Protein AF-0000000085115868 (afdb_homodimer)

Radius of gyration: 31.42 Å; Cα contacts (8 Å, |Δi|>4): 1915; chains: 2; bounding box: 82×105×71 Å

InterPro domains:
  IPR002591 Type I phosphodiesterase/nucleotide pyrophosphatase/phosphate transferase [PF01663] (223-290)
  IPR006124 Metalloenzyme [PF01676] (328-465)
  IPR017850 Alkaline-phosphatase-like, core domain superfamily [G3DSA:3.40.720.10] (206-312)
  IPR017850 Alkaline-phosphatase-like, core domain superfamily [G3DSA:3.40.720.10] (317-496)
  IPR017850 Alkaline-phosphatase-like, core domain superfamily [SSF53649] (224-491)

Nearest PDB structures (foldseek):
  6wfj-assembly2_BcB  TM=7.347E-01  e=1.616E-11  Homo sapiens
  5egh-assembly1_A  TM=7.678E-01  e=1.560E-10  Mus musculus
  5i5d-assembly3_C  TM=6.957E-01  e=1.191E-10  Salmonella enterica subsp. enterica serovar Typhimurium str. LT2
  6vdf-assembly1_A  TM=6.783E-01  e=5.701E-10  Salmonella enterica subsp. enterica serovar Typhimurium
  6xlp-assembly1_A  TM=4.157E-01  e=8.452E-12  Escherichia coli

Structure (mmCIF, N/CA/C/O backbone):
data_AF-0000000085115868-model_v1
#
loop_
_entity.id
_entity.type
_entity.pdbx_description
1 polymer 'Metalloenzyme domain-containing protein'
#
loop_
_atom_site.group_PDB
_atom_site.id
_atom_site.type_symbol
_atom_site.label_atom_id
_atom_site.label_alt_id
_atom_site.label_comp_id
_atom_site.label_asym_id
_atom_site.label_entity_id
_atom_site.label_seq_id
_atom_site.pdbx_PDB_ins_code
_atom_site.Cartn_x
_atom_site.Cartn_y
_atom_site.Cartn_z
_atom_site.occupancy
_atom_site.B_iso_or_equiv
_atom_site.auth_seq_id
_atom_site.auth_comp_id
_atom_site.auth_asym_id
_atom_site.auth_atom_id
_atom_site.pdbx_PDB_model_num
ATOM 1 N N . MET A 1 1 ? 39.969 8.406 9.117 1 31.59 1 MET A N 1
ATOM 2 C CA . MET A 1 1 ? 39.062 7.387 8.609 1 31.59 1 MET A CA 1
ATOM 3 C C . MET A 1 1 ? 39.719 6.59 7.484 1 31.59 1 MET A C 1
ATOM 5 O O . MET A 1 1 ? 40.188 7.164 6.504 1 31.59 1 MET A O 1
ATOM 9 N N . LYS A 1 2 ? 40.375 5.492 7.859 1 41.47 2 LYS A N 1
ATOM 10 C CA . LYS A 1 2 ? 41.125 4.672 6.938 1 41.47 2 LYS A CA 1
ATOM 11 C C . LYS A 1 2 ? 40.406 4.492 5.609 1 41.47 2 LYS A C 1
ATOM 13 O O . LYS A 1 2 ? 39.188 4.281 5.59 1 41.47 2 LYS A O 1
ATOM 18 N N . GLU A 1 3 ? 40.875 5.008 4.555 1 49.84 3 GLU A N 1
ATOM 19 C CA . GLU A 1 3 ? 40.375 4.742 3.205 1 49.84 3 GLU A CA 1
ATOM 20 C C . GLU A 1 3 ? 39.969 3.275 3.037 1 49.84 3 GLU A C 1
ATOM 22 O O . GLU A 1 3 ? 40.594 2.393 3.652 1 49.84 3 GLU A O 1
ATOM 27 N N . ALA A 1 4 ? 38.844 3.02 2.566 1 53.28 4 ALA A N 1
ATOM 28 C CA . ALA A 1 4 ? 38.406 1.643 2.324 1 53.28 4 ALA A CA 1
ATOM 29 C C . ALA A 1 4 ? 39.469 0.864 1.565 1 53.28 4 ALA A C 1
ATOM 31 O O . ALA A 1 4 ? 40.062 1.37 0.6 1 53.28 4 ALA A O 1
ATOM 32 N N . SER A 1 5 ? 40 -0.32 2.049 1 62.72 5 SER A N 1
ATOM 33 C CA . SER A 1 5 ? 40.938 -1.204 1.405 1 62.72 5 SER A CA 1
ATOM 34 C C . SER A 1 5 ? 40.438 -1.698 0.057 1 62.72 5 SER A C 1
ATOM 36 O O . SER A 1 5 ? 39.25 -1.595 -0.233 1 62.72 5 SER A O 1
ATOM 38 N N . ARG A 1 6 ? 41.25 -2.016 -0.858 1 63.53 6 ARG A N 1
ATOM 39 C CA . ARG A 1 6 ? 40.906 -2.615 -2.139 1 63.53 6 ARG A CA 1
ATOM 40 C C . ARG A 1 6 ? 39.938 -3.779 -1.946 1 63.53 6 ARG A C 1
ATOM 42 O O . ARG A 1 6 ? 39 -3.945 -2.723 1 63.53 6 ARG A O 1
ATOM 49 N N . PHE A 1 7 ? 40.188 -4.551 -1.006 1 70.56 7 PHE A N 1
ATOM 50 C CA . PHE A 1 7 ? 39.312 -5.684 -0.691 1 70.56 7 PHE A CA 1
ATOM 51 C C . PHE A 1 7 ? 37.906 -5.215 -0.345 1 70.56 7 PHE A C 1
ATOM 53 O O . PHE A 1 7 ? 36.938 -5.793 -0.808 1 70.56 7 PHE A O 1
ATOM 60 N N . GLU A 1 8 ? 37.875 -4.25 0.375 1 64.81 8 GLU A N 1
ATOM 61 C CA . GLU A 1 8 ? 36.562 -3.715 0.766 1 64.81 8 GLU A CA 1
ATOM 62 C C . GLU A 1 8 ? 35.812 -3.199 -0.445 1 64.81 8 GLU A C 1
ATOM 64 O O . GLU A 1 8 ? 34.594 -3.377 -0.536 1 64.81 8 GLU A O 1
ATOM 69 N N . LYS A 1 9 ? 36.562 -2.656 -1.283 1 64.25 9 LYS A N 1
ATOM 70 C CA . LYS A 1 9 ? 35.906 -2.133 -2.49 1 64.25 9 LYS A CA 1
ATOM 71 C C . LYS A 1 9 ? 35.375 -3.262 -3.369 1 64.25 9 LYS A C 1
ATOM 73 O O . LYS A 1 9 ? 34.281 -3.178 -3.891 1 64.25 9 LYS A O 1
ATOM 78 N N . ILE A 1 10 ? 36.125 -4.254 -3.566 1 73.19 10 ILE A N 1
ATOM 79 C CA . ILE A 1 10 ? 35.75 -5.406 -4.367 1 73.19 10 ILE A CA 1
ATOM 80 C C . ILE A 1 10 ? 34.562 -6.113 -3.695 1 73.19 10 ILE A C 1
ATOM 82 O O . ILE A 1 10 ? 33.594 -6.484 -4.363 1 73.19 10 ILE A O 1
ATOM 86 N N . ALA A 1 11 ? 34.656 -6.297 -2.426 1 73.25 11 ALA A N 1
ATOM 87 C CA . ALA A 1 11 ? 33.594 -6.93 -1.669 1 73.25 11 ALA A CA 1
ATOM 88 C C . ALA A 1 11 ? 32.281 -6.148 -1.808 1 73.25 11 ALA A C 1
ATOM 90 O O . ALA A 1 11 ? 31.203 -6.738 -1.939 1 73.25 11 ALA A O 1
ATOM 91 N N . ALA A 1 12 ? 32.438 -4.93 -1.822 1 70.5 12 ALA A N 1
ATOM 92 C CA . ALA A 1 12 ? 31.25 -4.078 -1.969 1 70.5 12 ALA A CA 1
ATOM 93 C C . ALA A 1 12 ? 30.641 -4.227 -3.357 1 70.5 12 ALA A C 1
ATOM 95 O O . ALA A 1 12 ? 29.406 -4.262 -3.498 1 70.5 12 ALA A O 1
ATOM 96 N N . ARG A 1 13 ? 31.438 -4.344 -4.281 1 73.88 13 ARG A N 1
ATOM 97 C CA . ARG A 1 13 ? 30.953 -4.504 -5.648 1 73.88 13 ARG A CA 1
ATOM 98 C C . ARG A 1 13 ? 30.266 -5.855 -5.828 1 73.88 13 ARG A C 1
ATOM 100 O O . ARG A 1 13 ? 29.219 -5.945 -6.469 1 73.88 13 ARG A O 1
ATOM 107 N N . CYS A 1 14 ? 30.906 -6.836 -5.312 1 79.62 14 CYS A N 1
ATOM 108 C CA . CYS A 1 14 ? 30.328 -8.172 -5.363 1 79.62 14 CYS A CA 1
ATOM 109 C C . CYS A 1 14 ? 28.984 -8.203 -4.645 1 79.62 14 CYS A C 1
ATOM 111 O O . CYS A 1 14 ? 28.031 -8.812 -5.125 1 79.62 14 CYS A O 1
ATOM 113 N N . TRP A 1 15 ? 28.984 -7.496 -3.648 1 79.25 15 TRP A N 1
ATOM 114 C CA . TRP A 1 15 ? 27.734 -7.434 -2.893 1 79.25 15 TRP A CA 1
ATOM 115 C C . TRP A 1 15 ? 26.641 -6.746 -3.701 1 79.25 15 TRP A C 1
ATOM 117 O O . TRP A 1 15 ? 25.484 -7.156 -3.662 1 79.25 15 TRP A O 1
ATOM 127 N N . ASN A 1 16 ? 27.031 -5.805 -4.359 1 78 16 ASN A N 1
ATOM 128 C CA . ASN A 1 16 ? 26.062 -5.082 -5.18 1 78 16 ASN A CA 1
ATOM 129 C C . ASN A 1 16 ? 25.469 -5.98 -6.262 1 78 16 ASN A C 1
ATOM 131 O O . ASN A 1 16 ? 24.281 -5.887 -6.566 1 78 16 ASN A O 1
ATOM 135 N N . LEU A 1 17 ? 26.328 -6.809 -6.777 1 82.81 17 LEU A N 1
ATOM 136 C CA . LEU A 1 17 ? 25.844 -7.75 -7.789 1 82.81 17 LEU A CA 1
ATOM 137 C C . LEU A 1 17 ? 24.844 -8.734 -7.188 1 82.81 17 LEU A C 1
ATOM 139 O O . LEU A 1 17 ? 23.875 -9.117 -7.844 1 82.81 17 LEU A O 1
ATOM 143 N N . LEU A 1 18 ? 25.109 -9.062 -5.965 1 87.31 18 LEU A N 1
ATOM 144 C CA . LEU A 1 18 ? 24.266 -10.078 -5.324 1 87.31 18 LEU A CA 1
ATOM 145 C C . LEU A 1 18 ? 23.031 -9.445 -4.703 1 87.31 18 LEU A C 1
ATOM 147 O O . LEU A 1 18 ? 22.031 -10.133 -4.453 1 87.31 18 LEU A O 1
ATOM 151 N N . ASN A 1 19 ? 23.125 -8.188 -4.523 1 84.94 19 ASN A N 1
ATOM 152 C CA . ASN A 1 19 ? 22.016 -7.508 -3.877 1 84.94 19 ASN A CA 1
ATOM 153 C C . ASN A 1 19 ? 21 -6.996 -4.898 1 84.94 19 ASN A C 1
ATOM 155 O O . ASN A 1 19 ? 19.797 -7.012 -4.648 1 84.94 19 ASN A O 1
ATOM 159 N N . GLU A 1 20 ? 21.469 -6.633 -6.012 1 84.38 20 GLU A N 1
ATOM 160 C CA . GLU A 1 20 ? 20.594 -6.125 -7.059 1 84.38 20 GLU A CA 1
ATOM 161 C C . GLU A 1 20 ? 19.828 -7.258 -7.742 1 84.38 20 GLU A C 1
ATOM 163 O O . GLU A 1 20 ? 20.359 -8.359 -7.895 1 84.38 20 GLU A O 1
ATOM 168 N N . GLY A 1 21 ? 18.688 -7.02 -8.211 1 84.69 21 GLY A N 1
ATOM 169 C CA . GLY A 1 21 ? 17.812 -8.039 -8.773 1 84.69 21 GLY A CA 1
ATOM 170 C C . GLY A 1 21 ? 18.266 -8.516 -10.141 1 84.69 21 GLY A C 1
ATOM 171 O O . GLY A 1 21 ? 18.375 -9.719 -10.391 1 84.69 21 GLY A O 1
ATOM 172 N N . LYS A 1 22 ? 18.672 -7.637 -10.984 1 88.12 22 LYS A N 1
ATOM 173 C CA . LYS A 1 22 ? 18.953 -7.957 -12.375 1 88.12 22 LYS A CA 1
ATOM 174 C C . LYS A 1 22 ? 20.188 -8.844 -12.492 1 88.12 22 LYS A C 1
ATOM 176 O O . LYS A 1 22 ? 20.156 -9.891 -13.141 1 88.12 22 LYS A O 1
ATOM 181 N N . PRO A 1 23 ? 21.266 -8.484 -11.805 1 91.25 23 PRO A N 1
ATOM 182 C CA . PRO A 1 23 ? 22.422 -9.375 -11.906 1 91.25 23 PRO A CA 1
ATOM 183 C C . PRO A 1 23 ? 22.281 -10.625 -11.039 1 91.25 23 PRO A C 1
ATOM 185 O O . PRO A 1 23 ? 22.875 -11.664 -11.352 1 91.25 23 PRO A O 1
ATOM 188 N N . PHE A 1 24 ? 21.5 -10.586 -10.031 1 94.31 24 PHE A N 1
ATOM 189 C CA . PHE A 1 24 ? 21.375 -11.711 -9.109 1 94.31 24 PHE A CA 1
ATOM 190 C C . PHE A 1 24 ? 20.766 -12.922 -9.812 1 94.31 24 PHE A C 1
ATOM 192 O O . PHE A 1 24 ? 21.25 -14.047 -9.648 1 94.31 24 PHE A O 1
ATOM 199 N N . THR A 1 25 ? 19.719 -12.734 -10.594 1 96.88 25 THR A N 1
ATOM 200 C CA . THR A 1 25 ? 18.953 -13.836 -11.164 1 96.88 25 THR A CA 1
ATOM 201 C C . THR A 1 25 ? 19.844 -14.742 -12.008 1 96.88 25 THR A C 1
ATOM 203 O O . THR A 1 25 ? 19.938 -15.945 -11.75 1 96.88 25 THR A O 1
ATOM 206 N N . PRO A 1 26 ? 20.578 -14.18 -12.984 1 97.19 26 PRO A N 1
ATOM 207 C CA . PRO A 1 26 ? 21.438 -15.062 -13.773 1 97.19 26 PRO A CA 1
ATOM 208 C C . PRO A 1 26 ? 22.562 -15.672 -12.953 1 97.19 26 PRO A C 1
ATOM 210 O O . PRO A 1 26 ? 22.922 -16.828 -13.148 1 97.19 26 PRO A O 1
ATOM 213 N N . ILE A 1 27 ? 23.125 -14.922 -12.016 1 96.62 27 ILE A N 1
ATOM 214 C CA . ILE A 1 27 ? 24.219 -15.43 -11.195 1 96.62 27 ILE A CA 1
ATOM 215 C C . ILE A 1 27 ? 23.719 -16.594 -10.336 1 96.62 27 ILE A C 1
ATOM 217 O O . ILE A 1 27 ? 24.359 -17.641 -10.273 1 96.62 27 ILE A O 1
ATOM 221 N N . PHE A 1 28 ? 22.594 -16.406 -9.758 1 97.69 28 PHE A N 1
ATOM 222 C CA . PHE A 1 28 ? 22.031 -17.406 -8.859 1 97.69 28 PHE A CA 1
ATOM 223 C C . PHE A 1 28 ? 21.625 -18.656 -9.633 1 97.69 28 PHE A C 1
ATOM 225 O O . PHE A 1 28 ? 21.875 -19.781 -9.195 1 97.69 28 PHE A O 1
ATOM 232 N N . VAL A 1 29 ? 20.953 -18.484 -10.773 1 98.31 29 VAL A N 1
ATOM 233 C CA . VAL A 1 29 ? 20.453 -19.609 -11.57 1 98.31 29 VAL A CA 1
ATOM 234 C C . VAL A 1 29 ? 21.641 -20.406 -12.117 1 98.31 29 VAL A C 1
ATOM 236 O O . VAL A 1 29 ? 21.656 -21.641 -12.008 1 98.31 29 VAL A O 1
ATOM 239 N N . VAL A 1 30 ? 22.641 -19.75 -12.68 1 97.5 30 VAL A N 1
ATOM 240 C CA . VAL A 1 30 ? 23.812 -20.422 -13.227 1 97.5 30 VAL A CA 1
ATOM 241 C C . VAL A 1 30 ? 24.578 -21.125 -12.102 1 97.5 30 VAL A C 1
ATOM 243 O O . VAL A 1 30 ? 25.047 -22.266 -12.273 1 97.5 30 VAL A O 1
ATOM 246 N N . GLY A 1 31 ? 24.703 -20.406 -10.984 1 97.19 31 GLY A N 1
ATOM 247 C CA . GLY A 1 31 ? 25.344 -21.016 -9.828 1 97.19 31 GLY A CA 1
ATOM 248 C C . GLY A 1 31 ? 24.625 -22.266 -9.352 1 97.19 31 GLY A C 1
ATOM 249 O O . GLY A 1 31 ? 25.281 -23.281 -9.078 1 97.19 31 GLY A O 1
ATOM 250 N N . THR A 1 32 ? 23.328 -22.234 -9.281 1 98.06 32 THR A N 1
ATOM 251 C CA . THR A 1 32 ? 22.531 -23.375 -8.82 1 98.06 32 THR A CA 1
ATOM 252 C C . THR A 1 32 ? 22.656 -24.547 -9.789 1 98.06 32 THR A C 1
ATOM 254 O O . THR A 1 32 ? 22.859 -25.688 -9.359 1 98.06 32 THR A O 1
ATOM 257 N N . MET A 1 33 ? 22.578 -24.281 -11.078 1 97.19 33 MET A N 1
ATOM 258 C CA . MET A 1 33 ? 22.734 -25.328 -12.102 1 97.19 33 MET A CA 1
ATOM 259 C C . MET A 1 33 ? 24.109 -25.969 -12.039 1 97.19 33 MET A C 1
ATOM 261 O O . MET A 1 33 ? 24.25 -27.172 -12.195 1 97.19 33 MET A O 1
ATOM 265 N N . SER A 1 34 ? 25.109 -25.172 -11.781 1 96.19 34 SER A N 1
ATOM 266 C CA . SER A 1 34 ? 26.469 -25.656 -11.703 1 96.19 34 SER A CA 1
ATOM 267 C C . SER A 1 34 ? 26.672 -26.562 -10.492 1 96.19 34 SER A C 1
ATOM 269 O O . SER A 1 34 ? 27.344 -27.594 -10.586 1 96.19 34 SER A O 1
ATOM 271 N N . ILE A 1 35 ? 26.062 -26.172 -9.391 1 96.69 35 ILE A N 1
ATOM 272 C CA . ILE A 1 35 ? 26.141 -26.984 -8.18 1 96.69 35 ILE A CA 1
ATOM 273 C C . ILE A 1 35 ? 25.406 -28.297 -8.383 1 96.69 35 ILE A C 1
ATOM 275 O O . ILE A 1 35 ? 25.906 -29.359 -8.023 1 96.69 35 ILE A O 1
ATOM 279 N N . TYR A 1 36 ? 24.234 -28.203 -8.992 1 96.12 36 TYR A N 1
ATOM 280 C CA . TYR A 1 36 ? 23.375 -29.375 -9.18 1 96.12 36 TYR A CA 1
ATOM 281 C C . TYR A 1 36 ? 24.047 -30.391 -10.117 1 96.12 36 TYR A C 1
ATOM 283 O O . TYR A 1 36 ? 23.922 -31.594 -9.922 1 96.12 36 TYR A O 1
ATOM 291 N N . HIS A 1 37 ? 24.781 -29.969 -11.117 1 95.06 37 HIS A N 1
ATOM 292 C CA . HIS A 1 37 ? 25.422 -30.812 -12.109 1 95.06 37 HIS A CA 1
ATOM 293 C C . HIS A 1 37 ? 26.922 -30.875 -11.922 1 95.06 37 HIS A C 1
ATOM 295 O O . HIS A 1 37 ? 27.672 -31.062 -12.883 1 95.06 37 HIS A O 1
ATOM 301 N N . ALA A 1 38 ? 27.391 -30.609 -10.766 1 93.62 38 ALA A N 1
ATOM 302 C CA . ALA A 1 38 ? 28.812 -30.516 -10.477 1 93.62 38 ALA A CA 1
ATOM 303 C C . ALA A 1 38 ? 29.547 -31.781 -10.922 1 93.62 38 ALA A C 1
ATOM 305 O O . ALA A 1 38 ? 30.625 -31.703 -11.5 1 93.62 38 ALA A O 1
ATOM 306 N N . ALA A 1 39 ? 28.953 -32.938 -10.688 1 88.75 39 ALA A N 1
ATOM 307 C CA . ALA A 1 39 ? 29.562 -34.219 -11.055 1 88.75 39 ALA A CA 1
ATOM 308 C C . ALA A 1 39 ? 29.719 -34.344 -12.57 1 88.75 39 ALA A C 1
ATOM 310 O O . ALA A 1 39 ? 30.766 -34.75 -13.062 1 88.75 39 ALA A O 1
ATOM 311 N N . ASP A 1 40 ? 28.703 -33.969 -13.266 1 86.88 40 ASP A N 1
ATOM 312 C CA . ASP A 1 40 ? 28.734 -34.031 -14.719 1 86.88 40 ASP A CA 1
ATOM 313 C C . ASP A 1 40 ? 29.734 -33.031 -15.305 1 86.88 40 ASP A C 1
ATOM 315 O O . ASP A 1 40 ? 30.375 -33.312 -16.312 1 86.88 40 ASP A O 1
ATOM 319 N N . LEU A 1 41 ? 29.844 -31.875 -14.719 1 87.25 41 LEU A N 1
ATOM 320 C CA . LEU A 1 41 ? 30.734 -30.828 -15.203 1 87.25 41 LEU A CA 1
ATOM 321 C C . LEU A 1 41 ? 32.188 -31.203 -14.984 1 87.25 41 LEU A C 1
ATOM 323 O O . LEU A 1 41 ? 33.031 -30.922 -15.828 1 87.25 41 LEU A O 1
ATOM 327 N N . MET A 1 42 ? 32.406 -31.875 -13.953 1 86.88 42 MET A N 1
ATOM 328 C CA . MET A 1 42 ? 33.75 -32.312 -13.641 1 86.88 42 MET A CA 1
ATOM 329 C C . MET A 1 42 ? 34.156 -33.531 -14.477 1 86.88 42 MET A C 1
ATOM 331 O O . MET A 1 42 ? 35.312 -33.719 -14.797 1 86.88 42 MET A O 1
ATOM 335 N N . GLY A 1 43 ? 33.125 -34.312 -14.883 1 84.75 43 GLY A N 1
ATOM 336 C CA . GLY A 1 43 ? 33.375 -35.531 -15.625 1 84.75 43 GLY A CA 1
ATOM 337 C C . GLY A 1 43 ? 33.438 -35.344 -17.125 1 84.75 43 GLY A C 1
ATOM 338 O O . GLY A 1 43 ? 33.438 -36.281 -17.891 1 84.75 43 GLY A O 1
ATOM 339 N N . GLY A 1 44 ? 33.438 -34.156 -17.578 1 76 44 GLY A N 1
ATOM 340 C CA . GLY A 1 44 ? 33.625 -33.875 -18.984 1 76 44 GLY A CA 1
ATOM 341 C C . GLY A 1 44 ? 32.344 -33.906 -19.781 1 76 44 GLY A C 1
ATOM 342 O O . GLY A 1 44 ? 32.375 -33.906 -21.016 1 76 44 GLY A O 1
ATOM 343 N N . HIS A 1 45 ? 31.219 -34.062 -19.188 1 80.44 45 HIS A N 1
ATOM 344 C CA . HIS A 1 45 ? 29.938 -34.125 -19.891 1 80.44 45 HIS A CA 1
ATOM 345 C C . HIS A 1 45 ? 29.219 -32.781 -19.844 1 80.44 45 HIS A C 1
ATOM 347 O O . HIS A 1 45 ? 27.984 -32.75 -19.672 1 80.44 45 HIS A O 1
ATOM 353 N N . ALA A 1 46 ? 29.953 -31.781 -19.984 1 85.44 46 ALA A N 1
ATOM 354 C CA . ALA A 1 46 ? 29.438 -30.422 -19.828 1 85.44 46 ALA A CA 1
ATOM 355 C C . ALA A 1 46 ? 28.641 -29.984 -21.062 1 85.44 46 ALA A C 1
ATOM 357 O O . ALA A 1 46 ? 27.906 -29 -21.031 1 85.44 46 ALA A O 1
ATOM 358 N N . TRP A 1 47 ? 28.703 -30.781 -22.047 1 85.62 47 TRP A N 1
ATOM 359 C CA . TRP A 1 47 ? 28.156 -30.359 -23.344 1 85.62 47 TRP A CA 1
ATOM 360 C C . TRP A 1 47 ? 26.641 -30.188 -23.25 1 85.62 47 TRP A C 1
ATOM 362 O O . TRP A 1 47 ? 26.094 -29.188 -23.734 1 85.62 47 TRP A O 1
ATOM 372 N N . THR A 1 48 ? 25.922 -31.109 -22.688 1 86.88 48 THR A N 1
ATOM 373 C CA . THR A 1 48 ? 24.469 -31.031 -22.578 1 86.88 48 THR A CA 1
ATOM 374 C C . THR A 1 48 ? 24.062 -29.859 -21.703 1 86.88 48 THR A C 1
ATOM 376 O O . THR A 1 48 ? 23.047 -29.203 -21.969 1 86.88 48 THR A O 1
ATOM 379 N N . TRP A 1 49 ? 24.875 -29.656 -20.75 1 89.56 49 TRP A N 1
ATOM 380 C CA . TRP A 1 49 ? 24.656 -28.531 -19.844 1 89.56 49 TRP A CA 1
ATOM 381 C C . TRP A 1 49 ? 24.75 -27.203 -20.609 1 89.56 49 TRP A C 1
ATOM 383 O O . TRP A 1 49 ? 23.906 -26.328 -20.438 1 89.56 49 TRP A O 1
ATOM 393 N N . LEU A 1 50 ? 25.703 -27.047 -21.5 1 89.94 50 LEU A N 1
ATOM 394 C CA . LEU A 1 50 ? 25.953 -25.828 -22.266 1 89.94 50 LEU A CA 1
ATOM 395 C C . LEU A 1 50 ? 24.875 -25.641 -23.328 1 89.94 50 LEU A C 1
ATOM 397 O O . LEU A 1 50 ? 24.453 -24.516 -23.594 1 89.94 50 LEU A O 1
ATOM 401 N N . ILE A 1 51 ? 24.469 -26.734 -23.938 1 90.12 51 ILE A N 1
ATOM 402 C CA . ILE A 1 51 ? 23.438 -26.625 -24.953 1 90.12 51 ILE A CA 1
ATOM 403 C C . ILE A 1 51 ? 22.109 -26.266 -24.297 1 90.12 51 ILE A C 1
ATOM 405 O O . ILE A 1 51 ? 21.312 -25.484 -24.859 1 90.12 51 ILE A O 1
ATOM 409 N N . GLY A 1 52 ? 21.844 -26.812 -23.125 1 93.5 52 GLY A N 1
ATOM 410 C CA . GLY A 1 52 ? 20.656 -26.406 -22.375 1 93.5 52 GLY A CA 1
ATOM 411 C C . GLY A 1 52 ? 20.625 -24.922 -22.078 1 93.5 52 GLY A C 1
ATOM 412 O O . GLY A 1 52 ? 19.547 -24.297 -22.109 1 93.5 52 GLY A O 1
ATOM 413 N N . LEU A 1 53 ? 21.812 -24.375 -21.859 1 94.56 53 LEU A N 1
ATOM 414 C CA . LEU A 1 53 ? 21.922 -22.938 -21.609 1 94.56 53 LEU A CA 1
ATOM 415 C C . LEU A 1 53 ? 21.453 -22.141 -22.812 1 94.56 53 LEU A C 1
ATOM 417 O O . LEU A 1 53 ? 20.812 -21.094 -22.656 1 94.56 53 LEU A O 1
ATOM 421 N N . THR A 1 54 ? 21.75 -22.609 -23.984 1 94.06 54 THR A N 1
ATOM 422 C CA . THR A 1 54 ? 21.344 -21.922 -25.203 1 94.06 54 THR A CA 1
ATOM 423 C C . THR A 1 54 ? 19.828 -21.922 -25.328 1 94.06 54 THR A C 1
ATOM 425 O O . THR A 1 54 ? 19.234 -20.922 -25.781 1 94.06 54 THR A O 1
ATOM 428 N N . ALA A 1 55 ? 19.203 -22.984 -24.906 1 96.19 55 ALA A N 1
ATOM 429 C CA . ALA A 1 55 ? 17.75 -23.109 -25 1 96.19 55 ALA A CA 1
ATOM 430 C C . ALA A 1 55 ? 17.047 -22.141 -24.047 1 96.19 55 ALA A C 1
ATOM 432 O O . ALA A 1 55 ? 15.969 -21.641 -24.344 1 96.19 55 ALA A O 1
ATOM 433 N N . VAL A 1 56 ? 17.672 -21.844 -22.938 1 98.06 56 VAL A N 1
ATOM 434 C CA . VAL A 1 56 ? 17 -21.047 -21.922 1 98.06 56 VAL A CA 1
ATOM 435 C C . VAL A 1 56 ? 17.453 -19.594 -22.031 1 98.06 56 VAL A C 1
ATOM 437 O O . VAL A 1 56 ? 16.812 -18.688 -21.469 1 98.06 56 VAL A O 1
ATOM 440 N N . LEU A 1 57 ? 18.391 -19.219 -22.828 1 97.88 57 LEU A N 1
ATOM 441 C CA . LEU A 1 57 ? 19.047 -17.922 -22.906 1 97.88 57 LEU A CA 1
ATOM 442 C C . LEU A 1 57 ? 18.031 -16.812 -23.172 1 97.88 57 LEU A C 1
ATOM 444 O O . LEU A 1 57 ? 18.078 -15.75 -22.547 1 97.88 57 LEU A O 1
ATOM 448 N N . PRO A 1 58 ? 17.047 -17.047 -24.125 1 98.31 58 PRO A N 1
ATOM 449 C CA . PRO A 1 58 ? 16.078 -15.977 -24.359 1 98.31 58 PRO A CA 1
ATOM 450 C C . PRO A 1 58 ? 15.281 -15.617 -23.109 1 98.31 58 PRO A C 1
ATOM 452 O O . PRO A 1 58 ? 14.945 -14.453 -22.906 1 98.31 58 PRO A O 1
ATOM 455 N N . LEU A 1 59 ? 15.016 -16.594 -22.281 1 98.44 59 LEU A N 1
ATOM 456 C CA . LEU A 1 59 ? 14.289 -16.328 -21.031 1 98.44 59 LEU A CA 1
ATOM 457 C C . LEU A 1 59 ? 15.148 -15.523 -20.062 1 98.44 59 LEU A C 1
ATOM 459 O O . LEU A 1 59 ? 14.641 -14.664 -19.344 1 98.44 59 LEU A O 1
ATOM 463 N N . PHE A 1 60 ? 16.469 -15.836 -20.031 1 98.44 60 PHE A N 1
ATOM 464 C CA . PHE A 1 60 ? 17.391 -15.023 -19.25 1 98.44 60 PHE A CA 1
ATOM 465 C C . PHE A 1 60 ? 17.344 -13.562 -19.688 1 98.44 60 PHE A C 1
ATOM 467 O O . PHE A 1 60 ? 17.344 -12.664 -18.844 1 98.44 60 PHE A O 1
ATOM 474 N N . VAL A 1 61 ? 17.281 -13.383 -20.953 1 98.12 61 VAL A N 1
ATOM 475 C CA . VAL A 1 61 ? 17.266 -12.031 -21.5 1 98.12 61 VAL A CA 1
ATOM 476 C C . VAL A 1 61 ? 15.984 -11.32 -21.094 1 98.12 61 VAL A C 1
ATOM 478 O O . VAL A 1 61 ? 16.016 -10.156 -20.688 1 98.12 61 VAL A O 1
ATOM 481 N N . VAL A 1 62 ? 14.859 -12.008 -21.188 1 98.19 62 VAL A N 1
ATOM 482 C CA . VAL A 1 62 ? 13.578 -11.422 -20.797 1 98.19 62 VAL A CA 1
ATOM 483 C C . VAL A 1 62 ? 13.625 -10.961 -19.344 1 98.19 62 VAL A C 1
ATOM 485 O O . VAL A 1 62 ? 13.258 -9.82 -19.031 1 98.19 62 VAL A O 1
ATOM 488 N N . TYR A 1 63 ? 14.148 -11.836 -18.469 1 97.5 63 TYR A N 1
ATOM 489 C CA . TYR A 1 63 ? 14.125 -11.555 -17.031 1 97.5 63 TYR A CA 1
ATOM 490 C C . TYR A 1 63 ? 15.242 -10.594 -16.641 1 97.5 63 TYR A C 1
ATOM 492 O O . TYR A 1 63 ? 15.273 -10.094 -15.523 1 97.5 63 TYR A O 1
ATOM 500 N N . TYR A 1 64 ? 16.188 -10.352 -17.578 1 95.62 64 TYR A N 1
ATOM 501 C CA . TYR A 1 64 ? 17.188 -9.312 -17.359 1 95.62 64 TYR A CA 1
ATOM 502 C C . TYR A 1 64 ? 16.656 -7.945 -17.766 1 95.62 64 TYR A C 1
ATOM 504 O O . TYR A 1 64 ? 16.969 -6.938 -17.125 1 95.62 64 TYR A O 1
ATOM 512 N N . VAL A 1 65 ? 15.82 -7.914 -18.75 1 94.94 65 VAL A N 1
ATOM 513 C CA . VAL A 1 65 ? 15.289 -6.668 -19.281 1 94.94 65 VAL A CA 1
ATOM 514 C C . VAL A 1 65 ? 14.164 -6.156 -18.391 1 94.94 65 VAL A C 1
ATOM 516 O O . VAL A 1 65 ? 14.055 -4.953 -18.141 1 94.94 65 VAL A O 1
ATOM 519 N N . TYR A 1 66 ? 13.336 -7.082 -17.891 1 94.5 66 TYR A N 1
ATOM 520 C CA . TYR A 1 66 ? 12.164 -6.672 -17.125 1 94.5 66 TYR A CA 1
ATOM 521 C C . TYR A 1 66 ? 12.344 -6.988 -15.648 1 94.5 66 TYR A C 1
ATOM 523 O O . TYR A 1 66 ? 12.555 -8.148 -15.281 1 94.5 66 TYR A O 1
ATOM 531 N N . ASP A 1 67 ? 12.25 -5.926 -14.82 1 91.56 67 ASP A N 1
ATOM 532 C CA . ASP A 1 67 ? 11.961 -6.125 -13.406 1 91.56 67 ASP A CA 1
ATOM 533 C C . ASP A 1 67 ? 10.461 -6.215 -13.156 1 91.56 67 ASP A C 1
ATOM 535 O O . ASP A 1 67 ? 9.656 -5.836 -14.016 1 91.56 67 ASP A O 1
ATOM 539 N N . TYR A 1 68 ? 10.109 -6.797 -12.062 1 94.75 68 TYR A N 1
ATOM 540 C CA . TYR A 1 68 ? 8.695 -6.91 -11.719 1 94.75 68 TYR A CA 1
ATOM 541 C C . TYR A 1 68 ? 8.422 -6.359 -10.328 1 94.75 68 TYR A C 1
ATOM 543 O O . TYR A 1 68 ? 8.039 -7.105 -9.422 1 94.75 68 TYR A O 1
ATOM 551 N N . PRO A 1 69 ? 8.562 -5.043 -10.125 1 91 69 PRO A N 1
ATOM 552 C CA . PRO A 1 69 ? 8.375 -4.438 -8.805 1 91 69 PRO A CA 1
ATOM 553 C C . PRO A 1 69 ? 6.914 -4.402 -8.367 1 91 69 PRO A C 1
ATOM 555 O O . PRO A 1 69 ? 6.02 -4.621 -9.188 1 91 69 PRO A O 1
ATOM 558 N N . LEU A 1 70 ? 6.719 -4.152 -7.09 1 90.75 70 LEU A N 1
ATOM 559 C CA . LEU A 1 70 ? 5.398 -3.922 -6.512 1 90.75 70 LEU A CA 1
ATOM 560 C C . LEU A 1 70 ? 4.465 -5.09 -6.805 1 90.75 70 LEU A C 1
ATOM 562 O O . LEU A 1 70 ? 4.789 -6.242 -6.504 1 90.75 70 LEU A O 1
ATOM 566 N N . PHE A 1 71 ? 3.311 -4.844 -7.355 1 89.88 71 PHE A N 1
ATOM 567 C CA . PHE A 1 71 ? 2.334 -5.922 -7.484 1 89.88 71 PHE A CA 1
ATOM 568 C C . PHE A 1 71 ? 2.584 -6.727 -8.758 1 89.88 71 PHE A C 1
ATOM 570 O O . PHE A 1 71 ? 2.027 -7.812 -8.922 1 89.88 71 PHE A O 1
ATOM 577 N N . LEU A 1 72 ? 3.457 -6.324 -9.648 1 94.06 72 LEU A N 1
ATOM 578 C CA . LEU A 1 72 ? 3.723 -7.047 -10.883 1 94.06 72 LEU A CA 1
ATOM 579 C C . LEU A 1 72 ? 4.301 -8.43 -10.594 1 94.06 72 LEU A C 1
ATOM 581 O O . LEU A 1 72 ? 4.086 -9.367 -11.359 1 94.06 72 LEU A O 1
ATOM 585 N N . ARG A 1 73 ? 5.008 -8.562 -9.5 1 94.19 73 ARG A N 1
ATOM 586 C CA . ARG A 1 73 ? 5.641 -9.82 -9.125 1 94.19 73 ARG A CA 1
ATOM 587 C C . ARG A 1 73 ? 4.598 -10.906 -8.891 1 94.19 73 ARG A C 1
ATOM 589 O O . ARG A 1 73 ? 4.898 -12.102 -8.992 1 94.19 73 ARG A O 1
ATOM 596 N N . ASN A 1 74 ? 3.396 -10.461 -8.617 1 92.44 74 ASN A N 1
ATOM 597 C CA . ASN A 1 74 ? 2.318 -11.398 -8.328 1 92.44 74 ASN A CA 1
ATOM 598 C C . ASN A 1 74 ? 1.962 -12.242 -9.547 1 92.44 74 ASN A C 1
ATOM 600 O O . ASN A 1 74 ? 1.294 -13.273 -9.414 1 92.44 74 ASN A O 1
ATOM 604 N N . TYR A 1 75 ? 2.402 -11.922 -10.695 1 95.81 75 TYR A N 1
ATOM 605 C CA . TYR A 1 75 ? 1.997 -12.578 -11.93 1 95.81 75 TYR A CA 1
ATOM 606 C C . TYR A 1 75 ? 3.098 -13.508 -12.438 1 95.81 75 TYR A C 1
ATOM 608 O O . TYR A 1 75 ? 2.92 -14.195 -13.445 1 95.81 75 TYR A O 1
ATOM 616 N N . LEU A 1 76 ? 4.164 -13.617 -11.68 1 97.25 76 LEU A N 1
ATOM 617 C CA . LEU A 1 76 ? 5.367 -14.273 -12.18 1 97.25 76 LEU A CA 1
ATOM 618 C C . LEU A 1 76 ? 5.223 -15.789 -12.102 1 97.25 76 LEU A C 1
ATOM 620 O O . LEU A 1 76 ? 5.992 -16.531 -12.727 1 97.25 76 LEU A O 1
ATOM 624 N N . TRP A 1 77 ? 4.238 -16.297 -11.383 1 97.88 77 TRP A N 1
ATOM 625 C CA . TRP A 1 77 ? 4.023 -17.734 -11.32 1 97.88 77 TRP A CA 1
ATOM 626 C C . TRP A 1 77 ? 3.324 -18.25 -12.57 1 97.88 77 TRP A C 1
ATOM 628 O O . TRP A 1 77 ? 3.396 -19.438 -12.898 1 97.88 77 TRP A O 1
ATOM 638 N N . ILE A 1 78 ? 2.656 -17.391 -13.328 1 97.62 78 ILE A N 1
ATOM 639 C CA . ILE A 1 78 ? 1.817 -17.766 -14.453 1 97.62 78 ILE A CA 1
ATOM 640 C C . ILE A 1 78 ? 2.678 -18.422 -15.539 1 97.62 78 ILE A C 1
ATOM 642 O O . ILE A 1 78 ? 2.373 -19.516 -16.016 1 97.62 78 ILE A O 1
ATOM 646 N N . PRO A 1 79 ? 3.82 -17.844 -15.938 1 98.5 79 PRO A N 1
ATOM 647 C CA . PRO A 1 79 ? 4.648 -18.516 -16.938 1 98.5 79 PRO A CA 1
ATOM 648 C C . PRO A 1 79 ? 5.141 -19.891 -16.484 1 98.5 79 PRO A C 1
ATOM 650 O O . PRO A 1 79 ? 5.242 -20.812 -17.281 1 98.5 79 PRO A O 1
ATOM 653 N N . TYR A 1 80 ? 5.496 -20.016 -15.211 1 98.62 80 TYR A N 1
ATOM 654 C CA . TYR A 1 80 ? 5.961 -21.312 -14.727 1 98.62 80 TYR A CA 1
ATOM 655 C C . TYR A 1 80 ? 4.84 -22.344 -14.758 1 98.62 80 TYR A C 1
ATOM 657 O O . TYR A 1 80 ? 5.059 -23.5 -15.133 1 98.62 80 TYR A O 1
ATOM 665 N N . VAL A 1 81 ? 3.633 -21.922 -14.391 1 98.38 81 VAL A N 1
ATOM 666 C CA . VAL A 1 81 ? 2.461 -22.797 -14.438 1 98.38 81 VAL A CA 1
ATOM 667 C C . VAL A 1 81 ? 2.211 -23.25 -15.875 1 98.38 81 VAL A C 1
ATOM 669 O O . VAL A 1 81 ? 1.957 -24.422 -16.125 1 98.38 81 VAL A O 1
ATOM 672 N N . VAL A 1 82 ? 2.291 -22.344 -16.812 1 98.31 82 VAL A N 1
ATOM 673 C CA . VAL A 1 82 ? 2.107 -22.672 -18.219 1 98.31 82 VAL A CA 1
ATOM 674 C C . VAL A 1 82 ? 3.152 -23.688 -18.656 1 98.31 82 VAL A C 1
ATOM 676 O O . VAL A 1 82 ? 2.832 -24.672 -19.344 1 98.31 82 VAL A O 1
ATOM 679 N N . PHE A 1 83 ? 4.406 -23.5 -18.234 1 98.62 83 PHE A N 1
ATOM 680 C CA . PHE A 1 83 ? 5.469 -24.453 -18.547 1 98.62 83 PHE A CA 1
ATOM 681 C C . PHE A 1 83 ? 5.145 -25.844 -18 1 98.62 83 PHE A C 1
ATOM 683 O O . PHE A 1 83 ? 5.281 -26.844 -18.703 1 98.62 83 PHE A O 1
ATOM 690 N N . LEU A 1 84 ? 4.711 -25.891 -16.734 1 98.44 84 LEU A N 1
ATOM 691 C CA . LEU A 1 84 ? 4.395 -27.172 -16.094 1 98.44 84 LEU A CA 1
ATOM 692 C C . LEU A 1 84 ? 3.252 -27.875 -16.812 1 98.44 84 LEU A C 1
ATOM 694 O O . LEU A 1 84 ? 3.24 -29.109 -16.922 1 98.44 84 LEU A O 1
ATOM 698 N N . ILE A 1 85 ? 2.332 -27.078 -17.344 1 97.75 85 ILE A N 1
ATOM 699 C CA . ILE A 1 85 ? 1.168 -27.656 -18 1 97.75 85 ILE A CA 1
ATOM 700 C C . ILE A 1 85 ? 1.566 -28.172 -19.391 1 97.75 85 ILE A C 1
ATOM 702 O O . ILE A 1 85 ? 1.203 -29.281 -19.766 1 97.75 85 ILE A O 1
ATOM 706 N N . VAL A 1 86 ? 2.35 -27.438 -20.125 1 97.25 86 VAL A N 1
ATOM 707 C CA . VAL A 1 86 ? 2.654 -27.734 -21.531 1 97.25 86 VAL A CA 1
ATOM 708 C C . VAL A 1 86 ? 3.664 -28.875 -21.609 1 97.25 86 VAL A C 1
ATOM 710 O O . VAL A 1 86 ? 3.516 -29.781 -22.422 1 97.25 86 VAL A O 1
ATOM 713 N N . TRP A 1 87 ? 4.727 -28.859 -20.766 1 97 87 TRP A N 1
ATOM 714 C CA . TRP A 1 87 ? 5.812 -29.828 -20.906 1 97 87 TRP A CA 1
ATOM 715 C C . TRP A 1 87 ? 5.73 -30.906 -19.828 1 97 87 TRP A C 1
ATOM 717 O O . TRP A 1 87 ? 6.453 -31.906 -19.891 1 97 87 TRP A O 1
ATOM 727 N N . SER A 1 88 ? 4.875 -30.734 -18.812 1 96.25 88 SER A N 1
ATOM 728 C CA . SER A 1 88 ? 4.691 -31.703 -17.75 1 96.25 88 SER A CA 1
ATOM 729 C C . SER A 1 88 ? 6.031 -32.188 -17.188 1 96.25 88 SER A C 1
ATOM 731 O O . SER A 1 88 ? 6.27 -33.375 -17.047 1 96.25 88 SER A O 1
ATOM 733 N N . PHE A 1 89 ? 6.922 -31.234 -16.969 1 96.88 89 PHE A N 1
ATOM 734 C CA . PHE A 1 89 ? 8.258 -31.547 -16.469 1 96.88 89 PHE A CA 1
ATOM 735 C C . PHE A 1 89 ? 8.602 -30.703 -15.258 1 96.88 89 PHE A C 1
ATOM 737 O O . PHE A 1 89 ? 8.352 -29.484 -15.242 1 96.88 89 PHE A O 1
ATOM 744 N N . ALA A 1 90 ? 9.102 -31.344 -14.273 1 96.62 90 ALA A N 1
ATOM 745 C CA . ALA A 1 90 ? 9.68 -30.672 -13.117 1 96.62 90 ALA A CA 1
ATOM 746 C C . ALA A 1 90 ? 10.734 -31.531 -12.438 1 96.62 90 ALA A C 1
ATOM 748 O O . ALA A 1 90 ? 10.57 -32.75 -12.328 1 96.62 90 ALA A O 1
ATOM 749 N N . ASP A 1 91 ? 11.867 -30.984 -12.164 1 97.62 91 ASP A N 1
ATOM 750 C CA . ASP A 1 91 ? 12.883 -31.625 -11.336 1 97.62 91 ASP A CA 1
ATOM 751 C C . ASP A 1 91 ? 12.797 -31.125 -9.891 1 97.62 91 ASP A C 1
ATOM 753 O O . ASP A 1 91 ? 13.422 -30.125 -9.539 1 97.62 91 ASP A O 1
ATOM 757 N N . ALA A 1 92 ? 12.102 -31.906 -9.055 1 97.38 92 ALA A N 1
ATOM 758 C CA . ALA A 1 92 ? 11.797 -31.484 -7.691 1 97.38 92 ALA A CA 1
ATOM 759 C C . ALA A 1 92 ? 13.07 -31.297 -6.875 1 97.38 92 ALA A C 1
ATOM 761 O O . ALA A 1 92 ? 13.148 -30.391 -6.043 1 97.38 92 ALA A O 1
ATOM 762 N N . SER A 1 93 ? 14.055 -32.156 -7.086 1 98.06 93 SER A N 1
ATOM 763 C CA . SER A 1 93 ? 15.305 -32.031 -6.352 1 98.06 93 SER A CA 1
ATOM 764 C C . SER A 1 93 ? 16.031 -30.734 -6.672 1 98.06 93 SER A C 1
ATOM 766 O O . SER A 1 93 ? 16.578 -30.078 -5.777 1 98.06 93 SER A O 1
ATOM 768 N N . LEU A 1 94 ? 16.031 -30.391 -7.941 1 98.31 94 LEU A N 1
ATOM 769 C CA . LEU A 1 94 ? 16.672 -29.141 -8.383 1 98.31 94 LEU A CA 1
ATOM 770 C C . LEU A 1 94 ? 15.953 -27.938 -7.797 1 98.31 94 LEU A C 1
ATOM 772 O O . LEU A 1 94 ? 16.594 -27 -7.324 1 98.31 94 LEU A O 1
ATOM 776 N N . LEU A 1 95 ? 14.641 -27.938 -7.801 1 98.5 95 LEU A N 1
ATOM 777 C CA . LEU A 1 95 ? 13.852 -26.828 -7.293 1 98.5 95 LEU A CA 1
ATOM 778 C C . LEU A 1 95 ? 14.008 -26.688 -5.785 1 98.5 95 LEU A C 1
ATOM 780 O O . LEU A 1 95 ? 14.055 -25.578 -5.258 1 98.5 95 LEU A O 1
ATOM 784 N N . LEU A 1 96 ? 14.07 -27.828 -5.094 1 98.12 96 LEU A N 1
ATOM 785 C CA . LEU A 1 96 ? 14.273 -27.812 -3.65 1 98.12 96 LEU A CA 1
ATOM 786 C C . LEU A 1 96 ? 15.656 -27.266 -3.303 1 98.12 96 LEU A C 1
ATOM 788 O O . LEU A 1 96 ? 15.812 -26.516 -2.334 1 98.12 96 LEU A O 1
ATOM 792 N N . LEU A 1 97 ? 16.656 -27.656 -4.105 1 98.5 97 LEU A N 1
ATOM 793 C CA . LEU A 1 97 ? 17.984 -27.109 -3.912 1 98.5 97 LEU A CA 1
ATOM 794 C C . LEU A 1 97 ? 18 -25.609 -4.105 1 98.5 97 LEU A C 1
ATOM 796 O O . LEU A 1 97 ? 18.562 -24.875 -3.295 1 98.5 97 LEU A O 1
ATOM 800 N N . ALA A 1 98 ? 17.375 -25.203 -5.18 1 98.56 98 ALA A N 1
ATOM 801 C CA . ALA A 1 98 ? 17.328 -23.766 -5.484 1 98.56 98 ALA A CA 1
ATOM 802 C C . ALA A 1 98 ? 16.656 -22.984 -4.355 1 98.56 98 ALA A C 1
ATOM 804 O O . ALA A 1 98 ? 17.156 -21.938 -3.938 1 98.56 98 ALA A O 1
ATOM 805 N N . SER A 1 99 ? 15.516 -23.484 -3.855 1 98.19 99 SER A N 1
ATOM 806 C CA . SER A 1 99 ? 14.797 -22.828 -2.773 1 98.19 99 SER A CA 1
ATOM 807 C C . SER A 1 99 ? 15.633 -22.766 -1.502 1 98.19 99 SER A C 1
ATOM 809 O O . SER A 1 99 ? 15.688 -21.734 -0.829 1 98.19 99 SER A O 1
ATOM 811 N N . GLY A 1 100 ? 16.266 -23.859 -1.2 1 98.38 100 GLY A N 1
ATOM 812 C CA . GLY A 1 100 ? 17.125 -23.906 -0.028 1 98.38 100 GLY A CA 1
ATOM 813 C C . GLY A 1 100 ? 18.297 -22.938 -0.101 1 98.38 100 GLY A C 1
ATOM 814 O O . GLY A 1 100 ? 18.578 -22.234 0.866 1 98.38 100 GLY A O 1
ATOM 815 N N . LEU A 1 101 ? 18.938 -22.922 -1.282 1 98.31 101 LEU A N 1
ATOM 816 C CA . LEU A 1 101 ? 20.062 -22.016 -1.481 1 98.31 101 LEU A CA 1
ATOM 817 C C . LEU A 1 101 ? 19.625 -20.562 -1.389 1 98.31 101 LEU A C 1
ATOM 819 O O . LEU A 1 101 ? 20.328 -19.719 -0.823 1 98.31 101 LEU A O 1
ATOM 823 N N . TYR A 1 102 ? 18.484 -20.281 -1.921 1 98.12 102 TYR A N 1
ATOM 824 C CA . TYR A 1 102 ? 17.984 -18.922 -1.914 1 98.12 102 TYR A CA 1
ATOM 825 C C . TYR A 1 102 ? 17.734 -18.438 -0.49 1 98.12 102 TYR A C 1
ATOM 827 O O . TYR A 1 102 ? 18.188 -17.344 -0.111 1 98.12 102 TYR A O 1
ATOM 835 N N . PHE A 1 103 ? 17.047 -19.234 0.307 1 98 103 PHE A N 1
ATOM 836 C CA . PHE A 1 103 ? 16.688 -18.797 1.656 1 98 103 PHE A CA 1
ATOM 837 C C . PHE A 1 103 ? 17.922 -18.844 2.566 1 98 103 PHE A C 1
ATOM 839 O O . PHE A 1 103 ? 18.031 -18.016 3.484 1 98 103 PHE A O 1
ATOM 846 N N . PHE A 1 104 ? 18.797 -19.781 2.285 1 97.62 104 PHE A N 1
ATOM 847 C CA . PHE A 1 104 ? 20.062 -19.75 3.025 1 97.62 104 PHE A CA 1
ATOM 848 C C . PHE A 1 104 ? 20.812 -18.438 2.771 1 97.62 104 PHE A C 1
ATOM 850 O O . PHE A 1 104 ? 21.266 -17.797 3.711 1 97.62 104 PHE A O 1
ATOM 857 N N . PHE A 1 105 ? 20.906 -18.062 1.557 1 95.88 105 PHE A N 1
ATOM 858 C CA . PHE A 1 105 ? 21.625 -16.859 1.181 1 95.88 105 PHE A CA 1
ATOM 859 C C . PHE A 1 105 ? 20.938 -15.617 1.749 1 95.88 105 PHE A C 1
ATOM 861 O O . PHE A 1 105 ? 21.594 -14.766 2.365 1 95.88 105 PHE A O 1
ATOM 868 N N . THR A 1 106 ? 19.656 -15.469 1.558 1 96.38 106 THR A N 1
ATOM 869 C CA . THR A 1 106 ? 18.953 -14.227 1.884 1 96.38 106 THR A CA 1
ATOM 870 C C . THR A 1 106 ? 18.719 -14.117 3.389 1 96.38 106 THR A C 1
ATOM 872 O O . THR A 1 106 ? 19.016 -13.078 3.988 1 96.38 106 THR A O 1
ATOM 875 N N . VAL A 1 107 ? 18.281 -15.211 4.043 1 97.25 107 VAL A N 1
ATOM 876 C CA . VAL A 1 107 ? 17.859 -15.125 5.434 1 97.25 107 VAL A CA 1
ATOM 877 C C . VAL A 1 107 ? 19.062 -15.289 6.355 1 97.25 107 VAL A C 1
ATOM 879 O O . VAL A 1 107 ? 19.25 -14.5 7.285 1 97.25 107 VAL A O 1
ATOM 882 N N . PHE A 1 108 ? 19.953 -16.203 6.055 1 96.81 108 PHE A N 1
ATOM 883 C CA . PHE A 1 108 ? 21.016 -16.531 6.992 1 96.81 108 PHE A CA 1
ATOM 884 C C . PHE A 1 108 ? 22.297 -15.773 6.633 1 96.81 108 PHE A C 1
ATOM 886 O O . PHE A 1 108 ? 22.891 -15.125 7.488 1 96.81 108 PHE A O 1
ATOM 893 N N . PHE A 1 109 ? 22.656 -15.844 5.395 1 94.75 109 PHE A N 1
ATOM 894 C CA . PHE A 1 109 ? 23.891 -15.188 5.012 1 94.75 109 PHE A CA 1
ATOM 895 C C . PHE A 1 109 ? 23.734 -13.672 5.012 1 94.75 109 PHE A C 1
ATOM 897 O O . PHE A 1 109 ? 24.453 -12.961 5.711 1 94.75 109 PHE A O 1
ATOM 904 N N . TRP A 1 110 ? 22.828 -13.172 4.262 1 93.75 110 TRP A N 1
ATOM 905 C CA . TRP A 1 110 ? 22.609 -11.742 4.125 1 93.75 110 TRP A CA 1
ATOM 906 C C . TRP A 1 110 ? 21.891 -11.172 5.348 1 93.75 110 TRP A C 1
ATOM 908 O O . TRP A 1 110 ? 22.422 -10.305 6.039 1 93.75 110 TRP A O 1
ATOM 918 N N . GLY A 1 111 ? 20.797 -11.758 5.727 1 94.62 111 GLY A N 1
ATOM 919 C CA . GLY A 1 111 ? 19.906 -11.211 6.75 1 94.62 111 GLY A CA 1
ATOM 920 C C . GLY A 1 111 ? 20.484 -11.344 8.156 1 94.62 111 GLY A C 1
ATOM 921 O O . GLY A 1 111 ? 20.078 -10.617 9.062 1 94.62 111 GLY A O 1
ATOM 922 N N . THR A 1 112 ? 21.422 -12.219 8.312 1 95.62 112 THR A N 1
ATOM 923 C CA . THR A 1 112 ? 21.906 -12.461 9.664 1 95.62 112 THR A CA 1
ATOM 924 C C . THR A 1 112 ? 23.422 -12.227 9.75 1 95.62 112 THR A C 1
ATOM 926 O O . THR A 1 112 ? 23.875 -11.273 10.383 1 95.62 112 THR A O 1
ATOM 929 N N . LEU A 1 113 ? 24.188 -12.992 8.992 1 94.5 113 LEU A N 1
ATOM 930 C CA . LEU A 1 113 ? 25.641 -12.891 9.078 1 94.5 113 LEU A CA 1
ATOM 931 C C . LEU A 1 113 ? 26.125 -11.523 8.594 1 94.5 113 LEU A C 1
ATOM 933 O O . LEU A 1 113 ? 26.828 -10.828 9.312 1 94.5 113 LEU A O 1
ATOM 937 N N . TYR A 1 114 ? 25.719 -11.172 7.453 1 91.31 114 TYR A N 1
ATOM 938 C CA . TYR A 1 114 ? 26.172 -9.922 6.855 1 91.31 114 TYR A CA 1
ATOM 939 C C . TYR A 1 114 ? 25.766 -8.727 7.715 1 91.31 114 TYR A C 1
ATOM 941 O O . TYR A 1 114 ? 26.609 -7.871 8.023 1 91.31 114 TYR A O 1
ATOM 949 N N . TYR A 1 115 ? 24.547 -8.617 8.109 1 92.31 115 TYR A N 1
ATOM 950 C CA . TYR A 1 115 ? 24.094 -7.465 8.875 1 92.31 115 TYR A CA 1
ATOM 951 C C . TYR A 1 115 ? 24.703 -7.449 10.266 1 92.31 115 TYR A C 1
ATOM 953 O O . TYR A 1 115 ? 24.969 -6.383 10.828 1 92.31 115 TYR A O 1
ATOM 961 N N . HIS A 1 116 ? 24.953 -8.609 10.789 1 93.44 116 HIS A N 1
ATOM 962 C CA . HIS A 1 116 ? 25.641 -8.656 12.078 1 93.44 116 HIS A CA 1
ATOM 963 C C . HIS A 1 116 ? 27.047 -8.094 11.977 1 93.44 116 HIS A C 1
ATOM 965 O O . HIS A 1 116 ? 27.469 -7.293 12.812 1 93.44 116 HIS A O 1
ATOM 971 N N . LEU A 1 117 ? 27.719 -8.469 10.93 1 89.06 117 LEU A N 1
ATOM 972 C CA . LEU A 1 117 ? 29.094 -8.031 10.742 1 89.06 117 LEU A CA 1
ATOM 973 C C . LEU A 1 117 ? 29.156 -6.57 10.32 1 89.06 117 LEU A C 1
ATOM 975 O O . LEU A 1 117 ? 30.062 -5.836 10.711 1 89.06 117 LEU A O 1
ATOM 979 N N . ARG A 1 118 ? 28.172 -6.176 9.602 1 86.25 118 ARG A N 1
ATOM 980 C CA . ARG A 1 118 ? 28.219 -4.844 9.008 1 86.25 118 ARG A CA 1
ATOM 981 C C . ARG A 1 118 ? 27.75 -3.787 10 1 86.25 118 ARG A C 1
ATOM 983 O O . ARG A 1 118 ? 28.344 -2.719 10.117 1 86.25 118 ARG A O 1
ATOM 990 N N . ILE A 1 119 ? 26.641 -4.125 10.711 1 89.81 119 ILE A N 1
ATOM 991 C CA . ILE A 1 119 ? 26.062 -3.031 11.484 1 89.81 119 ILE A CA 1
ATOM 992 C C . ILE A 1 119 ? 25.734 -3.516 12.891 1 89.81 119 ILE A C 1
ATOM 994 O O . ILE A 1 119 ? 25.078 -2.805 13.664 1 89.81 119 ILE A O 1
ATOM 998 N N . GLY A 1 120 ? 26 -4.762 13.242 1 89.88 120 GLY A N 1
ATOM 999 C CA . GLY A 1 120 ? 25.906 -5.23 14.617 1 89.88 120 GLY A CA 1
ATOM 1000 C C . GLY A 1 120 ? 24.516 -5.75 14.977 1 89.88 120 GLY A C 1
ATOM 1001 O O . GLY A 1 120 ? 24.109 -5.699 16.141 1 89.88 120 GLY A O 1
ATOM 1002 N N . THR A 1 121 ? 23.734 -6.281 14.039 1 92.06 121 THR A N 1
ATOM 1003 C CA . THR A 1 121 ? 22.438 -6.875 14.336 1 92.06 121 THR A CA 1
ATOM 1004 C C . THR A 1 121 ? 22.594 -8.156 15.148 1 92.06 121 THR A C 1
ATOM 1006 O O . THR A 1 121 ? 23.703 -8.695 15.25 1 92.06 121 THR A O 1
ATOM 1009 N N . SER A 1 122 ? 21.562 -8.57 15.75 1 93.12 122 SER A N 1
ATOM 1010 C CA . SER A 1 122 ? 21.562 -9.797 16.547 1 93.12 122 SER A CA 1
ATOM 1011 C C . SER A 1 122 ? 21.797 -11.023 15.68 1 93.12 122 SER A C 1
ATOM 1013 O O . SER A 1 122 ? 21.422 -11.031 14.5 1 93.12 122 SER A O 1
ATOM 1015 N N . TRP A 1 123 ? 22.344 -12.102 16.266 1 95.38 123 TRP A N 1
ATOM 1016 C CA . TRP A 1 123 ? 22.516 -13.383 15.602 1 95.38 123 TRP A CA 1
ATOM 1017 C C . TRP A 1 123 ? 21.172 -14.07 15.383 1 95.38 123 TRP A C 1
ATOM 1019 O O . TRP A 1 123 ? 21.078 -15.039 14.625 1 95.38 123 TRP A O 1
ATOM 1029 N N . TRP A 1 124 ? 20.141 -13.562 16 1 95.94 124 TRP A N 1
ATOM 1030 C CA . TRP A 1 124 ? 18.812 -14.141 15.883 1 95.94 124 TRP A CA 1
ATOM 1031 C C . TRP A 1 124 ? 17.969 -13.375 14.875 1 95.94 124 TRP A C 1
ATOM 1033 O O . TRP A 1 124 ? 16.75 -13.57 14.789 1 95.94 124 TRP A O 1
ATOM 1043 N N . ASN A 1 125 ? 18.625 -12.586 14.102 1 96.19 125 ASN A N 1
ATOM 1044 C CA . ASN A 1 125 ? 17.891 -11.742 13.156 1 96.19 125 ASN A CA 1
ATOM 1045 C C . ASN A 1 125 ? 17.094 -12.57 12.164 1 96.19 125 ASN A C 1
ATOM 1047 O O . ASN A 1 125 ? 16.078 -12.117 11.641 1 96.19 125 ASN A O 1
ATOM 1051 N N . PHE A 1 126 ? 17.469 -13.867 11.922 1 96.75 126 PHE A N 1
ATOM 1052 C CA . PHE A 1 126 ? 16.797 -14.727 10.953 1 96.75 126 PHE A CA 1
ATOM 1053 C C . PHE A 1 126 ? 15.375 -15.023 11.391 1 96.75 126 PHE A C 1
ATOM 1055 O O . PHE A 1 126 ? 14.516 -15.32 10.562 1 96.75 126 PHE A O 1
ATOM 1062 N N . THR A 1 127 ? 15.07 -14.867 12.703 1 95.88 127 THR A N 1
ATOM 1063 C CA . THR A 1 127 ? 13.742 -15.172 13.234 1 95.88 127 THR A CA 1
ATOM 1064 C C . THR A 1 127 ? 12.719 -14.156 12.75 1 95.88 127 THR A C 1
ATOM 1066 O O . THR A 1 127 ? 11.508 -14.391 12.828 1 95.88 127 THR A O 1
ATOM 1069 N N . ARG A 1 128 ? 13.18 -13.062 12.305 1 94.56 128 ARG A N 1
ATOM 1070 C CA . ARG A 1 128 ? 12.297 -12.023 11.773 1 94.56 128 ARG A CA 1
ATOM 1071 C C . ARG A 1 128 ? 12.555 -11.789 10.289 1 94.56 128 ARG A C 1
ATOM 1073 O O . ARG A 1 128 ? 11.625 -11.562 9.516 1 94.56 128 ARG A O 1
ATOM 1080 N N . PHE A 1 129 ? 13.789 -11.914 9.891 1 96.81 129 PHE A N 1
ATOM 1081 C CA . PHE A 1 129 ? 14.219 -11.484 8.562 1 96.81 129 PHE A CA 1
ATOM 1082 C C . PHE A 1 129 ? 13.531 -12.312 7.48 1 96.81 129 PHE A C 1
ATOM 1084 O O . PHE A 1 129 ? 13.258 -11.805 6.387 1 96.81 129 PHE A O 1
ATOM 1091 N N . TRP A 1 130 ? 13.219 -13.57 7.75 1 96.81 130 TRP A N 1
ATOM 1092 C CA . TRP A 1 130 ? 12.555 -14.398 6.75 1 96.81 130 TRP A CA 1
ATOM 1093 C C . TRP A 1 130 ? 11.203 -13.812 6.371 1 96.81 130 TRP A C 1
ATOM 1095 O O . TRP A 1 130 ? 10.797 -13.867 5.207 1 96.81 130 TRP A O 1
ATOM 1105 N N . LYS A 1 131 ? 10.492 -13.18 7.312 1 95.12 131 LYS A N 1
ATOM 1106 C CA . LYS A 1 131 ? 9.211 -12.539 7.027 1 95.12 131 LYS A CA 1
ATOM 1107 C C . LYS A 1 131 ? 9.391 -11.328 6.117 1 95.12 131 LYS A C 1
ATOM 1109 O O . LYS A 1 131 ? 8.57 -11.078 5.234 1 95.12 131 LYS A O 1
ATOM 1114 N N . LEU A 1 132 ? 10.453 -10.617 6.348 1 95.56 132 LEU A N 1
ATOM 1115 C CA . LEU A 1 132 ? 10.734 -9.43 5.551 1 95.56 132 LEU A CA 1
ATOM 1116 C C . LEU A 1 132 ? 11.023 -9.797 4.102 1 95.56 132 LEU A C 1
ATOM 1118 O O . LEU A 1 132 ? 10.586 -9.109 3.18 1 95.56 132 LEU A O 1
ATOM 1122 N N . VAL A 1 133 ? 11.75 -10.922 3.941 1 96.25 133 VAL A N 1
ATOM 1123 C CA . VAL A 1 133 ? 12.094 -11.414 2.611 1 96.25 133 VAL A CA 1
ATOM 1124 C C . VAL A 1 133 ? 10.82 -11.789 1.856 1 96.25 133 VAL A C 1
ATOM 1126 O O . VAL A 1 133 ? 10.695 -11.523 0.659 1 96.25 133 VAL A O 1
ATOM 1129 N N . LEU A 1 134 ? 9.867 -12.305 2.543 1 94.94 134 LEU A N 1
ATOM 1130 C CA . LEU A 1 134 ? 8.625 -12.773 1.935 1 94.94 134 LEU A CA 1
ATOM 1131 C C . LEU A 1 134 ? 7.711 -11.602 1.603 1 94.94 134 LEU A C 1
ATOM 1133 O O . LEU A 1 134 ? 6.855 -11.703 0.722 1 94.94 134 LEU A O 1
ATOM 1137 N N . LYS A 1 135 ? 7.938 -10.453 2.227 1 92.38 135 LYS A N 1
ATOM 1138 C CA . LYS A 1 135 ? 7.051 -9.297 2.066 1 92.38 135 LYS A CA 1
ATOM 1139 C C . LYS A 1 135 ? 7.68 -8.242 1.162 1 92.38 135 LYS A C 1
ATOM 1141 O O . LYS A 1 135 ? 7.016 -7.289 0.755 1 92.38 135 LYS A O 1
ATOM 1146 N N . ASN A 1 136 ? 8.891 -8.383 0.789 1 93.38 136 ASN A N 1
ATOM 1147 C CA . ASN A 1 136 ? 9.625 -7.336 0.079 1 93.38 136 ASN A CA 1
ATOM 1148 C C . ASN A 1 136 ? 9.016 -7.062 -1.295 1 93.38 136 ASN A C 1
ATOM 1150 O O . ASN A 1 136 ? 8.625 -7.992 -2 1 93.38 136 ASN A O 1
ATOM 1154 N N . SER A 1 137 ? 8.984 -5.797 -1.681 1 90.88 137 SER A N 1
ATOM 1155 C CA . SER A 1 137 ? 8.305 -5.438 -2.922 1 90.88 137 SER A CA 1
ATOM 1156 C C . SER A 1 137 ? 9.289 -4.867 -3.941 1 90.88 137 SER A C 1
ATOM 1158 O O . SER A 1 137 ? 8.945 -4.703 -5.113 1 90.88 137 SER A O 1
ATOM 1160 N N . ASP A 1 138 ? 10.484 -4.57 -3.57 1 92.38 138 ASP A N 1
ATOM 1161 C CA . ASP A 1 138 ? 11.477 -4.039 -4.504 1 92.38 138 ASP A CA 1
ATOM 1162 C C . ASP A 1 138 ? 12.172 -5.164 -5.266 1 92.38 138 ASP A C 1
ATOM 1164 O O . ASP A 1 138 ? 12.383 -6.254 -4.727 1 92.38 138 ASP A O 1
ATOM 1168 N N . SER A 1 139 ? 12.57 -4.824 -6.496 1 91.5 139 SER A N 1
ATOM 1169 C CA . SER A 1 139 ? 13.188 -5.84 -7.348 1 91.5 139 SER A CA 1
ATOM 1170 C C . SER A 1 139 ? 14.641 -6.082 -6.953 1 91.5 139 SER A C 1
ATOM 1172 O O . SER A 1 139 ? 15.562 -5.719 -7.691 1 91.5 139 SER A O 1
ATOM 1174 N N . THR A 1 140 ? 14.938 -6.641 -5.844 1 91.75 140 THR A N 1
ATOM 1175 C CA . THR A 1 140 ? 16.25 -7.027 -5.352 1 91.75 140 THR A CA 1
ATOM 1176 C C . THR A 1 140 ? 16.328 -8.531 -5.141 1 91.75 140 THR A C 1
ATOM 1178 O O . THR A 1 140 ? 15.352 -9.25 -5.352 1 91.75 140 THR A O 1
ATOM 1181 N N . SER A 1 141 ? 17.516 -8.969 -4.766 1 94.19 141 SER A N 1
ATOM 1182 C CA . SER A 1 141 ? 17.703 -10.391 -4.484 1 94.19 141 SER A CA 1
ATOM 1183 C C . SER A 1 141 ? 16.859 -10.828 -3.289 1 94.19 141 SER A C 1
ATOM 1185 O O . SER A 1 141 ? 16.547 -12.016 -3.145 1 94.19 141 SER A O 1
ATOM 1187 N N . GLY A 1 142 ? 16.453 -9.867 -2.488 1 94.5 142 GLY A N 1
ATOM 1188 C CA . GLY A 1 142 ? 15.711 -10.195 -1.285 1 94.5 142 GLY A CA 1
ATOM 1189 C C . GLY A 1 142 ? 14.219 -10.312 -1.523 1 94.5 142 GLY A C 1
ATOM 1190 O O . GLY A 1 142 ? 13.445 -10.523 -0.583 1 94.5 142 GLY A O 1
ATOM 1191 N N . ASN A 1 143 ? 13.758 -10.148 -2.688 1 95.38 143 ASN A N 1
ATOM 1192 C CA . ASN A 1 143 ? 12.352 -10.305 -3.035 1 95.38 143 ASN A CA 1
ATOM 1193 C C . ASN A 1 143 ? 12.031 -11.727 -3.465 1 95.38 143 ASN A C 1
ATOM 1195 O O . ASN A 1 143 ? 12.047 -12.047 -4.656 1 95.38 143 ASN A O 1
ATOM 1199 N N . ALA A 1 144 ? 11.625 -12.531 -2.496 1 96.5 144 ALA A N 1
ATOM 1200 C CA . ALA A 1 144 ? 11.352 -13.945 -2.75 1 96.5 144 ALA A CA 1
ATOM 1201 C C . ALA A 1 144 ? 10.242 -14.109 -3.785 1 96.5 144 ALA A C 1
ATOM 1203 O O . ALA A 1 144 ? 10.273 -15.047 -4.59 1 96.5 144 ALA A O 1
ATOM 1204 N N . GLN A 1 145 ? 9.281 -13.219 -3.812 1 95.69 145 GLN A N 1
ATOM 1205 C CA . GLN A 1 145 ? 8.125 -13.328 -4.695 1 95.69 145 GLN A CA 1
ATOM 1206 C C . GLN A 1 145 ? 8.516 -13.039 -6.145 1 95.69 145 GLN A C 1
ATOM 1208 O O . GLN A 1 145 ? 7.781 -13.391 -7.07 1 95.69 145 GLN A O 1
ATOM 1213 N N . GLU A 1 146 ? 9.57 -12.383 -6.34 1 96.5 146 GLU A N 1
ATOM 1214 C CA . GLU A 1 146 ? 10.055 -12.156 -7.699 1 96.5 146 GLU A CA 1
ATOM 1215 C C . GLU A 1 146 ? 11.102 -13.195 -8.094 1 96.5 146 GLU A C 1
ATOM 1217 O O . GLU A 1 146 ? 11.016 -13.789 -9.172 1 96.5 146 GLU A O 1
ATOM 1222 N N . GLN A 1 147 ? 12.016 -13.523 -7.227 1 97.38 147 GLN A N 1
ATOM 1223 C CA . GLN A 1 147 ? 13.18 -14.32 -7.586 1 97.38 147 GLN A CA 1
ATOM 1224 C C . GLN A 1 147 ? 12.82 -15.797 -7.715 1 97.38 147 GLN A C 1
ATOM 1226 O O . GLN A 1 147 ? 13.305 -16.484 -8.617 1 97.38 147 GLN A O 1
ATOM 1231 N N . LEU A 1 148 ? 11.992 -16.312 -6.875 1 97.62 148 LEU A N 1
ATOM 1232 C CA . LEU A 1 148 ? 11.734 -17.75 -6.859 1 97.62 148 LEU A CA 1
ATOM 1233 C C . LEU A 1 148 ? 11 -18.188 -8.125 1 97.62 148 LEU A C 1
ATOM 1235 O O . LEU A 1 148 ? 11.422 -19.125 -8.797 1 97.62 148 LEU A O 1
ATOM 1239 N N . PRO A 1 149 ? 9.891 -17.5 -8.508 1 97.75 149 PRO A N 1
ATOM 1240 C CA . PRO A 1 149 ? 9.25 -17.938 -9.75 1 97.75 149 PRO A CA 1
ATOM 1241 C C . PRO A 1 149 ? 10.148 -17.781 -10.969 1 97.75 149 PRO A C 1
ATOM 1243 O O . PRO A 1 149 ? 10.125 -18.609 -11.875 1 97.75 149 PRO A O 1
ATOM 1246 N N . LYS A 1 150 ? 10.961 -16.734 -11.031 1 98.06 150 LYS A N 1
ATOM 1247 C CA . LYS A 1 150 ? 11.914 -16.578 -12.125 1 98.06 150 LYS A CA 1
ATOM 1248 C C . LYS A 1 150 ? 12.898 -17.734 -12.172 1 98.06 150 LYS A C 1
ATOM 1250 O O . LYS A 1 150 ? 13.109 -18.344 -13.227 1 98.06 150 LYS A O 1
ATOM 1255 N N . CYS A 1 151 ? 13.453 -18.047 -11.023 1 98.12 151 CYS A N 1
ATOM 1256 C CA . CYS A 1 151 ? 14.469 -19.078 -10.914 1 98.12 151 CYS A CA 1
ATOM 1257 C C . CYS A 1 151 ? 13.883 -20.453 -11.25 1 98.12 151 CYS A C 1
ATOM 1259 O O . CYS A 1 151 ? 14.523 -21.25 -11.938 1 98.12 151 CYS A O 1
ATOM 1261 N N . PHE A 1 152 ? 12.68 -20.703 -10.75 1 98.69 152 PHE A N 1
ATOM 1262 C CA . PHE A 1 152 ? 12.039 -21.984 -11.008 1 98.69 152 PHE A CA 1
ATOM 1263 C C . PHE A 1 152 ? 11.828 -22.203 -12.5 1 98.69 152 PHE A C 1
ATOM 1265 O O . PHE A 1 152 ? 12.102 -23.281 -13.023 1 98.69 152 PHE A O 1
ATOM 1272 N N . LEU A 1 153 ? 11.367 -21.156 -13.172 1 98.75 153 LEU A N 1
ATOM 1273 C CA . LEU A 1 153 ? 11.125 -21.281 -14.609 1 98.75 153 LEU A CA 1
ATOM 1274 C C . LEU A 1 153 ? 12.438 -21.469 -15.367 1 98.75 153 LEU A C 1
ATOM 1276 O O . LEU A 1 153 ? 12.547 -22.375 -16.203 1 98.75 153 LEU A O 1
ATOM 1280 N N . LEU A 1 154 ? 13.438 -20.688 -15.086 1 98.81 154 LEU A N 1
ATOM 1281 C CA . LEU A 1 154 ? 14.727 -20.734 -15.773 1 98.81 154 LEU A CA 1
ATOM 1282 C C . LEU A 1 154 ? 15.383 -22.094 -15.57 1 98.81 154 LEU A C 1
ATOM 1284 O O . LEU A 1 154 ? 15.844 -22.719 -16.531 1 98.81 154 LEU A O 1
ATOM 1288 N N . LEU A 1 155 ? 15.406 -22.562 -14.328 1 98.75 155 LEU A N 1
ATOM 1289 C CA . LEU A 1 155 ? 16.031 -23.844 -14.008 1 98.75 155 LEU A CA 1
ATOM 1290 C C . LEU A 1 155 ? 15.289 -24.984 -14.68 1 98.75 155 LEU A C 1
ATOM 1292 O O . LEU A 1 155 ? 15.914 -25.906 -15.203 1 98.75 155 LEU A O 1
ATOM 1296 N N . SER A 1 156 ? 13.969 -24.922 -14.664 1 98.75 156 SER A N 1
ATOM 1297 C CA . SER A 1 156 ? 13.156 -26 -15.227 1 98.75 156 SER A CA 1
ATOM 1298 C C . SER A 1 156 ? 13.328 -26.078 -16.734 1 98.75 156 SER A C 1
ATOM 1300 O O . SER A 1 156 ? 13.461 -27.172 -17.281 1 98.75 156 SER A O 1
ATOM 1302 N N . VAL A 1 157 ? 13.281 -24.938 -17.422 1 98.62 157 VAL A N 1
ATOM 1303 C CA . VAL A 1 157 ? 13.461 -24.922 -18.875 1 98.62 157 VAL A CA 1
ATOM 1304 C C . VAL A 1 157 ? 14.859 -25.422 -19.219 1 98.62 157 VAL A C 1
ATOM 1306 O O . VAL A 1 157 ? 15.023 -26.234 -20.141 1 98.62 157 VAL A O 1
ATOM 1309 N N . TRP A 1 158 ? 15.875 -24.953 -18.453 1 98.31 158 TRP A N 1
ATOM 1310 C CA . TRP A 1 158 ? 17.266 -25.375 -18.672 1 98.31 158 TRP A CA 1
ATOM 1311 C C . TRP A 1 158 ? 17.406 -26.875 -18.469 1 98.31 158 TRP A C 1
ATOM 1313 O O . TRP A 1 158 ? 17.969 -27.562 -19.328 1 98.31 158 TRP A O 1
ATOM 1323 N N . GLU A 1 159 ? 16.938 -27.375 -17.391 1 97.69 159 GLU A N 1
ATOM 1324 C CA . GLU A 1 159 ? 17.047 -28.797 -17.062 1 97.69 159 GLU A CA 1
ATOM 1325 C C . GLU A 1 159 ? 16.281 -29.656 -18.062 1 97.69 159 GLU A C 1
ATOM 1327 O O . GLU A 1 159 ? 16.766 -30.719 -18.484 1 97.69 159 GLU A O 1
ATOM 1332 N N . TYR A 1 160 ? 15.062 -29.219 -18.438 1 98 160 TYR A N 1
ATOM 1333 C CA . TYR A 1 160 ? 14.273 -29.938 -19.422 1 98 160 TYR A CA 1
ATOM 1334 C C . TYR A 1 160 ? 15.031 -30.062 -20.734 1 98 160 TYR A C 1
ATOM 1336 O O . TYR A 1 160 ? 15.133 -31.156 -21.297 1 98 160 TYR A O 1
ATOM 1344 N N . ALA A 1 161 ? 15.57 -28.953 -21.219 1 97.38 161 ALA A N 1
ATOM 1345 C CA . ALA A 1 161 ? 16.312 -28.953 -22.484 1 97.38 161 ALA A CA 1
ATOM 1346 C C . ALA A 1 161 ? 17.516 -29.891 -22.406 1 97.38 161 ALA A C 1
ATOM 1348 O O . ALA A 1 161 ? 17.766 -30.656 -23.344 1 97.38 161 ALA A O 1
ATOM 1349 N N . SER A 1 162 ? 18.266 -29.812 -21.312 1 95 162 SER A N 1
ATOM 1350 C CA . SER A 1 162 ? 19.453 -30.656 -21.141 1 95 162 SER A CA 1
ATOM 1351 C C . SER A 1 162 ? 19.094 -32.125 -21.172 1 95 162 SER A C 1
ATOM 1353 O O . SER A 1 162 ? 19.781 -32.938 -21.812 1 95 162 SER A O 1
ATOM 1355 N N . GLN A 1 163 ? 18.031 -32.5 -20.516 1 94.5 163 GLN A N 1
ATOM 1356 C CA . GLN A 1 163 ? 17.609 -33.875 -20.469 1 94.5 163 GLN A CA 1
ATOM 1357 C C . GLN A 1 163 ? 17.125 -34.375 -21.828 1 94.5 163 GLN A C 1
ATOM 1359 O O . GLN A 1 163 ? 17.406 -35.5 -22.219 1 94.5 163 GLN A O 1
ATOM 1364 N N . GLN A 1 164 ? 16.391 -33.531 -22.531 1 95.88 164 GLN A N 1
ATOM 1365 C CA . GLN A 1 164 ? 15.891 -33.906 -23.844 1 95.88 164 GLN A CA 1
ATOM 1366 C C . GLN A 1 164 ? 17.047 -34.125 -24.828 1 95.88 164 GLN A C 1
ATOM 1368 O O . GLN A 1 164 ? 17 -35.062 -25.625 1 95.88 164 GLN A O 1
ATOM 1373 N N . ILE A 1 165 ? 17.984 -33.312 -24.719 1 92.31 165 ILE A N 1
ATOM 1374 C CA . ILE A 1 165 ? 19.156 -33.406 -25.609 1 92.31 165 ILE A CA 1
ATOM 1375 C C . ILE A 1 165 ? 19.922 -34.688 -25.266 1 92.31 165 ILE A C 1
ATOM 1377 O O . ILE A 1 165 ? 20.375 -35.406 -26.172 1 92.31 165 ILE A O 1
ATOM 1381 N N . ASP A 1 166 ? 20.109 -34.969 -24.031 1 90.69 166 ASP A N 1
ATOM 1382 C CA . ASP A 1 166 ? 20.766 -36.188 -23.578 1 90.69 166 ASP A CA 1
ATOM 1383 C C . ASP A 1 166 ? 20.031 -37.406 -24.078 1 90.69 166 ASP A C 1
ATOM 1385 O O . ASP A 1 166 ? 20.641 -38.469 -24.312 1 90.69 166 ASP A O 1
ATOM 1389 N N . GLN A 1 167 ? 18.719 -37.281 -24.25 1 93.38 167 GLN A N 1
ATOM 1390 C CA . GLN A 1 167 ? 17.891 -38.406 -24.688 1 93.38 167 GLN A CA 1
ATOM 1391 C C . GLN A 1 167 ? 17.797 -38.469 -26.203 1 93.38 167 GLN A C 1
ATOM 1393 O O . GLN A 1 167 ? 17.078 -39.281 -26.75 1 93.38 167 GLN A O 1
ATOM 1398 N N . GLY A 1 168 ? 18.469 -37.5 -26.906 1 92.38 168 GLY A N 1
ATOM 1399 C CA . GLY A 1 168 ? 18.594 -37.594 -28.359 1 92.38 168 GLY A CA 1
ATOM 1400 C C . GLY A 1 168 ? 17.625 -36.719 -29.109 1 92.38 168 GLY A C 1
ATOM 1401 O O . GLY A 1 168 ? 17.438 -36.875 -30.312 1 92.38 168 GLY A O 1
ATOM 1402 N N . ALA A 1 169 ? 17 -35.781 -28.391 1 93.44 169 ALA A N 1
ATOM 1403 C CA . ALA A 1 169 ? 16.078 -34.875 -29.062 1 93.44 169 ALA A CA 1
ATOM 1404 C C . ALA A 1 169 ? 16.812 -33.969 -30.062 1 93.44 169 ALA A C 1
ATOM 1406 O O . ALA A 1 169 ? 17.953 -33.594 -29.828 1 93.44 169 ALA A O 1
ATOM 1407 N N . ALA A 1 170 ? 16.172 -33.688 -31.203 1 94.5 170 ALA A N 1
ATOM 1408 C CA . ALA A 1 170 ? 16.734 -32.75 -32.188 1 94.5 170 ALA A CA 1
ATOM 1409 C C . ALA A 1 170 ? 16.797 -31.328 -31.609 1 94.5 170 ALA A C 1
ATOM 1411 O O . ALA A 1 170 ? 15.836 -30.859 -31.016 1 94.5 170 ALA A O 1
ATOM 1412 N N . LEU A 1 171 ? 17.875 -30.719 -31.828 1 93.06 171 LEU A N 1
ATOM 1413 C CA . LEU A 1 171 ? 18.172 -29.422 -31.219 1 93.06 171 LEU A CA 1
ATOM 1414 C C . LEU A 1 171 ? 17.234 -28.344 -31.766 1 93.06 171 LEU A C 1
ATOM 1416 O O . LEU A 1 171 ? 16.656 -27.578 -31 1 93.06 171 LEU A O 1
ATOM 1420 N N . ALA A 1 172 ? 17.047 -28.281 -33.062 1 94.44 172 ALA A N 1
ATOM 1421 C CA . ALA A 1 172 ? 16.359 -27.172 -33.719 1 94.44 172 ALA A CA 1
ATOM 1422 C C . ALA A 1 172 ? 14.891 -27.125 -33.281 1 94.44 172 ALA A C 1
ATOM 1424 O O . ALA A 1 172 ? 14.398 -26.078 -32.844 1 94.44 172 ALA A O 1
ATOM 1425 N N . PRO A 1 173 ? 14.164 -28.234 -33.312 1 95.81 173 PRO A N 1
ATOM 1426 C CA . PRO A 1 173 ? 12.766 -28.188 -32.844 1 95.81 173 PRO A CA 1
ATOM 1427 C C . PRO A 1 173 ? 12.633 -27.922 -31.359 1 95.81 173 PRO A C 1
ATOM 1429 O O . PRO A 1 173 ? 11.695 -27.25 -30.922 1 95.81 173 PRO A O 1
ATOM 1432 N N . LEU A 1 174 ? 13.516 -28.484 -30.609 1 95.75 174 LEU A N 1
ATOM 1433 C CA . LEU A 1 174 ? 13.477 -28.281 -29.172 1 95.75 174 LEU A CA 1
ATOM 1434 C C . LEU A 1 174 ? 13.672 -26.812 -28.828 1 95.75 174 LEU A C 1
ATOM 1436 O O . LEU A 1 174 ? 12.859 -26.219 -28.109 1 95.75 174 LEU A O 1
ATOM 1440 N N . CYS A 1 175 ? 14.719 -26.203 -29.328 1 95.94 175 CYS A N 1
ATOM 1441 C CA . CYS A 1 175 ? 15 -24.781 -29.062 1 95.94 175 CYS A CA 1
ATOM 1442 C C . CYS A 1 175 ? 13.906 -23.906 -29.656 1 95.94 175 CYS A C 1
ATOM 1444 O O . CYS A 1 175 ? 13.531 -22.891 -29.047 1 95.94 175 CYS A O 1
ATOM 1446 N N . GLY A 1 176 ? 13.43 -24.297 -30.844 1 97.12 176 GLY A N 1
ATOM 1447 C CA . GLY A 1 176 ? 12.352 -23.531 -31.453 1 97.12 176 GLY A CA 1
ATOM 1448 C C . GLY A 1 176 ? 11.125 -23.422 -30.562 1 97.12 176 GLY A C 1
ATOM 1449 O O . GLY A 1 176 ? 10.562 -22.344 -30.422 1 97.12 176 GLY A O 1
ATOM 1450 N N . ALA A 1 177 ? 10.672 -24.5 -29.969 1 97.81 177 ALA A N 1
ATOM 1451 C CA . ALA A 1 177 ? 9.5 -24.531 -29.094 1 97.81 177 ALA A CA 1
ATOM 1452 C C . ALA A 1 177 ? 9.75 -23.703 -27.828 1 97.81 177 ALA A C 1
ATOM 1454 O O . ALA A 1 177 ? 8.875 -22.953 -27.406 1 97.81 177 ALA A O 1
ATOM 1455 N N . LEU A 1 178 ? 10.93 -23.844 -27.281 1 98.19 178 LEU A N 1
ATOM 1456 C CA . LEU A 1 178 ? 11.258 -23.156 -26.031 1 98.19 178 LEU A CA 1
ATOM 1457 C C . LEU A 1 178 ? 11.438 -21.656 -26.281 1 98.19 178 LEU A C 1
ATOM 1459 O O . LEU A 1 178 ? 11.094 -20.844 -25.422 1 98.19 178 LEU A O 1
ATOM 1463 N N . TRP A 1 179 ? 11.969 -21.312 -27.438 1 98.5 179 TRP A N 1
ATOM 1464 C CA . TRP A 1 179 ? 12.141 -19.891 -27.766 1 98.5 179 TRP A CA 1
ATOM 1465 C C . TRP A 1 179 ? 10.797 -19.234 -28.062 1 98.5 179 TRP A C 1
ATOM 1467 O O . TRP A 1 179 ? 10.594 -18.062 -27.781 1 98.5 179 TRP A O 1
ATOM 1477 N N . LEU A 1 180 ? 9.875 -20.016 -28.672 1 98.56 180 LEU A N 1
ATOM 1478 C CA . LEU A 1 180 ? 8.516 -19.516 -28.844 1 98.56 180 LEU A CA 1
ATOM 1479 C C . LEU A 1 180 ? 7.863 -19.266 -27.484 1 98.56 180 LEU A C 1
ATOM 1481 O O . LEU A 1 180 ? 7.152 -18.266 -27.312 1 98.56 180 LEU A O 1
ATOM 1485 N N . PHE A 1 181 ? 8.094 -20.172 -26.594 1 98.5 181 PHE A N 1
ATOM 1486 C CA . PHE A 1 181 ? 7.609 -20 -25.234 1 98.5 181 PHE A CA 1
ATOM 1487 C C . PHE A 1 181 ? 8.203 -18.734 -24.609 1 98.5 181 PHE A C 1
ATOM 1489 O O . PHE A 1 181 ? 7.488 -17.953 -23.984 1 98.5 181 PHE A O 1
ATOM 1496 N N . ALA A 1 182 ? 9.508 -18.531 -24.781 1 98.69 182 ALA A N 1
ATOM 1497 C CA . ALA A 1 182 ? 10.18 -17.344 -24.25 1 98.69 182 ALA A CA 1
ATOM 1498 C C . ALA A 1 182 ? 9.586 -16.078 -24.859 1 98.69 182 ALA A C 1
ATOM 1500 O O . ALA A 1 182 ? 9.461 -15.062 -24.188 1 98.69 182 ALA A O 1
ATOM 1501 N N . ALA A 1 183 ? 9.258 -16.125 -26.141 1 98.69 183 ALA A N 1
ATOM 1502 C CA . ALA A 1 183 ? 8.602 -15 -26.797 1 98.69 183 ALA A CA 1
ATOM 1503 C C . ALA A 1 183 ? 7.246 -14.695 -26.172 1 98.69 183 ALA A C 1
ATOM 1505 O O . ALA A 1 183 ? 6.852 -13.539 -26.047 1 98.69 183 ALA A O 1
ATOM 1506 N N . GLY A 1 184 ? 6.555 -15.781 -25.828 1 98.69 184 GLY A N 1
ATOM 1507 C CA . GLY A 1 184 ? 5.301 -15.609 -25.109 1 98.69 184 GLY A CA 1
ATOM 1508 C C . GLY A 1 184 ? 5.473 -14.938 -23.75 1 98.69 184 GLY A C 1
ATOM 1509 O O . GLY A 1 184 ? 4.688 -14.07 -23.391 1 98.69 184 GLY A O 1
ATOM 1510 N N . VAL A 1 185 ? 6.496 -15.32 -23.031 1 98.69 185 VAL A N 1
ATOM 1511 C CA . VAL A 1 185 ? 6.789 -14.727 -21.734 1 98.69 185 VAL A CA 1
ATOM 1512 C C . VAL A 1 185 ? 7.172 -13.258 -21.906 1 98.69 185 VAL A C 1
ATOM 1514 O O . VAL A 1 185 ? 6.793 -12.414 -21.094 1 98.69 185 VAL A O 1
ATOM 1517 N N . TRP A 1 186 ? 7.941 -12.984 -22.969 1 98.69 186 TRP A N 1
ATOM 1518 C CA . TRP A 1 186 ? 8.297 -11.602 -23.281 1 98.69 186 TRP A CA 1
ATOM 1519 C C . TRP A 1 186 ? 7.043 -10.773 -23.547 1 98.69 186 TRP A C 1
ATOM 1521 O O . TRP A 1 186 ? 6.91 -9.656 -23.031 1 98.69 186 TRP A O 1
ATOM 1531 N N . LEU A 1 187 ? 6.141 -11.266 -24.359 1 98.62 187 LEU A N 1
ATOM 1532 C CA . LEU A 1 187 ? 4.898 -10.562 -24.672 1 98.62 187 LEU A CA 1
ATOM 1533 C C . LEU A 1 187 ? 4.074 -10.328 -23.406 1 98.62 187 LEU A C 1
ATOM 1535 O O . LEU A 1 187 ? 3.525 -9.242 -23.219 1 98.62 187 LEU A O 1
ATOM 1539 N N . PHE A 1 188 ? 3.986 -11.383 -22.672 1 97.88 188 PHE A N 1
ATOM 1540 C CA . PHE A 1 188 ? 3.287 -11.297 -21.391 1 97.88 188 PHE A CA 1
ATOM 1541 C C . PHE A 1 188 ? 3.871 -10.195 -20.531 1 97.88 188 PHE A C 1
ATOM 1543 O O . PHE A 1 188 ? 3.133 -9.367 -19.984 1 97.88 188 PHE A O 1
ATOM 1550 N N . SER A 1 189 ? 5.191 -10.109 -20.375 1 98 189 SER A N 1
ATOM 1551 C CA . SER A 1 189 ? 5.895 -9.102 -19.594 1 98 189 SER A CA 1
ATOM 1552 C C . SER A 1 189 ? 5.672 -7.707 -20.156 1 98 189 SER A C 1
ATOM 1554 O O . SER A 1 189 ? 5.461 -6.754 -19.406 1 98 189 SER A O 1
ATOM 1556 N N . TRP A 1 190 ? 5.703 -7.613 -21.438 1 97.44 190 TRP A N 1
ATOM 1557 C CA . TRP A 1 190 ? 5.469 -6.332 -22.094 1 97.44 190 TRP A CA 1
ATOM 1558 C C . TRP A 1 190 ? 4.066 -5.812 -21.797 1 97.44 190 TRP A C 1
ATOM 1560 O O . TRP A 1 190 ? 3.887 -4.633 -21.484 1 97.44 190 TRP A O 1
ATOM 1570 N N . ILE A 1 191 ? 3.082 -6.66 -21.844 1 96.19 191 ILE A N 1
ATOM 1571 C CA . ILE A 1 191 ? 1.694 -6.289 -21.578 1 96.19 191 ILE A CA 1
ATOM 1572 C C . ILE A 1 191 ? 1.54 -5.84 -20.125 1 96.19 191 ILE A C 1
ATOM 1574 O O . ILE A 1 191 ? 0.899 -4.82 -19.859 1 96.19 191 ILE A O 1
ATOM 1578 N N . LEU A 1 192 ? 2.125 -6.613 -19.234 1 95.75 192 LEU A N 1
ATOM 1579 C CA . LEU A 1 192 ? 2.055 -6.285 -17.812 1 95.75 192 LEU A CA 1
ATOM 1580 C C . LEU A 1 192 ? 2.627 -4.898 -17.547 1 95.75 192 LEU A C 1
ATOM 1582 O O . LEU A 1 192 ? 1.986 -4.074 -16.891 1 95.75 192 LEU A O 1
ATOM 1586 N N . HIS A 1 193 ? 3.803 -4.625 -18.062 1 95.25 193 HIS A N 1
ATOM 1587 C CA . HIS A 1 193 ? 4.484 -3.363 -17.797 1 95.25 193 HIS A CA 1
ATOM 1588 C C . HIS A 1 193 ? 3.793 -2.201 -18.5 1 95.25 193 HIS A C 1
ATOM 1590 O O . HIS A 1 193 ? 3.688 -1.106 -17.938 1 95.25 193 HIS A O 1
ATOM 1596 N N . ARG A 1 194 ? 3.312 -2.439 -19.641 1 93.75 194 ARG A N 1
ATOM 1597 C CA . ARG A 1 194 ? 2.66 -1.389 -20.406 1 93.75 194 ARG A CA 1
ATOM 1598 C C . ARG A 1 194 ? 1.331 -0.987 -19.781 1 93.75 194 ARG A C 1
ATOM 1600 O O . ARG A 1 194 ? 0.962 0.189 -19.797 1 93.75 194 ARG A O 1
ATOM 1607 N N . ASN A 1 195 ? 0.664 -1.952 -19.172 1 92.44 195 ASN A N 1
ATOM 1608 C CA . ASN A 1 195 ? -0.715 -1.678 -18.781 1 92.44 195 ASN A CA 1
ATOM 1609 C C . ASN A 1 195 ? -0.853 -1.562 -17.266 1 92.44 195 ASN A C 1
ATOM 1611 O O . ASN A 1 195 ? -1.8 -0.948 -16.781 1 92.44 195 ASN A O 1
ATOM 1615 N N . LEU A 1 196 ? 0.023 -2.15 -16.531 1 90.62 196 LEU A N 1
ATOM 1616 C CA . LEU A 1 196 ? -0.204 -2.221 -15.094 1 90.62 196 LEU A CA 1
ATOM 1617 C C . LEU A 1 196 ? 0.873 -1.452 -14.336 1 90.62 196 LEU A C 1
ATOM 1619 O O . LEU A 1 196 ? 0.723 -1.179 -13.141 1 90.62 196 LEU A O 1
ATOM 1623 N N . PHE A 1 197 ? 1.948 -1.149 -14.898 1 85.69 197 PHE A N 1
ATOM 1624 C CA . PHE A 1 197 ? 2.979 -0.332 -14.273 1 85.69 197 PHE A CA 1
ATOM 1625 C C . PHE A 1 197 ? 2.863 1.121 -14.719 1 85.69 197 PHE A C 1
ATOM 1627 O O . PHE A 1 197 ? 3.705 1.613 -15.469 1 85.69 197 PHE A O 1
ATOM 1634 N N . ASP A 1 198 ? 1.896 1.82 -14.211 1 76.25 198 ASP A N 1
ATOM 1635 C CA . ASP A 1 198 ? 1.587 3.125 -14.789 1 76.25 198 ASP A CA 1
ATOM 1636 C C . ASP A 1 198 ? 1.687 4.227 -13.734 1 76.25 198 ASP A C 1
ATOM 1638 O O . ASP A 1 198 ? 1.094 5.297 -13.891 1 76.25 198 ASP A O 1
ATOM 1642 N N . TRP A 1 199 ? 2.494 3.805 -12.688 1 77 199 TRP A N 1
ATOM 1643 C CA . TRP A 1 199 ? 2.562 4.859 -11.68 1 77 199 TRP A CA 1
ATOM 1644 C C . TRP A 1 199 ? 3.971 5.434 -11.586 1 77 199 TRP A C 1
ATOM 1646 O O . TRP A 1 199 ? 4.957 4.699 -11.672 1 77 199 TRP A O 1
ATOM 1656 N N . GLN A 1 200 ? 4.262 6.641 -11.828 1 81.56 200 GLN A N 1
ATOM 1657 C CA . GLN A 1 200 ? 5.488 7.383 -11.555 1 81.56 200 GLN A CA 1
ATOM 1658 C C . GLN A 1 200 ? 5.184 8.828 -11.188 1 81.56 200 GLN A C 1
ATOM 1660 O O . GLN A 1 200 ? 4.137 9.367 -11.562 1 81.56 200 GLN A O 1
ATOM 1665 N N . PRO A 1 201 ? 6.082 9.359 -10.297 1 87.94 201 PRO A N 1
ATOM 1666 C CA . PRO A 1 201 ? 5.879 10.781 -10.031 1 87.94 201 PRO A CA 1
ATOM 1667 C C . PRO A 1 201 ? 5.883 11.625 -11.305 1 87.94 201 PRO A C 1
ATOM 1669 O O . PRO A 1 201 ? 6.652 11.352 -12.227 1 87.94 201 PRO A O 1
ATOM 1672 N N . GLU A 1 202 ? 5.031 12.633 -11.328 1 87.88 202 GLU A N 1
ATOM 1673 C CA . GLU A 1 202 ? 4.996 13.547 -12.469 1 87.88 202 GLU A CA 1
ATOM 1674 C C . GLU A 1 202 ? 6.234 14.445 -12.492 1 87.88 202 GLU A C 1
ATOM 1676 O O . GLU A 1 202 ? 6.691 14.906 -11.445 1 87.88 202 GLU A O 1
ATOM 1681 N N . ILE A 1 203 ? 6.734 14.539 -13.617 1 93.94 203 ILE A N 1
ATOM 1682 C CA . ILE A 1 203 ? 7.906 15.391 -13.805 1 93.94 203 ILE A CA 1
ATOM 1683 C C . ILE A 1 203 ? 7.465 16.828 -14.055 1 93.94 203 ILE A C 1
ATOM 1685 O O . ILE A 1 203 ? 6.531 17.078 -14.82 1 93.94 203 ILE A O 1
ATOM 1689 N N . ILE A 1 204 ? 8.125 17.719 -13.359 1 96.44 204 ILE A N 1
ATOM 1690 C CA . ILE A 1 204 ? 7.887 19.141 -13.625 1 96.44 204 ILE A CA 1
ATOM 1691 C C . ILE A 1 204 ? 8.539 19.531 -14.945 1 96.44 204 ILE A C 1
ATOM 1693 O O . ILE A 1 204 ? 9.758 19.453 -15.094 1 96.44 204 ILE A O 1
ATOM 1697 N N . PRO A 1 205 ? 7.742 19.938 -15.922 1 95.19 205 PRO A N 1
ATOM 1698 C CA . PRO A 1 205 ? 8.266 20.109 -17.281 1 95.19 205 PRO A CA 1
ATOM 1699 C C . PRO A 1 205 ? 9.094 21.391 -17.422 1 95.19 205 PRO A C 1
ATOM 1701 O O . PRO A 1 205 ? 9.945 21.484 -18.328 1 95.19 205 PRO A O 1
ATOM 1704 N N . THR A 1 206 ? 8.883 22.391 -16.578 1 96.56 206 THR A N 1
ATOM 1705 C CA . THR A 1 206 ? 9.555 23.672 -16.719 1 96.56 206 THR A CA 1
ATOM 1706 C C . THR A 1 206 ? 10.734 23.781 -15.75 1 96.56 206 THR A C 1
ATOM 1708 O O . THR A 1 206 ? 10.773 23.078 -14.734 1 96.56 206 THR A O 1
ATOM 1711 N N . TYR A 1 207 ? 11.648 24.547 -16.109 1 97.38 207 TYR A N 1
ATOM 1712 C CA . TYR A 1 207 ? 12.703 24.891 -15.172 1 97.38 207 TYR A CA 1
ATOM 1713 C C . TYR A 1 207 ? 12.188 25.859 -14.109 1 97.38 207 TYR A C 1
ATOM 1715 O O . TYR A 1 207 ? 11.109 26.438 -14.258 1 97.38 207 TYR A O 1
ATOM 1723 N N . THR A 1 208 ? 12.93 25.953 -13.016 1 97.5 208 THR A N 1
ATOM 1724 C CA . THR A 1 208 ? 12.547 26.812 -11.898 1 97.5 208 THR A CA 1
ATOM 1725 C C . THR A 1 208 ? 12.383 28.266 -12.352 1 97.5 208 THR A C 1
ATOM 1727 O O . THR A 1 208 ? 13.328 28.859 -12.867 1 97.5 208 THR A O 1
ATOM 1730 N N . ASN A 1 209 ? 11.148 28.828 -12.203 1 95.75 209 ASN A N 1
ATOM 1731 C CA . ASN A 1 209 ? 10.914 30.203 -12.664 1 95.75 209 ASN A CA 1
ATOM 1732 C C . ASN A 1 209 ? 9.805 30.875 -11.859 1 95.75 209 ASN A C 1
ATOM 1734 O O . ASN A 1 209 ? 9.289 31.922 -12.258 1 95.75 209 ASN A O 1
ATOM 1738 N N . ASN A 1 210 ? 9.391 30.266 -10.75 1 95.25 210 ASN A N 1
ATOM 1739 C CA . ASN A 1 210 ? 8.242 30.812 -10.031 1 95.25 210 ASN A CA 1
ATOM 1740 C C . ASN A 1 210 ? 8.594 32.094 -9.312 1 95.25 210 ASN A C 1
ATOM 1742 O O . ASN A 1 210 ? 7.711 32.906 -9.031 1 95.25 210 ASN A O 1
ATOM 1746 N N . VAL A 1 211 ? 9.852 32.281 -8.945 1 95.12 211 VAL A N 1
ATOM 1747 C CA . VAL A 1 211 ? 10.352 33.531 -8.367 1 95.12 211 VAL A CA 1
ATOM 1748 C C . VAL A 1 211 ? 11.734 33.844 -8.93 1 95.12 211 VAL A C 1
ATOM 1750 O O . VAL A 1 211 ? 12.531 32.938 -9.18 1 95.12 211 VAL A O 1
ATOM 1753 N N . PRO A 1 212 ? 11.961 35.125 -9.156 1 92.31 212 PRO A N 1
ATOM 1754 C CA . PRO A 1 212 ? 13.312 35.469 -9.609 1 92.31 212 PRO A CA 1
ATOM 1755 C C . PRO A 1 212 ? 14.383 35.156 -8.562 1 92.31 212 PRO A C 1
ATOM 1757 O O . PRO A 1 212 ? 14.094 35.156 -7.359 1 92.31 212 PRO A O 1
ATOM 1760 N N . SER A 1 213 ? 15.555 34.812 -9.062 1 86 213 SER A N 1
ATOM 1761 C CA . SER A 1 213 ? 16.656 34.594 -8.125 1 86 213 SER A CA 1
ATOM 1762 C C . SER A 1 213 ? 16.922 35.875 -7.312 1 86 213 SER A C 1
ATOM 1764 O O . SER A 1 213 ? 16.969 36.969 -7.863 1 86 213 SER A O 1
ATOM 1766 N N . PRO A 1 214 ? 17 35.656 -6.016 1 80.25 214 PRO A N 1
ATOM 1767 C CA . PRO A 1 214 ? 17.203 36.844 -5.203 1 80.25 214 PRO A CA 1
ATOM 1768 C C . PRO A 1 214 ? 18.594 37.438 -5.371 1 80.25 214 PRO A C 1
ATOM 1770 O O . PRO A 1 214 ? 19.562 36.719 -5.637 1 80.25 214 PRO A O 1
ATOM 1773 N N . THR A 1 215 ? 18.656 38.75 -5.32 1 78.44 215 THR A N 1
ATOM 1774 C CA . THR A 1 215 ? 19.938 39.438 -5.402 1 78.44 215 THR A CA 1
ATOM 1775 C C . THR A 1 215 ? 20.641 39.469 -4.047 1 78.44 215 THR A C 1
ATOM 1777 O O . THR A 1 215 ? 21.859 39.562 -3.975 1 78.44 215 THR A O 1
ATOM 1780 N N . ALA A 1 216 ? 19.859 39.344 -2.961 1 89.25 216 ALA A N 1
ATOM 1781 C CA . ALA A 1 216 ? 20.422 39.312 -1.613 1 89.25 216 ALA A CA 1
ATOM 1782 C C . ALA A 1 216 ? 19.969 38.062 -0.874 1 89.25 216 ALA A C 1
ATOM 1784 O O . ALA A 1 216 ? 18.844 37.594 -1.045 1 89.25 216 ALA A O 1
ATOM 1785 N N . PRO A 1 217 ? 20.891 37.531 -0.066 1 94.44 217 PRO A N 1
ATOM 1786 C CA . PRO A 1 217 ? 20.531 36.312 0.675 1 94.44 217 PRO A CA 1
ATOM 1787 C C . PRO A 1 217 ? 19.453 36.562 1.727 1 94.44 217 PRO A C 1
ATOM 1789 O O . PRO A 1 217 ? 19.453 37.625 2.381 1 94.44 217 PRO A O 1
ATOM 1792 N N . VAL A 1 218 ? 18.547 35.688 1.81 1 93.69 218 VAL A N 1
ATOM 1793 C CA . VAL A 1 218 ? 17.5 35.719 2.826 1 93.69 218 VAL A CA 1
ATOM 1794 C C . VAL A 1 218 ? 18.047 35.156 4.141 1 93.69 218 VAL A C 1
ATOM 1796 O O . VAL A 1 218 ? 17.656 35.625 5.219 1 93.69 218 VAL A O 1
ATOM 1799 N N . SER A 1 219 ? 18.969 34.188 4.027 1 96.56 219 SER A N 1
ATOM 1800 C CA . SER A 1 219 ? 19.703 33.594 5.133 1 96.56 219 SER A CA 1
ATOM 1801 C C . SER A 1 219 ? 21.203 33.594 4.887 1 96.56 219 SER A C 1
ATOM 1803 O O . SER A 1 219 ? 21.641 33.656 3.74 1 96.56 219 SER A O 1
ATOM 1805 N N . ASP A 1 220 ? 21.953 33.594 5.992 1 96.81 220 ASP A N 1
ATOM 1806 C CA . ASP A 1 220 ? 23.406 33.531 5.863 1 96.81 220 ASP A CA 1
ATOM 1807 C C . ASP A 1 220 ? 23.891 32.094 5.762 1 96.81 220 ASP A C 1
ATOM 1809 O O . ASP A 1 220 ? 24.891 31.812 5.094 1 96.81 220 ASP A O 1
ATOM 1813 N N . LYS A 1 221 ? 23.172 31.219 6.484 1 98.25 221 LYS A N 1
ATOM 1814 C CA . LYS A 1 221 ? 23.516 29.797 6.504 1 98.25 221 LYS A CA 1
ATOM 1815 C C . LYS A 1 221 ? 22.266 28.938 6.32 1 98.25 221 LYS A C 1
ATOM 1817 O O . LYS A 1 221 ? 21.172 29.328 6.711 1 98.25 221 LYS A O 1
ATOM 1822 N N . VAL A 1 222 ? 22.453 27.844 5.672 1 98.75 222 VAL A N 1
ATOM 1823 C CA . VAL A 1 222 ? 21.422 26.828 5.566 1 98.75 222 VAL A CA 1
ATOM 1824 C C . VAL A 1 222 ? 21.953 25.484 6.039 1 98.75 222 VAL A C 1
ATOM 1826 O O . VAL A 1 222 ? 23.031 25.062 5.613 1 98.75 222 VAL A O 1
ATOM 1829 N N . TYR A 1 223 ? 21.328 24.891 6.969 1 98.88 223 TYR A N 1
ATOM 1830 C CA . TYR A 1 223 ? 21.609 23.531 7.426 1 98.88 223 TYR A CA 1
ATOM 1831 C C . TYR A 1 223 ? 20.516 22.578 7.004 1 98.88 223 TYR A C 1
ATOM 1833 O O . TYR A 1 223 ? 19.344 22.766 7.355 1 98.88 223 TYR A O 1
ATOM 1841 N N . VAL A 1 224 ? 20.844 21.609 6.211 1 98.88 224 VAL A N 1
ATOM 1842 C CA . VAL A 1 224 ? 19.891 20.578 5.797 1 98.88 224 VAL A CA 1
ATOM 1843 C C . VAL A 1 224 ? 20.203 19.266 6.512 1 98.88 224 VAL A C 1
ATOM 1845 O O . VAL A 1 224 ? 21.312 18.734 6.387 1 98.88 224 VAL A O 1
ATOM 1848 N N . ILE A 1 225 ? 19.297 18.812 7.258 1 98.88 225 ILE A N 1
ATOM 1849 C CA . ILE A 1 225 ? 19.438 17.516 7.922 1 98.88 225 ILE A CA 1
ATOM 1850 C C . ILE A 1 225 ? 18.516 16.484 7.273 1 98.88 225 ILE A C 1
ATOM 1852 O O . ILE A 1 225 ? 17.281 16.625 7.34 1 98.88 225 ILE A O 1
ATOM 1856 N N . VAL A 1 226 ? 19.078 15.508 6.676 1 98.81 226 VAL A N 1
ATOM 1857 C CA . VAL A 1 226 ? 18.328 14.453 5.992 1 98.81 226 VAL A CA 1
ATOM 1858 C C . VAL A 1 226 ? 18.359 13.18 6.828 1 98.81 226 VAL A C 1
ATOM 1860 O O . VAL A 1 226 ? 19.406 12.555 6.984 1 98.81 226 VAL A O 1
ATOM 1863 N N . ILE A 1 227 ? 17.266 12.852 7.375 1 98.62 227 ILE A N 1
ATOM 1864 C CA . ILE A 1 227 ? 17.141 11.547 8.023 1 98.62 227 ILE A CA 1
ATOM 1865 C C . ILE A 1 227 ? 16.797 10.484 6.984 1 98.62 227 ILE A C 1
ATOM 1867 O O . ILE A 1 227 ? 15.633 10.32 6.617 1 98.62 227 ILE A O 1
ATOM 1871 N N . ASP A 1 228 ? 17.766 9.758 6.613 1 97.81 228 ASP A N 1
ATOM 1872 C CA . ASP A 1 228 ? 17.688 8.805 5.512 1 97.81 228 ASP A CA 1
ATOM 1873 C C . ASP A 1 228 ? 16.641 7.73 5.785 1 97.81 228 ASP A C 1
ATOM 1875 O O . ASP A 1 228 ? 16.703 7.039 6.805 1 97.81 228 ASP A O 1
ATOM 1879 N N . GLY A 1 229 ? 15.68 7.645 4.867 1 97.94 229 GLY A N 1
ATOM 1880 C CA . GLY A 1 229 ? 14.719 6.555 4.918 1 97.94 229 GLY A CA 1
ATOM 1881 C C . GLY A 1 229 ? 13.641 6.758 5.961 1 97.94 229 GLY A C 1
ATOM 1882 O O . GLY A 1 229 ? 12.938 5.812 6.332 1 97.94 229 GLY A O 1
ATOM 1883 N N . MET A 1 230 ? 13.445 7.926 6.504 1 98.12 230 MET A N 1
ATOM 1884 C CA . MET A 1 230 ? 12.453 8.156 7.543 1 98.12 230 MET A CA 1
ATOM 1885 C C . MET A 1 230 ? 11.039 8.164 6.961 1 98.12 230 MET A C 1
ATOM 1887 O O . MET A 1 230 ? 10.648 9.109 6.281 1 98.12 230 MET A O 1
ATOM 1891 N N . ARG A 1 231 ? 10.352 7.137 7.301 1 96.69 231 ARG A N 1
ATOM 1892 C CA . ARG A 1 231 ? 8.961 7.023 6.879 1 96.69 231 ARG A CA 1
ATOM 1893 C C . ARG A 1 231 ? 8.086 8.055 7.586 1 96.69 231 ARG A C 1
ATOM 1895 O O . ARG A 1 231 ? 8.203 8.25 8.797 1 96.69 231 ARG A O 1
ATOM 1902 N N . LYS A 1 232 ? 7.223 8.641 6.855 1 94.38 232 LYS A N 1
ATOM 1903 C CA . LYS A 1 232 ? 6.383 9.711 7.383 1 94.38 232 LYS A CA 1
ATOM 1904 C C . LYS A 1 232 ? 5.441 9.188 8.461 1 94.38 232 LYS A C 1
ATOM 1906 O O . LYS A 1 232 ? 5.281 9.82 9.508 1 94.38 232 LYS A O 1
ATOM 1911 N N . ASP A 1 233 ? 4.738 8.055 8.234 1 89.38 233 ASP A N 1
ATOM 1912 C CA . ASP A 1 233 ? 3.783 7.531 9.203 1 89.38 233 ASP A CA 1
ATOM 1913 C C . ASP A 1 233 ? 4.496 7.066 10.477 1 89.38 233 ASP A C 1
ATOM 1915 O O . ASP A 1 233 ? 3.938 7.148 11.57 1 89.38 233 ASP A O 1
ATOM 1919 N N . ARG A 1 234 ? 5.703 6.598 10.359 1 94.06 234 ARG A N 1
ATOM 1920 C CA . ARG A 1 234 ? 6.465 6.18 11.539 1 94.06 234 ARG A CA 1
ATOM 1921 C C . ARG A 1 234 ? 6.953 7.391 12.328 1 94.06 234 ARG A C 1
ATOM 1923 O O . ARG A 1 234 ? 7.012 7.348 13.555 1 94.06 234 ARG A O 1
ATOM 1930 N N . PHE A 1 235 ? 7.277 8.469 11.609 1 95.81 235 PHE A N 1
ATOM 1931 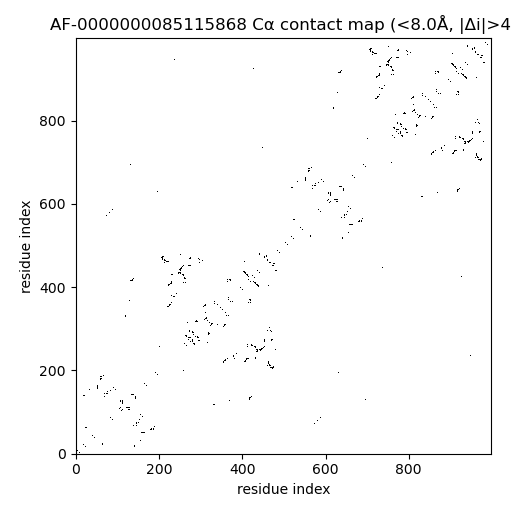C CA . PHE A 1 235 ? 7.605 9.727 12.273 1 95.81 235 PHE A CA 1
ATOM 1932 C C . PHE A 1 235 ? 6.434 10.219 13.117 1 95.81 235 PHE A C 1
ATOM 1934 O O . PHE A 1 235 ? 6.617 10.625 14.266 1 95.81 235 PHE A O 1
ATOM 1941 N N . GLU A 1 236 ? 5.289 10.078 12.562 1 89.75 236 GLU A N 1
ATOM 1942 C CA . GLU A 1 236 ? 4.102 10.516 13.289 1 89.75 236 GLU A CA 1
ATOM 1943 C C . GLU A 1 236 ? 3.873 9.672 14.539 1 89.75 236 GLU A C 1
ATOM 1945 O O . GLU A 1 236 ? 3.42 10.188 15.562 1 89.75 236 GLU A O 1
ATOM 1950 N N . ALA A 1 237 ? 4.246 8.461 14.445 1 87.38 237 ALA A N 1
ATOM 1951 C CA . ALA A 1 237 ? 3.996 7.531 15.547 1 87.38 237 ALA A CA 1
ATOM 1952 C C . ALA A 1 237 ? 5.09 7.633 16.609 1 87.38 237 ALA A C 1
ATOM 1954 O O . ALA A 1 237 ? 4.938 7.105 17.703 1 87.38 237 ALA A O 1
ATOM 1955 N N . THR A 1 238 ? 6.141 8.289 16.281 1 94.38 238 THR A N 1
ATOM 1956 C CA . THR A 1 238 ? 7.316 8.336 17.156 1 94.38 238 THR A CA 1
ATOM 1957 C C . THR A 1 238 ? 7.223 9.5 18.125 1 94.38 238 THR A C 1
ATOM 1959 O O . THR A 1 238 ? 6.625 10.531 17.812 1 94.38 238 THR A O 1
ATOM 1962 N N . ASN A 1 239 ? 7.809 9.289 19.297 1 93.94 239 ASN A N 1
ATOM 1963 C CA . ASN A 1 239 ? 8.031 10.406 20.203 1 93.94 239 ASN A CA 1
ATOM 1964 C C . ASN A 1 239 ? 9.281 11.195 19.828 1 93.94 239 ASN A C 1
ATOM 1966 O O . ASN A 1 239 ? 10.367 10.938 20.359 1 93.94 239 ASN A O 1
ATOM 1970 N N . ALA A 1 240 ? 9.07 12.141 18.984 1 96.94 240 ALA A N 1
ATOM 1971 C CA . ALA A 1 240 ? 10.133 13.023 18.516 1 96.94 240 ALA A CA 1
ATOM 1972 C C . ALA A 1 240 ? 9.82 14.484 18.844 1 96.94 240 ALA A C 1
ATOM 1974 O O . ALA A 1 240 ? 9.562 15.281 17.938 1 96.94 240 ALA A O 1
ATOM 1975 N N . PRO A 1 241 ? 9.93 14.906 20.125 1 96.44 241 PRO A N 1
ATOM 1976 C CA . PRO A 1 241 ? 9.438 16.219 20.547 1 96.44 241 PRO A CA 1
ATOM 1977 C C . PRO A 1 241 ? 10.18 17.375 19.891 1 96.44 241 PRO A C 1
ATOM 1979 O O . PRO A 1 241 ? 9.586 18.422 19.609 1 96.44 241 PRO A O 1
ATOM 1982 N N . PHE A 1 242 ? 11.508 17.281 19.766 1 98.06 242 PHE A N 1
ATOM 1983 C CA . PHE A 1 242 ? 12.266 18.391 19.188 1 98.06 242 PHE A CA 1
ATOM 1984 C C . PHE A 1 242 ? 11.883 18.625 17.734 1 98.06 242 PHE A C 1
ATOM 1986 O O . PHE A 1 242 ? 11.57 19.75 17.344 1 98.06 242 PHE A O 1
ATOM 1993 N N . LEU A 1 243 ? 11.883 17.5 16.891 1 98.19 243 LEU A N 1
ATOM 1994 C CA . LEU A 1 243 ? 11.531 17.609 15.477 1 98.19 243 LEU A CA 1
ATOM 1995 C C . LEU A 1 243 ? 10.102 18.094 15.312 1 98.19 243 LEU A C 1
ATOM 1997 O O . LEU A 1 243 ? 9.812 18.906 14.422 1 98.19 243 LEU A O 1
ATOM 2001 N N . LYS A 1 244 ? 9.242 17.609 16.078 1 94.75 244 LYS A N 1
ATOM 2002 C CA . LYS A 1 244 ? 7.84 18 15.977 1 94.75 244 LYS A CA 1
ATOM 2003 C 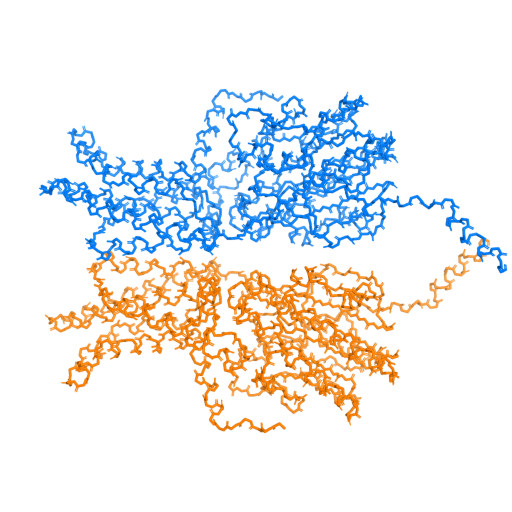C . LYS A 1 244 ? 7.648 19.453 16.406 1 94.75 244 LYS A C 1
ATOM 2005 O O . LYS A 1 244 ? 6.793 20.156 15.852 1 94.75 244 LYS A O 1
ATOM 2010 N N . ARG A 1 245 ? 8.414 19.938 17.344 1 95.5 245 ARG A N 1
ATOM 2011 C CA . ARG A 1 245 ? 8.398 21.344 17.703 1 95.5 245 ARG A CA 1
ATOM 2012 C C . ARG A 1 245 ? 8.906 22.219 16.547 1 95.5 245 ARG A C 1
ATOM 2014 O O . ARG A 1 245 ? 8.312 23.25 16.25 1 95.5 245 ARG A O 1
ATOM 2021 N N . LEU A 1 246 ? 10.055 21.766 15.953 1 96.75 246 LEU A N 1
ATOM 2022 C CA . LEU A 1 246 ? 10.57 22.5 14.797 1 96.75 246 LEU A CA 1
ATOM 2023 C C . LEU A 1 246 ? 9.516 22.609 13.703 1 96.75 246 LEU A C 1
ATOM 2025 O O . LEU A 1 246 ? 9.344 23.672 13.109 1 96.75 246 LEU A O 1
ATOM 2029 N N . ARG A 1 247 ? 8.867 21.484 13.445 1 95.88 247 ARG A N 1
ATOM 2030 C CA . ARG A 1 247 ? 7.816 21.453 12.438 1 95.88 247 ARG A CA 1
ATOM 2031 C C . ARG A 1 247 ? 6.68 22.406 12.789 1 95.88 247 ARG A C 1
ATOM 2033 O O . ARG A 1 247 ? 6.215 23.172 11.938 1 95.88 247 ARG A O 1
ATOM 2040 N N . ALA A 1 248 ? 6.254 22.391 14.023 1 91.19 248 ALA A N 1
ATOM 2041 C CA . ALA A 1 248 ? 5.125 23.188 14.492 1 91.19 248 ALA A CA 1
ATOM 2042 C C . ALA A 1 248 ? 5.461 24.688 14.461 1 91.19 248 ALA A C 1
ATOM 2044 O O . ALA A 1 248 ? 4.582 25.516 14.234 1 91.19 248 ALA A O 1
ATOM 2045 N N . GLN A 1 249 ? 6.723 25 14.672 1 94.44 249 GLN A N 1
ATOM 2046 C CA . GLN A 1 249 ? 7.152 26.391 14.766 1 94.44 249 GLN A CA 1
ATOM 2047 C C . GLN A 1 249 ? 7.738 26.875 13.438 1 94.44 249 GLN A C 1
ATOM 2049 O O . GLN A 1 249 ? 8.273 27.969 13.352 1 94.44 249 GLN A O 1
ATOM 2054 N N . GLY A 1 250 ? 7.719 26.016 12.43 1 97.06 250 GLY A N 1
ATOM 2055 C CA . GLY A 1 250 ? 8.172 26.359 11.094 1 97.06 250 GLY A CA 1
ATOM 2056 C C . GLY A 1 250 ? 7.105 26.172 10.031 1 97.06 250 GLY A C 1
ATOM 2057 O O . GLY A 1 250 ? 5.922 26.406 10.289 1 97.06 250 GLY A O 1
ATOM 2058 N N . THR A 1 251 ? 7.559 25.922 8.805 1 97.81 251 THR A N 1
ATOM 2059 C CA . THR A 1 251 ? 6.652 25.625 7.707 1 97.81 251 THR A CA 1
ATOM 2060 C C . THR A 1 251 ? 6.805 24.172 7.27 1 97.81 251 THR A C 1
ATOM 2062 O O . THR A 1 251 ? 7.895 23.734 6.898 1 97.81 251 THR A O 1
ATOM 2065 N N . GLU A 1 252 ? 5.703 23.469 7.379 1 96.81 252 GLU A N 1
ATOM 2066 C CA . GLU A 1 252 ? 5.695 22.078 6.961 1 96.81 252 GLU A CA 1
ATOM 2067 C C . GLU A 1 252 ? 5.137 21.922 5.547 1 96.81 252 GLU A C 1
ATOM 2069 O O . GLU A 1 252 ? 4.098 22.5 5.219 1 96.81 252 GLU A O 1
ATOM 2074 N N . PHE A 1 253 ? 5.832 21.234 4.738 1 97.12 253 PHE A N 1
ATOM 2075 C CA . PHE A 1 253 ? 5.285 20.75 3.479 1 97.12 253 PHE A CA 1
ATOM 2076 C C . PHE A 1 253 ? 4.801 19.312 3.617 1 97.12 253 PHE A C 1
ATOM 2078 O O . PHE A 1 253 ? 5.598 18.375 3.543 1 97.12 253 PHE A O 1
ATOM 2085 N N . ALA A 1 254 ? 3.49 19.156 3.689 1 91.44 254 ALA A N 1
ATOM 2086 C CA . ALA A 1 254 ? 2.863 17.922 4.141 1 91.44 254 ALA A CA 1
ATOM 2087 C C . ALA A 1 254 ? 2.852 16.875 3.031 1 91.44 254 ALA A C 1
ATOM 2089 O O . ALA A 1 254 ? 2.701 15.68 3.295 1 91.44 254 ALA A O 1
ATOM 2090 N N . GLN A 1 255 ? 2.957 17.234 1.795 1 92.06 255 GLN A N 1
ATOM 2091 C CA . GLN A 1 255 ? 2.961 16.312 0.663 1 92.06 255 GLN A CA 1
ATOM 2092 C C . GLN A 1 255 ? 4.191 16.531 -0.215 1 92.06 255 GLN A C 1
ATOM 2094 O O . GLN A 1 255 ? 4.066 16.781 -1.412 1 92.06 255 GLN A O 1
ATOM 2099 N N . MET A 1 256 ? 5.316 16.297 0.388 1 97.06 256 MET A N 1
ATOM 2100 C CA . MET A 1 256 ? 6.574 16.344 -0.353 1 97.06 256 MET A CA 1
ATOM 2101 C C . MET A 1 256 ? 6.887 15 -0.994 1 97.06 256 MET A C 1
ATOM 2103 O O . MET A 1 256 ? 7.094 14.008 -0.293 1 97.06 256 MET A O 1
ATOM 2107 N N . GLU A 1 257 ? 6.914 14.977 -2.273 1 96.31 257 GLU A N 1
ATOM 2108 C CA . GLU A 1 257 ? 7.09 13.734 -3.014 1 96.31 257 GLU A CA 1
ATOM 2109 C C . GLU A 1 257 ? 8.555 13.508 -3.373 1 96.31 257 GLU A C 1
ATOM 2111 O O . GLU A 1 257 ? 9.258 14.445 -3.764 1 96.31 257 GLU A O 1
ATOM 2116 N N . THR A 1 258 ? 9.062 12.359 -3.16 1 97 258 THR A N 1
ATOM 2117 C CA . THR A 1 258 ? 10.406 12 -3.578 1 97 258 THR A CA 1
ATOM 2118 C C . THR A 1 258 ? 10.477 11.797 -5.09 1 97 258 THR A C 1
ATOM 2120 O O . THR A 1 258 ? 9.609 12.281 -5.82 1 97 258 THR A O 1
ATOM 2123 N N . VAL A 1 259 ? 11.609 11.195 -5.594 1 96.06 259 VAL A N 1
ATOM 2124 C CA . VAL A 1 259 ? 11.82 11.023 -7.027 1 96.06 259 VAL A CA 1
ATOM 2125 C C . VAL A 1 259 ? 11.844 9.531 -7.367 1 96.06 259 VAL A C 1
ATOM 2127 O O . VAL A 1 259 ? 11.844 8.688 -6.469 1 96.06 259 VAL A O 1
ATOM 2130 N N . TYR A 1 260 ? 11.836 9.234 -8.672 1 93.5 260 TYR A N 1
ATOM 2131 C CA . TYR A 1 260 ? 11.867 7.855 -9.141 1 93.5 260 TYR A CA 1
ATOM 2132 C C . TYR A 1 260 ? 13.062 7.617 -10.062 1 93.5 260 TYR A C 1
ATOM 2134 O O . TYR A 1 260 ? 13.289 8.383 -11 1 93.5 260 TYR A O 1
ATOM 2142 N N . PRO A 1 261 ? 13.773 6.516 -9.805 1 92.12 261 PRO A N 1
ATOM 2143 C CA . PRO A 1 261 ? 13.703 5.625 -8.648 1 92.12 261 PRO A CA 1
ATOM 2144 C C . PRO A 1 261 ? 14.234 6.273 -7.371 1 92.12 261 PRO A C 1
ATOM 2146 O O . PRO A 1 261 ? 15.148 7.102 -7.426 1 92.12 261 PRO A O 1
ATOM 2149 N N . ALA A 1 262 ? 13.664 5.871 -6.25 1 93.44 262 ALA A N 1
ATOM 2150 C CA . ALA A 1 262 ? 13.992 6.523 -4.988 1 93.44 262 ALA A CA 1
ATOM 2151 C C . ALA A 1 262 ? 15.172 5.832 -4.309 1 93.44 262 ALA A C 1
ATOM 2153 O O . ALA A 1 262 ? 15.055 5.359 -3.176 1 93.44 262 ALA A O 1
ATOM 2154 N N . ARG A 1 263 ? 16.266 5.867 -4.91 1 92 263 ARG A N 1
ATOM 2155 C CA . ARG A 1 263 ? 17.531 5.422 -4.324 1 92 263 ARG A CA 1
ATOM 2156 C C . ARG A 1 263 ? 18.266 6.582 -3.674 1 92 263 ARG A C 1
ATOM 2158 O O . ARG A 1 263 ? 18.188 7.719 -4.145 1 92 263 ARG A O 1
ATOM 2165 N N . THR A 1 264 ? 18.969 6.266 -2.676 1 92.56 264 THR A N 1
ATOM 2166 C CA . THR A 1 264 ? 19.578 7.316 -1.875 1 92.56 264 THR A CA 1
ATOM 2167 C C . THR A 1 264 ? 20.406 8.25 -2.756 1 92.56 264 THR A C 1
ATOM 2169 O O . THR A 1 264 ? 20.203 9.469 -2.732 1 92.56 264 THR A O 1
ATOM 2172 N N . VAL A 1 265 ? 21.281 7.707 -3.559 1 91.81 265 VAL A N 1
ATOM 2173 C CA . VAL A 1 265 ? 22.156 8.523 -4.387 1 91.81 265 VAL A CA 1
ATOM 2174 C C . VAL A 1 265 ? 21.328 9.312 -5.398 1 91.81 265 VAL A C 1
ATOM 2176 O O . VAL A 1 265 ? 21.609 10.484 -5.668 1 91.81 265 VAL A O 1
ATOM 2179 N N . VAL A 1 266 ? 20.312 8.727 -5.914 1 94.12 266 VAL A N 1
ATOM 2180 C CA . VAL A 1 266 ? 19.438 9.375 -6.879 1 94.12 266 VAL A CA 1
ATOM 2181 C C . VAL A 1 266 ? 18.672 10.516 -6.199 1 94.12 266 VAL A C 1
ATOM 2183 O O . VAL A 1 266 ? 18.594 11.625 -6.742 1 94.12 266 VAL A O 1
ATOM 2186 N N . CYS A 1 267 ? 18.141 10.227 -5.055 1 96.62 267 CYS A N 1
ATOM 2187 C CA . CYS A 1 267 ? 17.375 11.227 -4.328 1 96.62 267 CYS A CA 1
ATOM 2188 C C . CYS A 1 267 ? 18.234 12.43 -3.961 1 96.62 267 CYS A C 1
ATOM 2190 O O . CYS A 1 267 ? 17.844 13.578 -4.184 1 96.62 267 CYS A O 1
ATOM 2192 N N . PHE A 1 268 ? 19.406 12.18 -3.434 1 97.19 268 PHE A N 1
ATOM 2193 C CA . PHE A 1 268 ? 20.297 13.266 -3.051 1 97.19 268 PHE A CA 1
ATOM 2194 C C . PHE A 1 268 ? 20.703 14.086 -4.273 1 97.19 268 PHE A C 1
ATOM 2196 O O . PHE A 1 268 ? 20.797 15.312 -4.207 1 97.19 268 PHE A O 1
ATOM 2203 N N . THR A 1 269 ? 20.984 13.367 -5.336 1 97 269 THR A N 1
ATOM 2204 C CA . THR A 1 269 ? 21.359 14.078 -6.551 1 97 269 THR A CA 1
ATOM 2205 C C . THR A 1 269 ? 20.234 14.977 -7.027 1 97 269 THR A C 1
ATOM 2207 O O . THR A 1 269 ? 20.469 16.125 -7.418 1 97 269 THR A O 1
ATOM 2210 N N . SER A 1 270 ? 19.062 14.453 -7 1 98 270 SER A N 1
ATOM 2211 C CA . SER A 1 270 ? 17.906 15.242 -7.402 1 98 270 SER A CA 1
ATOM 2212 C C . SER A 1 270 ? 17.672 16.406 -6.445 1 98 270 SER A C 1
ATOM 2214 O O . SER A 1 270 ? 17.359 17.516 -6.879 1 98 270 SER A O 1
ATOM 2216 N N . MET A 1 271 ? 17.812 16.156 -5.191 1 98.56 271 MET A N 1
ATOM 2217 C CA . MET A 1 271 ? 17.625 17.188 -4.164 1 98.56 271 MET A CA 1
ATOM 2218 C C . MET A 1 271 ? 18.609 18.328 -4.344 1 98.56 271 MET A C 1
ATOM 2220 O O . MET A 1 271 ? 18.266 19.484 -4.109 1 98.56 271 MET A O 1
ATOM 2224 N N . LEU A 1 272 ? 19.828 18 -4.801 1 98.56 272 LEU A N 1
ATOM 2225 C CA . LEU A 1 272 ? 20.891 19 -4.762 1 98.56 272 LEU A CA 1
ATOM 2226 C C . LEU A 1 272 ? 21.203 19.516 -6.16 1 98.56 272 LEU A C 1
ATOM 2228 O O . LEU A 1 272 ? 22.047 20.406 -6.324 1 98.56 272 LEU A O 1
ATOM 2232 N N . THR A 1 273 ? 20.547 18.969 -7.141 1 98 273 THR A N 1
ATOM 2233 C CA . THR A 1 273 ? 20.578 19.562 -8.477 1 98 273 THR A CA 1
ATOM 2234 C C . THR A 1 273 ? 19.25 20.281 -8.781 1 98 273 THR A C 1
ATOM 2236 O O . THR A 1 273 ? 19.203 21.156 -9.656 1 98 273 THR A O 1
ATOM 2239 N N . GLY A 1 274 ? 18.203 19.797 -8.148 1 98.56 274 GLY A N 1
ATOM 2240 C CA . GLY A 1 274 ? 16.891 20.375 -8.359 1 98.56 274 GLY A CA 1
ATOM 2241 C C . GLY A 1 274 ? 16.172 19.797 -9.578 1 98.56 274 GLY A C 1
ATOM 2242 O O . GLY A 1 274 ? 15.258 20.422 -10.109 1 98.56 274 GLY A O 1
ATOM 2243 N N . THR A 1 275 ? 16.672 18.734 -10.062 1 98.06 275 THR A N 1
ATOM 2244 C CA . THR A 1 275 ? 16.062 18.156 -11.25 1 98.06 275 THR A CA 1
ATOM 2245 C C . THR A 1 275 ? 15.977 16.641 -11.133 1 98.06 275 THR A C 1
ATOM 2247 O O . THR A 1 275 ? 16.141 16.078 -10.039 1 98.06 275 THR A O 1
ATOM 2250 N N . TYR A 1 276 ? 15.625 15.953 -12.234 1 96.81 276 TYR A N 1
ATOM 2251 C CA . TYR A 1 276 ? 15.273 14.539 -12.211 1 96.81 276 TYR A CA 1
ATOM 2252 C C . TYR A 1 276 ? 16.375 13.688 -12.82 1 96.81 276 TYR A C 1
ATOM 2254 O O . TYR A 1 276 ? 17.266 14.211 -13.492 1 96.81 276 TYR A O 1
ATOM 2262 N N . PRO A 1 277 ? 16.312 12.398 -12.609 1 93.44 277 PRO A N 1
ATOM 2263 C CA . PRO A 1 277 ? 17.375 11.5 -13.047 1 93.44 277 PRO A CA 1
ATOM 2264 C C . PRO A 1 277 ? 17.625 11.57 -14.555 1 93.44 277 PRO A C 1
ATOM 2266 O O . PRO A 1 277 ? 18.766 11.422 -15.008 1 93.44 277 PRO A O 1
ATOM 2269 N N . PHE A 1 278 ? 16.609 11.805 -15.312 1 92 278 PHE A N 1
ATOM 2270 C CA . PHE A 1 278 ? 16.812 11.852 -16.766 1 92 278 PHE A CA 1
ATOM 2271 C C . PHE A 1 278 ? 17.719 13.016 -17.141 1 92 278 PHE A C 1
ATOM 2273 O O . PHE A 1 278 ? 18.375 12.969 -18.188 1 92 278 PHE A O 1
ATOM 2280 N N . GLU A 1 279 ? 17.797 13.961 -16.297 1 94.25 279 GLU A N 1
ATOM 2281 C CA . GLU A 1 279 ? 18.578 15.164 -16.594 1 94.25 279 GLU A CA 1
ATOM 2282 C C . GLU A 1 279 ? 19.953 15.109 -15.93 1 94.25 279 GLU A C 1
ATOM 2284 O O . GLU A 1 279 ? 20.953 15.43 -16.562 1 94.25 279 GLU A O 1
ATOM 2289 N N . HIS A 1 280 ? 19.969 14.695 -14.648 1 94.12 280 HIS A N 1
ATOM 2290 C CA . HIS A 1 280 ? 21.25 14.734 -13.953 1 94.12 280 HIS A CA 1
ATOM 2291 C C . HIS A 1 280 ? 22.047 13.453 -14.188 1 94.12 280 HIS A C 1
ATOM 2293 O O . HIS A 1 280 ? 23.25 13.398 -13.898 1 94.12 280 HIS A O 1
ATOM 2299 N N . GLY A 1 281 ? 21.359 12.383 -14.586 1 91.25 281 GLY A N 1
ATOM 2300 C CA . GLY A 1 281 ? 22.078 11.242 -15.125 1 91.25 281 GLY A CA 1
ATOM 2301 C C . GLY A 1 281 ? 22.297 10.141 -14.102 1 91.25 281 GLY A C 1
ATOM 2302 O O . GLY A 1 281 ? 22.766 9.055 -14.445 1 91.25 281 GLY A O 1
ATOM 2303 N N . ILE A 1 282 ? 22.062 10.336 -12.859 1 88.12 282 ILE A N 1
ATOM 2304 C CA . ILE A 1 282 ? 22.234 9.328 -11.82 1 88.12 282 ILE A CA 1
ATOM 2305 C C . ILE A 1 282 ? 20.938 8.531 -11.664 1 88.12 282 ILE A C 1
ATOM 2307 O O . ILE A 1 282 ? 19.938 9.047 -11.172 1 88.12 282 ILE A O 1
ATOM 2311 N N . ARG A 1 283 ? 20.891 7.273 -12.016 1 80.12 283 ARG A N 1
ATOM 2312 C CA . ARG A 1 283 ? 19.656 6.5 -12.047 1 80.12 283 ARG A CA 1
ATOM 2313 C C . ARG A 1 283 ? 19.734 5.305 -11.109 1 80.12 283 ARG A C 1
ATOM 2315 O O . ARG A 1 283 ? 18.75 4.57 -10.945 1 80.12 283 ARG A O 1
ATOM 2322 N N . SER A 1 284 ? 20.844 5.062 -10.602 1 74.62 284 SER A N 1
ATOM 2323 C CA . SER A 1 284 ? 21.031 3.951 -9.672 1 74.62 284 SER A CA 1
ATOM 2324 C C . SER A 1 284 ? 22.172 4.23 -8.695 1 74.62 284 SER A C 1
ATOM 2326 O O . SER A 1 284 ? 22.828 5.266 -8.789 1 74.62 284 SER A O 1
ATOM 2328 N N . ASN A 1 285 ? 22.281 3.336 -7.781 1 65.25 285 ASN A N 1
ATOM 2329 C CA . ASN A 1 285 ? 23.391 3.461 -6.836 1 65.25 285 ASN A CA 1
ATOM 2330 C C . ASN A 1 285 ? 24.719 3.039 -7.465 1 65.25 285 ASN A C 1
ATOM 2332 O O . ASN A 1 285 ? 25.781 3.352 -6.938 1 65.25 285 ASN A O 1
ATOM 2336 N N . MET A 1 286 ? 24.562 2.389 -8.547 1 60.22 286 MET A N 1
ATOM 2337 C CA . MET A 1 286 ? 25.75 2.02 -9.305 1 60.22 286 MET A CA 1
ATOM 2338 C C . MET A 1 286 ? 26.016 3.021 -10.422 1 60.22 286 MET A C 1
ATOM 2340 O O . MET A 1 286 ? 25.172 3.211 -11.305 1 60.22 286 MET A O 1
ATOM 2344 N N . VAL A 1 287 ? 27.125 3.859 -10.234 1 60.03 287 VAL A N 1
ATOM 2345 C CA . VAL A 1 287 ? 27.391 4.902 -11.211 1 60.03 287 VAL A CA 1
ATOM 2346 C C . VAL A 1 287 ? 28.672 4.574 -11.977 1 60.03 287 VAL A C 1
ATOM 2348 O O . VAL A 1 287 ? 29.703 4.238 -11.367 1 60.03 287 VAL A O 1
ATOM 2351 N N . TRP A 1 288 ? 28.484 4.484 -13.258 1 58.91 288 TRP A N 1
ATOM 2352 C CA . TRP A 1 288 ? 29.656 4.223 -14.102 1 58.91 288 TRP A CA 1
ATOM 2353 C C . TRP A 1 288 ? 30.375 5.52 -14.453 1 58.91 288 TRP A C 1
ATOM 2355 O O . TRP A 1 288 ? 31.594 5.531 -14.641 1 58.91 288 TRP A O 1
ATOM 2365 N N . LYS A 1 289 ? 29.609 6.559 -14.562 1 62.69 289 LYS A N 1
ATOM 2366 C CA . LYS A 1 289 ? 30.203 7.871 -14.797 1 62.69 289 LYS A CA 1
ATOM 2367 C C . LYS A 1 289 ? 30 8.789 -13.602 1 62.69 289 LYS A C 1
ATOM 2369 O O . LYS A 1 289 ? 28.859 9.055 -13.195 1 62.69 289 LYS A O 1
ATOM 2374 N N . LEU A 1 290 ? 31.109 9.242 -13.172 1 71.62 290 LEU A N 1
ATOM 2375 C CA . LEU A 1 290 ? 31.109 10.016 -11.93 1 71.62 290 LEU A CA 1
ATOM 2376 C C . LEU A 1 290 ? 30.609 11.43 -12.18 1 71.62 290 LEU A C 1
ATOM 2378 O O . LEU A 1 290 ? 30.797 11.984 -13.266 1 71.62 290 LEU A O 1
ATOM 2382 N N . GLY A 1 291 ? 29.828 11.891 -11.25 1 82.88 291 GLY A N 1
ATOM 2383 C CA . GLY A 1 291 ? 29.406 13.281 -11.242 1 82.88 291 GLY A CA 1
ATOM 2384 C C . GLY A 1 291 ? 28.031 13.477 -11.859 1 82.88 291 GLY A C 1
ATOM 2385 O O . GLY A 1 291 ? 27.703 12.844 -12.859 1 82.88 291 GLY A O 1
ATOM 2386 N N . ALA A 1 292 ? 27.344 14.352 -11.305 1 87.06 292 ALA A N 1
ATOM 2387 C CA . ALA A 1 292 ? 26.062 14.75 -11.914 1 87.06 292 ALA A CA 1
ATOM 2388 C C . ALA A 1 292 ? 26.297 15.484 -13.227 1 87.06 292 ALA A C 1
ATOM 2390 O O . ALA A 1 292 ? 27.266 16.25 -13.359 1 87.06 292 ALA A O 1
ATOM 2391 N N . LYS A 1 293 ? 25.469 15.336 -14.234 1 91.38 293 LYS A N 1
ATOM 2392 C CA . LYS A 1 293 ? 25.641 15.883 -15.578 1 91.38 293 LYS A CA 1
ATOM 2393 C C . LYS A 1 293 ? 25.25 17.359 -15.625 1 91.38 293 LYS A C 1
ATOM 2395 O O . LYS A 1 293 ? 25.484 18.047 -16.625 1 91.38 293 LYS A O 1
ATOM 2400 N N . VAL A 1 294 ? 24.656 17.797 -14.539 1 95.44 294 VAL A N 1
ATOM 2401 C CA . VAL A 1 294 ? 24.172 19.172 -14.492 1 95.44 294 VAL A CA 1
ATOM 2402 C C . VAL A 1 294 ? 24.719 19.875 -13.25 1 95.44 294 VAL A C 1
ATOM 2404 O O . VAL A 1 294 ? 25.344 19.234 -12.391 1 95.44 294 VAL A O 1
ATOM 2407 N N . GLU A 1 295 ? 24.531 21.172 -13.188 1 96.38 295 GLU A N 1
ATOM 2408 C CA . GLU A 1 295 ? 25.016 21.953 -12.062 1 96.38 295 GLU A CA 1
ATOM 2409 C C . GLU A 1 295 ? 24.312 21.547 -10.766 1 96.38 295 GLU A C 1
ATOM 2411 O O . GLU A 1 295 ? 23.109 21.312 -10.75 1 96.38 295 GLU A O 1
ATOM 2416 N N . THR A 1 296 ? 25.141 21.453 -9.727 1 97.69 296 THR A N 1
ATOM 2417 C CA . THR A 1 296 ? 24.609 21.203 -8.383 1 97.69 296 THR A CA 1
ATOM 2418 C C . THR A 1 296 ? 24.484 22.516 -7.617 1 97.69 296 THR A C 1
ATOM 2420 O O . THR A 1 296 ? 24.922 23.562 -8.078 1 97.69 296 THR A O 1
ATOM 2423 N N . ILE A 1 297 ? 23.844 22.406 -6.504 1 98.31 297 ILE A N 1
ATOM 2424 C CA . ILE A 1 297 ? 23.719 23.562 -5.637 1 98.31 297 ILE A CA 1
ATOM 2425 C C . ILE A 1 297 ? 25.094 24.047 -5.211 1 98.31 297 ILE A C 1
ATOM 2427 O O . ILE A 1 297 ? 25.312 25.25 -5.02 1 98.31 297 ILE A O 1
ATOM 2431 N N . PHE A 1 298 ? 26.078 23.156 -5.137 1 98 298 PHE A N 1
ATOM 2432 C CA . PHE A 1 298 ? 27.438 23.531 -4.77 1 98 298 PHE A CA 1
ATOM 2433 C C . PHE A 1 298 ? 28.078 24.391 -5.855 1 98 298 PHE A C 1
ATOM 2435 O O . PHE A 1 298 ? 28.766 25.359 -5.559 1 98 298 PHE A O 1
ATOM 2442 N N . ASP A 1 299 ? 27.828 24 -7.062 1 97.38 299 ASP A N 1
ATOM 2443 C CA . ASP A 1 299 ? 28.297 24.812 -8.18 1 97.38 299 ASP A CA 1
ATOM 2444 C C . ASP A 1 299 ? 27.703 26.219 -8.148 1 97.38 299 ASP A C 1
ATOM 2446 O O . ASP A 1 299 ? 28.406 27.203 -8.352 1 97.38 299 ASP A O 1
ATOM 2450 N N . SER A 1 300 ? 26.469 26.266 -7.934 1 96.69 300 SER A N 1
ATOM 2451 C CA . SER A 1 300 ? 25.75 27.547 -7.875 1 96.69 300 SER A CA 1
ATOM 2452 C C . SER A 1 300 ? 26.312 28.438 -6.77 1 96.69 300 SER A C 1
ATOM 2454 O O . SER A 1 300 ? 26.469 29.641 -6.965 1 96.69 300 SER A O 1
ATOM 2456 N N . LEU A 1 301 ? 26.516 27.875 -5.609 1 97.31 301 LEU A N 1
ATOM 2457 C CA . LEU A 1 301 ? 27.031 28.625 -4.469 1 97.31 301 LEU A CA 1
ATOM 2458 C C . LEU A 1 301 ? 28.422 29.188 -4.77 1 97.31 301 LEU A C 1
ATOM 2460 O O . LEU A 1 301 ? 28.734 30.328 -4.395 1 97.31 301 LEU A O 1
ATOM 2464 N N . ARG A 1 302 ? 29.219 28.438 -5.477 1 97.31 302 ARG A N 1
ATOM 2465 C CA . ARG A 1 302 ? 30.578 28.875 -5.809 1 97.31 302 ARG A CA 1
ATOM 2466 C C . ARG A 1 302 ? 30.547 30.125 -6.688 1 97.31 302 ARG A C 1
ATOM 2468 O O . ARG A 1 302 ? 31.438 30.969 -6.605 1 97.31 302 ARG A O 1
ATOM 2475 N N . LYS A 1 303 ? 29.516 30.297 -7.441 1 96.12 303 LYS A N 1
ATOM 2476 C CA . LYS A 1 303 ? 29.391 31.453 -8.336 1 96.12 303 LYS A CA 1
ATOM 2477 C C . LYS A 1 303 ? 29.266 32.75 -7.551 1 96.12 303 LYS A C 1
ATOM 2479 O O . LYS A 1 303 ? 29.547 33.844 -8.086 1 96.12 303 LYS A O 1
ATOM 2484 N N . VAL A 1 304 ? 28.875 32.688 -6.355 1 96.19 304 VAL A N 1
ATOM 2485 C CA . VAL A 1 304 ? 28.703 33.906 -5.57 1 96.19 304 VAL A CA 1
ATOM 2486 C C . VAL A 1 304 ? 29.641 33.875 -4.367 1 96.19 304 VAL A C 1
ATOM 2488 O O . VAL A 1 304 ? 29.391 34.531 -3.365 1 96.19 304 VAL A O 1
ATOM 2491 N N . GLY A 1 305 ? 30.625 33 -4.387 1 96.44 305 GLY A N 1
ATOM 2492 C CA . GLY A 1 305 ? 31.672 33 -3.381 1 96.44 305 GLY A CA 1
ATOM 2493 C C . GLY A 1 305 ? 31.266 32.281 -2.1 1 96.44 305 GLY A C 1
ATOM 2494 O O . GLY A 1 305 ? 31.844 32.531 -1.042 1 96.44 305 GLY A O 1
ATOM 2495 N N . LYS A 1 306 ? 30.281 31.438 -2.135 1 97.12 306 LYS A N 1
ATOM 2496 C CA . LYS A 1 306 ? 29.812 30.703 -0.969 1 97.12 306 LYS A CA 1
ATOM 2497 C C . LYS A 1 306 ? 30.25 29.234 -1.048 1 97.12 306 LYS A C 1
ATOM 2499 O O . LYS A 1 306 ? 30.594 28.734 -2.125 1 97.12 306 LYS A O 1
ATOM 2504 N N . THR A 1 307 ? 30.25 28.625 0.101 1 97.44 307 THR A N 1
ATOM 2505 C CA . THR A 1 307 ? 30.719 27.234 0.168 1 97.44 307 THR A CA 1
ATOM 2506 C C . THR A 1 307 ? 29.641 26.328 0.723 1 97.44 307 THR A C 1
ATOM 2508 O O . THR A 1 307 ? 28.812 26.75 1.533 1 97.44 307 THR A O 1
ATOM 2511 N N . GLY A 1 308 ? 29.625 25.094 0.181 1 97.94 308 GLY A N 1
ATOM 2512 C CA . GLY A 1 308 ? 28.734 24.062 0.666 1 97.94 308 GLY A CA 1
ATOM 2513 C C . GLY A 1 308 ? 29.422 22.719 0.878 1 97.94 308 GLY A C 1
ATOM 2514 O O . GLY A 1 308 ? 30.438 22.438 0.227 1 97.94 308 GLY A O 1
ATOM 2515 N N . ARG A 1 309 ? 28.938 21.969 1.838 1 97.88 309 ARG A N 1
ATOM 2516 C CA . ARG A 1 309 ? 29.453 20.625 2.119 1 97.88 309 ARG A CA 1
ATOM 2517 C C . ARG A 1 309 ? 28.297 19.641 2.316 1 97.88 309 ARG A C 1
ATOM 2519 O O . ARG A 1 309 ? 27.25 20.016 2.842 1 97.88 309 ARG A O 1
ATOM 2526 N N . LEU A 1 310 ? 28.547 18.438 1.863 1 98.12 310 LEU A N 1
ATOM 2527 C CA . LEU A 1 310 ? 27.641 17.312 2.092 1 98.12 310 LEU A CA 1
ATOM 2528 C C . LEU A 1 310 ? 28.328 16.234 2.922 1 98.12 310 LEU A C 1
ATOM 2530 O O . LEU A 1 310 ? 29.344 15.688 2.514 1 98.12 310 LEU A O 1
ATOM 2534 N N . LEU A 1 311 ? 27.844 16.047 4.094 1 97.25 311 LEU A N 1
ATOM 2535 C CA . LEU A 1 311 ? 28.297 14.938 4.934 1 97.25 311 LEU A CA 1
ATOM 2536 C C . LEU A 1 311 ? 27.375 13.727 4.793 1 97.25 311 LEU A C 1
ATOM 2538 O O . LEU A 1 311 ? 26.234 13.766 5.234 1 97.25 311 LEU A O 1
ATOM 2542 N N . GLY A 1 312 ? 27.844 12.703 4.172 1 93.69 312 GLY A N 1
ATOM 2543 C CA . GLY A 1 312 ? 27 11.547 3.918 1 93.69 312 GLY A CA 1
ATOM 2544 C C . GLY A 1 312 ? 27.797 10.32 3.494 1 93.69 312 GLY A C 1
ATOM 2545 O O . GLY A 1 312 ? 29.016 10.289 3.625 1 93.69 312 GLY A O 1
ATOM 2546 N N . ILE A 1 313 ? 27.156 9.312 3.043 1 87.5 313 ILE A N 1
ATOM 2547 C CA . ILE A 1 313 ? 27.766 8.031 2.715 1 87.5 313 ILE A CA 1
ATOM 2548 C C . ILE A 1 313 ? 28.672 8.18 1.501 1 87.5 313 ILE A C 1
ATOM 2550 O O . ILE A 1 313 ? 28.5 9.102 0.695 1 87.5 313 ILE A O 1
ATOM 2554 N N . ALA A 1 314 ? 29.484 7.254 1.319 1 80.62 314 ALA A N 1
ATOM 2555 C CA . ALA A 1 314 ? 30.547 7.312 0.319 1 80.62 314 ALA A CA 1
ATOM 2556 C C . ALA A 1 314 ? 29.984 7.305 -1.094 1 80.62 314 ALA A C 1
ATOM 2558 O O . ALA A 1 314 ? 30.531 7.934 -2 1 80.62 314 ALA A O 1
ATOM 2559 N N . HIS A 1 315 ? 28.875 6.734 -1.289 1 82.81 315 HIS A N 1
ATOM 2560 C CA . HIS A 1 315 ? 28.281 6.609 -2.617 1 82.81 315 HIS A CA 1
ATOM 2561 C C . HIS A 1 315 ? 27.875 7.973 -3.17 1 82.81 315 HIS A C 1
ATOM 2563 O O . HIS A 1 315 ? 27.734 8.141 -4.383 1 82.81 315 HIS A O 1
ATOM 2569 N N . LEU A 1 316 ? 27.781 8.883 -2.307 1 88.31 316 LEU A N 1
ATOM 2570 C CA . LEU A 1 316 ? 27.359 10.211 -2.744 1 88.31 316 LEU A CA 1
ATOM 2571 C C . LEU A 1 316 ? 28.516 10.938 -3.445 1 88.31 316 LEU A C 1
ATOM 2573 O O . LEU A 1 316 ? 28.281 11.922 -4.148 1 88.31 316 LEU A O 1
ATOM 2577 N N . VAL A 1 317 ? 29.719 10.469 -3.23 1 84.44 317 VAL A N 1
ATOM 2578 C CA . VAL A 1 317 ? 30.875 11.031 -3.904 1 84.44 317 VAL A CA 1
ATOM 2579 C C . VAL A 1 317 ? 30.734 10.867 -5.414 1 84.44 317 VAL A C 1
ATOM 2581 O O . VAL A 1 317 ? 31.203 11.711 -6.184 1 84.44 317 VAL A O 1
ATOM 2584 N N . ASP A 1 318 ? 30.016 9.828 -5.777 1 84.38 318 ASP A N 1
ATOM 2585 C CA . ASP A 1 318 ? 29.797 9.555 -7.195 1 84.38 318 ASP A CA 1
ATOM 2586 C C . ASP A 1 318 ? 29.062 10.711 -7.871 1 84.38 318 ASP A C 1
ATOM 2588 O O . ASP A 1 318 ? 29.281 10.984 -9.055 1 84.38 318 ASP A O 1
ATOM 2592 N N . SER A 1 319 ? 28.297 11.367 -7.156 1 88.38 319 SER A N 1
ATOM 2593 C CA . SER A 1 319 ? 27.484 12.445 -7.715 1 88.38 319 SER A CA 1
ATOM 2594 C C . SER A 1 319 ? 28.125 13.805 -7.477 1 88.38 319 SER A C 1
ATOM 2596 O O . SER A 1 319 ? 28.016 14.711 -8.312 1 88.38 319 SER A O 1
ATOM 2598 N N . PHE A 1 320 ? 28.797 13.977 -6.289 1 91.94 320 PHE A N 1
ATOM 2599 C CA . PHE A 1 320 ? 29.109 15.328 -5.844 1 91.94 320 PHE A CA 1
ATOM 2600 C C . PHE A 1 320 ? 30.609 15.516 -5.656 1 91.94 320 PHE A C 1
ATOM 2602 O O . PHE A 1 320 ? 31.062 16.609 -5.328 1 91.94 320 PHE A O 1
ATOM 2609 N N . GLY A 1 321 ? 31.359 14.508 -5.82 1 89.19 321 GLY A N 1
ATOM 2610 C CA . GLY A 1 321 ? 32.812 14.578 -5.824 1 89.19 321 GLY A CA 1
ATOM 2611 C C . GLY A 1 321 ? 33.375 15.141 -4.535 1 89.19 321 GLY A C 1
ATOM 2612 O O . GLY A 1 321 ? 33.062 14.672 -3.445 1 89.19 321 GLY A O 1
ATOM 2613 N N . ASP A 1 322 ? 34.156 16.203 -4.672 1 89.44 322 ASP A N 1
ATOM 2614 C CA . ASP A 1 322 ? 34.938 16.766 -3.572 1 89.44 322 ASP A CA 1
ATOM 2615 C C . ASP A 1 322 ? 34.062 17.516 -2.588 1 89.44 322 ASP A C 1
ATOM 2617 O O . ASP A 1 322 ? 34.5 17.922 -1.512 1 89.44 322 ASP A O 1
ATOM 2621 N N . ASP A 1 323 ? 32.844 17.688 -2.916 1 92.75 323 ASP A N 1
ATOM 2622 C CA . ASP A 1 323 ? 31.938 18.406 -2.041 1 92.75 323 ASP A CA 1
ATOM 2623 C C . ASP A 1 323 ? 31.422 17.516 -0.923 1 92.75 323 ASP A C 1
ATOM 2625 O O . ASP A 1 323 ? 30.75 17.984 0.005 1 92.75 323 ASP A O 1
ATOM 2629 N N . VAL A 1 324 ? 31.797 16.219 -0.961 1 91.19 324 VAL A N 1
ATOM 2630 C CA . VAL A 1 324 ? 31.266 15.25 -0.013 1 91.19 324 VAL A CA 1
ATOM 2631 C C . VAL A 1 324 ? 32.312 14.953 1.058 1 91.19 324 VAL A C 1
ATOM 2633 O O . VAL A 1 324 ? 33.5 14.719 0.742 1 91.19 324 VAL A O 1
ATOM 2636 N N . GLU A 1 325 ? 31.906 15.07 2.258 1 90.75 325 GLU A N 1
ATOM 2637 C CA . GLU A 1 325 ? 32.594 14.438 3.379 1 90.75 325 GLU A CA 1
ATOM 2638 C C . GLU A 1 325 ? 32.031 13.055 3.674 1 90.75 325 GLU A C 1
ATOM 2640 O O . GLU A 1 325 ? 30.875 12.938 4.074 1 90.75 325 GLU A O 1
ATOM 2645 N N . THR A 1 326 ? 32.812 12.094 3.576 1 87.62 326 THR A N 1
ATOM 2646 C CA . THR A 1 326 ? 32.281 10.734 3.568 1 87.62 326 THR A CA 1
ATOM 2647 C C . THR A 1 326 ? 32.219 10.172 4.984 1 87.62 326 THR A C 1
ATOM 2649 O O . THR A 1 326 ? 33.062 10.477 5.82 1 87.62 326 THR A O 1
ATOM 2652 N N . VAL A 1 327 ? 31.203 9.43 5.145 1 83.31 327 VAL A N 1
ATOM 2653 C CA . VAL A 1 327 ? 31.047 8.602 6.332 1 83.31 327 VAL A CA 1
ATOM 2654 C C . VAL A 1 327 ? 30.938 7.133 5.922 1 83.31 327 VAL A C 1
ATOM 2656 O O . VAL A 1 327 ? 30.359 6.812 4.883 1 83.31 327 VAL A O 1
ATOM 2659 N N . THR A 1 328 ? 31.609 6.293 6.742 1 74.75 328 THR A N 1
ATOM 2660 C CA . THR A 1 328 ? 31.484 4.871 6.457 1 74.75 328 THR A CA 1
ATOM 2661 C C . THR A 1 328 ? 30.125 4.348 6.902 1 74.75 328 THR A C 1
ATOM 2663 O O . THR A 1 328 ? 29.594 4.762 7.938 1 74.75 328 THR A O 1
ATOM 2666 N N . ALA A 1 329 ? 29.625 3.496 6.062 1 70 329 ALA A N 1
ATOM 2667 C CA . ALA A 1 329 ? 28.359 2.854 6.406 1 70 329 ALA A CA 1
ATOM 2668 C C . ALA A 1 329 ? 28.594 1.553 7.168 1 70 329 ALA A C 1
ATOM 2670 O O . ALA A 1 329 ? 27.641 0.893 7.586 1 70 329 ALA A O 1
ATOM 2671 N N . VAL A 1 330 ? 29.828 1.238 7.344 1 72.38 330 VAL A N 1
ATOM 2672 C CA . VAL A 1 330 ? 30.172 0.015 8.062 1 72.38 330 VAL A CA 1
ATOM 2673 C C . VAL A 1 330 ? 30.578 0.354 9.484 1 72.38 330 VAL A C 1
ATOM 2675 O O . VAL A 1 330 ? 31.766 0.592 9.758 1 72.38 330 VAL A O 1
ATOM 2678 N N . MET A 1 331 ? 29.688 0.417 10.336 1 78.44 331 MET A N 1
ATOM 2679 C CA . MET A 1 331 ? 29.859 0.667 11.766 1 78.44 331 MET A CA 1
ATOM 2680 C C . MET A 1 331 ? 28.609 0.261 12.547 1 78.44 331 MET A C 1
ATOM 2682 O O . MET A 1 331 ? 27.531 0.118 11.961 1 78.44 331 MET A O 1
ATOM 2686 N N . PRO A 1 332 ? 28.859 0.014 13.82 1 81.69 332 PRO A N 1
ATOM 2687 C CA . PRO A 1 332 ? 27.656 -0.288 14.594 1 81.69 332 PRO A CA 1
ATOM 2688 C C . PRO A 1 332 ? 26.578 0.779 14.445 1 81.69 332 PRO A C 1
ATOM 2690 O O . PRO A 1 332 ? 26.844 1.966 14.648 1 81.69 332 PRO A O 1
ATOM 2693 N N . ASN A 1 333 ? 25.406 0.349 14.031 1 83.44 333 ASN A N 1
ATOM 2694 C CA . ASN A 1 333 ? 24.312 1.237 13.664 1 83.44 333 ASN A CA 1
ATOM 2695 C C . ASN A 1 333 ? 23.922 2.148 14.828 1 83.44 333 ASN A C 1
ATOM 2697 O O . ASN A 1 333 ? 23.469 3.275 14.609 1 83.44 333 ASN A O 1
ATOM 2701 N N . ASP A 1 334 ? 24.188 1.725 16.016 1 85 334 ASP A N 1
ATOM 2702 C CA . ASP A 1 334 ? 23.812 2.49 17.203 1 85 334 ASP A CA 1
ATOM 2703 C C . ASP A 1 334 ? 24.734 3.693 17.391 1 85 334 ASP A C 1
ATOM 2705 O O . ASP A 1 334 ? 24.422 4.617 18.141 1 85 334 ASP A O 1
ATOM 2709 N N . LEU A 1 335 ? 25.844 3.688 16.656 1 89.44 335 LEU A N 1
ATOM 2710 C CA . LEU A 1 335 ? 26.828 4.754 16.828 1 89.44 335 LEU A CA 1
ATOM 2711 C C . LEU A 1 335 ? 26.906 5.621 15.57 1 89.44 335 LEU A C 1
ATOM 2713 O O . LEU A 1 335 ? 27.484 6.707 15.602 1 89.44 335 LEU A O 1
ATOM 2717 N N . ALA A 1 336 ? 26.312 5.156 14.547 1 91.19 336 ALA A N 1
ATOM 2718 C CA . ALA A 1 336 ? 26.516 5.777 13.242 1 91.19 336 ALA A CA 1
ATOM 2719 C C . ALA A 1 336 ? 26.094 7.246 13.273 1 91.19 336 ALA A C 1
ATOM 2721 O O . ALA A 1 336 ? 26.906 8.133 12.961 1 91.19 336 ALA A O 1
ATOM 2722 N N . ASP A 1 337 ? 24.875 7.539 13.711 1 95.69 337 ASP A N 1
ATOM 2723 C CA . ASP A 1 337 ? 24.359 8.906 13.664 1 95.69 337 ASP A CA 1
ATOM 2724 C C . ASP A 1 337 ? 25.062 9.797 14.68 1 95.69 337 ASP A C 1
ATOM 2726 O O . ASP A 1 337 ? 25.266 10.992 14.43 1 95.69 337 ASP A O 1
ATOM 2730 N N . ARG A 1 338 ? 25.531 9.242 15.805 1 95.75 338 ARG A N 1
ATOM 2731 C CA . ARG A 1 338 ? 26.328 10 16.766 1 95.75 338 ARG A CA 1
ATOM 2732 C C . ARG A 1 338 ? 27.641 10.469 16.141 1 95.75 338 ARG A C 1
ATOM 2734 O O . ARG A 1 338 ? 28 11.641 16.266 1 95.75 338 ARG A O 1
ATOM 2741 N N . TYR A 1 339 ? 28.266 9.586 15.469 1 94.81 339 TYR A N 1
ATOM 2742 C CA . TYR A 1 339 ? 29.531 9.922 14.812 1 94.81 339 TYR A CA 1
ATOM 2743 C C . TYR A 1 339 ? 29.328 10.961 13.727 1 94.81 339 TYR A C 1
ATOM 2745 O O . TYR A 1 339 ? 30.156 11.859 13.539 1 94.81 339 TYR A O 1
ATOM 2753 N N . ILE A 1 340 ? 28.234 10.859 13.047 1 96.12 340 ILE A N 1
ATOM 2754 C CA . ILE A 1 340 ? 27.938 11.789 11.969 1 96.12 340 ILE A CA 1
ATOM 2755 C C . ILE A 1 340 ? 27.719 13.188 12.539 1 96.12 340 ILE A C 1
ATOM 2757 O O . ILE A 1 340 ? 28.234 14.172 12.023 1 96.12 340 ILE A O 1
ATOM 2761 N N . ILE A 1 341 ? 26.984 13.258 13.633 1 97.56 341 ILE A N 1
ATOM 2762 C CA . ILE A 1 341 ? 26.703 14.547 14.258 1 97.56 341 ILE A CA 1
ATOM 2763 C C . ILE A 1 341 ? 27.984 15.172 14.781 1 97.56 341 ILE A C 1
ATOM 2765 O O . ILE A 1 341 ? 28.219 16.375 14.625 1 97.56 341 ILE A O 1
ATOM 2769 N N . GLU A 1 342 ? 28.859 14.383 15.344 1 96.81 342 GLU A N 1
ATOM 2770 C CA . GLU A 1 342 ? 30.141 14.891 15.812 1 96.81 342 GLU A CA 1
ATOM 2771 C C . GLU A 1 342 ? 30.984 15.414 14.656 1 96.81 342 GLU A C 1
ATOM 2773 O O . GLU A 1 342 ? 31.641 16.453 14.773 1 96.81 342 GLU A O 1
ATOM 2778 N N . ARG A 1 343 ? 30.938 14.664 13.594 1 96.31 343 ARG A N 1
ATOM 2779 C CA . ARG A 1 343 ? 31.672 15.109 12.414 1 96.31 343 ARG A CA 1
ATOM 2780 C C . ARG A 1 343 ? 31.078 16.391 11.852 1 96.31 343 ARG A C 1
ATOM 2782 O O . ARG A 1 343 ? 31.797 17.266 11.352 1 96.31 343 ARG A O 1
ATOM 2789 N N . ALA A 1 344 ? 29.797 16.5 11.859 1 97.94 344 ALA A N 1
ATOM 2790 C CA . ALA A 1 344 ? 29.125 17.719 11.398 1 97.94 344 ALA A CA 1
ATOM 2791 C C . ALA A 1 344 ? 29.578 18.922 12.203 1 97.94 344 ALA A C 1
ATOM 2793 O O . ALA A 1 344 ? 29.844 19.984 11.641 1 97.94 344 ALA A O 1
ATOM 2794 N N . LYS A 1 345 ? 29.641 18.781 13.508 1 98.12 345 LYS A N 1
ATOM 2795 C CA . LYS A 1 345 ? 30.125 19.859 14.375 1 98.12 345 LYS A CA 1
ATOM 2796 C C . LYS A 1 345 ? 31.531 20.297 13.984 1 98.12 345 LYS A C 1
ATOM 2798 O O . LYS A 1 345 ? 31.812 21.484 13.891 1 98.12 345 LYS A O 1
ATOM 2803 N N . ARG A 1 346 ? 32.344 19.344 13.68 1 97.5 346 ARG A N 1
ATOM 2804 C CA . ARG A 1 346 ? 33.719 19.641 13.297 1 97.5 346 ARG A CA 1
ATOM 2805 C C . ARG A 1 346 ? 33.781 20.391 11.969 1 97.5 346 ARG A C 1
ATOM 2807 O O . ARG A 1 346 ? 34.594 21.297 11.797 1 97.5 346 ARG A O 1
ATOM 2814 N N . ILE A 1 347 ? 32.938 19.969 11.102 1 97.62 347 ILE A N 1
ATOM 2815 C CA . ILE A 1 347 ? 32.906 20.641 9.805 1 97.62 347 ILE A CA 1
ATOM 2816 C C . ILE A 1 347 ? 32.531 22.109 9.992 1 97.62 347 ILE A C 1
ATOM 2818 O O . ILE A 1 347 ? 33.125 23 9.375 1 97.62 347 ILE A O 1
ATOM 2822 N N . VAL A 1 348 ? 31.531 22.344 10.805 1 97.81 348 VAL A N 1
ATOM 2823 C CA . VAL A 1 348 ? 31.094 23.703 11.062 1 97.81 348 VAL A CA 1
ATOM 2824 C C . VAL A 1 348 ? 32.25 24.516 11.672 1 97.81 348 VAL A C 1
ATOM 2826 O O . VAL A 1 348 ? 32.469 25.656 11.273 1 97.81 348 VAL A O 1
ATOM 2829 N N . GLU A 1 349 ? 32.969 23.922 12.555 1 96.75 349 GLU A N 1
ATOM 2830 C CA . GLU A 1 349 ? 34.062 24.609 13.25 1 96.75 349 GLU A CA 1
ATOM 2831 C C . GLU A 1 349 ? 35.219 24.875 12.305 1 96.75 349 GLU A C 1
ATOM 2833 O O . GLU A 1 349 ? 35.812 25.953 12.336 1 96.75 349 GLU A O 1
ATOM 2838 N N . GLU A 1 350 ? 35.469 23.938 11.469 1 97 350 GLU A N 1
ATOM 2839 C CA . GLU A 1 350 ? 36.719 23.984 10.68 1 97 350 GLU A CA 1
ATOM 2840 C C . GLU A 1 350 ? 36.5 24.734 9.359 1 97 350 GLU A C 1
ATOM 2842 O O . GLU A 1 350 ? 37.375 25.438 8.883 1 97 350 GLU A O 1
ATOM 2847 N N . GLN A 1 351 ? 35.281 24.578 8.852 1 96.69 351 GLN A N 1
ATOM 2848 C CA . GLN A 1 351 ? 35.094 25.016 7.469 1 96.69 351 GLN A CA 1
ATOM 2849 C C . GLN A 1 351 ? 34.094 26.156 7.375 1 96.69 351 GLN A C 1
ATOM 2851 O O . GLN A 1 351 ? 34.031 26.859 6.363 1 96.69 351 GLN A O 1
ATOM 2856 N N . HIS A 1 352 ? 33.281 26.328 8.289 1 96.5 352 HIS A N 1
ATOM 2857 C CA . HIS A 1 352 ? 32.25 27.375 8.336 1 96.5 352 HIS A CA 1
ATOM 2858 C C . HIS A 1 352 ? 31.484 27.453 7.027 1 96.5 352 HIS A C 1
ATOM 2860 O O . HIS A 1 352 ? 31.375 28.531 6.438 1 96.5 352 HIS A O 1
ATOM 2866 N N . PRO A 1 353 ? 30.969 26.375 6.629 1 98.12 353 PRO A N 1
ATOM 2867 C CA . PRO A 1 353 ? 30.25 26.406 5.348 1 98.12 353 PRO A CA 1
ATOM 2868 C C . PRO A 1 353 ? 28.969 27.234 5.391 1 98.12 353 PRO A C 1
ATOM 2870 O O . PRO A 1 353 ? 28.359 27.375 6.453 1 98.12 353 PRO A O 1
ATOM 2873 N N . ASP A 1 354 ? 28.578 27.844 4.219 1 98.44 354 ASP A N 1
ATOM 2874 C CA . ASP A 1 354 ? 27.297 28.531 4.086 1 98.44 354 ASP A CA 1
ATOM 2875 C C . ASP A 1 354 ? 26.141 27.547 4 1 98.44 354 ASP A C 1
ATOM 2877 O O . ASP A 1 354 ? 25.016 27.859 4.398 1 98.44 354 ASP A O 1
ATOM 2881 N N . LEU A 1 355 ? 26.438 26.359 3.426 1 98.81 355 LEU A N 1
ATOM 2882 C CA . LEU A 1 355 ? 25.5 25.25 3.334 1 98.81 355 LEU A CA 1
ATOM 2883 C C . LEU A 1 355 ? 26.125 23.969 3.879 1 98.81 355 LEU A C 1
ATOM 2885 O O . LEU A 1 355 ? 27.219 23.578 3.467 1 98.81 355 LEU A O 1
ATOM 2889 N N . LEU A 1 356 ? 25.484 23.359 4.816 1 98.81 356 LEU A N 1
ATOM 2890 C CA . LEU A 1 356 ? 25.859 22.031 5.289 1 98.81 356 LEU A CA 1
ATOM 2891 C C . LEU A 1 356 ? 24.688 21.062 5.211 1 98.81 356 LEU A C 1
ATOM 2893 O O . LEU A 1 356 ? 23.641 21.297 5.82 1 98.81 356 LEU A O 1
ATOM 2897 N N . VAL A 1 357 ? 24.844 20.062 4.379 1 98.81 357 VAL A N 1
ATOM 2898 C CA . VAL A 1 357 ? 23.875 18.969 4.289 1 98.81 357 VAL A CA 1
ATOM 2899 C C . VAL A 1 357 ? 24.391 17.766 5.055 1 98.81 357 VAL A C 1
ATOM 2901 O O . VAL A 1 357 ? 25.5 17.281 4.809 1 98.81 357 VAL A O 1
ATOM 2904 N N . VAL A 1 358 ? 23.609 17.281 5.992 1 98.56 358 VAL A N 1
ATOM 2905 C CA . VAL A 1 358 ? 24.016 16.172 6.836 1 98.56 358 VAL A CA 1
ATOM 2906 C C . VAL A 1 358 ? 23.062 14.992 6.629 1 98.56 358 VAL A C 1
ATOM 2908 O O . VAL A 1 358 ? 21.844 15.141 6.789 1 98.56 358 VAL A O 1
ATOM 2911 N N . GLN A 1 359 ? 23.594 13.852 6.316 1 97.94 359 GLN A N 1
ATOM 2912 C CA . GLN A 1 359 ? 22.812 12.633 6.164 1 97.94 359 GLN A CA 1
ATOM 2913 C C . GLN A 1 359 ? 22.922 11.742 7.398 1 97.94 359 GLN A C 1
ATOM 2915 O O . GLN A 1 359 ? 24.016 11.25 7.711 1 97.94 359 GLN A O 1
ATOM 2920 N N . LEU A 1 360 ? 21.891 11.547 8.078 1 97.94 360 LEU A N 1
ATOM 2921 C CA . LEU A 1 360 ? 21.828 10.523 9.117 1 97.94 360 LEU A CA 1
ATOM 2922 C C . LEU A 1 360 ? 21.375 9.188 8.539 1 97.94 360 LEU A C 1
ATOM 2924 O O . LEU A 1 360 ? 20.375 9.117 7.82 1 97.94 360 LEU A O 1
ATOM 2928 N N . ILE A 1 361 ? 22.031 8.078 8.891 1 96.19 361 ILE A N 1
ATOM 2929 C CA . ILE A 1 361 ? 21.891 6.887 8.07 1 96.19 361 ILE A CA 1
ATOM 2930 C C . ILE A 1 361 ? 21.297 5.754 8.898 1 96.19 361 ILE A C 1
ATOM 2932 O O . ILE A 1 361 ? 20.875 4.73 8.352 1 96.19 361 ILE A O 1
ATOM 2936 N N . ALA A 1 362 ? 21.172 5.867 10.172 1 96.75 362 ALA A N 1
ATOM 2937 C CA . ALA A 1 362 ? 20.859 4.742 11.047 1 96.75 362 ALA A CA 1
ATOM 2938 C C . ALA A 1 362 ? 19.422 4.25 10.812 1 96.75 362 ALA A C 1
ATOM 2940 O O . ALA A 1 362 ? 19.156 3.051 10.875 1 96.75 362 ALA A O 1
ATOM 2941 N N . THR A 1 363 ? 18.516 5.18 10.578 1 97.56 363 THR A N 1
ATOM 2942 C CA . THR A 1 363 ? 17.109 4.828 10.367 1 97.56 363 THR A CA 1
ATOM 2943 C C . THR A 1 363 ? 16.953 3.939 9.141 1 97.56 363 THR A C 1
ATOM 2945 O O . THR A 1 363 ? 16.312 2.885 9.203 1 97.56 363 THR A O 1
ATOM 2948 N N . ASP A 1 364 ? 17.562 4.32 8.086 1 96.38 364 ASP A N 1
ATOM 2949 C CA . ASP A 1 364 ? 17.5 3.561 6.84 1 96.38 364 ASP A CA 1
ATOM 2950 C C . ASP A 1 364 ? 18.094 2.164 7.016 1 96.38 364 ASP A C 1
ATOM 2952 O O . ASP A 1 364 ? 17.5 1.174 6.578 1 96.38 364 ASP A O 1
ATOM 2956 N N . GLN A 1 365 ? 19.219 2.143 7.629 1 94.88 365 GLN A N 1
ATOM 2957 C CA . GLN A 1 365 ? 19.891 0.866 7.84 1 94.88 365 GLN A CA 1
ATOM 2958 C C . GLN A 1 365 ? 19.031 -0.079 8.672 1 94.88 365 GLN A C 1
ATOM 2960 O O . GLN A 1 365 ? 18.984 -1.281 8.406 1 94.88 365 GLN A O 1
ATOM 2965 N N . THR A 1 366 ? 18.422 0.448 9.672 1 96.38 366 THR A N 1
ATOM 2966 C CA . THR A 1 366 ? 17.547 -0.361 10.508 1 96.38 366 THR A CA 1
ATOM 2967 C C . THR A 1 366 ? 16.344 -0.862 9.711 1 96.38 366 THR A C 1
ATOM 2969 O O . THR A 1 366 ? 15.938 -2.016 9.852 1 96.38 366 THR A O 1
ATOM 2972 N N . GLY A 1 367 ? 15.781 -0.008 8.906 1 96.5 367 GLY A N 1
ATOM 2973 C CA . GLY A 1 367 ? 14.695 -0.443 8.047 1 96.5 367 GLY A CA 1
ATOM 2974 C C . GLY A 1 367 ? 15.07 -1.605 7.145 1 96.5 367 GLY A C 1
ATOM 2975 O O . GLY A 1 367 ? 14.281 -2.531 6.953 1 96.5 367 GLY A O 1
ATOM 2976 N N . HIS A 1 368 ? 16.266 -1.629 6.68 1 94.94 368 HIS A N 1
ATOM 2977 C CA . HIS A 1 368 ? 16.734 -2.672 5.781 1 94.94 368 HIS A CA 1
ATOM 2978 C C . HIS A 1 368 ? 17.016 -3.969 6.535 1 94.94 368 HIS A C 1
ATOM 2980 O O . HIS A 1 368 ? 16.859 -5.059 5.984 1 94.94 368 HIS A O 1
ATOM 2986 N N . SER A 1 369 ? 17.438 -3.852 7.762 1 95.38 369 SER A N 1
ATOM 2987 C CA . SER A 1 369 ? 17.953 -5.023 8.469 1 95.38 369 SER A CA 1
ATOM 2988 C C . SER A 1 369 ? 16.891 -5.613 9.398 1 95.38 369 SER A C 1
ATOM 2990 O O . SER A 1 369 ? 16.891 -6.816 9.656 1 95.38 369 SER A O 1
ATOM 2992 N N . ARG A 1 370 ? 16 -4.707 9.883 1 95.44 370 ARG A N 1
ATOM 2993 C CA . ARG A 1 370 ? 15.078 -5.16 10.914 1 95.44 370 ARG A CA 1
ATOM 2994 C C . ARG A 1 370 ? 13.633 -4.879 10.508 1 95.44 370 ARG A C 1
ATOM 2996 O O . ARG A 1 370 ? 12.703 -5.418 11.109 1 95.44 370 ARG A O 1
ATOM 3003 N N . GLY A 1 371 ? 13.43 -4.125 9.523 1 95.12 371 GLY A N 1
ATOM 3004 C CA . GLY A 1 371 ? 12.086 -3.781 9.109 1 95.12 371 GLY A CA 1
ATOM 3005 C C . GLY A 1 371 ? 11.609 -2.445 9.656 1 95.12 371 GLY A C 1
ATOM 3006 O O . GLY A 1 371 ? 12.117 -1.973 10.672 1 95.12 371 GLY A O 1
ATOM 3007 N N . VAL A 1 372 ? 10.602 -1.873 9.031 1 96.38 372 VAL A N 1
ATOM 3008 C CA . VAL A 1 372 ? 10.203 -0.499 9.32 1 96.38 372 VAL A CA 1
ATOM 3009 C C . VAL A 1 372 ? 9.039 -0.496 10.312 1 96.38 372 VAL A C 1
ATOM 3011 O O . VAL A 1 372 ? 8.711 0.544 10.891 1 96.38 372 VAL A O 1
ATOM 3014 N N . LEU A 1 373 ? 8.375 -1.627 10.523 1 91.38 373 LEU A N 1
ATOM 3015 C CA . LEU A 1 373 ? 7.164 -1.663 11.328 1 91.38 373 LEU A CA 1
ATOM 3016 C C . LEU A 1 373 ? 7.461 -2.193 12.727 1 91.38 373 LEU A C 1
ATOM 3018 O O . LEU A 1 373 ? 6.547 -2.596 13.453 1 91.38 373 LEU A O 1
ATOM 3022 N N . TYR A 1 374 ? 8.758 -2.213 13.133 1 91.75 374 TYR A N 1
ATOM 3023 C CA . TYR A 1 374 ? 9.148 -2.736 14.438 1 91.75 374 TYR A CA 1
ATOM 3024 C C . TYR A 1 374 ? 9.742 -1.635 15.312 1 91.75 374 TYR A C 1
ATOM 3026 O O . TYR A 1 374 ? 10.023 -0.536 14.828 1 91.75 374 TYR A O 1
ATOM 3034 N N . ASP A 1 375 ? 9.969 -1.944 16.5 1 93.69 375 ASP A N 1
ATOM 3035 C CA . ASP A 1 375 ? 10.312 -0.949 17.516 1 93.69 375 ASP A CA 1
ATOM 3036 C C . ASP A 1 375 ? 11.688 -0.344 17.25 1 93.69 375 ASP A C 1
ATOM 3038 O O . ASP A 1 375 ? 11.922 0.831 17.547 1 93.69 375 ASP A O 1
ATOM 3042 N N . GLU A 1 376 ? 12.508 -1.101 16.703 1 95.44 376 GLU A N 1
ATOM 3043 C CA . GLU A 1 376 ? 13.859 -0.605 16.484 1 95.44 376 GLU A CA 1
ATOM 3044 C C . GLU A 1 376 ? 13.859 0.586 15.523 1 95.44 376 GLU A C 1
ATOM 3046 O O . GLU A 1 376 ? 14.664 1.511 15.68 1 95.44 376 GLU A O 1
ATOM 3051 N N . TYR A 1 377 ? 13 0.529 14.586 1 96.62 377 TYR A N 1
ATOM 3052 C CA . TYR A 1 377 ? 12.883 1.621 13.625 1 96.62 377 TYR A CA 1
ATOM 3053 C C . TYR A 1 377 ? 12.414 2.902 14.305 1 96.62 377 TYR A C 1
ATOM 3055 O O . TYR A 1 377 ? 12.984 3.975 14.078 1 96.62 377 TYR A O 1
ATOM 3063 N N . ILE A 1 378 ? 11.484 2.83 15.148 1 96.88 378 ILE A N 1
ATOM 3064 C CA . ILE A 1 378 ? 10.969 3.951 15.93 1 96.88 378 ILE A CA 1
ATOM 3065 C C . ILE A 1 378 ? 12.07 4.496 16.844 1 96.88 378 ILE A C 1
ATOM 3067 O O . ILE A 1 378 ? 12.258 5.711 16.938 1 96.88 378 ILE A O 1
ATOM 3071 N N . GLU A 1 379 ? 12.742 3.615 17.453 1 97.06 379 GLU A N 1
ATOM 3072 C CA . GLU A 1 379 ? 13.836 3.99 18.344 1 97.06 379 GLU A CA 1
ATOM 3073 C C . GLU A 1 379 ? 14.898 4.797 17.609 1 97.06 379 GLU A C 1
ATOM 3075 O O . GLU A 1 379 ? 15.461 5.746 18.156 1 97.06 379 GLU A O 1
ATOM 3080 N N . LYS A 1 380 ? 15.133 4.418 16.391 1 97.56 380 LYS A N 1
ATOM 3081 C CA . LYS A 1 380 ? 16.156 5.129 15.625 1 97.56 380 LYS A CA 1
ATOM 3082 C C . LYS A 1 380 ? 15.68 6.539 15.266 1 97.56 380 LYS A C 1
ATOM 3084 O O . LYS A 1 380 ? 16.484 7.469 15.203 1 97.56 380 LYS A O 1
ATOM 3089 N N . ILE A 1 381 ? 14.438 6.703 15 1 98.31 381 ILE A N 1
ATOM 3090 C CA . ILE A 1 381 ? 13.914 8.039 14.742 1 98.31 381 ILE A CA 1
ATOM 3091 C C . ILE A 1 381 ? 14 8.875 16.016 1 98.31 381 ILE A C 1
ATOM 3093 O O . ILE A 1 381 ? 14.344 10.062 15.961 1 98.31 381 ILE A O 1
ATOM 3097 N N . GLU A 1 382 ? 13.711 8.266 17.141 1 98.31 382 GLU A N 1
ATOM 3098 C CA . GLU A 1 382 ? 13.836 8.953 18.422 1 98.31 382 GLU A CA 1
ATOM 3099 C C . GLU A 1 382 ? 15.273 9.375 18.703 1 98.31 382 GLU A C 1
ATOM 3101 O O . GLU A 1 382 ? 15.523 10.484 19.172 1 98.31 382 GLU A O 1
ATOM 3106 N N . GLU A 1 383 ? 16.172 8.492 18.391 1 98.12 383 GLU A N 1
ATOM 3107 C CA . GLU A 1 383 ? 17.594 8.812 18.562 1 98.12 383 GLU A CA 1
ATOM 3108 C C . GLU A 1 383 ? 18 9.961 17.641 1 98.12 383 GLU A C 1
ATOM 3110 O O . GLU A 1 383 ? 18.75 10.859 18.062 1 98.12 383 GLU A O 1
ATOM 3115 N N . ALA A 1 384 ? 17.547 9.914 16.422 1 98.56 384 ALA A N 1
ATOM 3116 C CA . ALA A 1 384 ? 17.828 11.016 15.508 1 98.56 384 ALA A CA 1
ATOM 3117 C C . ALA A 1 384 ? 17.281 12.336 16.047 1 98.56 384 ALA A C 1
ATOM 3119 O O . ALA A 1 384 ? 17.953 13.367 15.961 1 98.56 384 ALA A O 1
ATOM 3120 N N . ASP A 1 385 ? 16.078 12.297 16.578 1 98.69 385 ASP A N 1
ATOM 3121 C CA . ASP A 1 385 ? 15.477 13.477 17.188 1 98.69 385 ASP A CA 1
ATOM 3122 C C . ASP A 1 385 ? 16.391 14.07 18.25 1 98.69 385 ASP A C 1
ATOM 3124 O O . ASP A 1 385 ? 16.641 15.273 18.266 1 98.69 385 ASP A O 1
ATOM 3128 N N . ALA A 1 386 ? 16.891 13.234 19.156 1 98.44 386 ALA A N 1
ATOM 3129 C CA . ALA A 1 386 ? 17.75 13.672 20.266 1 98.44 386 ALA A CA 1
ATOM 3130 C C . ALA A 1 386 ? 19.078 14.227 19.75 1 98.44 386 ALA A C 1
ATOM 3132 O O . ALA A 1 386 ? 19.562 15.242 20.234 1 98.44 386 ALA A O 1
ATOM 3133 N N . LEU A 1 387 ? 19.609 13.547 18.781 1 98.56 387 LEU A N 1
ATOM 3134 C CA . LEU A 1 387 ? 20.906 13.953 18.234 1 98.56 387 LEU A CA 1
ATOM 3135 C C . LEU A 1 387 ? 20.797 15.281 17.5 1 98.56 387 LEU A C 1
ATOM 3137 O O . LEU A 1 387 ? 21.688 16.125 17.594 1 98.56 387 LEU A O 1
ATOM 3141 N N . ILE A 1 388 ? 19.719 15.453 16.75 1 98.75 388 ILE A N 1
ATOM 3142 C CA . ILE A 1 388 ? 19.5 16.703 16.031 1 98.75 388 ILE A CA 1
ATOM 3143 C C . ILE A 1 388 ? 19.281 17.844 17.031 1 98.75 388 ILE A C 1
ATOM 3145 O O . ILE A 1 388 ? 19.781 18.953 16.828 1 98.75 388 ILE A O 1
ATOM 3149 N N . ALA A 1 389 ? 18.531 17.547 18.078 1 98.69 389 ALA A N 1
ATOM 3150 C CA . ALA A 1 389 ? 18.344 18.547 19.141 1 98.69 389 ALA A CA 1
ATOM 3151 C C . ALA A 1 389 ? 19.672 19 19.703 1 98.69 389 ALA A C 1
ATOM 3153 O O . ALA A 1 389 ? 19.891 20.203 19.906 1 98.69 389 ALA A O 1
ATOM 3154 N N . GLU A 1 390 ? 20.547 18.094 19.938 1 98.25 390 GLU A N 1
ATOM 3155 C CA . GLU A 1 390 ? 21.875 18.391 20.453 1 98.25 390 GLU A CA 1
ATOM 3156 C C . GLU A 1 390 ? 22.656 19.25 19.469 1 98.25 390 GLU A C 1
ATOM 3158 O O . GLU A 1 390 ? 23.266 20.25 19.859 1 98.25 390 GLU A O 1
ATOM 3163 N N . PHE A 1 391 ? 22.656 18.875 18.281 1 98.56 391 PHE A N 1
ATOM 3164 C CA . PHE A 1 391 ? 23.391 19.594 17.234 1 98.56 391 PHE A CA 1
ATOM 3165 C C . PHE A 1 391 ? 22.875 21.016 17.078 1 98.56 391 PHE A C 1
ATOM 3167 O O . PHE A 1 391 ? 23.656 21.969 17.031 1 98.56 391 PHE A O 1
ATOM 3174 N N . VAL A 1 392 ? 21.562 21.156 16.984 1 98.38 392 VAL A N 1
ATOM 3175 C CA . VAL A 1 392 ? 20.922 22.453 16.797 1 98.38 392 VAL A CA 1
ATOM 3176 C C . VAL A 1 392 ? 21.188 23.328 18.031 1 98.38 392 VAL A C 1
ATOM 3178 O O . VAL A 1 392 ? 21.453 24.531 17.891 1 98.38 392 VAL A O 1
ATOM 3181 N N . GLY A 1 393 ? 21.062 22.719 19.234 1 98 393 GLY A N 1
ATOM 3182 C CA . GLY A 1 393 ? 21.438 23.438 20.438 1 98 393 GLY A CA 1
ATOM 3183 C C . GLY A 1 393 ? 22.875 23.938 20.422 1 98 393 GLY A C 1
ATOM 3184 O O . GLY A 1 393 ? 23.141 25.062 20.828 1 98 393 GLY A O 1
ATOM 3185 N N . TRP A 1 394 ? 23.734 23.078 19.984 1 98.31 394 TRP A N 1
ATOM 3186 C CA . TRP A 1 394 ? 25.141 23.422 19.859 1 98.31 394 TRP A CA 1
ATOM 3187 C C . TRP A 1 394 ? 25.344 24.578 18.891 1 98.31 394 TRP A C 1
ATOM 3189 O O . TRP A 1 394 ? 26.125 25.484 19.141 1 98.31 394 TRP A O 1
ATOM 3199 N N . LEU A 1 395 ? 24.703 24.609 17.781 1 98.25 395 LEU A N 1
ATOM 3200 C CA . LEU A 1 395 ? 24.734 25.703 16.797 1 98.25 395 LEU A CA 1
ATOM 3201 C C . LEU A 1 395 ? 24.219 27 17.406 1 98.25 395 LEU A C 1
ATOM 3203 O O . LEU A 1 395 ? 24.781 28.062 17.172 1 98.25 395 LEU A O 1
ATOM 3207 N N . GLU A 1 396 ? 23.125 26.828 18.094 1 96.94 396 GLU A N 1
ATOM 3208 C CA . GLU A 1 396 ? 22.5 27.984 18.719 1 96.94 396 GLU A CA 1
ATOM 3209 C C . GLU A 1 396 ? 23.453 28.672 19.703 1 96.94 396 GLU A C 1
ATOM 3211 O O . GLU A 1 396 ? 23.578 29.891 19.688 1 96.94 396 GLU A O 1
ATOM 3216 N N . GLU A 1 397 ? 24.094 27.922 20.469 1 97.06 397 GLU A N 1
ATOM 3217 C CA . GLU A 1 397 ? 25.031 28.438 21.469 1 97.06 397 GLU A CA 1
ATOM 3218 C C . GLU A 1 397 ? 26.172 29.188 20.812 1 97.06 397 GLU A C 1
ATOM 3220 O O . GLU A 1 397 ? 26.734 30.125 21.391 1 97.06 397 GLU A O 1
ATOM 3225 N N . ARG A 1 398 ? 26.391 28.922 19.672 1 96.06 398 ARG A N 1
ATOM 3226 C CA . ARG A 1 398 ? 27.516 29.516 18.953 1 96.06 398 ARG A CA 1
ATOM 3227 C C . ARG A 1 398 ? 27.078 30.656 18.047 1 96.06 398 ARG A C 1
ATOM 3229 O O . ARG A 1 398 ? 27.891 31.25 17.344 1 96.06 398 ARG A O 1
ATOM 3236 N N . GLY A 1 399 ? 25.781 30.906 17.984 1 95.62 399 GLY A N 1
ATOM 3237 C CA . GLY A 1 399 ? 25.25 31.984 17.188 1 95.62 399 GLY A CA 1
ATOM 3238 C C . GLY A 1 399 ? 25.125 31.641 15.711 1 95.62 399 GLY A C 1
ATOM 3239 O O . GLY A 1 399 ? 24.906 32.5 14.875 1 95.62 399 GLY A O 1
ATOM 3240 N N . GLU A 1 400 ? 25.25 30.375 15.398 1 96.25 400 GLU A N 1
ATOM 3241 C CA . GLU A 1 400 ? 25.281 29.906 14.016 1 96.25 400 GLU A CA 1
ATOM 3242 C C . GLU A 1 400 ? 23.859 29.859 13.438 1 96.25 400 GLU A C 1
ATOM 3244 O O . GLU A 1 400 ? 23.688 29.703 12.227 1 96.25 400 GLU A O 1
ATOM 3249 N N . LEU A 1 401 ? 22.812 30.109 14.281 1 96.69 401 LEU A N 1
ATOM 3250 C CA . LEU A 1 401 ? 21.438 29.969 13.82 1 96.69 401 LEU A CA 1
ATOM 3251 C C . LEU A 1 401 ? 20.766 31.344 13.703 1 96.69 401 LEU A C 1
ATOM 3253 O O . LEU A 1 401 ? 19.609 31.422 13.273 1 96.69 401 LEU A O 1
ATOM 3257 N N . GLU A 1 402 ? 21.375 32.469 14.023 1 95.38 402 GLU A N 1
ATOM 3258 C CA . GLU A 1 402 ? 20.781 33.781 14.07 1 95.38 402 GLU A CA 1
ATOM 3259 C C . GLU A 1 402 ? 20.172 34.156 12.727 1 95.38 402 GLU A C 1
ATOM 3261 O O . GLU A 1 402 ? 19.078 34.75 12.672 1 95.38 402 GLU A O 1
ATOM 3266 N N . ARG A 1 403 ? 20.844 33.938 11.68 1 96.5 403 ARG A N 1
ATOM 3267 C CA . ARG A 1 403 ? 20.344 34.156 10.32 1 96.5 403 ARG A CA 1
ATOM 3268 C C . ARG A 1 403 ? 20.484 32.906 9.477 1 96.5 403 ARG A C 1
ATOM 3270 O O . ARG A 1 403 ? 20.984 32.938 8.344 1 96.5 403 ARG A O 1
ATOM 3277 N N . ALA A 1 404 ? 20.094 31.781 10.086 1 98.25 404 ALA A N 1
ATOM 3278 C CA . ALA A 1 404 ? 20.188 30.5 9.398 1 98.25 404 ALA A CA 1
ATOM 3279 C C . ALA A 1 404 ? 18.812 29.891 9.188 1 98.25 404 ALA A C 1
ATOM 3281 O O . ALA A 1 404 ? 17.875 30.172 9.938 1 98.25 404 ALA A O 1
ATOM 3282 N N . THR A 1 405 ? 18.672 29.156 8.156 1 98.56 405 THR A N 1
ATOM 3283 C CA . THR A 1 405 ? 17.484 28.328 7.922 1 98.56 405 THR A CA 1
ATOM 3284 C C . THR A 1 405 ? 17.828 26.844 8.07 1 98.56 405 THR A C 1
ATOM 3286 O O . THR A 1 405 ? 18.844 26.375 7.547 1 98.56 405 THR A O 1
ATOM 3289 N N . LEU A 1 406 ? 17.062 26.188 8.891 1 98.69 406 LEU A N 1
ATOM 3290 C CA . LEU A 1 406 ? 17.141 24.734 9.055 1 98.69 406 LEU A CA 1
ATOM 3291 C C . LEU A 1 406 ? 16.109 24.031 8.188 1 98.69 406 LEU A C 1
ATOM 3293 O O . LEU A 1 406 ? 14.938 24.422 8.172 1 98.69 406 LEU A O 1
ATOM 3297 N N . ILE A 1 407 ? 16.531 23.109 7.422 1 98.88 407 ILE A N 1
ATOM 3298 C CA . ILE A 1 407 ? 15.633 22.25 6.66 1 98.88 407 ILE A CA 1
ATOM 3299 C C . ILE A 1 407 ? 15.789 20.797 7.121 1 98.88 407 ILE A C 1
ATOM 3301 O O . ILE A 1 407 ? 16.906 20.266 7.145 1 98.88 407 ILE A O 1
ATOM 3305 N N . VAL A 1 408 ? 14.719 20.172 7.559 1 98.81 408 VAL A N 1
ATOM 3306 C CA . VAL A 1 408 ? 14.727 18.781 7.965 1 98.81 408 VAL A CA 1
ATOM 3307 C C . VAL A 1 408 ? 13.828 17.969 7.035 1 98.81 408 VAL A C 1
ATOM 3309 O O . VAL A 1 408 ? 12.672 18.328 6.793 1 98.81 408 VAL A O 1
ATOM 3312 N N . CYS A 1 409 ? 14.336 16.891 6.508 1 98.69 409 CYS A N 1
ATOM 3313 C CA . CYS A 1 409 ? 13.555 16.094 5.57 1 98.69 409 CYS A CA 1
ATOM 3314 C C . CYS A 1 409 ? 14.078 14.656 5.504 1 98.69 409 CYS A C 1
ATOM 3316 O O . CYS A 1 409 ? 15.023 14.305 6.207 1 98.69 409 CYS A O 1
ATOM 3318 N N . ALA A 1 410 ? 13.422 13.82 4.816 1 98.62 410 ALA A N 1
ATOM 3319 C CA . ALA A 1 410 ? 13.906 12.523 4.355 1 98.62 410 ALA A CA 1
ATOM 3320 C C . ALA A 1 410 ? 14.07 12.508 2.836 1 98.62 410 ALA A C 1
ATOM 3322 O O . ALA A 1 410 ? 13.469 13.32 2.135 1 98.62 410 ALA A O 1
ATOM 3323 N N . ASP A 1 411 ? 14.938 11.695 2.375 1 98.06 411 ASP A N 1
ATOM 3324 C CA . ASP A 1 411 ? 15.125 11.539 0.935 1 98.06 411 ASP A CA 1
ATOM 3325 C C . ASP A 1 411 ? 14.07 10.609 0.337 1 98.06 411 ASP A C 1
ATOM 3327 O O . ASP A 1 411 ? 13.594 10.836 -0.778 1 98.06 411 ASP A O 1
ATOM 3331 N N . HIS A 1 412 ? 13.797 9.648 0.96 1 97.12 412 HIS A N 1
ATOM 3332 C CA . HIS A 1 412 ? 12.727 8.688 0.686 1 97.12 412 HIS A CA 1
ATOM 3333 C C . HIS A 1 412 ? 12.219 8.047 1.972 1 97.12 412 HIS A C 1
ATOM 3335 O O . HIS A 1 412 ? 12.836 8.203 3.031 1 97.12 412 HIS A O 1
ATOM 3341 N N . GLY A 1 413 ? 11.055 7.445 1.865 1 97.06 413 GLY A N 1
ATOM 3342 C CA . GLY A 1 413 ? 10.656 6.516 2.91 1 97.06 413 GLY A CA 1
ATOM 3343 C C . GLY A 1 413 ? 11.156 5.105 2.678 1 97.06 413 GLY A C 1
ATOM 3344 O O . GLY A 1 413 ? 12.234 4.914 2.1 1 97.06 413 GLY A O 1
ATOM 3345 N N . GLN A 1 414 ? 10.438 4.156 3.312 1 96.56 414 GLN A N 1
ATOM 3346 C CA . GLN A 1 414 ? 10.789 2.75 3.148 1 96.56 414 GLN A CA 1
ATOM 3347 C C . GLN A 1 414 ? 9.547 1.866 3.121 1 96.56 414 GLN A C 1
ATOM 3349 O O . GLN A 1 414 ? 8.531 2.203 3.727 1 96.56 414 GLN A O 1
ATOM 3354 N N . ALA A 1 415 ? 9.648 0.887 2.344 1 94.88 415 ALA A N 1
ATOM 3355 C CA . ALA A 1 415 ? 8.547 -0.069 2.232 1 94.88 415 ALA A CA 1
ATOM 3356 C C . ALA A 1 415 ? 8.609 -1.106 3.35 1 94.88 415 ALA A C 1
ATOM 3358 O O . ALA A 1 415 ? 9.602 -1.181 4.082 1 94.88 415 ALA A O 1
ATOM 3359 N N . ASP A 1 416 ? 7.473 -1.894 3.164 1 89.31 416 ASP A N 1
ATOM 3360 C CA . ASP A 1 416 ? 7.434 -3.012 4.102 1 89.31 416 ASP A CA 1
ATOM 3361 C C . ASP A 1 416 ? 8.391 -4.121 3.672 1 89.31 416 ASP A C 1
ATOM 3363 O O . ASP A 1 416 ? 8.898 -4.113 2.547 1 89.31 416 ASP A O 1
ATOM 3367 N N . GLY A 1 417 ? 8.859 -4.898 4.445 1 93.44 417 GLY A N 1
ATOM 3368 C CA . GLY A 1 417 ? 9.836 -5.941 4.18 1 93.44 417 GLY A CA 1
ATOM 3369 C C . GLY A 1 417 ? 11.234 -5.574 4.629 1 93.44 417 GLY A C 1
ATOM 3370 O O . GLY A 1 417 ? 11.445 -5.207 5.785 1 93.44 417 GLY A O 1
ATOM 3371 N N . ILE A 1 418 ? 12.102 -5.543 3.523 1 94.12 418 ILE A N 1
ATOM 3372 C CA . ILE A 1 418 ? 13.492 -5.285 3.887 1 94.12 418 ILE A CA 1
ATOM 3373 C C . ILE A 1 418 ? 13.797 -3.795 3.73 1 94.12 418 ILE A C 1
ATOM 3375 O O . ILE A 1 418 ? 14.93 -3.416 3.43 1 94.12 418 ILE A O 1
ATOM 3379 N N . GLY A 1 419 ? 12.727 -2.973 3.711 1 92.25 419 GLY A N 1
ATOM 3380 C CA . GLY A 1 419 ? 12.914 -1.529 3.699 1 92.25 419 GLY A CA 1
ATOM 3381 C C . GLY A 1 419 ? 13.234 -0.979 2.322 1 92.25 419 GLY A C 1
ATOM 3382 O O . GLY A 1 419 ? 14.047 -0.062 2.188 1 92.25 419 GLY A O 1
ATOM 3383 N N . GLY A 1 420 ? 12.75 -1.588 1.313 1 90.31 420 GLY A N 1
ATOM 3384 C CA . GLY A 1 420 ? 12.984 -1.092 -0.033 1 90.31 420 GLY A CA 1
ATOM 3385 C C . GLY A 1 420 ? 12.383 0.281 -0.276 1 90.31 420 GLY A C 1
ATOM 3386 O O . GLY A 1 420 ? 11.469 0.702 0.438 1 90.31 420 GLY A O 1
ATOM 3387 N N . HIS A 1 421 ? 12.805 1.021 -1.29 1 88.38 421 HIS A N 1
ATOM 3388 C CA . HIS A 1 421 ? 12.32 2.369 -1.568 1 88.38 421 HIS A CA 1
ATOM 3389 C C . HIS A 1 421 ? 12.414 2.691 -3.057 1 88.38 421 HIS A C 1
ATOM 3391 O O . HIS A 1 421 ? 11.891 3.715 -3.508 1 88.38 421 HIS A O 1
ATOM 3397 N N . GLY A 1 422 ? 12.914 1.858 -3.824 1 88.81 422 GLY A N 1
ATOM 3398 C CA . GLY A 1 422 ? 13.227 2.15 -5.215 1 88.81 422 GLY A CA 1
ATOM 3399 C C . GLY A 1 422 ? 11.992 2.393 -6.066 1 88.81 422 GLY A C 1
ATOM 3400 O O . GLY A 1 422 ? 11.93 3.375 -6.809 1 88.81 422 GLY A O 1
ATOM 3401 N N . HIS A 1 423 ? 10.969 1.653 -5.824 1 89.38 423 HIS A N 1
ATOM 3402 C CA . HIS A 1 423 ? 9.844 1.665 -6.75 1 89.38 423 HIS A CA 1
ATOM 3403 C C . HIS A 1 423 ? 8.609 2.281 -6.102 1 89.38 423 HIS A C 1
ATOM 3405 O O . HIS A 1 423 ? 7.504 2.184 -6.645 1 89.38 423 HIS A O 1
ATOM 3411 N N . LEU A 1 424 ? 8.75 2.885 -4.926 1 89.75 424 LEU A N 1
ATOM 3412 C CA . LEU A 1 424 ? 7.77 3.764 -4.293 1 89.75 424 LEU A CA 1
ATOM 3413 C C . LEU A 1 424 ? 6.516 2.99 -3.906 1 89.75 424 LEU A C 1
ATOM 3415 O O . LEU A 1 424 ? 5.402 3.396 -4.246 1 89.75 424 LEU A O 1
ATOM 3419 N N . ASP A 1 425 ? 6.723 1.871 -3.191 1 89.44 425 ASP A N 1
ATOM 3420 C CA . ASP A 1 425 ? 5.633 1.188 -2.496 1 89.44 425 ASP A CA 1
ATOM 3421 C C . ASP A 1 425 ? 5.117 2.025 -1.329 1 89.44 425 ASP A C 1
ATOM 3423 O O . ASP A 1 425 ? 5.582 3.143 -1.104 1 89.44 425 ASP A O 1
ATOM 3427 N N . GLU A 1 426 ? 4.156 1.51 -0.656 1 84.94 426 GLU A N 1
ATOM 3428 C CA . GLU A 1 426 ? 3.531 2.225 0.452 1 84.94 426 GLU A CA 1
ATOM 3429 C C . GLU A 1 426 ? 4.574 2.717 1.452 1 84.94 426 GLU A C 1
ATOM 3431 O O . GLU A 1 426 ? 5.453 1.955 1.865 1 84.94 426 GLU A O 1
ATOM 3436 N N . GLY A 1 427 ? 4.496 3.92 1.777 1 91 427 GLY A N 1
ATOM 3437 C CA . GLY A 1 427 ? 5.344 4.504 2.805 1 91 427 GLY A CA 1
ATOM 3438 C C . GLY A 1 427 ? 6.633 5.086 2.254 1 91 427 GLY A C 1
ATOM 3439 O O . GLY A 1 427 ? 7.41 5.691 2.99 1 91 427 GLY A O 1
ATOM 3440 N N . GLU A 1 428 ? 6.855 4.996 0.93 1 93.94 428 GLU A N 1
ATOM 3441 C CA . GLU A 1 428 ? 8.133 5.398 0.346 1 93.94 428 GLU A CA 1
ATOM 3442 C C . GLU A 1 428 ? 8.039 6.781 -0.29 1 93.94 428 GLU A C 1
ATOM 3444 O O . GLU A 1 428 ? 9.039 7.496 -0.383 1 93.94 428 GLU A O 1
ATOM 3449 N N . ARG A 1 429 ? 6.863 7.172 -0.683 1 92.5 429 ARG A N 1
ATOM 3450 C CA . ARG A 1 429 ? 6.684 8.188 -1.711 1 92.5 429 ARG A CA 1
ATOM 3451 C C . ARG A 1 429 ? 6.703 9.586 -1.104 1 92.5 429 ARG A C 1
ATOM 3453 O O . ARG A 1 429 ? 7.414 10.469 -1.588 1 92.5 429 ARG A O 1
ATOM 3460 N N . TYR A 1 430 ? 5.91 9.828 -0.085 1 94.06 430 TYR A N 1
ATOM 3461 C CA . TYR A 1 430 ? 5.828 11.133 0.557 1 94.06 430 TYR A CA 1
ATOM 3462 C C . TYR A 1 430 ? 6.625 11.148 1.856 1 94.06 430 TYR A C 1
ATOM 3464 O O . TYR A 1 430 ? 6.52 10.227 2.67 1 94.06 430 TYR A O 1
ATOM 3472 N N . VAL A 1 431 ? 7.406 12.188 1.983 1 97.44 431 VAL A N 1
ATOM 3473 C CA . VAL A 1 431 ? 8.367 12.172 3.082 1 97.44 431 VAL A CA 1
ATOM 3474 C C . VAL A 1 431 ? 8.18 13.422 3.949 1 97.44 431 VAL A C 1
ATOM 3476 O O . VAL A 1 431 ? 7.582 14.406 3.51 1 97.44 431 VAL A O 1
ATOM 3479 N N . PRO A 1 432 ? 8.648 13.375 5.215 1 97.62 432 PRO A N 1
ATOM 3480 C CA . PRO A 1 432 ? 8.688 14.586 6.031 1 97.62 432 PRO A CA 1
ATOM 3481 C C . PRO A 1 432 ? 9.586 15.672 5.445 1 97.62 432 PRO A C 1
ATOM 3483 O O . PRO A 1 432 ? 10.656 15.359 4.902 1 97.62 432 PRO A O 1
ATOM 3486 N N . PHE A 1 433 ? 9.094 16.891 5.496 1 98.69 433 PHE A N 1
ATOM 3487 C CA . PHE A 1 433 ? 9.844 18.031 4.973 1 98.69 433 PHE A CA 1
ATOM 3488 C C . PHE A 1 433 ? 9.367 19.328 5.621 1 98.69 433 PHE A C 1
ATOM 3490 O O . PHE A 1 433 ? 8.219 19.734 5.445 1 98.69 433 PHE A O 1
ATOM 3497 N N . PHE A 1 434 ? 10.211 19.953 6.375 1 98.31 434 PHE A N 1
ATOM 3498 C CA . PHE A 1 434 ? 9.82 21.234 6.977 1 98.31 434 PHE A CA 1
ATOM 3499 C C . PHE A 1 434 ? 11.023 22.141 7.164 1 98.31 434 PHE A C 1
ATOM 3501 O O . PHE A 1 434 ? 12.164 21.672 7.184 1 98.31 434 PHE A O 1
ATOM 3508 N N . LEU A 1 435 ? 10.836 23.422 7.156 1 98.69 435 LEU A N 1
ATOM 3509 C CA . LEU A 1 435 ? 11.828 24.484 7.332 1 98.69 435 LEU A CA 1
ATOM 3510 C C . LEU A 1 435 ? 11.602 25.219 8.648 1 98.69 435 LEU A C 1
ATOM 3512 O O . LEU A 1 435 ? 10.469 25.328 9.117 1 98.69 435 LEU A O 1
ATOM 3516 N N . TYR A 1 436 ? 12.68 25.656 9.188 1 98.12 436 TYR A N 1
ATOM 3517 C CA . TYR A 1 436 ? 12.656 26.438 10.43 1 98.12 436 TYR A CA 1
ATOM 3518 C C . TYR A 1 436 ? 13.758 27.484 10.438 1 98.12 436 TYR A C 1
ATOM 3520 O O . TYR A 1 436 ? 14.859 27.25 9.953 1 98.12 436 TYR A O 1
ATOM 3528 N N . GLY A 1 437 ? 13.461 28.625 11.031 1 97.62 437 GLY A N 1
ATOM 3529 C CA . GLY A 1 437 ? 14.422 29.703 11.148 1 97.62 437 GLY A CA 1
ATOM 3530 C C . GLY A 1 437 ? 13.781 31.078 11.172 1 97.62 437 GLY A C 1
ATOM 3531 O O . GLY A 1 437 ? 12.562 31.203 10.992 1 97.62 437 GLY A O 1
ATOM 3532 N N . PRO A 1 438 ? 14.547 32.094 11.297 1 95.88 438 PRO A N 1
ATOM 3533 C CA . PRO A 1 438 ? 14.023 33.438 11.422 1 95.88 438 PRO A CA 1
ATOM 3534 C C . PRO A 1 438 ? 13.344 33.938 10.141 1 95.88 438 PRO A C 1
ATOM 3536 O O . PRO A 1 438 ? 12.43 34.75 10.203 1 95.88 438 PRO A O 1
ATOM 3539 N N . ALA A 1 439 ? 13.734 33.438 9.039 1 95.94 439 ALA A N 1
ATOM 3540 C CA . ALA A 1 439 ? 13.203 33.875 7.754 1 95.94 439 ALA A CA 1
ATOM 3541 C C . ALA A 1 439 ? 11.992 33.062 7.34 1 95.94 439 ALA A C 1
ATOM 3543 O O . ALA A 1 439 ? 11.375 33.344 6.309 1 95.94 439 ALA A O 1
ATOM 3544 N N . ILE A 1 440 ? 11.617 32.062 8.141 1 97.62 440 ILE A N 1
ATOM 3545 C CA . ILE A 1 440 ? 10.586 31.109 7.777 1 97.62 440 ILE A CA 1
ATOM 3546 C C . ILE A 1 440 ? 9.297 31.422 8.531 1 97.62 440 ILE A C 1
ATOM 3548 O O . ILE A 1 440 ? 9.328 31.734 9.719 1 97.62 440 ILE A O 1
ATOM 3552 N N . GLU A 1 441 ? 8.195 31.406 7.789 1 96.12 441 GLU A N 1
ATOM 3553 C CA . GLU A 1 441 ? 6.891 31.594 8.414 1 96.12 441 GLU A CA 1
ATOM 3554 C C . GLU A 1 441 ? 6.617 30.5 9.453 1 96.12 441 GLU A C 1
ATOM 3556 O O . GLU A 1 441 ? 6.781 29.312 9.172 1 96.12 441 GLU A O 1
ATOM 3561 N N . ALA A 1 442 ? 6.195 30.922 10.648 1 93.06 442 ALA A N 1
ATOM 3562 C CA . ALA A 1 442 ? 5.977 29.969 11.734 1 93.06 442 ALA A CA 1
ATOM 3563 C C . ALA A 1 442 ? 4.547 29.438 11.719 1 93.06 442 ALA A C 1
ATOM 3565 O O . ALA A 1 442 ? 3.605 30.172 11.422 1 93.06 442 ALA A O 1
ATOM 3566 N N . GLY A 1 443 ? 4.457 28.141 12.055 1 90.69 443 GLY A N 1
ATOM 3567 C CA . GLY A 1 443 ? 3.146 27.547 12.258 1 90.69 443 GLY A CA 1
ATOM 3568 C C . GLY A 1 443 ? 2.375 27.328 10.969 1 90.69 443 GLY A C 1
ATOM 3569 O O . GLY A 1 443 ? 1.143 27.344 10.969 1 90.69 443 GLY A O 1
ATOM 3570 N N . LYS A 1 444 ? 3.086 27.25 9.867 1 92 444 LYS A N 1
ATOM 3571 C CA . LYS A 1 444 ? 2.418 27.125 8.57 1 92 444 LYS A CA 1
ATOM 3572 C C . LYS A 1 444 ? 2.5 25.688 8.047 1 92 444 LYS A C 1
ATOM 3574 O O . LYS A 1 444 ? 3.523 25.031 8.211 1 92 444 LYS A O 1
ATOM 3579 N N . ARG A 1 445 ? 1.44 25.25 7.492 1 90.69 445 ARG A N 1
ATOM 3580 C CA . ARG A 1 445 ? 1.386 23.953 6.836 1 90.69 445 ARG A CA 1
ATOM 3581 C C . ARG A 1 445 ? 0.907 24.078 5.395 1 90.69 445 ARG A C 1
ATOM 3583 O O . ARG A 1 445 ? -0.122 24.703 5.129 1 90.69 445 ARG A O 1
ATOM 3590 N N . VAL A 1 446 ? 1.691 23.578 4.508 1 92 446 VAL A N 1
ATOM 3591 C CA . VAL A 1 446 ? 1.369 23.578 3.084 1 92 446 VAL A CA 1
ATOM 3592 C C . VAL A 1 446 ? 0.945 22.188 2.643 1 92 446 VAL A C 1
ATOM 3594 O O . VAL A 1 446 ? 1.741 21.25 2.688 1 92 446 VAL A O 1
ATOM 3597 N N . ASP A 1 447 ? -0.245 22 2.117 1 85.56 447 ASP A N 1
ATOM 3598 C CA . ASP A 1 447 ? -0.791 20.688 1.769 1 85.56 447 ASP A CA 1
ATOM 3599 C C . ASP A 1 447 ? -0.652 20.422 0.272 1 85.56 447 ASP A C 1
ATOM 3601 O O . ASP A 1 447 ? -0.824 19.281 -0.176 1 85.56 447 ASP A O 1
ATOM 3605 N N . GLU A 1 448 ? -0.317 21.453 -0.449 1 88 448 GLU A N 1
ATOM 3606 C CA . GLU A 1 448 ? -0.094 21.266 -1.879 1 88 448 GLU A CA 1
ATOM 3607 C C . GLU A 1 448 ? 1.09 20.344 -2.135 1 88 448 GLU A C 1
ATOM 3609 O O . GLU A 1 448 ? 2.109 20.422 -1.448 1 88 448 GLU A O 1
ATOM 3614 N N . LYS A 1 449 ? 0.95 19.531 -3.16 1 91.69 449 LYS A N 1
ATOM 3615 C CA . LYS A 1 449 ? 2.014 18.594 -3.516 1 91.69 449 LYS A CA 1
ATOM 3616 C C . LYS A 1 449 ? 3.252 19.328 -4.012 1 91.69 449 LYS A C 1
ATOM 3618 O O . LYS A 1 449 ? 3.146 20.266 -4.812 1 91.69 449 LYS A O 1
ATOM 3623 N N . LYS A 1 450 ? 4.336 19.047 -3.453 1 96.62 450 LYS A N 1
ATOM 3624 C CA . LYS A 1 450 ? 5.648 19.516 -3.898 1 96.62 450 LYS A CA 1
ATOM 3625 C C . LYS A 1 450 ? 6.594 18.344 -4.145 1 96.62 450 LYS A C 1
ATOM 3627 O O . LYS A 1 450 ? 6.223 17.172 -3.938 1 96.62 450 LYS A O 1
ATOM 3632 N N . SER A 1 451 ? 7.727 18.625 -4.707 1 97.88 451 SER A N 1
ATOM 3633 C CA . SER A 1 451 ? 8.727 17.594 -5.004 1 97.88 451 SER A CA 1
ATOM 3634 C C . SER A 1 451 ? 10.062 17.922 -4.344 1 97.88 451 SER A C 1
ATOM 3636 O O . SER A 1 451 ? 10.406 19.094 -4.164 1 97.88 451 SER A O 1
ATOM 3638 N N . LEU A 1 452 ? 10.766 16.906 -4.07 1 98.25 452 LEU A N 1
ATOM 3639 C CA . LEU A 1 452 ? 12.078 17.047 -3.459 1 98.25 452 LEU A CA 1
ATOM 3640 C C . LEU A 1 452 ? 13.008 17.875 -4.348 1 98.25 452 LEU A C 1
ATOM 3642 O O . LEU A 1 452 ? 14.016 18.406 -3.879 1 98.25 452 LEU A O 1
ATOM 3646 N N . VAL A 1 453 ? 12.664 17.969 -5.59 1 98.62 453 VAL A N 1
ATOM 3647 C CA . VAL A 1 453 ? 13.531 18.703 -6.508 1 98.62 453 VAL A CA 1
ATOM 3648 C C . VAL A 1 453 ? 13.461 20.188 -6.207 1 98.62 453 VAL A C 1
ATOM 3650 O O . VAL A 1 453 ? 14.25 20.969 -6.738 1 98.62 453 VAL A O 1
ATOM 3653 N N . SER A 1 454 ? 12.602 20.578 -5.316 1 98.75 454 SER A N 1
ATOM 3654 C CA . SER A 1 454 ? 12.484 21.984 -4.926 1 98.75 454 SER A CA 1
ATOM 3655 C C . SER A 1 454 ? 13.562 22.359 -3.922 1 98.75 454 SER A C 1
ATOM 3657 O O . SER A 1 454 ? 13.742 23.547 -3.613 1 98.75 454 SER A O 1
ATOM 3659 N N . LEU A 1 455 ? 14.305 21.406 -3.438 1 98.88 455 LEU A N 1
ATOM 3660 C CA . LEU A 1 455 ? 15.258 21.703 -2.373 1 98.88 455 LEU A CA 1
ATOM 3661 C C . LEU A 1 455 ? 16.391 22.594 -2.879 1 98.88 455 LEU A C 1
ATOM 3663 O O . LEU A 1 455 ? 16.641 23.656 -2.301 1 98.88 455 LEU A O 1
ATOM 3667 N N . ALA A 1 456 ? 16.984 22.266 -3.959 1 98.69 456 ALA A N 1
ATOM 3668 C CA . ALA A 1 456 ? 18.156 23 -4.457 1 98.69 456 ALA A CA 1
ATOM 3669 C C . ALA A 1 456 ? 17.797 24.438 -4.793 1 98.69 456 ALA A C 1
ATOM 3671 O O . ALA A 1 456 ? 18.469 25.375 -4.336 1 98.69 456 ALA A O 1
ATOM 3672 N N . PRO A 1 457 ? 16.75 24.656 -5.586 1 98.5 457 PRO A N 1
ATOM 3673 C CA . PRO A 1 457 ? 16.422 26.047 -5.879 1 98.5 457 PRO A CA 1
ATOM 3674 C C . PRO A 1 457 ? 16 26.828 -4.637 1 98.5 457 PRO A C 1
ATOM 3676 O O . PRO A 1 457 ? 16.234 28.047 -4.555 1 98.5 457 PRO A O 1
ATOM 3679 N N . THR A 1 458 ? 15.414 26.188 -3.689 1 98.69 458 THR A N 1
ATOM 3680 C CA . THR A 1 458 ? 15.047 26.859 -2.445 1 98.69 458 THR A CA 1
ATOM 3681 C C . THR A 1 458 ? 16.297 27.266 -1.666 1 98.69 458 THR A C 1
ATOM 3683 O O . THR A 1 458 ? 16.359 28.359 -1.126 1 98.69 458 THR A O 1
ATOM 3686 N N . ILE A 1 459 ? 17.281 26.375 -1.604 1 98.62 459 ILE A N 1
ATOM 3687 C CA . ILE A 1 459 ? 18.547 26.688 -0.955 1 98.62 459 ILE A CA 1
ATOM 3688 C C . ILE A 1 459 ? 19.219 27.859 -1.665 1 98.62 459 ILE A C 1
ATOM 3690 O O . ILE A 1 459 ? 19.703 28.781 -1.017 1 98.62 459 ILE A O 1
ATOM 3694 N N . ALA A 1 460 ? 19.234 27.828 -2.977 1 98.12 460 ALA A N 1
ATOM 3695 C CA . ALA A 1 460 ? 19.812 28.922 -3.758 1 98.12 460 ALA A CA 1
ATOM 3696 C C . ALA A 1 460 ? 19.125 30.25 -3.432 1 98.12 460 ALA A C 1
ATOM 3698 O O . ALA A 1 460 ? 19.797 31.266 -3.219 1 98.12 460 ALA A O 1
ATOM 3699 N N . TYR A 1 461 ? 17.875 30.188 -3.385 1 97.94 461 TYR A N 1
ATOM 3700 C CA . TYR A 1 461 ? 17.094 31.391 -3.057 1 97.94 461 TYR A CA 1
ATOM 3701 C C . TYR A 1 461 ? 17.469 31.922 -1.679 1 97.94 461 TYR A C 1
ATOM 3703 O O . TYR A 1 461 ? 17.703 33.125 -1.51 1 97.94 461 TYR A O 1
ATOM 3711 N N . LEU A 1 462 ? 17.531 31.078 -0.738 1 97.88 462 LEU A N 1
ATOM 3712 C CA . LEU A 1 462 ? 17.828 31.453 0.64 1 97.88 462 LEU A CA 1
ATOM 3713 C C . LEU A 1 462 ? 19.219 32.062 0.749 1 97.88 462 LEU A C 1
ATOM 3715 O O . LEU A 1 462 ? 19.422 33 1.518 1 97.88 462 LEU A O 1
ATOM 3719 N N . LEU A 1 463 ? 20.141 31.562 -0.037 1 97.75 463 LEU A N 1
ATOM 3720 C CA . LEU A 1 463 ? 21.531 31.969 0.125 1 97.75 463 LEU A CA 1
ATOM 3721 C C . LEU A 1 463 ? 21.922 33.031 -0.909 1 97.75 463 LEU A C 1
ATOM 3723 O O . LEU A 1 463 ? 23.094 33.438 -0.975 1 97.75 463 LEU A O 1
ATOM 3727 N N . GLY A 1 464 ? 20.984 33.406 -1.737 1 96.69 464 GLY A N 1
ATOM 3728 C CA . GLY A 1 464 ? 21.234 34.438 -2.705 1 96.69 464 GLY A CA 1
ATOM 3729 C C . GLY A 1 464 ? 22.125 34 -3.852 1 96.69 464 GLY A C 1
ATOM 3730 O O . GLY A 1 464 ? 23 34.75 -4.293 1 96.69 464 GLY A O 1
ATOM 3731 N N . ALA A 1 465 ? 22.031 32.844 -4.266 1 96.94 465 ALA A N 1
ATOM 3732 C CA . ALA A 1 465 ? 22.781 32.281 -5.391 1 96.94 465 ALA A CA 1
ATOM 3733 C C . ALA A 1 465 ? 21.875 32.031 -6.594 1 96.94 465 ALA A C 1
ATOM 3735 O O . ALA A 1 465 ? 20.656 31.969 -6.449 1 96.94 465 ALA A O 1
ATOM 3736 N N . PRO A 1 466 ? 22.422 32 -7.797 1 96.81 466 PRO A N 1
ATOM 3737 C CA . PRO A 1 466 ? 21.609 31.594 -8.945 1 96.81 466 PRO A CA 1
ATOM 3738 C C . PRO A 1 466 ? 21.078 30.172 -8.82 1 96.81 466 PRO A C 1
ATOM 3740 O O . PRO A 1 466 ? 21.719 29.328 -8.172 1 96.81 466 PRO A O 1
ATOM 3743 N N . TYR A 1 467 ? 19.953 29.906 -9.406 1 97.81 467 TYR A N 1
ATOM 3744 C CA . TYR A 1 467 ? 19.453 28.531 -9.422 1 97.81 467 TYR A CA 1
ATOM 3745 C C . TYR A 1 467 ? 20.375 27.625 -10.219 1 97.81 467 TYR A C 1
ATOM 3747 O O . TYR A 1 467 ? 20.953 28.031 -11.227 1 97.81 467 TYR A O 1
ATOM 3755 N N . PRO A 1 468 ? 20.531 26.359 -9.797 1 97.38 468 PRO A N 1
ATOM 3756 C CA . PRO A 1 468 ? 21.266 25.438 -10.656 1 97.38 468 PRO A CA 1
ATOM 3757 C C . PRO A 1 468 ? 20.719 25.391 -12.078 1 97.38 468 PRO A C 1
ATOM 3759 O O . PRO A 1 468 ? 19.5 25.469 -12.273 1 97.38 468 PRO A O 1
ATOM 3762 N N . SER A 1 469 ? 21.469 25.234 -13.047 1 95.81 469 SER A N 1
ATOM 3763 C CA . SER A 1 469 ? 21.203 25.453 -14.461 1 95.81 469 SER A CA 1
ATOM 3764 C C . SER A 1 469 ? 19.984 24.672 -14.93 1 95.81 469 SER A C 1
ATOM 3766 O O . SER A 1 469 ? 19.266 25.109 -15.828 1 95.81 469 SER A O 1
ATOM 3768 N N . HIS A 1 470 ? 19.719 23.516 -14.312 1 97.38 470 HIS A N 1
ATOM 3769 C CA . HIS A 1 470 ? 18.641 22.641 -14.789 1 97.38 470 HIS A CA 1
ATOM 3770 C C . HIS A 1 470 ? 17.625 22.359 -13.688 1 97.38 470 HIS A C 1
ATOM 3772 O O . HIS A 1 470 ? 16.953 21.328 -13.719 1 97.38 470 HIS A O 1
ATOM 3778 N N . SER A 1 471 ? 17.641 23.188 -12.695 1 97.75 471 SER A N 1
ATOM 3779 C CA . SER A 1 471 ? 16.672 23 -11.633 1 97.75 471 SER A CA 1
ATOM 3780 C C . SER A 1 471 ? 15.242 23.156 -12.164 1 97.75 471 SER A C 1
ATOM 3782 O O . SER A 1 471 ? 14.969 24.031 -12.984 1 97.75 471 SER A O 1
ATOM 3784 N N . ARG A 1 472 ? 14.375 22.297 -11.719 1 98.12 472 ARG A N 1
ATOM 3785 C CA . ARG A 1 472 ? 12.992 22.297 -12.188 1 98.12 472 ARG A CA 1
ATOM 3786 C C . ARG A 1 472 ? 12.023 22.547 -11.039 1 98.12 472 ARG A C 1
ATOM 3788 O O . ARG A 1 472 ? 10.93 23.078 -11.25 1 98.12 472 ARG A O 1
ATOM 3795 N N . GLY A 1 473 ? 12.328 22.188 -9.812 1 98.06 473 GLY A N 1
ATOM 3796 C CA . GLY A 1 473 ? 11.445 22.375 -8.672 1 98.06 473 GLY A CA 1
ATOM 3797 C C . GLY A 1 473 ? 11.18 23.844 -8.359 1 98.06 473 GLY A C 1
ATOM 3798 O O . GLY A 1 473 ? 12.094 24.672 -8.398 1 98.06 473 GLY A O 1
ATOM 3799 N N . PRO A 1 474 ? 9.969 24.203 -8.125 1 98 474 PRO A N 1
ATOM 3800 C CA . PRO A 1 474 ? 9.711 25.578 -7.684 1 98 474 PRO A CA 1
ATOM 3801 C C . PRO A 1 474 ? 10.328 25.891 -6.32 1 98 474 PRO A C 1
ATOM 3803 O O . PRO A 1 474 ? 10.398 25.016 -5.461 1 98 474 PRO A O 1
ATOM 3806 N N . VAL A 1 475 ? 10.734 27.156 -6.215 1 98.38 475 VAL A N 1
ATOM 3807 C CA . VAL A 1 475 ? 11.156 27.625 -4.898 1 98.38 475 VAL A CA 1
ATOM 3808 C C . VAL A 1 475 ? 9.992 27.531 -3.918 1 98.38 475 VAL A C 1
ATOM 3810 O O . VAL A 1 475 ? 8.859 27.891 -4.258 1 98.38 475 VAL A O 1
ATOM 3813 N N . LEU A 1 476 ? 10.242 27.016 -2.73 1 98.25 476 LEU A N 1
ATOM 3814 C CA . LEU A 1 476 ? 9.219 26.906 -1.702 1 98.25 476 LEU A CA 1
ATOM 3815 C C . LEU A 1 476 ? 8.961 28.266 -1.053 1 98.25 476 LEU A C 1
ATOM 3817 O O . LEU A 1 476 ? 9.164 28.422 0.151 1 98.25 476 LEU A O 1
ATOM 3821 N N . ILE A 1 477 ? 8.406 29.141 -1.792 1 96.94 477 ILE A N 1
ATOM 3822 C CA . ILE A 1 477 ? 8.266 30.531 -1.426 1 96.94 477 ILE A CA 1
ATOM 3823 C C . ILE A 1 477 ? 7.195 30.688 -0.35 1 96.94 477 ILE A C 1
ATOM 3825 O O . ILE A 1 477 ? 7.188 31.672 0.399 1 96.94 477 ILE A O 1
ATOM 3829 N N . GLU A 1 478 ? 6.262 29.672 -0.258 1 95.56 478 GLU A N 1
ATOM 3830 C CA . GLU A 1 478 ? 5.211 29.688 0.753 1 95.56 478 GLU A CA 1
ATOM 3831 C C . GLU A 1 478 ? 5.797 29.703 2.162 1 95.56 478 GLU A C 1
ATOM 3833 O O . GLU A 1 478 ? 5.145 30.156 3.104 1 95.56 478 GLU A O 1
ATOM 3838 N N . ALA A 1 479 ? 7.023 29.203 2.271 1 97.25 479 ALA A N 1
ATOM 3839 C CA . ALA A 1 479 ? 7.648 29.094 3.588 1 97.25 479 ALA A CA 1
ATOM 3840 C C . ALA A 1 479 ? 8.297 30.406 4 1 97.25 479 ALA A C 1
ATOM 3842 O O . ALA A 1 479 ? 8.617 30.609 5.176 1 97.25 479 ALA A O 1
ATOM 3843 N N . MET A 1 480 ? 8.539 31.375 3.119 1 95.5 480 MET A N 1
ATOM 3844 C CA . MET A 1 480 ? 9.273 32.594 3.404 1 95.5 480 MET A CA 1
ATOM 3845 C C . MET A 1 480 ? 8.383 33.625 4.086 1 95.5 480 MET A C 1
ATOM 3847 O O . MET A 1 480 ? 7.23 33.812 3.689 1 95.5 480 MET A O 1
ATOM 3851 N N . ARG A 1 481 ? 8.875 34.156 5.078 1 90.44 481 ARG A N 1
ATOM 3852 C CA . ARG A 1 481 ? 8.156 35.219 5.77 1 90.44 481 ARG A CA 1
ATOM 3853 C C . ARG A 1 481 ? 7.949 36.438 4.859 1 90.44 481 ARG A C 1
ATOM 3855 O O . ARG A 1 481 ? 8.867 36.844 4.141 1 90.44 481 ARG A O 1
ATOM 3862 N N . LYS A 1 482 ? 6.672 36.844 4.719 1 74 482 LYS A N 1
ATOM 3863 C CA . LYS A 1 482 ? 6.352 38 3.902 1 74 482 LYS A CA 1
ATOM 3864 C C . LYS A 1 482 ? 6.809 39.281 4.582 1 74 482 LYS A C 1
ATOM 3866 O O . LYS A 1 482 ? 6.715 39.406 5.805 1 74 482 LYS A O 1
ATOM 3871 N N . GLU A 1 483 ? 7.875 39.906 4.195 1 59.31 483 GLU A N 1
ATOM 3872 C CA . GLU A 1 483 ? 8.188 41.219 4.738 1 59.31 483 GLU A CA 1
ATOM 3873 C C . GLU A 1 483 ? 6.938 42.094 4.824 1 59.31 483 GLU A C 1
ATOM 3875 O O . GLU A 1 483 ? 6.109 42.094 3.912 1 59.31 483 GLU A O 1
ATOM 3880 N N . GLU A 1 484 ? 6.324 42.188 5.938 1 46.66 484 GLU A N 1
ATOM 3881 C CA . GLU A 1 484 ? 5.336 43.25 6.066 1 46.66 484 GLU A CA 1
ATOM 3882 C C . GLU A 1 484 ? 5.684 44.438 5.18 1 46.66 484 GLU A C 1
ATOM 3884 O O . GLU A 1 484 ? 6.793 44.969 5.258 1 46.66 484 GLU A O 1
ATOM 3889 N N . SER A 1 485 ? 5.438 44.438 3.984 1 42.78 485 SER A N 1
ATOM 3890 C CA . SER A 1 485 ? 5.594 45.719 3.316 1 42.78 485 SER A CA 1
ATOM 3891 C C . SER A 1 485 ? 5.316 46.875 4.273 1 42.78 485 SER A C 1
ATOM 3893 O O . SER A 1 485 ? 4.414 46.812 5.109 1 42.78 485 SER A O 1
ATOM 3895 N N . ASP A 1 486 ? 6.227 47.719 4.535 1 40.69 486 ASP A N 1
ATOM 3896 C CA . ASP A 1 486 ? 5.965 49.031 5.18 1 40.69 486 ASP A CA 1
ATOM 3897 C C . ASP A 1 486 ? 4.59 49.562 4.793 1 40.69 486 ASP A C 1
ATOM 3899 O O . ASP A 1 486 ? 4.031 50.406 5.496 1 40.69 486 ASP A O 1
ATOM 3903 N N . GLU A 1 487 ? 4.133 49.281 3.627 1 41.88 487 GLU A N 1
ATOM 3904 C CA . GLU A 1 487 ? 2.896 49.906 3.168 1 41.88 487 GLU A CA 1
ATOM 3905 C C . GLU A 1 487 ? 1.681 49.281 3.854 1 41.88 487 GLU A C 1
ATOM 3907 O O . GLU A 1 487 ? 0.726 50 4.188 1 41.88 487 GLU A O 1
ATOM 3912 N N . GLU A 1 488 ? 1.636 47.969 4.039 1 43.31 488 GLU A N 1
ATOM 3913 C CA . GLU A 1 488 ? 0.443 47.438 4.68 1 43.31 488 GLU A CA 1
ATOM 3914 C C . GLU A 1 488 ? 0.513 47.594 6.199 1 43.31 488 GLU A C 1
ATOM 3916 O O . GLU A 1 488 ? -0.519 47.656 6.871 1 43.31 488 GLU A O 1
ATOM 3921 N N . ALA A 1 489 ? 1.647 47.562 6.887 1 43.97 489 ALA A N 1
ATOM 3922 C CA . ALA A 1 489 ? 1.793 48.125 8.219 1 43.97 489 ALA A CA 1
ATOM 3923 C C . ALA A 1 489 ? 1.451 49.625 8.203 1 43.97 489 ALA A C 1
ATOM 3925 O O . ALA A 1 489 ? 0.896 50.156 9.172 1 43.97 489 ALA A O 1
ATOM 3926 N N . ALA A 1 490 ? 1.713 50.312 7.16 1 46.19 490 ALA A N 1
ATOM 3927 C CA . ALA A 1 490 ? 1.257 51.656 6.949 1 46.19 490 ALA A CA 1
ATOM 3928 C C . ALA A 1 490 ? -0.248 51.719 6.699 1 46.19 490 ALA A C 1
ATOM 3930 O O . ALA A 1 490 ? -0.927 52.656 7.129 1 46.19 490 ALA A O 1
ATOM 3931 N N . ARG A 1 491 ? -0.764 50.781 6.082 1 43.75 491 ARG A N 1
ATOM 3932 C CA . ARG A 1 491 ? -2.203 50.75 5.844 1 43.75 491 ARG A CA 1
ATOM 3933 C C . ARG A 1 491 ? -2.959 50.344 7.109 1 43.75 491 ARG A C 1
ATOM 3935 O O . ARG A 1 491 ? -4.039 50.875 7.383 1 43.75 491 ARG A O 1
ATOM 3942 N N . HIS A 1 492 ? -2.436 49.438 7.852 1 43.53 492 HIS A N 1
ATOM 3943 C CA . HIS A 1 492 ? -3.062 49.156 9.133 1 43.53 492 HIS A CA 1
ATOM 3944 C C . HIS A 1 492 ? -2.814 50.281 10.141 1 43.53 492 HIS A C 1
ATOM 3946 O O . HIS A 1 492 ? -3.623 50.5 11.039 1 43.53 492 HIS A O 1
ATOM 3952 N N . ARG A 1 493 ? -1.642 50.969 10.125 1 41.91 493 ARG A N 1
ATOM 3953 C CA . ARG A 1 493 ? -1.449 52.188 10.898 1 41.91 493 ARG A CA 1
ATOM 3954 C C . ARG A 1 493 ? -2.332 53.312 10.359 1 41.91 493 ARG A C 1
ATOM 3956 O O . ARG A 1 493 ? -2.803 54.156 11.133 1 41.91 493 ARG A O 1
ATOM 3963 N N . LEU A 1 494 ? -2.396 53.438 9.102 1 41.56 494 LEU A N 1
ATOM 3964 C CA . LEU A 1 494 ? -3.275 54.5 8.562 1 41.56 494 LEU A CA 1
ATOM 3965 C C . LEU A 1 494 ? -4.734 54.188 8.891 1 41.56 494 LEU A C 1
ATOM 3967 O O . LEU A 1 494 ? -5.523 55.094 9.141 1 41.56 494 LEU A O 1
ATOM 3971 N N . PHE A 1 495 ? -5.156 52.906 8.828 1 42.31 495 PHE A N 1
ATOM 3972 C CA . PHE A 1 495 ? -6.547 52.656 9.18 1 42.31 495 PHE A CA 1
ATOM 3973 C C . PHE A 1 495 ? -6.742 52.719 10.688 1 42.31 495 PHE A C 1
ATOM 3975 O O . PHE A 1 495 ? -7.867 52.844 11.172 1 42.31 495 PHE A O 1
ATOM 3982 N N . ALA A 1 496 ? -5.734 52.531 11.531 1 44.84 496 ALA A N 1
ATOM 3983 C CA . ALA A 1 496 ? -5.867 52.812 12.961 1 44.84 496 ALA A CA 1
ATOM 3984 C C . ALA A 1 496 ? -5.867 54.312 13.242 1 44.84 496 ALA A C 1
ATOM 3986 O O . ALA A 1 496 ? -6.375 54.75 14.273 1 44.84 496 ALA A O 1
ATOM 3987 N N . GLY A 1 497 ? -5.152 54.969 12.375 1 37.03 497 GLY A N 1
ATOM 3988 C CA . GLY A 1 497 ? -5.258 56.406 12.602 1 37.03 497 GLY A CA 1
ATOM 3989 C C . GLY A 1 497 ? -6.617 56.969 12.242 1 37.03 497 GLY A C 1
ATOM 3990 O O . GLY A 1 497 ? -6.91 58.125 12.523 1 37.03 497 GLY A O 1
ATOM 3991 N N . ALA A 1 498 ? -7.32 56.469 11.273 1 43.12 498 ALA A N 1
ATOM 3992 C CA . ALA A 1 498 ? -8.586 57.094 10.93 1 43.12 498 ALA A CA 1
ATOM 3993 C C . ALA A 1 498 ? -9.672 56.75 11.938 1 43.12 498 ALA A C 1
ATOM 3995 O O . ALA A 1 498 ? -10.805 57.219 11.852 1 43.12 498 ALA A O 1
ATOM 3996 N N . GLN A 1 499 ? -9.422 55.812 12.992 1 28.45 499 GLN A N 1
ATOM 3997 C CA . GLN A 1 499 ? -10.383 55.969 14.078 1 28.45 499 GLN A CA 1
ATOM 3998 C C . GLN A 1 499 ? -9.82 56.844 15.195 1 28.45 499 GLN A C 1
ATOM 4000 O O . GLN A 1 499 ? -8.633 56.75 15.523 1 28.45 499 GLN A O 1
ATOM 4005 N N . MET B 1 1 ? -40.938 6.402 -2.02 1 31.41 1 MET B N 1
ATOM 4006 C CA . MET B 1 1 ? -39.844 5.512 -2.439 1 31.41 1 MET B CA 1
ATOM 4007 C C . MET B 1 1 ? -40.312 4.055 -2.375 1 31.41 1 MET B C 1
ATOM 4009 O O . MET B 1 1 ? -40.781 3.59 -1.336 1 31.41 1 MET B O 1
ATOM 4013 N N . LYS B 1 2 ? -40.781 3.572 -3.508 1 40.53 2 LYS B N 1
ATOM 4014 C CA . LYS B 1 2 ? -41.344 2.23 -3.602 1 40.53 2 LYS B CA 1
ATOM 4015 C C . LYS B 1 2 ? -40.5 1.215 -2.854 1 40.53 2 LYS B C 1
ATOM 4017 O O . LYS B 1 2 ? -39.281 1.264 -2.92 1 40.53 2 LYS B O 1
ATOM 4022 N N . GLU B 1 3 ? -40.969 0.636 -1.821 1 48.91 3 GLU B N 1
ATOM 4023 C CA . GLU B 1 3 ? -40.344 -0.492 -1.148 1 48.91 3 GLU B CA 1
ATOM 4024 C C . GLU B 1 3 ? -39.719 -1.455 -2.154 1 48.91 3 GLU B C 1
ATOM 4026 O O . GLU B 1 3 ? -40.219 -1.622 -3.264 1 48.91 3 GLU B O 1
ATOM 4031 N N . ALA B 1 4 ? -38.531 -1.819 -1.972 1 52 4 ALA B N 1
ATOM 4032 C CA . ALA B 1 4 ? -37.906 -2.783 -2.865 1 52 4 ALA B CA 1
ATOM 4033 C C . ALA B 1 4 ? -38.781 -4.008 -3.072 1 52 4 ALA B C 1
ATOM 4035 O O . ALA B 1 4 ? -39.344 -4.551 -2.115 1 52 4 ALA B O 1
ATOM 4036 N N . SER B 1 5 ? -39.125 -4.43 -4.344 1 62.97 5 SER B N 1
ATOM 4037 C CA . SER B 1 5 ? -39.875 -5.617 -4.691 1 62.97 5 SER B CA 1
ATOM 4038 C C . SER B 1 5 ? -39.219 -6.887 -4.188 1 62.97 5 SER B C 1
ATOM 4040 O O . SER B 1 5 ? -38.031 -6.867 -3.83 1 62.97 5 SER B O 1
ATOM 4042 N N . ARG B 1 6 ? -39.875 -7.914 -3.92 1 63.81 6 ARG B N 1
ATOM 4043 C CA . ARG B 1 6 ? -39.344 -9.219 -3.551 1 63.81 6 ARG B CA 1
ATOM 4044 C C . ARG B 1 6 ? -38.25 -9.648 -4.508 1 63.81 6 ARG B C 1
ATOM 4046 O O . ARG B 1 6 ? -37.219 -10.211 -4.082 1 63.81 6 ARG B O 1
ATOM 4053 N N . PHE B 1 7 ? -38.438 -9.438 -5.711 1 71.31 7 PHE B N 1
ATOM 4054 C CA . PHE B 1 7 ? -37.469 -9.766 -6.727 1 71.31 7 PHE B CA 1
ATOM 4055 C C . PHE B 1 7 ? -36.156 -8.992 -6.488 1 71.31 7 PHE B C 1
ATOM 4057 O O . PHE B 1 7 ? -35.062 -9.562 -6.574 1 71.31 7 PHE B O 1
ATOM 4064 N N . GLU B 1 8 ? -36.312 -7.832 -6.207 1 65.12 8 GLU B N 1
ATOM 4065 C CA . GLU B 1 8 ? -35.125 -7.004 -5.953 1 65.12 8 GLU B CA 1
ATOM 4066 C C . GLU B 1 8 ? -34.344 -7.504 -4.734 1 65.12 8 GLU B C 1
ATOM 4068 O O . GLU B 1 8 ? -33.125 -7.504 -4.73 1 65.12 8 GLU B O 1
ATOM 4073 N N . LYS B 1 9 ? -35.094 -7.926 -3.824 1 64.38 9 LYS B N 1
ATOM 4074 C CA . LYS B 1 9 ? -34.469 -8.438 -2.613 1 64.38 9 LYS B CA 1
ATOM 4075 C C . LYS B 1 9 ? -33.719 -9.734 -2.896 1 64.38 9 LYS B C 1
ATOM 4077 O O . LYS B 1 9 ? -32.594 -9.922 -2.428 1 64.38 9 LYS B O 1
ATOM 4082 N N . ILE B 1 10 ? -34.281 -10.609 -3.588 1 73.5 10 ILE B N 1
ATOM 4083 C CA . ILE B 1 10 ? -33.688 -11.883 -3.947 1 73.5 10 ILE B CA 1
ATOM 4084 C C . ILE B 1 10 ? -32.469 -11.625 -4.832 1 73.5 10 ILE B C 1
ATOM 4086 O O . ILE B 1 10 ? -31.406 -12.227 -4.633 1 73.5 10 ILE B O 1
ATOM 4090 N N . ALA B 1 11 ? -32.625 -10.773 -5.785 1 73.38 11 ALA B N 1
ATOM 4091 C CA . ALA B 1 11 ? -31.516 -10.43 -6.68 1 73.38 11 ALA B CA 1
ATOM 4092 C C . ALA B 1 11 ? -30.344 -9.859 -5.898 1 73.38 11 ALA B C 1
ATOM 4094 O O . ALA B 1 11 ? -29.188 -10.164 -6.195 1 73.38 11 ALA B O 1
ATOM 4095 N N . ALA B 1 12 ? -30.656 -9.141 -4.953 1 70.75 12 ALA B N 1
ATOM 4096 C CA . ALA B 1 12 ? -29.609 -8.547 -4.121 1 70.75 12 ALA B CA 1
ATOM 4097 C C . ALA B 1 12 ? -28.875 -9.617 -3.314 1 70.75 12 ALA B C 1
ATOM 4099 O O . ALA B 1 12 ? -27.656 -9.562 -3.164 1 70.75 12 ALA B O 1
ATOM 4100 N N . ARG B 1 13 ? -29.609 -10.531 -2.885 1 74.25 13 ARG B N 1
ATOM 4101 C CA . ARG B 1 13 ? -29 -11.609 -2.109 1 74.25 13 ARG B CA 1
ATOM 4102 C C . ARG B 1 13 ? -28.125 -12.484 -2.988 1 74.25 13 ARG B C 1
ATOM 4104 O O . ARG B 1 13 ? -27.031 -12.883 -2.582 1 74.25 13 ARG B O 1
ATOM 4111 N N . CYS B 1 14 ? -28.641 -12.789 -4.113 1 79.75 14 CYS B N 1
ATOM 4112 C CA . CYS B 1 14 ? -27.859 -13.57 -5.066 1 79.75 14 CYS B CA 1
ATOM 4113 C C . CYS B 1 14 ? -26.578 -12.836 -5.449 1 79.75 14 CYS B C 1
ATOM 4115 O O . CYS B 1 14 ? -25.516 -13.445 -5.547 1 79.75 14 CYS B O 1
ATOM 4117 N N . TRP B 1 15 ? -26.75 -11.641 -5.543 1 79.19 15 TRP B N 1
ATOM 4118 C CA . TRP B 1 15 ? -25.578 -10.828 -5.883 1 79.19 15 TRP B CA 1
ATOM 4119 C C . TRP B 1 15 ? -24.547 -10.867 -4.762 1 79.19 15 TRP B C 1
ATOM 4121 O O . TRP B 1 15 ? -23.344 -10.93 -5.023 1 79.19 15 TRP B O 1
ATOM 4131 N N . ASN B 1 16 ? -25.031 -10.852 -3.652 1 78.25 16 ASN B N 1
ATOM 4132 C CA . ASN B 1 16 ? -24.125 -10.891 -2.508 1 78.25 16 ASN B CA 1
ATOM 4133 C C . ASN B 1 16 ? -23.328 -12.195 -2.469 1 78.25 16 ASN B C 1
ATOM 4135 O O . ASN B 1 16 ? -22.156 -12.188 -2.129 1 78.25 16 ASN B O 1
ATOM 4139 N N . LEU B 1 17 ? -24.016 -13.227 -2.836 1 83.06 17 LEU B N 1
ATOM 4140 C CA . LEU B 1 17 ? -23.344 -14.516 -2.883 1 83.06 17 LEU B CA 1
ATOM 4141 C C . LEU B 1 17 ? -22.25 -14.523 -3.957 1 83.06 17 LEU B C 1
ATOM 4143 O O . LEU B 1 17 ? -21.188 -15.117 -3.768 1 83.06 17 LEU B O 1
ATOM 4147 N N . LEU B 1 18 ? -22.547 -13.836 -5.012 1 87.56 18 LEU B N 1
ATOM 4148 C CA . LEU B 1 18 ? -21.625 -13.852 -6.141 1 87.56 18 LEU B CA 1
ATOM 4149 C C . LEU B 1 18 ? -20.531 -12.805 -5.957 1 87.56 18 LEU B C 1
ATOM 4151 O O . LEU B 1 18 ? -19.469 -12.891 -6.578 1 87.56 18 LEU B O 1
ATOM 4155 N N . ASN B 1 19 ? -20.812 -11.898 -5.102 1 85.12 19 ASN B N 1
ATOM 4156 C CA . ASN B 1 19 ? -19.859 -10.82 -4.91 1 85.12 19 ASN B CA 1
ATOM 4157 C C . ASN B 1 19 ? -18.859 -11.141 -3.803 1 85.12 19 ASN B C 1
ATOM 4159 O O . ASN B 1 19 ? -17.688 -10.781 -3.893 1 85.12 19 ASN B O 1
ATOM 4163 N N . GLU B 1 20 ? -19.312 -11.844 -2.85 1 84.69 20 GLU B N 1
ATOM 4164 C CA . GLU B 1 20 ? -18.438 -12.203 -1.729 1 84.69 20 GLU B CA 1
ATOM 4165 C C . GLU B 1 20 ? -17.469 -13.32 -2.113 1 84.69 20 GLU B C 1
ATOM 4167 O O . GLU B 1 20 ? -17.812 -14.211 -2.895 1 84.69 20 GLU B O 1
ATOM 4172 N N . GLY B 1 21 ? -16.344 -13.359 -1.552 1 84.88 21 GLY B N 1
ATOM 4173 C CA . GLY B 1 21 ? -15.289 -14.297 -1.916 1 84.88 21 GLY B CA 1
ATOM 4174 C C . GLY B 1 21 ? -15.57 -15.711 -1.452 1 84.88 21 GLY B C 1
ATOM 4175 O O . GLY B 1 21 ? -15.477 -16.656 -2.236 1 84.88 21 GLY B O 1
ATOM 4176 N N . LYS B 1 22 ? -16.031 -15.883 -0.264 1 88.19 22 LYS B N 1
ATOM 4177 C CA . LYS B 1 22 ? -16.172 -17.203 0.346 1 88.19 22 LYS B CA 1
ATOM 4178 C C . LYS B 1 22 ? -17.25 -18.016 -0.35 1 88.19 22 LYS B C 1
ATOM 4180 O O . LYS B 1 22 ? -17.016 -19.156 -0.747 1 88.19 22 LYS B O 1
ATOM 4185 N N . PRO B 1 23 ? -18.406 -17.406 -0.583 1 91.38 23 PRO B N 1
ATOM 4186 C CA . PRO B 1 23 ? -19.422 -18.203 -1.285 1 91.38 23 PRO B CA 1
ATOM 4187 C C . PRO B 1 23 ? -19.156 -18.297 -2.789 1 91.38 23 PRO B C 1
ATOM 4189 O O . PRO B 1 23 ? -19.562 -19.266 -3.436 1 91.38 23 PRO B O 1
ATOM 4192 N N . PHE B 1 24 ? -18.469 -17.375 -3.354 1 94.31 24 PHE B N 1
ATOM 4193 C CA . PHE B 1 24 ? -18.25 -17.344 -4.793 1 94.31 24 PHE B CA 1
ATOM 4194 C C . PHE B 1 24 ? -17.422 -18.531 -5.242 1 94.31 24 PHE B C 1
ATOM 4196 O O . PHE B 1 24 ? -17.75 -19.188 -6.242 1 94.31 24 PHE B O 1
ATOM 4203 N N . THR B 1 25 ? -16.359 -18.875 -4.52 1 96.94 25 THR B N 1
ATOM 4204 C CA . THR B 1 25 ? -15.398 -19.875 -4.961 1 96.94 25 THR B CA 1
ATOM 4205 C C . THR B 1 25 ? -16.094 -21.219 -5.184 1 96.94 25 THR B C 1
ATOM 4207 O O . THR B 1 25 ? -16.016 -21.781 -6.277 1 96.94 25 THR B O 1
ATOM 4210 N N . PRO B 1 26 ? -16.812 -21.734 -4.184 1 97.19 26 PRO B N 1
ATOM 4211 C CA . PRO B 1 26 ? -17.484 -23.016 -4.422 1 97.19 26 PRO B CA 1
ATOM 4212 C C . PRO B 1 26 ? -18.578 -22.922 -5.488 1 97.19 26 PRO B C 1
ATOM 4214 O O . PRO B 1 26 ? -18.734 -23.859 -6.285 1 97.19 26 PRO B O 1
ATOM 4217 N N . ILE B 1 27 ? -19.312 -21.828 -5.543 1 96.69 27 ILE B N 1
ATOM 4218 C CA . ILE B 1 27 ? -20.375 -21.672 -6.535 1 96.69 27 ILE B CA 1
ATOM 4219 C C . ILE B 1 27 ? -19.766 -21.656 -7.938 1 96.69 27 ILE B C 1
ATOM 4221 O O . ILE B 1 27 ? -20.25 -22.359 -8.836 1 96.69 27 ILE B O 1
ATOM 4225 N N . PHE B 1 28 ? -18.719 -20.922 -8.086 1 97.69 28 PHE B N 1
ATOM 4226 C CA . PHE B 1 28 ? -18.078 -20.781 -9.383 1 97.69 28 PHE B CA 1
ATOM 4227 C C . PHE B 1 28 ? -17.438 -22.094 -9.828 1 97.69 28 PHE B C 1
ATOM 4229 O O . PHE B 1 28 ? -17.562 -22.484 -10.984 1 97.69 28 PHE B O 1
ATOM 4236 N N . VAL B 1 29 ? -16.719 -22.766 -8.93 1 98.38 29 VAL B N 1
ATOM 4237 C CA . VAL B 1 29 ? -16.016 -24 -9.25 1 98.38 29 VAL B CA 1
ATOM 4238 C C . VAL B 1 29 ? -17.016 -25.094 -9.602 1 98.38 29 VAL B C 1
ATOM 4240 O O . VAL B 1 29 ? -16.859 -25.781 -10.617 1 98.38 29 VAL B O 1
ATOM 4243 N N . VAL B 1 30 ? -18.078 -25.266 -8.82 1 97.5 30 VAL B N 1
ATOM 4244 C CA . VAL B 1 30 ? -19.109 -26.266 -9.07 1 97.5 30 VAL B CA 1
ATOM 4245 C C . VAL B 1 30 ? -19.828 -25.953 -10.375 1 97.5 30 VAL B C 1
ATOM 4247 O O . VAL B 1 30 ? -20.109 -26.844 -11.172 1 97.5 30 VAL B O 1
ATOM 4250 N N . GLY B 1 31 ? -20.125 -24.656 -10.539 1 97.12 31 GLY B N 1
ATOM 4251 C CA . GLY B 1 31 ? -20.75 -24.25 -11.789 1 97.12 31 GLY B CA 1
ATOM 4252 C C . GLY B 1 31 ? -19.906 -24.547 -13.008 1 97.12 31 GLY B C 1
ATOM 4253 O O . GLY B 1 31 ? -20.406 -25.062 -14.008 1 97.12 31 GLY B O 1
ATOM 4254 N N . THR B 1 32 ? -18.609 -24.281 -12.938 1 98.06 32 THR B N 1
ATOM 4255 C CA . THR B 1 32 ? -17.688 -24.516 -14.039 1 98.06 32 THR B CA 1
ATOM 4256 C C . THR B 1 32 ? -17.578 -26 -14.344 1 98.06 32 THR B C 1
ATOM 4258 O O . THR B 1 32 ? -17.641 -26.406 -15.508 1 98.06 32 THR B O 1
ATOM 4261 N N . MET B 1 33 ? -17.453 -26.828 -13.328 1 97.19 33 MET B N 1
ATOM 4262 C CA . MET B 1 33 ? -17.375 -28.281 -13.484 1 97.19 33 MET B CA 1
ATOM 4263 C C . MET B 1 33 ? -18.656 -28.828 -14.117 1 97.19 33 MET B C 1
ATOM 4265 O O . MET B 1 33 ? -18.594 -29.734 -14.961 1 97.19 33 MET B O 1
ATOM 4269 N N . SER B 1 34 ? -19.766 -28.281 -13.734 1 96.25 34 SER B N 1
ATOM 4270 C CA . SER B 1 34 ? -21.047 -28.734 -14.266 1 96.25 34 SER B CA 1
ATOM 4271 C C . SER B 1 34 ? -21.188 -28.391 -15.742 1 96.25 34 SER B C 1
ATOM 4273 O O . SER B 1 34 ? -21.688 -29.203 -16.531 1 96.25 34 SER B O 1
ATOM 4275 N N . ILE B 1 35 ? -20.719 -27.203 -16.094 1 96.69 35 ILE B N 1
ATOM 4276 C CA . ILE B 1 35 ? -20.766 -26.781 -17.484 1 96.69 35 ILE B CA 1
ATOM 4277 C C . ILE B 1 35 ? -19.828 -27.656 -18.312 1 96.69 35 ILE B C 1
ATOM 4279 O O . ILE B 1 35 ? -20.188 -28.109 -19.406 1 96.69 35 ILE B O 1
ATOM 4283 N N . TYR B 1 36 ? -18.641 -27.891 -17.781 1 96.12 36 TYR B N 1
ATOM 4284 C CA . TYR B 1 36 ? -17.609 -28.641 -18.5 1 96.12 36 TYR B CA 1
ATOM 4285 C C . TYR B 1 36 ? -18.047 -30.078 -18.734 1 96.12 36 TYR B C 1
ATOM 4287 O O . TYR B 1 36 ? -17.766 -30.672 -19.781 1 96.12 36 TYR B O 1
ATOM 4295 N N . HIS B 1 37 ? -18.781 -30.688 -17.828 1 95.06 37 HIS B N 1
ATOM 4296 C CA . HIS B 1 37 ? -19.219 -32.094 -17.906 1 95.06 37 HIS B CA 1
ATOM 4297 C C . HIS B 1 37 ? -20.719 -32.188 -18.188 1 95.06 37 HIS B C 1
ATOM 4299 O O . HIS B 1 37 ? -21.359 -33.156 -17.766 1 95.06 37 HIS B O 1
ATOM 4305 N N . ALA B 1 38 ? -21.281 -31.188 -18.75 1 93.62 38 ALA B N 1
ATOM 4306 C CA . ALA B 1 38 ? -22.734 -31.125 -18.969 1 93.62 38 ALA B CA 1
ATOM 4307 C C . ALA B 1 38 ? -23.234 -32.344 -19.703 1 93.62 38 ALA B C 1
ATOM 4309 O O . ALA B 1 38 ? -24.281 -32.906 -19.344 1 93.62 38 ALA B O 1
ATOM 4310 N N . ALA B 1 39 ? -22.484 -32.812 -20.703 1 88.75 39 ALA B N 1
ATOM 4311 C CA . ALA B 1 39 ? -22.891 -33.969 -21.484 1 88.75 39 ALA B CA 1
ATOM 4312 C C . ALA B 1 39 ? -22.922 -35.219 -20.641 1 88.75 39 ALA B C 1
ATOM 4314 O O . ALA B 1 39 ? -23.844 -36.031 -20.734 1 88.75 39 ALA B O 1
ATOM 4315 N N . ASP B 1 40 ? -21.922 -35.406 -19.844 1 86.69 40 ASP B N 1
ATOM 4316 C CA . ASP B 1 40 ? -21.844 -36.562 -18.969 1 86.69 40 ASP B CA 1
ATOM 4317 C C . ASP B 1 40 ? -22.938 -36.562 -17.906 1 86.69 40 ASP B C 1
ATOM 4319 O O . ASP B 1 40 ? -23.469 -37.594 -17.547 1 86.69 40 ASP B O 1
ATOM 4323 N N . LEU B 1 41 ? -23.25 -35.406 -17.391 1 87.31 41 LEU B N 1
ATOM 4324 C CA . LEU B 1 41 ? -24.25 -35.25 -16.344 1 87.31 41 LEU B CA 1
ATOM 4325 C C . LEU B 1 41 ? -25.641 -35.531 -16.875 1 87.31 41 LEU B C 1
ATOM 4327 O O . LEU B 1 41 ? -26.469 -36.125 -16.188 1 87.31 41 LEU B O 1
ATOM 4331 N N . MET B 1 42 ? -25.828 -35.156 -18.062 1 87 42 MET B N 1
ATOM 4332 C CA . MET B 1 42 ? -27.125 -35.375 -18.688 1 87 42 MET B CA 1
ATOM 4333 C C . MET B 1 42 ? -27.266 -36.844 -19.125 1 87 42 MET B C 1
ATOM 4335 O O . MET B 1 42 ? -28.375 -37.375 -19.172 1 87 42 MET B O 1
ATOM 4339 N N . GLY B 1 43 ? -26.125 -37.5 -19.375 1 84.81 43 GLY B N 1
ATOM 4340 C CA . GLY B 1 43 ? -26.125 -38.844 -19.875 1 84.81 43 GLY B CA 1
ATOM 4341 C C . GLY B 1 43 ? -26.109 -39.906 -18.766 1 84.81 43 GLY B C 1
ATOM 4342 O O . GLY B 1 43 ? -25.922 -41.094 -19.031 1 84.81 43 GLY B O 1
ATOM 4343 N N . GLY B 1 44 ? -26.266 -39.5 -17.594 1 76 44 GLY B N 1
ATOM 4344 C CA . GLY B 1 44 ? -26.406 -40.438 -16.484 1 76 44 GLY B CA 1
ATOM 4345 C C . GLY B 1 44 ? -25.078 -40.906 -15.922 1 76 44 GLY B C 1
ATOM 4346 O O . GLY B 1 44 ? -25.031 -41.844 -15.125 1 76 44 GLY B O 1
ATOM 4347 N N . HIS B 1 45 ? -23.984 -40.375 -16.328 1 80.31 45 HIS B N 1
ATOM 4348 C CA . HIS B 1 45 ? -22.656 -40.781 -15.844 1 80.31 45 HIS B CA 1
ATOM 4349 C C . HIS B 1 45 ? -22.156 -39.812 -14.789 1 80.31 45 HIS B C 1
ATOM 4351 O O . HIS B 1 45 ? -20.969 -39.469 -14.773 1 80.31 45 HIS B O 1
ATOM 4357 N N . ALA B 1 46 ? -23.016 -39.406 -13.953 1 85.5 46 ALA B N 1
ATOM 4358 C CA . ALA B 1 46 ? -22.719 -38.375 -12.961 1 85.5 46 ALA B CA 1
ATOM 4359 C C . ALA B 1 46 ? -21.906 -38.969 -11.797 1 85.5 46 ALA B C 1
ATOM 4361 O O . ALA B 1 46 ? -21.328 -38.219 -11.008 1 85.5 46 ALA B O 1
ATOM 4362 N N . TRP B 1 47 ? -21.781 -40.219 -11.797 1 85.69 47 TRP B N 1
ATOM 4363 C CA . TRP B 1 47 ? -21.219 -40.875 -10.625 1 85.69 47 TRP B CA 1
ATOM 4364 C C . TRP B 1 47 ? -19.75 -40.469 -10.445 1 85.69 47 TRP B C 1
ATOM 4366 O O . TRP B 1 47 ? -19.328 -40.125 -9.336 1 85.69 47 TRP B O 1
ATOM 4376 N N . THR B 1 48 ? -18.953 -40.5 -11.469 1 86.88 48 THR B N 1
ATOM 4377 C CA . THR B 1 48 ? -17.531 -40.156 -11.375 1 86.88 48 THR B CA 1
ATOM 4378 C C . THR B 1 48 ? -17.359 -38.688 -10.992 1 86.88 48 THR B C 1
ATOM 4380 O O . THR B 1 48 ? -16.438 -38.344 -10.258 1 86.88 48 THR B O 1
ATOM 4383 N N . TRP B 1 49 ? -18.281 -37.938 -11.492 1 89.56 49 TRP B N 1
ATOM 4384 C CA . TRP B 1 49 ? -18.297 -36.531 -11.172 1 89.56 49 TRP B CA 1
ATOM 4385 C C . TRP B 1 49 ? -18.531 -36.312 -9.68 1 89.56 49 TRP B C 1
ATOM 4387 O O . TRP B 1 49 ? -17.828 -35.5 -9.047 1 89.56 49 TRP B O 1
ATOM 4397 N N . LEU B 1 50 ? -19.422 -37.031 -9.055 1 89.94 50 LEU B N 1
ATOM 4398 C CA . LEU B 1 50 ? -19.781 -36.938 -7.648 1 89.94 50 LEU B CA 1
ATOM 4399 C C . LEU B 1 50 ? -18.672 -37.469 -6.754 1 89.94 50 LEU B C 1
ATOM 4401 O O . LEU B 1 50 ? -18.406 -36.906 -5.688 1 89.94 50 LEU B O 1
ATOM 4405 N N . ILE B 1 51 ? -18.062 -38.531 -7.191 1 90.12 51 ILE B N 1
ATOM 4406 C CA . ILE B 1 51 ? -16.984 -39.094 -6.395 1 90.12 51 ILE B CA 1
ATOM 4407 C C . ILE B 1 51 ? -15.773 -38.156 -6.434 1 90.12 51 ILE B C 1
ATOM 4409 O O . ILE B 1 51 ? -15.078 -38 -5.43 1 90.12 51 ILE B O 1
ATOM 4413 N N . GLY B 1 52 ? -15.516 -37.562 -7.59 1 93.38 52 GLY B N 1
ATOM 4414 C CA . GLY B 1 52 ? -14.469 -36.562 -7.676 1 93.38 52 GLY B CA 1
ATOM 4415 C C . GLY B 1 52 ? -14.672 -35.406 -6.715 1 93.38 52 GLY B C 1
ATOM 4416 O O . GLY B 1 52 ? -13.711 -34.906 -6.141 1 93.38 52 GLY B O 1
ATOM 4417 N N . LEU B 1 53 ? -15.938 -35.062 -6.516 1 94.62 53 LEU B N 1
ATOM 4418 C CA . LEU B 1 53 ? -16.281 -34 -5.578 1 94.62 53 LEU B CA 1
ATOM 4419 C C . LEU B 1 53 ? -15.852 -34.375 -4.16 1 94.62 53 LEU B C 1
ATOM 4421 O O . LEU B 1 53 ? -15.391 -33.531 -3.406 1 94.62 53 LEU B O 1
ATOM 4425 N N . THR B 1 54 ? -16 -35.625 -3.807 1 94.12 54 THR B N 1
ATOM 4426 C CA . THR B 1 54 ? -15.609 -36.062 -2.477 1 94.12 54 THR B CA 1
ATOM 4427 C C . THR B 1 54 ? -14.102 -35.938 -2.281 1 94.12 54 THR B C 1
ATOM 4429 O O . THR B 1 54 ? -13.641 -35.594 -1.196 1 94.12 54 THR B O 1
ATOM 4432 N N . ALA B 1 55 ? -13.367 -36.188 -3.332 1 96.25 55 ALA B N 1
ATOM 4433 C CA . ALA B 1 55 ? -11.906 -36.125 -3.27 1 96.25 55 ALA B CA 1
ATOM 4434 C C . ALA B 1 55 ? -11.422 -34.688 -3.07 1 96.25 55 ALA B C 1
ATOM 4436 O O . ALA B 1 55 ? -10.406 -34.469 -2.408 1 96.25 55 ALA B O 1
ATOM 4437 N N . VAL B 1 56 ? -12.156 -33.75 -3.588 1 98.06 56 VAL B N 1
ATOM 4438 C CA . VAL B 1 56 ? -11.68 -32.344 -3.562 1 98.06 56 VAL B CA 1
ATOM 4439 C C . VAL B 1 56 ? -12.336 -31.609 -2.4 1 98.06 56 VAL B C 1
ATOM 4441 O O . VAL B 1 56 ? -11.867 -30.531 -2.008 1 98.06 56 VAL B O 1
ATOM 4444 N N . LEU B 1 57 ? -13.266 -32.125 -1.677 1 97.88 57 LEU B N 1
ATOM 4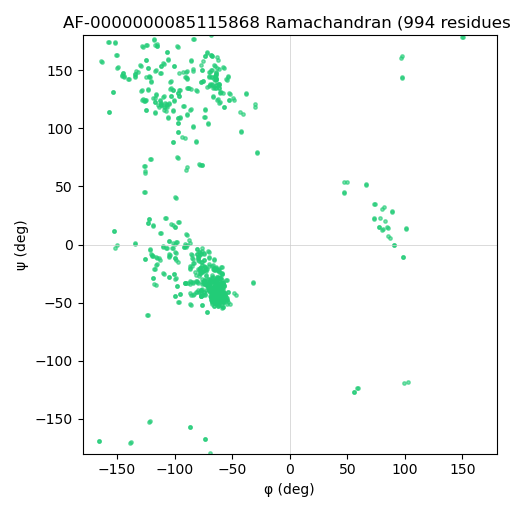445 C CA . LEU B 1 57 ? -14.102 -31.469 -0.672 1 97.88 57 LEU B CA 1
ATOM 4446 C C . LEU B 1 57 ? -13.242 -30.859 0.429 1 97.88 57 LEU B C 1
ATOM 4448 O O . LEU B 1 57 ? -13.484 -29.719 0.847 1 97.88 57 LEU B O 1
ATOM 4452 N N . PRO B 1 58 ? -12.172 -31.594 0.915 1 98.31 58 PRO B N 1
ATOM 4453 C CA . PRO B 1 58 ? -11.352 -30.969 1.956 1 98.31 58 PRO B CA 1
ATOM 4454 C C . PRO B 1 58 ? -10.711 -29.672 1.495 1 98.31 58 PRO B C 1
ATOM 4456 O O . PRO B 1 58 ? -10.555 -28.734 2.289 1 98.31 58 PRO B O 1
ATOM 4459 N N . LEU B 1 59 ? -10.359 -29.594 0.233 1 98.44 59 LEU B N 1
ATOM 4460 C CA . LEU B 1 59 ? -9.766 -28.375 -0.293 1 98.44 59 LEU B CA 1
ATOM 4461 C C . LEU B 1 59 ? -10.797 -27.25 -0.345 1 98.44 59 LEU B C 1
ATOM 4463 O O . LEU B 1 59 ? -10.469 -26.094 -0.115 1 98.44 59 LEU B O 1
ATOM 4467 N N . PHE B 1 60 ? -12.055 -27.609 -0.702 1 98.5 60 PHE B N 1
ATOM 4468 C CA . PHE B 1 60 ? -13.141 -26.625 -0.639 1 98.5 60 PHE B CA 1
ATOM 4469 C C . PHE B 1 60 ? -13.273 -26.047 0.767 1 98.5 60 PHE B C 1
ATOM 4471 O O . PHE B 1 60 ? -13.461 -24.844 0.935 1 98.5 60 PHE B O 1
ATOM 4478 N N . VAL B 1 61 ? -13.156 -26.922 1.708 1 98.12 61 VAL B N 1
ATOM 4479 C CA . VAL B 1 61 ? -13.305 -26.5 3.1 1 98.12 61 VAL B CA 1
ATOM 4480 C C . VAL B 1 61 ? -12.164 -25.562 3.48 1 98.12 61 VAL B C 1
ATOM 4482 O O . VAL B 1 61 ? -12.391 -24.516 4.113 1 98.12 61 VAL B O 1
ATOM 4485 N N . VAL B 1 62 ? -10.945 -25.891 3.084 1 98.19 62 VAL B N 1
ATOM 4486 C CA . VAL B 1 62 ? -9.789 -25.047 3.385 1 98.19 62 VAL B CA 1
ATOM 4487 C C . VAL B 1 62 ? -10.008 -23.641 2.814 1 98.19 62 VAL B C 1
ATOM 4489 O O . VAL B 1 62 ? -9.836 -22.641 3.518 1 98.19 62 VAL B O 1
ATOM 4492 N N . TYR B 1 63 ? -10.461 -23.578 1.544 1 97.5 63 TYR B N 1
ATOM 4493 C CA . TYR B 1 63 ? -10.578 -22.297 0.852 1 97.5 63 TYR B CA 1
ATOM 4494 C C . TYR B 1 63 ? -11.844 -21.562 1.27 1 97.5 63 TYR B C 1
ATOM 4496 O O . TYR B 1 63 ? -12.023 -20.391 0.947 1 97.5 63 TYR B O 1
ATOM 4504 N N . TYR B 1 64 ? -12.742 -22.281 1.984 1 95.56 64 TYR B N 1
ATOM 4505 C CA . TYR B 1 64 ? -13.898 -21.609 2.574 1 95.56 64 TYR B CA 1
ATOM 4506 C C . TYR B 1 64 ? -13.547 -20.984 3.924 1 95.56 64 TYR B C 1
ATOM 4508 O O . TYR B 1 64 ? -14.047 -19.922 4.277 1 95.56 64 TYR B O 1
ATOM 4516 N N . VAL B 1 65 ? -12.672 -21.609 4.625 1 94.88 65 VAL B N 1
ATOM 4517 C CA . VAL B 1 65 ? -12.281 -21.188 5.965 1 94.88 65 VAL B CA 1
ATOM 4518 C C . VAL B 1 65 ? -11.312 -20.016 5.871 1 94.88 65 VAL B C 1
ATOM 4520 O O . VAL B 1 65 ? -11.398 -19.062 6.648 1 94.88 65 VAL B O 1
ATOM 4523 N N . TYR B 1 66 ? -10.391 -20.078 4.914 1 94.31 66 TYR B N 1
ATOM 4524 C CA . TYR B 1 66 ? -9.344 -19.062 4.824 1 94.31 66 TYR B CA 1
ATOM 4525 C C . TYR B 1 66 ? -9.578 -18.141 3.629 1 94.31 66 TYR B C 1
ATOM 4527 O O . TYR B 1 66 ? -9.641 -18.609 2.486 1 94.31 66 TYR B O 1
ATOM 4535 N N . ASP B 1 67 ? -9.711 -16.844 3.934 1 91.56 67 ASP B N 1
ATOM 4536 C CA . ASP B 1 67 ? -9.492 -15.828 2.902 1 91.56 67 ASP B CA 1
ATOM 4537 C C . ASP B 1 67 ? -8.016 -15.469 2.787 1 91.56 67 ASP B C 1
ATOM 4539 O O . ASP B 1 67 ? -7.23 -15.75 3.691 1 91.56 67 ASP B O 1
ATOM 4543 N N . TYR B 1 68 ? -7.66 -14.953 1.665 1 94.75 68 TYR B N 1
ATOM 4544 C CA . TYR B 1 68 ? -6.273 -14.547 1.465 1 94.75 68 TYR B CA 1
ATOM 4545 C C . TYR B 1 68 ? -6.184 -13.094 1.028 1 94.75 68 TYR B C 1
ATOM 4547 O O . TYR B 1 68 ? -5.77 -12.797 -0.095 1 94.75 68 TYR B O 1
ATOM 4555 N N . PRO B 1 69 ? -6.539 -12.141 1.907 1 90.88 69 PRO B N 1
ATOM 4556 C CA . PRO B 1 69 ? -6.551 -10.727 1.55 1 90.88 69 PRO B CA 1
ATOM 4557 C C . PRO B 1 69 ? -5.145 -10.141 1.403 1 90.88 69 PRO B C 1
ATOM 4559 O O . PRO B 1 69 ? -4.168 -10.766 1.821 1 90.88 69 PRO B O 1
ATOM 4562 N N . LEU B 1 70 ? -5.074 -8.969 0.791 1 90.69 70 LEU B N 1
ATOM 4563 C CA . LEU B 1 70 ? -3.852 -8.18 0.697 1 90.69 70 LEU B CA 1
ATOM 4564 C C . LEU B 1 70 ? -2.73 -8.992 0.057 1 90.69 70 LEU B C 1
ATOM 4566 O O . LEU B 1 70 ? -2.893 -9.523 -1.042 1 90.69 70 LEU B O 1
ATOM 4570 N N . PHE B 1 71 ? -1.594 -9.086 0.679 1 89.81 71 PHE B N 1
ATOM 4571 C CA . PHE B 1 71 ? -0.455 -9.703 0.01 1 89.81 71 PHE B CA 1
ATOM 4572 C C . PHE B 1 71 ? -0.49 -11.219 0.168 1 89.81 71 PHE B C 1
ATOM 4574 O O . PHE B 1 71 ? 0.238 -11.938 -0.52 1 89.81 71 PHE B O 1
ATOM 4581 N N . LEU B 1 72 ? -1.358 -11.797 0.977 1 93.94 72 LEU B N 1
ATOM 4582 C CA . LEU B 1 72 ? -1.422 -13.242 1.184 1 93.94 72 LEU B CA 1
ATOM 4583 C C . LEU B 1 72 ? -1.806 -13.961 -0.106 1 93.94 72 LEU B C 1
ATOM 4585 O O . LEU B 1 72 ? -1.398 -15.102 -0.33 1 93.94 72 LEU B O 1
ATOM 4589 N N . ARG B 1 73 ? -2.555 -13.305 -0.947 1 94.19 73 ARG B N 1
ATOM 4590 C CA . ARG B 1 73 ? -3.014 -13.891 -2.201 1 94.19 73 ARG B CA 1
ATOM 4591 C C . ARG B 1 73 ? -1.838 -14.227 -3.111 1 94.19 73 ARG B C 1
ATOM 4593 O O . ARG B 1 73 ? -1.949 -15.094 -3.986 1 94.19 73 ARG B O 1
ATOM 4600 N N . ASN B 1 74 ? -0.732 -13.555 -2.848 1 92.31 74 ASN B N 1
ATOM 4601 C CA . ASN B 1 74 ? 0.454 -13.742 -3.676 1 92.31 74 ASN B CA 1
ATOM 4602 C C . ASN B 1 74 ? 1.013 -15.156 -3.533 1 92.31 74 ASN B C 1
ATOM 4604 O O . ASN B 1 74 ? 1.815 -15.602 -4.359 1 92.31 74 ASN B O 1
ATOM 4608 N N . TYR B 1 75 ? 0.608 -15.906 -2.596 1 95.62 75 TYR B N 1
ATOM 4609 C CA . TYR B 1 75 ? 1.188 -17.219 -2.293 1 95.62 75 TYR B CA 1
ATOM 4610 C C . TYR B 1 75 ? 0.275 -18.344 -2.764 1 95.62 75 TYR B C 1
ATOM 4612 O O . TYR B 1 75 ? 0.624 -19.516 -2.652 1 95.62 75 TYR B O 1
ATOM 4620 N N . LEU B 1 76 ? -0.816 -17.984 -3.398 1 97.19 76 LEU B N 1
ATOM 4621 C CA . LEU B 1 76 ? -1.869 -18.953 -3.682 1 97.19 76 LEU B CA 1
ATOM 4622 C C . LEU B 1 76 ? -1.506 -19.812 -4.887 1 97.19 76 LEU B C 1
ATOM 4624 O O . LEU B 1 76 ? -2.111 -20.859 -5.109 1 97.19 76 LEU B O 1
ATOM 4628 N N . TRP B 1 77 ? -0.521 -19.438 -5.664 1 97.88 77 TRP B N 1
ATOM 4629 C CA . TRP B 1 77 ? -0.102 -20.234 -6.801 1 97.88 77 TRP B CA 1
ATOM 4630 C C . TRP B 1 77 ? 0.751 -21.422 -6.348 1 97.88 77 TRP B C 1
ATOM 4632 O O . TRP B 1 77 ? 0.876 -22.422 -7.062 1 97.88 77 TRP B O 1
ATOM 4642 N N . ILE B 1 78 ? 1.34 -21.359 -5.156 1 97.62 78 ILE B N 1
ATOM 4643 C CA . ILE B 1 78 ? 2.303 -22.344 -4.68 1 97.62 78 ILE B CA 1
ATOM 4644 C C . ILE B 1 78 ? 1.627 -23.719 -4.555 1 97.62 78 ILE B C 1
ATOM 4646 O O . ILE B 1 78 ? 2.121 -24.703 -5.086 1 97.62 78 ILE B O 1
ATOM 4650 N N . PRO B 1 79 ? 0.442 -23.844 -3.943 1 98.5 79 PRO B N 1
ATOM 4651 C CA . PRO B 1 79 ? -0.204 -25.156 -3.883 1 98.5 79 PRO B CA 1
ATOM 4652 C C . PRO B 1 79 ? -0.518 -25.719 -5.266 1 98.5 79 PRO B C 1
ATOM 4654 O O . PRO B 1 79 ? -0.421 -26.922 -5.477 1 98.5 79 PRO B O 1
ATOM 4657 N N . TYR B 1 80 ? -0.943 -24.875 -6.191 1 98.62 80 TYR B N 1
ATOM 4658 C CA . TYR B 1 80 ? -1.249 -25.375 -7.527 1 98.62 80 TYR B CA 1
ATOM 4659 C C . TYR B 1 80 ? 0.012 -25.875 -8.227 1 98.62 80 TYR B C 1
ATOM 4661 O O . TYR B 1 80 ? -0.008 -26.906 -8.891 1 98.62 80 TYR B O 1
ATOM 4669 N N . VAL B 1 81 ? 1.119 -25.156 -8.055 1 98.38 81 VAL B N 1
ATOM 4670 C CA . VAL B 1 81 ? 2.404 -25.562 -8.617 1 98.38 81 VAL B CA 1
ATOM 4671 C C . VAL B 1 81 ? 2.82 -26.906 -8.039 1 98.38 81 VAL B C 1
ATOM 4673 O O . VAL B 1 81 ? 3.264 -27.797 -8.766 1 98.38 81 VAL B O 1
ATOM 4676 N N . VAL B 1 82 ? 2.67 -27.062 -6.754 1 98.31 82 VAL B N 1
ATOM 4677 C CA . VAL B 1 82 ? 2.998 -28.328 -6.102 1 98.31 82 VAL B CA 1
ATOM 4678 C C . VAL B 1 82 ? 2.148 -29.453 -6.691 1 98.31 82 VAL B C 1
ATOM 4680 O O . VAL B 1 82 ? 2.658 -30.531 -6.984 1 98.31 82 VAL B O 1
ATOM 4683 N N . PHE B 1 83 ? 0.857 -29.203 -6.906 1 98.62 83 PHE B N 1
ATOM 4684 C CA . PHE B 1 83 ? -0.028 -30.203 -7.508 1 98.62 83 PHE B CA 1
ATOM 4685 C C . PHE B 1 83 ? 0.458 -30.594 -8.898 1 98.62 83 PHE B C 1
ATOM 4687 O O . PHE B 1 83 ? 0.521 -31.781 -9.234 1 98.62 83 PHE B O 1
ATOM 4694 N N . LEU B 1 84 ? 0.802 -29.594 -9.719 1 98.44 84 LEU B N 1
ATOM 4695 C CA . LEU B 1 84 ? 1.257 -29.828 -11.078 1 98.44 84 LEU B CA 1
ATOM 4696 C C . LEU B 1 84 ? 2.539 -30.656 -11.086 1 98.44 84 LEU B C 1
ATOM 4698 O O . LEU B 1 84 ? 2.738 -31.5 -11.969 1 98.44 84 LEU B O 1
ATOM 4702 N N . ILE B 1 85 ? 3.369 -30.422 -10.086 1 97.75 85 ILE B N 1
ATOM 4703 C CA . ILE B 1 85 ? 4.648 -31.125 -10.016 1 97.75 85 ILE B CA 1
ATOM 4704 C C . ILE B 1 85 ? 4.426 -32.562 -9.57 1 97.75 85 ILE B C 1
ATOM 4706 O O . ILE B 1 85 ? 4.973 -33.5 -10.172 1 97.75 85 ILE B O 1
ATOM 4710 N N . VAL B 1 86 ? 3.596 -32.812 -8.594 1 97.25 86 VAL B N 1
ATOM 4711 C CA . VAL B 1 86 ? 3.438 -34.094 -7.953 1 97.25 86 VAL B CA 1
ATOM 4712 C C . VAL B 1 86 ? 2.613 -35.031 -8.852 1 97.25 86 VAL B C 1
ATOM 4714 O O . VAL B 1 86 ? 2.951 -36.188 -9.031 1 97.25 86 VAL B O 1
ATOM 4717 N N . TRP B 1 87 ? 1.503 -34.531 -9.445 1 97 87 TRP B N 1
ATOM 4718 C CA . TRP B 1 87 ? 0.585 -35.406 -10.18 1 97 87 TRP B CA 1
ATOM 4719 C C . TRP B 1 87 ? 0.749 -35.219 -11.68 1 97 87 TRP B C 1
ATOM 4721 O O . TRP B 1 87 ? 0.187 -36 -12.469 1 97 87 TRP B O 1
ATOM 4731 N N . SER B 1 88 ? 1.492 -34.219 -12.133 1 96.25 88 SER B N 1
ATOM 4732 C CA . SER B 1 88 ? 1.741 -33.969 -13.555 1 96.25 88 SER B CA 1
ATOM 4733 C C . SER B 1 88 ? 0.448 -34.031 -14.359 1 96.25 88 SER B C 1
ATOM 4735 O O . SER B 1 88 ? 0.38 -34.688 -15.391 1 96.25 88 SER B O 1
ATOM 4737 N N . PHE B 1 89 ? -0.589 -33.406 -13.852 1 96.88 89 PHE B N 1
ATOM 4738 C CA . PHE B 1 89 ? -1.897 -33.406 -14.492 1 96.88 89 PHE B CA 1
ATOM 4739 C C . PHE B 1 89 ? -2.445 -32 -14.633 1 96.88 89 PHE B C 1
ATOM 4741 O O . PHE B 1 89 ? -2.377 -31.203 -13.695 1 96.88 89 PHE B O 1
ATOM 4748 N N . ALA B 1 90 ? -2.91 -31.719 -15.797 1 96.69 90 ALA B N 1
ATOM 4749 C CA . ALA B 1 90 ? -3.652 -30.484 -16.047 1 96.69 90 ALA B CA 1
ATOM 4750 C C . ALA B 1 90 ? -4.613 -30.656 -17.219 1 96.69 90 ALA B C 1
ATOM 4752 O O . ALA B 1 90 ? -4.281 -31.297 -18.219 1 96.69 90 ALA B O 1
ATOM 4753 N N . ASP B 1 91 ? -5.82 -30.266 -17.047 1 97.62 91 ASP B N 1
ATOM 4754 C CA . ASP B 1 91 ? -6.785 -30.156 -18.141 1 97.62 91 ASP B CA 1
ATOM 4755 C C . ASP B 1 91 ? -6.879 -28.734 -18.656 1 97.62 91 ASP B C 1
ATOM 4757 O O . ASP B 1 91 ? -7.664 -27.922 -18.141 1 97.62 91 ASP B O 1
ATOM 4761 N N . ALA B 1 92 ? -6.145 -28.469 -19.734 1 97.38 92 ALA B N 1
ATOM 4762 C CA . ALA B 1 92 ? -5.996 -27.109 -20.25 1 97.38 92 ALA B CA 1
ATOM 4763 C C . ALA B 1 92 ? -7.336 -26.531 -20.703 1 97.38 92 ALA B C 1
ATOM 4765 O O . ALA B 1 92 ? -7.605 -25.344 -20.531 1 97.38 92 ALA B O 1
ATOM 4766 N N . SER B 1 93 ? -8.164 -27.375 -21.297 1 98.06 93 SER B N 1
ATOM 4767 C CA . SER B 1 93 ? -9.469 -26.922 -21.766 1 98.06 93 SER B CA 1
ATOM 4768 C C . SER B 1 93 ? -10.352 -26.469 -20.609 1 98.06 93 SER B C 1
ATOM 4770 O O . SER B 1 93 ? -11.047 -25.453 -20.719 1 98.06 93 SER B O 1
ATOM 4772 N N . LEU B 1 94 ? -10.32 -27.219 -19.547 1 98.31 94 LEU B N 1
ATOM 4773 C CA . LEU B 1 94 ? -11.094 -26.891 -18.344 1 98.31 94 LEU B CA 1
ATOM 4774 C C . LEU B 1 94 ? -10.617 -25.578 -17.734 1 98.31 94 LEU B C 1
ATOM 4776 O O . LEU B 1 94 ? -11.422 -24.734 -17.359 1 98.31 94 LEU B O 1
ATOM 4780 N N . LEU B 1 95 ? -9.32 -25.406 -17.641 1 98.5 95 LEU B N 1
ATOM 4781 C CA . LEU B 1 95 ? -8.742 -24.203 -17.047 1 98.5 95 LEU B CA 1
ATOM 4782 C C . LEU B 1 95 ? -9.016 -22.984 -17.906 1 98.5 95 LEU B C 1
ATOM 4784 O O . LEU B 1 95 ? -9.266 -21.891 -17.375 1 98.5 95 LEU B O 1
ATOM 4788 N N . LEU B 1 96 ? -8.961 -23.156 -19.219 1 98.12 96 LEU B N 1
ATOM 4789 C CA . LEU B 1 96 ? -9.266 -22.062 -20.141 1 98.12 96 LEU B CA 1
ATOM 4790 C C . LEU B 1 96 ? -10.734 -21.656 -20.031 1 98.12 96 LEU B C 1
ATOM 4792 O O . LEU B 1 96 ? -11.062 -20.469 -20.078 1 98.12 96 LEU B O 1
ATOM 4796 N N . LEU B 1 97 ? -11.594 -22.672 -19.922 1 98.5 97 LEU B N 1
ATOM 4797 C CA . LEU B 1 97 ? -13.008 -22.391 -19.719 1 98.5 97 LEU B CA 1
ATOM 4798 C C . LEU B 1 97 ? -13.227 -21.594 -18.422 1 98.5 97 LEU B C 1
ATOM 4800 O O . LEU B 1 97 ? -13.953 -20.609 -18.406 1 98.5 97 LEU B O 1
ATOM 4804 N N . ALA B 1 98 ? -12.602 -22.078 -17.391 1 98.56 98 ALA B N 1
ATOM 4805 C CA . ALA B 1 98 ? -12.742 -21.438 -16.094 1 98.56 98 ALA B CA 1
ATOM 4806 C C . ALA B 1 98 ? -12.273 -19.984 -16.156 1 98.56 98 ALA B C 1
ATOM 4808 O O . ALA B 1 98 ? -12.953 -19.078 -15.648 1 98.56 98 ALA B O 1
ATOM 4809 N N . SER B 1 99 ? -11.102 -19.734 -16.781 1 98.19 99 SER B N 1
ATOM 4810 C CA . SER B 1 99 ? -10.562 -18.375 -16.906 1 98.19 99 SER B CA 1
ATOM 4811 C C . SER B 1 99 ? -11.492 -17.484 -17.719 1 98.19 99 SER B C 1
ATOM 4813 O O . SER B 1 99 ? -11.742 -16.344 -17.359 1 98.19 99 SER B O 1
ATOM 4815 N N . GLY B 1 100 ? -11.984 -18.031 -18.797 1 98.38 100 GLY B N 1
ATOM 4816 C CA . GLY B 1 100 ? -12.906 -17.281 -19.641 1 98.38 100 GLY B CA 1
ATOM 4817 C C . GLY B 1 100 ? -14.195 -16.906 -18.938 1 98.38 100 GLY B C 1
ATOM 4818 O O . GLY B 1 100 ? -14.648 -15.773 -19.016 1 98.38 100 GLY B O 1
ATOM 4819 N N . LEU B 1 101 ? -14.742 -17.906 -18.219 1 98.31 101 LEU B N 1
ATOM 4820 C CA . LEU B 1 101 ? -15.977 -17.656 -17.469 1 98.31 101 LEU B CA 1
ATOM 4821 C C . LEU B 1 101 ? -15.758 -16.625 -16.375 1 98.31 101 LEU B C 1
ATOM 4823 O O . LEU B 1 101 ? -16.625 -15.773 -16.141 1 98.31 101 LEU B O 1
ATOM 4827 N N . TYR B 1 102 ? -14.648 -16.703 -15.742 1 98.12 102 TYR B N 1
ATOM 4828 C CA . TYR B 1 102 ? -14.352 -15.766 -14.656 1 98.12 102 TYR B CA 1
ATOM 4829 C C . TYR B 1 102 ? -14.281 -14.336 -15.172 1 98.12 102 TYR B C 1
ATOM 4831 O O . TYR B 1 102 ? -14.914 -13.438 -14.602 1 98.12 102 TYR B O 1
ATOM 4839 N N . PHE B 1 103 ? -13.531 -14.109 -16.25 1 97.94 103 PHE B N 1
ATOM 4840 C CA . PHE B 1 103 ? -13.352 -12.758 -16.75 1 97.94 103 PHE B CA 1
ATOM 4841 C C . PHE B 1 103 ? -14.609 -12.258 -17.438 1 97.94 103 PHE B C 1
ATOM 4843 O O . PHE B 1 103 ? -14.914 -11.062 -17.391 1 97.94 103 PHE B O 1
ATOM 4850 N N . PHE B 1 104 ? -15.32 -13.188 -18.047 1 97.62 104 PHE B N 1
ATOM 4851 C CA . PHE B 1 104 ? -16.625 -12.781 -18.578 1 97.62 104 PHE B CA 1
ATOM 4852 C C . PHE B 1 104 ? -17.531 -12.281 -17.469 1 97.62 104 PHE B C 1
ATOM 4854 O O . PHE B 1 104 ? -18.141 -11.219 -17.594 1 97.62 104 PHE B O 1
ATOM 4861 N N . PHE B 1 105 ? -17.609 -12.992 -16.406 1 95.81 105 PHE B N 1
ATOM 4862 C CA . PHE B 1 105 ? -18.469 -12.641 -15.289 1 95.81 105 PHE B CA 1
ATOM 4863 C C . PHE B 1 105 ? -18.016 -11.336 -14.648 1 95.81 105 PHE B C 1
ATOM 4865 O O . PHE B 1 105 ? -18.812 -10.43 -14.438 1 95.81 105 PHE B O 1
ATOM 4872 N N . THR B 1 106 ? -16.75 -11.195 -14.32 1 96.38 106 THR B N 1
ATOM 4873 C CA . THR B 1 106 ? -16.266 -10.07 -13.523 1 96.38 106 THR B CA 1
ATOM 4874 C C . THR B 1 106 ? -16.156 -8.805 -14.375 1 96.38 106 THR B C 1
ATOM 4876 O O . THR B 1 106 ? -16.641 -7.742 -13.977 1 96.38 106 THR B O 1
ATOM 4879 N N . VAL B 1 107 ? -15.609 -8.922 -15.594 1 97.19 107 VAL B N 1
ATOM 4880 C CA . VAL B 1 107 ? -15.297 -7.738 -16.391 1 97.19 107 VAL B CA 1
ATOM 4881 C C . VAL B 1 107 ? -16.531 -7.301 -17.172 1 97.19 107 VAL B C 1
ATOM 4883 O O . VAL B 1 107 ? -16.891 -6.125 -17.172 1 97.19 107 VAL B O 1
ATOM 4886 N N . PHE B 1 108 ? -17.25 -8.234 -17.766 1 96.69 108 PHE B N 1
ATOM 4887 C CA . PHE B 1 108 ? -18.328 -7.863 -18.672 1 96.69 108 PHE B CA 1
ATOM 4888 C C . PHE B 1 108 ? -19.672 -7.859 -17.953 1 96.69 108 PHE B C 1
ATOM 4890 O O . PHE B 1 108 ? -20.422 -6.879 -18.016 1 96.69 108 PHE B O 1
ATOM 4897 N N . PHE B 1 109 ? -19.938 -8.914 -17.25 1 94.56 109 PHE B N 1
ATOM 4898 C CA . PHE B 1 109 ? -21.234 -8.984 -16.578 1 94.56 109 PHE B CA 1
ATOM 4899 C C . PHE B 1 109 ? -21.281 -8.016 -15.406 1 94.56 109 PHE B C 1
ATOM 4901 O O . PHE B 1 109 ? -22.156 -7.145 -15.352 1 94.56 109 PHE B O 1
ATOM 4908 N N . TRP B 1 110 ? -20.406 -8.156 -14.492 1 93.62 110 TRP B N 1
ATOM 4909 C CA . TRP B 1 110 ? -20.391 -7.336 -13.281 1 93.62 110 TRP B CA 1
ATOM 4910 C C . TRP B 1 110 ? -19.859 -5.938 -13.57 1 93.62 110 TRP B C 1
ATOM 4912 O O . TRP B 1 110 ? -20.562 -4.945 -13.383 1 93.62 110 TRP B O 1
ATOM 4922 N N . GLY B 1 111 ? -18.703 -5.844 -14.195 1 94.5 111 GLY B N 1
ATOM 4923 C CA . GLY B 1 111 ? -17.984 -4.586 -14.367 1 94.5 111 GLY B CA 1
ATOM 4924 C C . GLY B 1 111 ? -18.625 -3.674 -15.398 1 94.5 111 GLY B C 1
ATOM 4925 O O . GLY B 1 111 ? -18.406 -2.461 -15.383 1 94.5 111 GLY B O 1
ATOM 4926 N N . THR B 1 112 ? -19.438 -4.238 -16.234 1 95.56 112 THR B N 1
ATOM 4927 C CA . THR B 1 112 ? -19.984 -3.416 -17.312 1 95.56 112 THR B CA 1
ATOM 4928 C C . THR B 1 112 ? -21.5 -3.428 -17.297 1 95.56 112 THR B C 1
ATOM 4930 O O . THR B 1 112 ? -22.141 -2.416 -16.984 1 95.56 112 THR B O 1
ATOM 4933 N N . LEU B 1 113 ? -22.109 -4.594 -17.453 1 94.25 113 LEU B N 1
ATOM 4934 C CA . LEU B 1 113 ? -23.562 -4.684 -17.531 1 94.25 113 LEU B CA 1
ATOM 4935 C C . LEU B 1 113 ? -24.203 -4.273 -16.203 1 94.25 113 LEU B C 1
ATOM 4937 O O . LEU B 1 113 ? -25.062 -3.385 -16.172 1 94.25 113 LEU B O 1
ATOM 4941 N N . TYR B 1 114 ? -23.781 -4.871 -15.172 1 91.25 114 TYR B N 1
ATOM 4942 C CA . TYR B 1 114 ? -24.375 -4.621 -13.867 1 91.25 114 TYR B CA 1
ATOM 4943 C C . TYR B 1 114 ? -24.219 -3.16 -13.461 1 91.25 114 TYR B C 1
ATOM 4945 O O . TYR B 1 114 ? -25.188 -2.512 -13.062 1 91.25 114 TYR B O 1
ATOM 4953 N N . TYR B 1 115 ? -23.047 -2.607 -13.547 1 92.31 115 TYR B N 1
ATOM 4954 C CA . TYR B 1 115 ? -22.812 -1.236 -13.109 1 92.31 115 TYR B CA 1
ATOM 4955 C C . TYR B 1 115 ? -23.516 -0.245 -14.031 1 92.31 115 TYR B C 1
ATOM 4957 O O . TYR B 1 115 ? -23.969 0.812 -13.578 1 92.31 115 TYR B O 1
ATOM 4965 N N . HIS B 1 116 ? -23.625 -0.603 -15.266 1 93.31 116 HIS B N 1
ATOM 4966 C CA . HIS B 1 116 ? -24.391 0.261 -16.172 1 93.31 116 HIS B CA 1
ATOM 4967 C C . HIS B 1 116 ?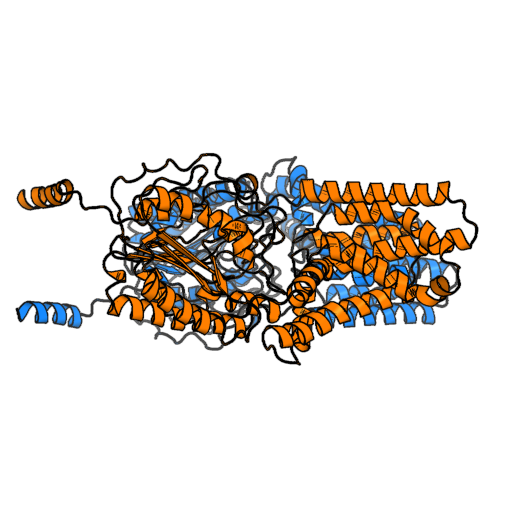 -25.859 0.323 -15.766 1 93.31 116 HIS B C 1
ATOM 4969 O O . HIS B 1 116 ? -26.438 1.405 -15.711 1 93.31 116 HIS B O 1
ATOM 4975 N N . LEU B 1 117 ? -26.391 -0.812 -15.438 1 89 117 LEU B N 1
ATOM 4976 C CA . LEU B 1 117 ? -27.797 -0.884 -15.078 1 89 117 LEU B CA 1
ATOM 4977 C C . LEU B 1 117 ? -28.031 -0.312 -13.688 1 89 117 LEU B C 1
ATOM 4979 O O . LEU B 1 117 ? -29.062 0.318 -13.438 1 89 117 LEU B O 1
ATOM 4983 N N . ARG B 1 118 ? -27.094 -0.482 -12.859 1 86.12 118 ARG B N 1
ATOM 4984 C CA . ARG B 1 118 ? -27.281 -0.118 -11.461 1 86.12 118 ARG B CA 1
ATOM 4985 C C . ARG B 1 118 ? -27.031 1.37 -11.242 1 86.12 118 ARG B C 1
ATOM 4987 O O . ARG B 1 118 ? -27.797 2.033 -10.539 1 86.12 118 ARG B O 1
ATOM 4994 N N . ILE B 1 119 ? -25.938 1.876 -11.891 1 89.81 119 ILE B N 1
ATOM 4995 C CA . ILE B 1 119 ? -25.578 3.234 -11.5 1 89.81 119 ILE B CA 1
ATOM 4996 C C . ILE B 1 119 ? -25.281 4.07 -12.742 1 89.81 119 ILE B C 1
ATOM 4998 O O . ILE B 1 119 ? -24.797 5.199 -12.633 1 89.81 119 ILE B O 1
ATOM 5002 N N . GLY B 1 120 ? -25.391 3.529 -13.938 1 89.75 120 GLY B N 1
ATOM 5003 C CA . GLY B 1 120 ? -25.312 4.312 -15.164 1 89.75 120 GLY B CA 1
ATOM 5004 C C . GLY B 1 120 ? -23.906 4.461 -15.695 1 89.75 120 GLY B C 1
ATOM 5005 O O . GLY B 1 120 ? -23.594 5.449 -16.359 1 89.75 120 GLY B O 1
ATOM 5006 N N . THR B 1 121 ? -22.984 3.52 -15.445 1 91.94 121 THR B N 1
ATOM 5007 C CA . THR B 1 121 ? -21.625 3.57 -16 1 91.94 121 THR B CA 1
ATOM 5008 C C . THR B 1 121 ? -21.656 3.375 -17.516 1 91.94 121 THR B C 1
ATOM 5010 O O . THR B 1 121 ? -22.672 2.947 -18.078 1 91.94 121 THR B O 1
ATOM 5013 N N . SER B 1 122 ? -20.609 3.734 -18.156 1 93.19 122 SER B N 1
ATOM 5014 C CA . SER B 1 122 ? -20.5 3.586 -19.594 1 93.19 122 SER B CA 1
ATOM 5015 C C . SER B 1 122 ? -20.484 2.115 -20 1 93.19 122 SER B C 1
ATOM 5017 O O . SER B 1 122 ? -20.031 1.262 -19.234 1 93.19 122 SER B O 1
ATOM 5019 N N . TRP B 1 123 ? -20.922 1.824 -21.25 1 95.31 123 TRP B N 1
ATOM 5020 C CA . TRP B 1 123 ? -20.844 0.484 -21.812 1 95.31 123 TRP B CA 1
ATOM 5021 C C . TRP B 1 123 ? -19.406 0.091 -22.109 1 95.31 123 TRP B C 1
ATOM 5023 O O . TRP B 1 123 ? -19.109 -1.078 -22.375 1 95.31 123 TRP B O 1
ATOM 5033 N N . TRP B 1 124 ? -18.5 1.032 -22.031 1 95.81 124 TRP B N 1
ATOM 5034 C CA . TRP B 1 124 ? -17.094 0.785 -22.312 1 95.81 124 TRP B CA 1
ATOM 5035 C C . TRP B 1 124 ? -16.312 0.61 -21.016 1 95.81 124 TRP B C 1
ATOM 5037 O O . TRP B 1 124 ? -15.07 0.604 -21.031 1 95.81 124 TRP B O 1
ATOM 5047 N N . ASN B 1 125 ? -17.016 0.407 -19.984 1 96.06 125 ASN B N 1
ATOM 5048 C CA . ASN B 1 125 ? -16.359 0.313 -18.688 1 96.06 125 ASN B CA 1
ATOM 5049 C C . ASN B 1 125 ? -15.375 -0.853 -18.641 1 96.06 125 ASN B C 1
ATOM 5051 O O . ASN B 1 125 ? -14.398 -0.813 -17.891 1 96.06 125 ASN B O 1
ATOM 5055 N N . PHE B 1 126 ? -15.547 -1.893 -19.5 1 96.62 126 PHE B N 1
ATOM 5056 C CA . PHE B 1 126 ? -14.688 -3.074 -19.5 1 96.62 126 PHE B CA 1
ATOM 5057 C C . PHE B 1 126 ? -13.266 -2.709 -19.922 1 96.62 126 PHE B C 1
ATOM 5059 O O . PHE B 1 126 ? -12.312 -3.41 -19.562 1 96.62 126 PHE B O 1
ATOM 5066 N N . THR B 1 127 ? -13.078 -1.56 -20.609 1 95.75 127 THR B N 1
ATOM 5067 C CA . THR B 1 127 ? -11.766 -1.148 -21.094 1 95.75 127 THR B CA 1
ATOM 5068 C C . THR B 1 127 ? -10.867 -0.74 -19.922 1 95.75 127 THR B C 1
ATOM 5070 O O . THR B 1 127 ? -9.648 -0.651 -20.078 1 95.75 127 THR B O 1
ATOM 5073 N N . ARG B 1 128 ? -11.445 -0.49 -18.812 1 94.5 128 ARG B N 1
ATOM 5074 C CA . ARG B 1 128 ? -10.672 -0.135 -17.625 1 94.5 128 ARG B CA 1
ATOM 5075 C C . ARG B 1 128 ? -10.867 -1.167 -16.531 1 94.5 128 ARG B C 1
ATOM 5077 O O . ARG B 1 128 ? -9.93 -1.481 -15.789 1 94.5 128 ARG B O 1
ATOM 5084 N N . PHE B 1 129 ? -12.047 -1.72 -16.453 1 96.75 129 PHE B N 1
ATOM 5085 C CA . PHE B 1 129 ? -12.445 -2.537 -15.312 1 96.75 129 PHE B CA 1
ATOM 5086 C C . PHE B 1 129 ? -11.57 -3.783 -15.211 1 96.75 129 PHE B C 1
ATOM 5088 O O . PHE B 1 129 ? -11.305 -4.273 -14.109 1 96.75 129 PHE B O 1
ATOM 5095 N N . TRP B 1 130 ? -11.102 -4.32 -16.328 1 96.75 130 TRP B N 1
ATOM 5096 C CA . TRP B 1 130 ? -10.258 -5.508 -16.281 1 96.75 130 TRP B CA 1
ATOM 5097 C C . TRP B 1 130 ? -8.977 -5.242 -15.492 1 96.75 130 TRP B C 1
ATOM 5099 O O . TRP B 1 130 ? -8.492 -6.113 -14.766 1 96.75 130 TRP B O 1
ATOM 5109 N N . LYS B 1 131 ? -8.43 -4.02 -15.555 1 95.06 131 LYS B N 1
ATOM 5110 C CA . LYS B 1 131 ? -7.242 -3.652 -14.789 1 95.06 131 LYS B CA 1
ATOM 5111 C C . LYS B 1 131 ? -7.539 -3.627 -13.289 1 95.06 131 LYS B C 1
ATOM 5113 O O . LYS B 1 131 ? -6.703 -4.035 -12.477 1 95.06 131 LYS B O 1
ATOM 5118 N N . LEU B 1 132 ? -8.703 -3.154 -12.984 1 95.56 132 LEU B N 1
ATOM 5119 C CA . LEU B 1 132 ? -9.102 -3.064 -11.578 1 95.56 132 LEU B CA 1
ATOM 5120 C C . LEU B 1 132 ? -9.234 -4.453 -10.961 1 95.56 132 LEU B C 1
ATOM 5122 O O . LEU B 1 132 ? -8.844 -4.664 -9.812 1 95.56 132 LEU B O 1
ATOM 5126 N N . VAL B 1 133 ? -9.773 -5.379 -11.773 1 96.25 133 VAL B N 1
ATOM 5127 C CA . VAL B 1 133 ? -9.953 -6.758 -11.328 1 96.25 133 VAL B CA 1
ATOM 5128 C C . VAL B 1 133 ? -8.586 -7.387 -11.047 1 96.25 133 VAL B C 1
ATOM 5130 O O . VAL B 1 133 ? -8.43 -8.125 -10.07 1 96.25 133 VAL B O 1
ATOM 5133 N N . LEU B 1 134 ? -7.613 -7.047 -11.797 1 95.06 134 LEU B N 1
ATOM 5134 C CA . LEU B 1 134 ? -6.277 -7.617 -11.672 1 95.06 134 LEU B CA 1
ATOM 5135 C C . LEU B 1 134 ? -5.531 -7 -10.492 1 95.06 134 LEU B C 1
ATOM 5137 O O . LEU B 1 134 ? -4.617 -7.613 -9.945 1 95.06 134 LEU B O 1
ATOM 5141 N N . LYS B 1 135 ? -5.961 -5.836 -10.031 1 92.69 135 LYS B N 1
ATOM 5142 C CA . LYS B 1 135 ? -5.254 -5.109 -8.984 1 92.69 135 LYS B CA 1
ATOM 5143 C C . LYS B 1 135 ? -5.969 -5.246 -7.641 1 92.69 135 LYS B C 1
ATOM 5145 O O . LYS B 1 135 ? -5.422 -4.879 -6.598 1 92.69 135 LYS B O 1
ATOM 5150 N N . ASN B 1 136 ? -7.125 -5.793 -7.602 1 93.5 136 ASN B N 1
ATOM 5151 C CA . ASN B 1 136 ? -7.949 -5.805 -6.398 1 93.5 136 ASN B CA 1
ATOM 5152 C C . ASN B 1 136 ? -7.289 -6.602 -5.273 1 93.5 136 ASN B C 1
ATOM 5154 O O . ASN B 1 136 ? -6.711 -7.66 -5.516 1 93.5 136 ASN B O 1
ATOM 5158 N N . SER B 1 137 ? -7.414 -6.113 -4.059 1 90.81 137 SER B N 1
ATOM 5159 C CA . SER B 1 137 ? -6.703 -6.738 -2.947 1 90.81 137 SER B CA 1
ATOM 5160 C C . SER B 1 137 ? -7.672 -7.332 -1.933 1 90.81 137 SER B C 1
ATOM 5162 O O . SER B 1 137 ? -7.27 -8.094 -1.054 1 90.81 137 SER B O 1
ATOM 5164 N N . ASP B 1 138 ? -8.93 -7.051 -2.01 1 92.44 138 ASP B N 1
ATOM 5165 C CA . ASP B 1 138 ? -9.914 -7.598 -1.082 1 92.44 138 ASP B CA 1
ATOM 5166 C C . ASP B 1 138 ? -10.383 -8.984 -1.525 1 92.44 138 ASP B C 1
ATOM 5168 O O . ASP B 1 138 ? -10.438 -9.266 -2.723 1 92.44 138 ASP B O 1
ATOM 5172 N N . SER B 1 139 ? -10.758 -9.781 -0.513 1 91.5 139 SER B N 1
ATOM 5173 C CA . SER B 1 139 ? -11.148 -11.148 -0.808 1 91.5 139 SER B CA 1
ATOM 5174 C C . SER B 1 139 ? -12.578 -11.211 -1.348 1 91.5 139 SER B C 1
ATOM 5176 O O . SER B 1 139 ? -13.484 -11.695 -0.668 1 91.5 139 SER B O 1
ATOM 5178 N N . THR B 1 140 ? -12.859 -10.742 -2.508 1 91.88 140 THR B N 1
ATOM 5179 C CA . THR B 1 140 ? -14.141 -10.797 -3.207 1 91.88 140 THR B CA 1
ATOM 5180 C C . THR B 1 140 ? -14.016 -11.586 -4.508 1 91.88 140 THR B C 1
ATOM 5182 O O . THR B 1 140 ? -12.93 -12.047 -4.855 1 91.88 140 THR B O 1
ATOM 5185 N N . SER B 1 141 ? -15.148 -11.734 -5.16 1 94.19 141 SER B N 1
ATOM 5186 C CA . SER B 1 141 ? -15.148 -12.422 -6.445 1 94.19 141 SER B CA 1
ATOM 5187 C C . SER B 1 141 ? -14.336 -11.656 -7.484 1 94.19 141 SER B C 1
ATOM 5189 O O . SER B 1 141 ? -13.867 -12.234 -8.469 1 94.19 141 SER B O 1
ATOM 5191 N N . GLY B 1 142 ? -14.133 -10.375 -7.227 1 94.56 142 GLY B N 1
ATOM 5192 C CA . GLY B 1 142 ? -13.438 -9.547 -8.195 1 94.56 142 GLY B CA 1
ATOM 5193 C C . GLY B 1 142 ? -11.93 -9.57 -8.023 1 94.56 142 GLY B C 1
ATOM 5194 O O . GLY B 1 142 ? -11.211 -8.828 -8.695 1 94.56 142 GLY B O 1
ATOM 5195 N N . ASN B 1 143 ? -11.414 -10.328 -7.148 1 95.31 143 ASN B N 1
ATOM 5196 C CA . ASN B 1 143 ? -9.977 -10.477 -6.945 1 95.31 143 ASN B CA 1
ATOM 5197 C C . ASN B 1 143 ? -9.414 -11.648 -7.742 1 95.31 143 ASN B C 1
ATOM 5199 O O . ASN B 1 143 ? -9.305 -12.758 -7.227 1 95.31 143 ASN B O 1
ATOM 5203 N N . ALA B 1 144 ? -8.961 -11.336 -8.945 1 96.5 144 ALA B N 1
ATOM 5204 C CA . ALA B 1 144 ? -8.461 -12.375 -9.844 1 96.5 144 ALA B CA 1
ATOM 5205 C C . ALA B 1 144 ? -7.273 -13.109 -9.234 1 96.5 144 ALA B C 1
ATOM 5207 O O . ALA B 1 144 ? -7.109 -14.32 -9.445 1 96.5 144 ALA B O 1
ATOM 5208 N N . GLN B 1 145 ? -6.449 -12.43 -8.469 1 95.62 145 GLN B N 1
ATOM 5209 C CA . GLN B 1 145 ? -5.234 -13.016 -7.902 1 95.62 145 GLN B CA 1
ATOM 5210 C C . GLN B 1 145 ? -5.562 -14 -6.789 1 95.62 145 GLN B C 1
ATOM 5212 O O . GLN B 1 145 ? -4.727 -14.836 -6.426 1 95.62 145 GLN B O 1
ATOM 5217 N N . GLU B 1 146 ? -6.691 -13.891 -6.227 1 96.5 146 GLU B N 1
ATOM 5218 C CA . GLU B 1 146 ? -7.109 -14.859 -5.223 1 96.5 146 GLU B CA 1
ATOM 5219 C C . GLU B 1 146 ? -7.957 -15.969 -5.844 1 96.5 146 GLU B C 1
ATOM 5221 O O . GLU B 1 146 ? -7.711 -17.156 -5.613 1 96.5 146 GLU B O 1
ATOM 5226 N N . GLN B 1 147 ? -8.875 -15.641 -6.719 1 97.38 147 GLN B N 1
ATOM 5227 C CA . GLN B 1 147 ? -9.883 -16.578 -7.184 1 97.38 147 GLN B CA 1
ATOM 5228 C C . GLN B 1 147 ? -9.305 -17.547 -8.211 1 97.38 147 GLN B C 1
ATOM 5230 O O . GLN B 1 147 ? -9.617 -18.734 -8.195 1 97.38 147 GLN B O 1
ATOM 5235 N N . LEU B 1 148 ? -8.469 -17.094 -9.086 1 97.69 148 LEU B N 1
ATOM 5236 C CA . LEU B 1 148 ? -8.008 -17.938 -10.18 1 97.69 148 LEU B CA 1
ATOM 5237 C C . LEU B 1 148 ? -7.137 -19.078 -9.664 1 97.69 148 LEU B C 1
ATOM 5239 O O . LEU B 1 148 ? -7.371 -20.25 -9.992 1 97.69 148 LEU B O 1
ATOM 5243 N N . PRO B 1 149 ? -6.113 -18.781 -8.805 1 97.75 149 PRO B N 1
ATOM 5244 C CA . PRO B 1 149 ? -5.328 -19.922 -8.312 1 97.75 149 PRO B CA 1
ATOM 5245 C C . PRO B 1 149 ? -6.156 -20.891 -7.484 1 97.75 149 PRO B C 1
ATOM 5247 O O . PRO B 1 149 ? -5.945 -22.109 -7.551 1 97.75 149 PRO B O 1
ATOM 5250 N N . LYS B 1 150 ? -7.102 -20.422 -6.703 1 98.06 150 LYS B N 1
ATOM 5251 C CA . LYS B 1 150 ? -7.988 -21.297 -5.949 1 98.06 150 LYS B CA 1
ATOM 5252 C C . LYS B 1 150 ? -8.789 -22.188 -6.883 1 98.06 150 LYS B C 1
ATOM 5254 O O . LYS B 1 150 ? -8.836 -23.406 -6.695 1 98.06 150 LYS B O 1
ATOM 5259 N N . CYS B 1 151 ? -9.375 -21.594 -7.898 1 98.12 151 CYS B N 1
ATOM 5260 C CA . CYS B 1 151 ? -10.227 -22.312 -8.836 1 98.12 151 CYS B CA 1
ATOM 5261 C C . CYS B 1 151 ? -9.43 -23.328 -9.641 1 98.12 151 CYS B C 1
ATOM 5263 O O . CYS B 1 151 ? -9.891 -24.438 -9.867 1 98.12 151 CYS B O 1
ATOM 5265 N N . PHE B 1 152 ? -8.234 -22.906 -10.062 1 98.69 152 PHE B N 1
ATOM 5266 C CA . PHE B 1 152 ? -7.395 -23.812 -10.844 1 98.69 152 PHE B CA 1
ATOM 5267 C C . PHE B 1 152 ? -7.051 -25.062 -10.047 1 98.69 152 PHE B C 1
ATOM 5269 O O . PHE B 1 152 ? -7.129 -26.172 -10.57 1 98.69 152 PHE B O 1
ATOM 5276 N N . LEU B 1 153 ? -6.715 -24.875 -8.781 1 98.81 153 LEU B N 1
ATOM 5277 C CA . LEU B 1 153 ? -6.355 -26.016 -7.953 1 98.81 153 LEU B CA 1
ATOM 5278 C C . LEU B 1 153 ? -7.57 -26.906 -7.711 1 98.81 153 LEU B C 1
ATOM 5280 O O . LEU B 1 153 ? -7.492 -28.125 -7.891 1 98.81 153 LEU B O 1
ATOM 5284 N N . LEU B 1 154 ? -8.695 -26.359 -7.348 1 98.81 154 LEU B N 1
ATOM 5285 C CA . LEU B 1 154 ? -9.906 -27.109 -7.051 1 98.81 154 LEU B CA 1
ATOM 5286 C C . LEU B 1 154 ? -10.375 -27.891 -8.273 1 98.81 154 LEU B C 1
ATOM 5288 O O . LEU B 1 154 ? -10.672 -29.094 -8.172 1 98.81 154 LEU B O 1
ATOM 5292 N N . LEU B 1 155 ? -10.406 -27.234 -9.414 1 98.75 155 LEU B N 1
ATOM 5293 C CA . LEU B 1 155 ? -10.859 -27.859 -10.656 1 98.75 155 LEU B CA 1
ATOM 5294 C C . LEU B 1 155 ? -9.914 -28.984 -11.062 1 98.75 155 LEU B C 1
ATOM 5296 O O . LEU B 1 155 ? -10.359 -30.047 -11.484 1 98.75 155 LEU B O 1
ATOM 5300 N N . SER B 1 156 ? -8.617 -28.734 -10.922 1 98.75 156 SER B N 1
ATOM 5301 C CA . SER B 1 156 ? -7.621 -29.719 -11.344 1 98.75 156 SER B CA 1
ATOM 5302 C C . SER B 1 156 ? -7.672 -30.969 -10.469 1 98.75 156 SER B C 1
ATOM 5304 O O . SER B 1 156 ? -7.605 -32.094 -10.969 1 98.75 156 SER B O 1
ATOM 5306 N N . VAL B 1 157 ? -7.758 -30.766 -9.141 1 98.62 157 VAL B N 1
ATOM 5307 C CA . VAL B 1 157 ? -7.836 -31.906 -8.227 1 98.62 157 VAL B CA 1
ATOM 5308 C C . VAL B 1 157 ? -9.117 -32.688 -8.492 1 98.62 157 VAL B C 1
ATOM 5310 O O . VAL B 1 157 ? -9.094 -33.938 -8.539 1 98.62 157 VAL B O 1
ATOM 5313 N N . TRP B 1 158 ? -10.242 -31.953 -8.688 1 98.31 158 TRP B N 1
ATOM 5314 C CA . TRP B 1 158 ? -11.531 -32.594 -8.969 1 98.31 158 TRP B CA 1
ATOM 5315 C C . TRP B 1 158 ? -11.469 -33.375 -10.266 1 98.31 158 TRP B C 1
ATOM 5317 O O . TRP B 1 158 ? -11.859 -34.562 -10.297 1 98.31 158 TRP B O 1
ATOM 5327 N N . GLU B 1 159 ? -11 -32.781 -11.305 1 97.69 159 GLU B N 1
ATOM 5328 C CA . GLU B 1 159 ? -10.914 -33.438 -12.617 1 97.69 159 GLU B CA 1
ATOM 5329 C C . GLU B 1 159 ? -9.969 -34.625 -12.586 1 97.69 159 GLU B C 1
ATOM 5331 O O . GLU B 1 159 ? -10.258 -35.656 -13.172 1 97.69 159 GLU B O 1
ATOM 5336 N N . TYR B 1 160 ? -8.805 -34.469 -11.938 1 98 160 TYR B N 1
ATOM 5337 C CA . TYR B 1 160 ? -7.848 -35.562 -11.797 1 98 160 TYR B CA 1
ATOM 5338 C C . TYR B 1 160 ? -8.492 -36.75 -11.125 1 98 160 TYR B C 1
ATOM 5340 O O . TYR B 1 160 ? -8.383 -37.875 -11.617 1 98 160 TYR B O 1
ATOM 5348 N N . ALA B 1 161 ? -9.156 -36.531 -10.008 1 97.38 161 ALA B N 1
ATOM 5349 C CA . ALA B 1 161 ? -9.797 -37.625 -9.266 1 97.38 161 ALA B CA 1
ATOM 5350 C C . ALA B 1 161 ? -10.852 -38.312 -10.109 1 97.38 161 ALA B C 1
ATOM 5352 O O . ALA B 1 161 ? -10.922 -39.531 -10.148 1 97.38 161 ALA B O 1
ATOM 5353 N N . SER B 1 162 ? -11.68 -37.531 -10.805 1 95 162 SER B N 1
ATOM 5354 C CA . SER B 1 162 ? -12.734 -38.094 -11.648 1 95 162 SER B CA 1
ATOM 5355 C C . SER B 1 162 ? -12.156 -38.969 -12.742 1 95 162 SER B C 1
ATOM 5357 O O . SER B 1 162 ? -12.68 -40.062 -13 1 95 162 SER B O 1
ATOM 5359 N N . GLN B 1 163 ? -11.102 -38.531 -13.344 1 94.5 163 GLN B N 1
ATOM 5360 C CA . GLN B 1 163 ? -10.484 -39.281 -14.43 1 94.5 163 GLN B CA 1
ATOM 5361 C C . GLN B 1 163 ? -9.836 -40.562 -13.906 1 94.5 163 GLN B C 1
ATOM 5363 O O . GLN B 1 163 ? -9.922 -41.625 -14.547 1 94.5 163 GLN B O 1
ATOM 5368 N N . GLN B 1 164 ? -9.188 -40.5 -12.773 1 95.88 164 GLN B N 1
ATOM 5369 C CA . GLN B 1 164 ? -8.555 -41.656 -12.188 1 95.88 164 GLN B CA 1
ATOM 5370 C C . GLN B 1 164 ? -9.586 -42.719 -11.828 1 95.88 164 GLN B C 1
ATOM 5372 O O . GLN B 1 164 ? -9.359 -43.906 -12.039 1 95.88 164 GLN B O 1
ATOM 5377 N N . ILE B 1 165 ? -10.656 -42.281 -11.32 1 92.31 165 ILE B N 1
ATOM 5378 C CA . ILE B 1 165 ? -11.727 -43.188 -10.93 1 92.31 165 ILE B CA 1
ATOM 5379 C C . ILE B 1 165 ? -12.328 -43.844 -12.18 1 92.31 165 ILE B C 1
ATOM 5381 O O . ILE B 1 165 ? -12.602 -45.031 -12.195 1 92.31 165 ILE B O 1
ATOM 5385 N N . ASP B 1 166 ? -12.547 -43.062 -13.188 1 90.62 166 ASP B N 1
ATOM 5386 C CA . ASP B 1 166 ? -13.055 -43.562 -14.461 1 90.62 166 ASP B CA 1
ATOM 5387 C C . ASP B 1 166 ? -12.102 -44.594 -15.055 1 90.62 166 ASP B C 1
ATOM 5389 O O . ASP B 1 166 ? -12.539 -45.531 -15.75 1 90.62 166 ASP B O 1
ATOM 5393 N N . GLN B 1 167 ? -10.812 -44.469 -14.742 1 93.31 167 GLN B N 1
ATOM 5394 C CA . GLN B 1 167 ? -9.805 -45.375 -15.273 1 93.31 167 GLN B CA 1
ATOM 5395 C C . GLN B 1 167 ? -9.594 -46.562 -14.352 1 93.31 167 GLN B C 1
ATOM 5397 O O . GLN B 1 167 ? -8.719 -47.406 -14.594 1 93.31 167 GLN B O 1
ATOM 5402 N N . GLY B 1 168 ? -10.328 -46.625 -13.227 1 92.31 168 GLY B N 1
ATOM 5403 C CA . GLY B 1 168 ? -10.344 -47.812 -12.391 1 92.31 168 GLY B CA 1
ATOM 5404 C C . GLY B 1 168 ? -9.469 -47.688 -11.164 1 92.31 168 GLY B C 1
ATOM 5405 O O . GLY B 1 168 ? -9.172 -48.688 -10.508 1 92.31 168 GLY B O 1
ATOM 5406 N N . ALA B 1 169 ? -9.039 -46.469 -10.852 1 93.5 169 ALA B N 1
ATOM 5407 C CA . ALA B 1 169 ? -8.219 -46.281 -9.664 1 93.5 169 ALA B CA 1
ATOM 5408 C C . ALA B 1 169 ? -9.008 -46.625 -8.398 1 93.5 169 ALA B C 1
ATOM 5410 O O . ALA B 1 169 ? -10.211 -46.375 -8.32 1 93.5 169 ALA B O 1
ATOM 5411 N N . ALA B 1 170 ? -8.352 -47.219 -7.395 1 94.56 170 ALA B N 1
ATOM 5412 C CA . ALA B 1 170 ? -8.969 -47.5 -6.098 1 94.56 170 ALA B CA 1
ATOM 5413 C C . ALA B 1 170 ? -9.289 -46.188 -5.363 1 94.56 170 ALA B C 1
ATOM 5415 O O . ALA B 1 170 ? -8.453 -45.281 -5.301 1 94.56 170 ALA B O 1
ATOM 5416 N N . LEU B 1 171 ? -10.43 -46.125 -4.824 1 93.06 171 LEU B N 1
ATOM 5417 C CA . LEU B 1 171 ? -10.945 -44.906 -4.234 1 93.06 171 LEU B CA 1
ATOM 5418 C C . LEU B 1 171 ? -10.156 -44.531 -2.99 1 93.06 171 LEU B C 1
ATOM 5420 O O . LEU B 1 171 ? -9.742 -43.375 -2.838 1 93.06 171 LEU B O 1
ATOM 5424 N N . ALA B 1 172 ? -9.891 -45.469 -2.102 1 94.5 172 ALA B N 1
ATOM 5425 C CA . ALA B 1 172 ? -9.312 -45.156 -0.79 1 94.5 172 ALA B CA 1
ATOM 5426 C C . ALA B 1 172 ? -7.91 -44.594 -0.922 1 94.5 172 ALA B C 1
ATOM 5428 O O . ALA B 1 172 ? -7.609 -43.531 -0.356 1 94.5 172 ALA B O 1
ATOM 5429 N N . PRO B 1 173 ? -7.012 -45.188 -1.715 1 95.75 173 PRO B N 1
ATOM 5430 C CA . PRO B 1 173 ? -5.676 -44.625 -1.863 1 95.75 173 PRO B CA 1
ATOM 5431 C C . PRO B 1 173 ? -5.688 -43.281 -2.598 1 95.75 173 PRO B C 1
ATOM 5433 O O . PRO B 1 173 ? -4.895 -42.406 -2.279 1 95.75 173 PRO B O 1
ATOM 5436 N N . LEU B 1 174 ? -6.539 -43.188 -3.561 1 95.81 174 LEU B N 1
ATOM 5437 C CA . LEU B 1 174 ? -6.637 -41.938 -4.316 1 95.81 174 LEU B CA 1
ATOM 5438 C C . LEU B 1 174 ? -7.07 -40.781 -3.412 1 95.81 174 LEU B C 1
ATOM 5440 O O . LEU B 1 174 ? -6.402 -39.75 -3.352 1 95.81 174 LEU B O 1
ATOM 5444 N N . CYS B 1 175 ? -8.156 -40.938 -2.691 1 95.94 175 CYS B N 1
ATOM 5445 C CA . CYS B 1 175 ? -8.656 -39.906 -1.786 1 95.94 175 CYS B CA 1
ATOM 5446 C C . CYS B 1 175 ? -7.668 -39.656 -0.657 1 95.94 175 CYS B C 1
ATOM 5448 O O . CYS B 1 175 ? -7.488 -38.5 -0.234 1 95.94 175 CYS B O 1
ATOM 5450 N N . GLY B 1 176 ? -7.051 -40.75 -0.173 1 97.12 176 GLY B N 1
ATOM 5451 C CA . GLY B 1 176 ? -6.059 -40.594 0.878 1 97.12 176 GLY B CA 1
ATOM 5452 C C . GLY B 1 176 ? -4.926 -39.656 0.491 1 97.12 176 GLY B C 1
ATOM 5453 O O . GLY B 1 176 ? -4.539 -38.781 1.271 1 97.12 176 GLY B O 1
ATOM 5454 N N . ALA B 1 177 ? -4.355 -39.812 -0.694 1 97.81 177 ALA B N 1
ATOM 5455 C CA . ALA B 1 177 ? -3.262 -38.969 -1.182 1 97.81 177 ALA B CA 1
ATOM 5456 C C . ALA B 1 177 ? -3.715 -37.531 -1.36 1 97.81 177 ALA B C 1
ATOM 5458 O O . ALA B 1 177 ? -2.994 -36.594 -0.991 1 97.81 177 ALA B O 1
ATOM 5459 N N . LEU B 1 178 ? -4.895 -37.344 -1.911 1 98.19 178 LEU B N 1
ATOM 5460 C CA . LEU B 1 178 ? -5.41 -36 -2.182 1 98.19 178 LEU B CA 1
ATOM 5461 C C . LEU B 1 178 ? -5.789 -35.312 -0.885 1 98.19 178 LEU B C 1
ATOM 5463 O O . LEU B 1 178 ? -5.633 -34.094 -0.769 1 98.19 178 LEU B O 1
ATOM 5467 N N . TRP B 1 179 ? -6.293 -36.062 0.081 1 98.5 179 TRP B N 1
ATOM 5468 C CA . TRP B 1 179 ? -6.645 -35.469 1.368 1 98.5 179 TRP B CA 1
ATOM 5469 C C . TRP B 1 179 ? -5.395 -35.094 2.156 1 98.5 179 TRP B C 1
ATOM 5471 O O . TRP B 1 179 ? -5.391 -34.125 2.9 1 98.5 179 TRP B O 1
ATOM 5481 N N . LEU B 1 180 ? -4.328 -35.906 2.012 1 98.5 180 LEU B N 1
ATOM 5482 C CA . LEU B 1 180 ? -3.047 -35.531 2.592 1 98.5 180 LEU B CA 1
ATOM 5483 C C . LEU B 1 180 ? -2.539 -34.219 1.976 1 98.5 180 LEU B C 1
ATOM 5485 O O . LEU B 1 180 ? -1.994 -33.375 2.68 1 98.5 180 LEU B O 1
ATOM 5489 N N . PHE B 1 181 ? -2.691 -34.125 0.7 1 98.5 181 PHE B N 1
ATOM 5490 C CA . PHE B 1 181 ? -2.336 -32.906 0.008 1 98.5 181 PHE B CA 1
ATOM 5491 C C . PHE B 1 181 ? -3.152 -31.734 0.538 1 98.5 181 PHE B C 1
ATOM 5493 O O . PHE B 1 181 ? -2.605 -30.656 0.805 1 98.5 181 PHE B O 1
ATOM 5500 N N . ALA B 1 182 ? -4.453 -31.922 0.709 1 98.69 182 ALA B N 1
ATOM 5501 C CA . ALA B 1 182 ? -5.328 -30.891 1.251 1 98.69 182 ALA B CA 1
ATOM 5502 C C . ALA B 1 182 ? -4.895 -30.484 2.658 1 98.69 182 ALA B C 1
ATOM 5504 O O . ALA B 1 182 ? -4.965 -29.312 3.025 1 98.69 182 ALA B O 1
ATOM 5505 N N . ALA B 1 183 ? -4.473 -31.453 3.441 1 98.69 183 ALA B N 1
ATOM 5506 C CA . ALA B 1 183 ? -3.953 -31.172 4.777 1 98.69 183 ALA B CA 1
ATOM 5507 C C . ALA B 1 183 ? -2.701 -30.297 4.707 1 98.69 183 ALA B C 1
ATOM 5509 O O . ALA B 1 183 ? -2.49 -29.438 5.555 1 98.69 183 ALA B O 1
ATOM 5510 N N . GLY B 1 184 ? -1.877 -30.609 3.705 1 98.69 184 GLY B N 1
ATOM 5511 C CA . GLY B 1 184 ? -0.716 -29.766 3.475 1 98.69 184 GLY B CA 1
ATOM 5512 C C . GLY B 1 184 ? -1.078 -28.328 3.127 1 98.69 184 GLY B C 1
ATOM 5513 O O . GLY B 1 184 ? -0.456 -27.391 3.621 1 98.69 184 GLY B O 1
ATOM 5514 N N . VAL B 1 185 ? -2.082 -28.156 2.301 1 98.69 185 VAL B N 1
ATOM 5515 C CA . VAL B 1 185 ? -2.551 -26.828 1.919 1 98.69 185 VAL B CA 1
ATOM 5516 C C . VAL B 1 185 ? -3.131 -26.109 3.139 1 98.69 185 VAL B C 1
ATOM 5518 O O . VAL B 1 185 ? -2.938 -24.906 3.309 1 98.69 185 VAL B O 1
ATOM 5521 N N . TRP B 1 186 ? -3.855 -26.859 3.963 1 98.69 186 TRP B N 1
ATOM 5522 C CA . TRP B 1 186 ? -4.383 -26.312 5.203 1 98.69 186 TRP B CA 1
ATOM 5523 C C . TRP B 1 186 ? -3.254 -25.812 6.102 1 98.69 186 TRP B C 1
ATOM 5525 O O . TRP B 1 186 ? -3.32 -24.703 6.645 1 98.69 186 TRP B O 1
ATOM 5535 N N . LEU B 1 187 ? -2.244 -26.625 6.301 1 98.62 187 LEU B N 1
ATOM 5536 C CA . LEU B 1 187 ? -1.104 -26.25 7.129 1 98.62 187 LEU B CA 1
ATOM 5537 C C . LEU B 1 187 ? -0.412 -25.016 6.566 1 98.62 187 LEU B C 1
ATOM 5539 O O . LEU B 1 187 ? -0.043 -24.109 7.32 1 98.62 187 LEU B O 1
ATOM 5543 N N . PHE B 1 188 ? -0.212 -25.062 5.289 1 97.88 188 PHE B N 1
ATOM 5544 C CA . PHE B 1 188 ? 0.379 -23.922 4.594 1 97.88 188 PHE B CA 1
ATOM 5545 C C . PHE B 1 188 ? -0.42 -22.656 4.855 1 97.88 188 PHE B C 1
ATOM 5547 O O . PHE B 1 188 ? 0.149 -21.609 5.203 1 97.88 188 PHE B O 1
ATOM 5554 N N . SER B 1 189 ? -1.745 -22.703 4.742 1 97.94 189 SER B N 1
ATOM 5555 C CA . SER B 1 189 ? -2.641 -21.562 4.969 1 97.94 189 SER B CA 1
ATOM 5556 C C . SER B 1 189 ? -2.582 -21.094 6.422 1 97.94 189 SER B C 1
ATOM 5558 O O . SER B 1 189 ? -2.568 -19.891 6.691 1 97.94 189 SER B O 1
ATOM 5560 N N . TRP B 1 190 ? -2.551 -22.031 7.305 1 97.38 190 TRP B N 1
ATOM 5561 C CA . TRP B 1 190 ? -2.463 -21.719 8.727 1 97.38 190 TRP B CA 1
ATOM 5562 C C . TRP B 1 190 ? -1.175 -20.969 9.039 1 97.38 190 TRP B C 1
ATOM 5564 O O . TRP B 1 190 ? -1.191 -19.969 9.758 1 97.38 190 TRP B O 1
ATOM 5574 N N . ILE B 1 191 ? -0.071 -21.375 8.477 1 96.12 191 ILE B N 1
ATOM 5575 C CA . ILE B 1 191 ? 1.228 -20.75 8.703 1 96.12 191 ILE B CA 1
ATOM 5576 C C . ILE B 1 191 ? 1.218 -19.328 8.141 1 96.12 191 ILE B C 1
ATOM 5578 O O . ILE B 1 191 ? 1.685 -18.391 8.797 1 96.12 191 ILE B O 1
ATOM 5582 N N . LEU B 1 192 ? 0.691 -19.203 6.93 1 95.62 192 LEU B N 1
ATOM 5583 C CA . LEU B 1 192 ? 0.62 -17.891 6.289 1 95.62 192 LEU B CA 1
ATOM 5584 C C . LEU B 1 192 ? -0.167 -16.906 7.145 1 95.62 192 LEU B C 1
ATOM 5586 O O . LEU B 1 192 ? 0.302 -15.797 7.41 1 95.62 192 LEU B O 1
ATOM 5590 N N . HIS B 1 193 ? -1.334 -17.297 7.602 1 95.12 193 HIS B N 1
ATOM 5591 C CA . HIS B 1 193 ? -2.209 -16.406 8.352 1 95.12 193 HIS B CA 1
ATOM 5592 C C . HIS B 1 193 ? -1.646 -16.125 9.742 1 95.12 193 HIS B C 1
ATOM 5594 O O . HIS B 1 193 ? -1.746 -15 10.234 1 95.12 193 HIS B O 1
ATOM 5600 N N . ARG B 1 194 ? -1.062 -17.094 10.312 1 93.56 194 ARG B N 1
ATOM 5601 C CA . ARG B 1 194 ? -0.517 -16.938 11.664 1 93.56 194 ARG B CA 1
ATOM 5602 C C . ARG B 1 194 ? 0.691 -16 11.656 1 93.56 194 ARG B C 1
ATOM 5604 O O . ARG B 1 194 ? 0.884 -15.227 12.594 1 93.56 194 ARG B O 1
ATOM 5611 N N . ASN B 1 195 ? 1.453 -16.031 10.578 1 92.25 195 ASN B N 1
ATOM 5612 C CA . ASN B 1 195 ? 2.744 -15.352 10.625 1 92.25 195 ASN B CA 1
ATOM 5613 C C . ASN B 1 195 ? 2.75 -14.094 9.766 1 92.25 195 ASN B C 1
ATOM 5615 O O . ASN B 1 195 ? 3.555 -13.188 9.992 1 92.25 195 ASN B O 1
ATOM 5619 N N . LEU B 1 196 ? 1.925 -14.023 8.773 1 90.44 196 LEU B N 1
ATOM 5620 C CA . LEU B 1 196 ? 2.053 -12.922 7.824 1 90.44 196 LEU B CA 1
ATOM 5621 C C . LEU B 1 196 ? 0.823 -12.023 7.863 1 90.44 196 LEU B C 1
ATOM 5623 O O . LEU B 1 196 ? 0.843 -10.914 7.324 1 90.44 196 LEU B O 1
ATOM 5627 N N . PHE B 1 197 ? -0.239 -12.422 8.383 1 85.62 197 PHE B N 1
ATOM 5628 C CA . PHE B 1 197 ? -1.422 -11.586 8.547 1 85.62 197 PHE B CA 1
ATOM 5629 C C . PHE B 1 197 ? -1.493 -11.016 9.953 1 85.62 197 PHE B C 1
ATOM 5631 O O . PHE B 1 197 ? -2.338 -11.43 10.758 1 85.62 197 PHE B O 1
ATOM 5638 N N . ASP B 1 198 ? -0.692 -10.039 10.25 1 75.69 198 ASP B N 1
ATOM 5639 C CA . ASP B 1 198 ? -0.541 -9.633 11.641 1 75.69 198 ASP B CA 1
ATOM 5640 C C . ASP B 1 198 ? -0.891 -8.164 11.828 1 75.69 198 ASP B C 1
ATOM 5642 O O . ASP B 1 198 ? -0.467 -7.535 12.805 1 75.69 198 ASP B O 1
ATOM 5646 N N . TRP B 1 199 ? -1.696 -7.738 10.789 1 76.69 199 TRP B N 1
ATOM 5647 C CA . TRP B 1 199 ? -1.996 -6.324 10.977 1 76.69 199 TRP B CA 1
ATOM 5648 C C . TRP B 1 199 ? -3.48 -6.113 11.25 1 76.69 199 TRP B C 1
ATOM 5650 O O . TRP B 1 199 ? -4.328 -6.789 10.664 1 76.69 199 TRP B O 1
ATOM 5660 N N . GLN B 1 200 ? -3.93 -5.582 12.297 1 81.56 200 GLN B N 1
ATOM 5661 C CA . GLN B 1 200 ? -5.266 -5.082 12.602 1 81.56 200 GLN B CA 1
ATOM 5662 C C . GLN B 1 200 ? -5.199 -3.85 13.508 1 81.56 200 GLN B C 1
ATOM 5664 O O . GLN B 1 200 ? -4.227 -3.66 14.234 1 81.56 200 GLN B O 1
ATOM 5669 N N . PRO B 1 201 ? -6.223 -2.961 13.266 1 88 201 PRO B N 1
ATOM 5670 C CA . PRO B 1 201 ? -6.254 -1.842 14.211 1 88 201 PRO B CA 1
ATOM 5671 C C . PRO B 1 201 ? -6.309 -2.299 15.664 1 88 201 PRO B C 1
ATOM 5673 O O . PRO B 1 201 ? -6.973 -3.289 15.977 1 88 201 PRO B O 1
ATOM 5676 N N . GLU B 1 202 ? -5.594 -1.574 16.516 1 87.81 202 GLU B N 1
ATOM 5677 C CA . GLU B 1 202 ? -5.625 -1.876 17.938 1 87.81 202 GLU B CA 1
ATOM 5678 C C . GLU B 1 202 ? -6.98 -1.522 18.547 1 87.81 202 GLU B C 1
ATOM 5680 O O . GLU B 1 202 ? -7.574 -0.498 18.203 1 87.81 202 GLU B O 1
ATOM 5685 N N . ILE B 1 203 ? -7.402 -2.396 19.328 1 93.88 203 ILE B N 1
ATOM 5686 C CA . ILE B 1 203 ? -8.672 -2.184 20.016 1 93.88 203 ILE B CA 1
ATOM 5687 C C . ILE B 1 203 ? -8.43 -1.415 21.312 1 93.88 203 ILE B C 1
ATOM 5689 O O . ILE B 1 203 ? -7.496 -1.717 22.047 1 93.88 203 ILE B O 1
ATOM 5693 N N . ILE B 1 204 ? -9.266 -0.427 21.516 1 96.44 204 ILE B N 1
ATOM 5694 C CA . ILE B 1 204 ? -9.227 0.283 22.781 1 96.44 204 ILE B CA 1
ATOM 5695 C C . ILE B 1 204 ? -9.836 -0.587 23.891 1 96.44 204 ILE B C 1
ATOM 5697 O O . ILE B 1 204 ? -11.016 -0.93 23.828 1 96.44 204 ILE B O 1
ATOM 5701 N N . PRO B 1 205 ? -9.039 -0.973 24.875 1 95.19 205 PRO B N 1
ATOM 5702 C CA . PRO B 1 205 ? -9.492 -1.981 25.828 1 95.19 205 PRO B CA 1
ATOM 5703 C C . PRO B 1 205 ? -10.484 -1.424 26.844 1 95.19 205 PRO B C 1
ATOM 5705 O O . PRO B 1 205 ? -11.273 -2.178 27.422 1 95.19 205 PRO B O 1
ATOM 5708 N N . THR B 1 206 ? -10.477 -0.119 27.094 1 96.62 206 THR B N 1
ATOM 5709 C CA . THR B 1 206 ? -11.32 0.47 28.125 1 96.62 206 THR B CA 1
ATOM 5710 C C . THR B 1 206 ? -12.562 1.111 27.5 1 96.62 206 THR B C 1
ATOM 5712 O O . THR B 1 206 ? -12.57 1.457 26.328 1 96.62 206 THR B O 1
ATOM 5715 N N . TYR B 1 207 ? -13.547 1.174 28.266 1 97.44 207 TYR B N 1
ATOM 5716 C CA . TYR B 1 207 ? -14.711 1.963 27.859 1 97.44 207 TYR B CA 1
ATOM 5717 C C . TYR B 1 207 ? -14.414 3.455 27.969 1 97.44 207 TYR B C 1
ATOM 5719 O O . TYR B 1 207 ? -13.43 3.859 28.578 1 97.44 207 TYR B O 1
ATOM 5727 N N . THR B 1 208 ? -15.234 4.25 27.297 1 97.56 208 THR B N 1
ATOM 5728 C CA . THR B 1 208 ? -15.062 5.699 27.266 1 97.56 208 THR B CA 1
ATOM 5729 C C . THR B 1 208 ? -15.078 6.266 28.688 1 97.56 208 THR B C 1
ATOM 5731 O O . THR B 1 208 ? -16.062 6.102 29.422 1 97.56 208 THR B O 1
ATOM 5734 N N . ASN B 1 209 ? -13.961 6.91 29.125 1 95.81 209 ASN B N 1
ATOM 5735 C CA . ASN B 1 209 ? -13.898 7.441 30.484 1 95.81 209 ASN B CA 1
ATOM 5736 C C . ASN B 1 209 ? -12.953 8.641 30.578 1 95.81 209 ASN B C 1
ATOM 5738 O O . ASN B 1 209 ? -12.57 9.055 31.672 1 95.81 209 ASN B O 1
ATOM 5742 N N . ASN B 1 210 ? -12.531 9.18 29.422 1 95.31 210 ASN B N 1
ATOM 5743 C CA . ASN B 1 210 ? -11.531 10.234 29.469 1 95.31 210 ASN B CA 1
ATOM 5744 C C . ASN B 1 210 ? -12.117 11.547 29.984 1 95.31 210 ASN B C 1
ATOM 5746 O O . ASN B 1 210 ? -11.383 12.398 30.484 1 95.31 210 ASN B O 1
ATOM 5750 N N . VAL B 1 211 ? -13.414 11.766 29.812 1 95.12 211 VAL B N 1
ATOM 5751 C CA . VAL B 1 211 ? -14.125 12.906 30.375 1 95.12 211 VAL B CA 1
ATOM 5752 C C . VAL B 1 211 ? -15.5 12.461 30.875 1 95.12 211 VAL B C 1
ATOM 5754 O O . VAL B 1 211 ? -16.141 11.594 30.281 1 95.12 211 VAL B O 1
ATOM 5757 N N . PRO B 1 212 ? -15.891 13.039 31.984 1 92.44 212 PRO B N 1
ATOM 5758 C CA . PRO B 1 212 ? -17.234 12.703 32.438 1 92.44 212 PRO B CA 1
ATOM 5759 C C . PRO B 1 212 ? -18.328 13.164 31.469 1 92.44 212 PRO B C 1
ATOM 5761 O O . PRO B 1 212 ? -18.125 14.133 30.734 1 92.44 212 PRO B O 1
ATOM 5764 N N . SER B 1 213 ? -19.391 12.375 31.438 1 86.38 213 SER B N 1
ATOM 5765 C CA . SER B 1 213 ? -20.516 12.805 30.609 1 86.38 213 SER B CA 1
ATOM 5766 C C . SER B 1 213 ? -21.031 14.18 31.047 1 86.38 213 SER B C 1
ATOM 5768 O O . SER B 1 213 ? -21.188 14.445 32.25 1 86.38 213 SER B O 1
ATOM 5770 N N . PRO B 1 214 ? -21.156 15.023 30.031 1 80.38 214 PRO B N 1
ATOM 5771 C CA . PRO B 1 214 ? -21.594 16.375 30.422 1 80.38 214 PRO B CA 1
ATOM 5772 C C . PRO B 1 214 ? -23.047 16.406 30.891 1 80.38 214 PRO B C 1
ATOM 5774 O O . PRO B 1 214 ? -23.859 15.602 30.422 1 80.38 214 PRO B O 1
ATOM 5777 N N . THR B 1 215 ? -23.312 17.25 31.859 1 78.62 215 THR B N 1
ATOM 5778 C CA . THR B 1 215 ? -24.672 17.438 32.344 1 78.62 215 THR B CA 1
ATOM 5779 C C . THR B 1 215 ? -25.453 18.391 31.453 1 78.62 215 THR B C 1
ATOM 5781 O O . THR B 1 215 ? -26.688 18.359 31.422 1 78.62 215 THR B O 1
ATOM 5784 N N . ALA B 1 216 ? -24.75 19.281 30.766 1 89.38 216 ALA B N 1
ATOM 5785 C CA . ALA B 1 216 ? -25.375 20.219 29.828 1 89.38 216 ALA B CA 1
ATOM 5786 C C . ALA B 1 216 ? -24.797 20.078 28.422 1 89.38 216 ALA B C 1
ATOM 5788 O O . ALA B 1 216 ? -23.609 19.812 28.266 1 89.38 216 ALA B O 1
ATOM 5789 N N . PRO B 1 217 ? -25.688 20.25 27.453 1 94.5 217 PRO B N 1
ATOM 5790 C CA . PRO B 1 217 ? -25.203 20.125 26.062 1 94.5 217 PRO B CA 1
ATOM 5791 C C . PRO B 1 217 ? -24.25 21.25 25.672 1 94.5 217 PRO B C 1
ATOM 5793 O O . PRO B 1 217 ? -24.438 22.406 26.078 1 94.5 217 PRO B O 1
ATOM 5796 N N . VAL B 1 218 ? -23.219 20.891 25 1 93.75 218 VAL B N 1
ATOM 5797 C CA . VAL B 1 218 ? -22.25 21.828 24.453 1 93.75 218 VAL B CA 1
ATOM 5798 C C . VAL B 1 218 ? -22.797 22.438 23.156 1 93.75 218 VAL B C 1
ATOM 5800 O O . VAL B 1 218 ? -22.547 23.609 22.844 1 93.75 218 VAL B O 1
ATOM 5803 N N . SER B 1 219 ? -23.578 21.625 22.422 1 96.56 219 SER B N 1
ATOM 5804 C CA . SER B 1 219 ? -24.281 22 21.188 1 96.56 219 SER B CA 1
ATOM 5805 C C . SER B 1 219 ? -25.75 21.594 21.25 1 96.56 219 SER B C 1
ATOM 5807 O O . SER B 1 219 ? -26.125 20.688 21.984 1 96.56 219 SER B O 1
ATOM 5809 N N . ASP B 1 220 ? -26.547 22.328 20.484 1 96.81 220 ASP B N 1
ATOM 5810 C CA . ASP B 1 220 ? -27.969 21.984 20.422 1 96.81 220 ASP B CA 1
ATOM 5811 C C . ASP B 1 220 ? -28.234 20.953 19.328 1 96.81 220 ASP B C 1
ATOM 5813 O O . ASP B 1 220 ? -29.141 20.125 19.469 1 96.81 220 ASP B O 1
ATOM 5817 N N . LYS B 1 221 ? -27.438 21.062 18.266 1 98.25 221 LYS B N 1
ATOM 5818 C CA . LYS B 1 221 ? -27.578 20.141 17.125 1 98.25 221 LYS B CA 1
ATOM 5819 C C . LYS B 1 221 ? -26.203 19.641 16.672 1 98.25 221 LYS B C 1
ATOM 5821 O O . LYS B 1 221 ? -25.203 20.359 16.812 1 98.25 221 LYS B O 1
ATOM 5826 N N . VAL B 1 222 ? -26.203 18.438 16.219 1 98.75 222 VAL B N 1
ATOM 5827 C CA . VAL B 1 222 ? -25.016 17.875 15.586 1 98.75 222 VAL B CA 1
ATOM 5828 C C . VAL B 1 222 ? -25.375 17.328 14.203 1 98.75 222 VAL B C 1
ATOM 5830 O O . VAL B 1 222 ? -26.344 16.578 14.07 1 98.75 222 VAL B O 1
ATOM 5833 N N . TYR B 1 223 ? -24.734 17.766 13.211 1 98.88 223 TYR B N 1
ATOM 5834 C CA . TYR B 1 223 ? -24.844 17.234 11.852 1 98.88 223 TYR B CA 1
ATOM 5835 C C . TYR B 1 223 ? -23.578 16.484 11.461 1 98.88 223 TYR B C 1
ATOM 5837 O O . TYR B 1 223 ? -22.484 17.047 11.469 1 98.88 223 TYR B O 1
ATOM 5845 N N . VAL B 1 224 ? -23.719 15.219 11.195 1 98.88 224 VAL B N 1
ATOM 5846 C CA . VAL B 1 224 ? -22.594 14.398 10.734 1 98.88 224 VAL B CA 1
ATOM 5847 C C . VAL B 1 224 ? -22.766 14.094 9.25 1 98.88 224 VAL B C 1
ATOM 5849 O O . VAL B 1 224 ? -23.766 13.508 8.836 1 98.88 224 VAL B O 1
ATOM 5852 N N . ILE B 1 225 ? -21.844 14.508 8.484 1 98.88 225 ILE B N 1
ATOM 5853 C CA . ILE B 1 225 ? -21.844 14.195 7.062 1 98.88 225 ILE B CA 1
ATOM 5854 C C . ILE B 1 225 ? -20.734 13.195 6.754 1 98.88 225 ILE B C 1
ATOM 5856 O O . ILE B 1 225 ? -19.547 13.508 6.906 1 98.88 225 ILE B O 1
ATOM 5860 N N . VAL B 1 226 ? -21.109 12.039 6.328 1 98.81 226 VAL B N 1
ATOM 5861 C CA . VAL B 1 226 ? -20.172 10.969 6.008 1 98.81 226 VAL B CA 1
ATOM 5862 C C . VAL B 1 226 ? -20.062 10.812 4.492 1 98.81 226 VAL B C 1
ATOM 5864 O O . VAL B 1 226 ? -21.016 10.391 3.834 1 98.81 226 VAL B O 1
ATOM 5867 N N . ILE B 1 227 ? -18.969 11.195 3.965 1 98.62 227 ILE B N 1
ATOM 5868 C CA . ILE B 1 227 ? -18.703 10.906 2.561 1 98.62 227 ILE B CA 1
ATOM 5869 C C . ILE B 1 227 ? -18.141 9.5 2.424 1 98.62 227 ILE B C 1
ATOM 5871 O O . ILE B 1 227 ? -16.938 9.281 2.613 1 98.62 227 ILE B O 1
ATOM 5875 N N . ASP B 1 228 ? -18.969 8.617 2.035 1 97.81 228 ASP B N 1
ATOM 5876 C CA . ASP B 1 228 ? -18.672 7.188 2.002 1 97.81 228 ASP B CA 1
ATOM 5877 C C . ASP B 1 228 ? -17.5 6.887 1.078 1 97.81 228 ASP B C 1
ATOM 5879 O O . ASP B 1 228 ? -17.516 7.246 -0.101 1 97.81 228 ASP B O 1
ATOM 5883 N N . GLY B 1 229 ? -16.484 6.254 1.658 1 97.94 229 GLY B N 1
ATOM 5884 C CA . GLY B 1 229 ? -15.375 5.758 0.854 1 97.94 229 GLY B CA 1
ATOM 5885 C C . GLY B 1 229 ? -14.406 6.844 0.43 1 97.94 229 GLY B C 1
ATOM 5886 O O . GLY B 1 229 ? -13.602 6.648 -0.483 1 97.94 229 GLY B O 1
ATOM 5887 N N . MET B 1 230 ? -14.422 8.023 1.007 1 98.12 230 MET B N 1
ATOM 5888 C CA . MET B 1 230 ? -13.539 9.117 0.602 1 98.12 230 MET B CA 1
ATOM 5889 C C . MET B 1 230 ? -12.109 8.867 1.076 1 98.12 230 MET B C 1
ATOM 5891 O O . MET B 1 230 ? -11.82 8.992 2.268 1 98.12 230 MET B O 1
ATOM 5895 N N . ARG B 1 231 ? -11.297 8.602 0.122 1 96.62 231 ARG B N 1
ATOM 5896 C CA . ARG B 1 231 ? -9.883 8.406 0.407 1 96.62 231 ARG B CA 1
ATOM 5897 C C . ARG B 1 231 ? -9.227 9.719 0.824 1 96.62 231 ARG B C 1
ATOM 5899 O O . ARG B 1 231 ? -9.453 10.758 0.203 1 96.62 231 ARG B O 1
ATOM 5906 N N . LYS B 1 232 ? -8.414 9.641 1.79 1 94.31 232 LYS B N 1
ATOM 5907 C CA . LYS B 1 232 ? -7.773 10.836 2.342 1 94.31 232 LYS B CA 1
ATOM 5908 C C . LYS B 1 232 ? -6.84 11.477 1.324 1 94.31 232 LYS B C 1
ATOM 5910 O O . LYS B 1 232 ? -6.84 12.703 1.158 1 94.31 232 LYS B O 1
ATOM 5915 N N . ASP B 1 233 ? -5.965 10.688 0.651 1 89.25 233 ASP B N 1
ATOM 5916 C CA . ASP B 1 233 ? -5.012 11.25 -0.301 1 89.25 233 ASP B CA 1
ATOM 5917 C C . ASP B 1 233 ? -5.73 11.844 -1.513 1 89.25 233 ASP B C 1
ATOM 5919 O O . ASP B 1 233 ? -5.266 12.82 -2.1 1 89.25 233 ASP B O 1
ATOM 5923 N N . ARG B 1 234 ? -6.84 11.289 -1.891 1 94 234 ARG B N 1
ATOM 5924 C CA . ARG B 1 234 ? -7.609 11.828 -3.01 1 94 234 ARG B CA 1
ATOM 5925 C C . ARG B 1 234 ? -8.32 13.117 -2.615 1 94 234 ARG B C 1
ATOM 5927 O O . ARG B 1 234 ? -8.461 14.031 -3.432 1 94 234 ARG B O 1
ATOM 5934 N N . PHE B 1 235 ? -8.75 13.188 -1.363 1 95.75 235 PHE B N 1
ATOM 5935 C CA . PHE B 1 235 ? -9.305 14.438 -0.839 1 95.75 235 PHE B CA 1
ATOM 5936 C C . PHE B 1 235 ? -8.281 15.555 -0.91 1 95.75 235 PHE B C 1
ATOM 5938 O O . PHE B 1 235 ? -8.594 16.672 -1.337 1 95.75 235 PHE B O 1
ATOM 5945 N N . GLU B 1 236 ? -7.102 15.211 -0.573 1 89.81 236 GLU B N 1
ATOM 5946 C CA . GLU B 1 236 ? -6.039 16.219 -0.605 1 89.81 236 GLU B CA 1
ATOM 5947 C C . GLU B 1 236 ? -5.77 16.688 -2.029 1 89.81 236 GLU B C 1
ATOM 5949 O O . GLU B 1 236 ? -5.469 17.859 -2.252 1 89.81 236 GLU B O 1
ATOM 5954 N N . ALA B 1 237 ? -5.957 15.812 -2.93 1 87.31 237 ALA B N 1
ATOM 5955 C CA . ALA B 1 237 ? -5.645 16.125 -4.324 1 87.31 237 ALA B CA 1
ATOM 5956 C C . ALA B 1 237 ? -6.809 16.844 -5 1 87.31 237 ALA B C 1
ATOM 5958 O O . ALA B 1 237 ? -6.656 17.391 -6.098 1 87.31 237 ALA B O 1
ATOM 5959 N N . THR B 1 238 ? -7.914 16.859 -4.375 1 94.31 238 THR B N 1
ATOM 5960 C CA . THR B 1 238 ? -9.141 17.375 -4.973 1 94.31 238 THR B CA 1
ATOM 5961 C C . THR B 1 238 ? -9.281 18.875 -4.688 1 94.31 238 THR B C 1
ATOM 5963 O O . THR B 1 238 ? -8.828 19.359 -3.652 1 94.31 238 THR B O 1
ATOM 5966 N N . ASN B 1 239 ? -9.906 19.547 -5.633 1 93.94 239 ASN B N 1
ATOM 5967 C CA . ASN B 1 239 ? -10.352 20.922 -5.371 1 93.94 239 ASN B CA 1
ATOM 5968 C C . ASN B 1 239 ? -11.68 20.938 -4.617 1 93.94 239 ASN B C 1
ATOM 5970 O O . ASN B 1 239 ? -12.742 21.016 -5.227 1 93.94 239 ASN B O 1
ATOM 5974 N N . ALA B 1 240 ? -11.562 20.906 -3.332 1 96.94 240 ALA B N 1
ATOM 5975 C CA . ALA B 1 240 ? -12.711 20.938 -2.434 1 96.94 240 ALA B CA 1
ATOM 5976 C C . ALA B 1 240 ? -12.641 22.125 -1.489 1 96.94 240 ALA B C 1
ATOM 5978 O O . ALA B 1 240 ? -12.453 21.969 -0.281 1 96.94 240 ALA B O 1
ATOM 5979 N N . PRO B 1 241 ? -12.891 23.359 -1.993 1 96.44 241 PRO B N 1
ATOM 5980 C CA . PRO B 1 241 ? -12.625 24.578 -1.22 1 96.44 241 PRO B CA 1
ATOM 5981 C C . PRO B 1 241 ? -13.492 24.688 0.033 1 96.44 241 PRO B C 1
ATOM 5983 O O . PRO B 1 241 ? -13.039 25.203 1.06 1 96.44 241 PRO B O 1
ATOM 5986 N N . PHE B 1 242 ? -14.781 24.328 -0.05 1 98.06 242 PHE B N 1
ATOM 5987 C CA . PHE B 1 242 ? -15.648 24.469 1.108 1 98.06 242 PHE B CA 1
ATOM 5988 C C . PHE B 1 242 ? -15.211 23.547 2.236 1 98.06 242 PHE B C 1
ATOM 5990 O O . PHE B 1 242 ? -15.047 23.984 3.377 1 98.06 242 PHE B O 1
ATOM 5997 N N . LEU B 1 243 ? -14.984 22.203 1.91 1 98.19 243 LEU B N 1
ATOM 5998 C CA . LEU B 1 243 ? -14.57 21.234 2.918 1 98.19 243 LEU B CA 1
ATOM 5999 C C . LEU B 1 243 ? -13.211 21.609 3.506 1 98.19 243 LEU B C 1
ATOM 6001 O O . LEU B 1 243 ? -12.992 21.469 4.711 1 98.19 243 LEU B O 1
ATOM 6005 N N . LYS B 1 244 ? -12.344 22.016 2.697 1 94.75 244 LYS B N 1
ATOM 6006 C CA . LYS B 1 244 ? -11.016 22.391 3.17 1 94.75 244 LYS B CA 1
ATOM 6007 C C . LYS B 1 244 ? -11.07 23.641 4.039 1 94.75 244 LYS B C 1
ATOM 6009 O O . LYS B 1 244 ? -10.297 23.781 4.984 1 94.75 244 LYS B O 1
ATOM 6014 N N . ARG B 1 245 ? -11.961 24.562 3.756 1 95.5 245 ARG B N 1
ATOM 6015 C CA . ARG B 1 245 ? -12.18 25.719 4.613 1 95.5 245 ARG B CA 1
ATOM 6016 C C . ARG B 1 245 ? -12.719 25.297 5.977 1 95.5 245 ARG B C 1
ATOM 6018 O O . ARG B 1 245 ? -12.273 25.797 7.012 1 95.5 245 ARG B O 1
ATOM 6025 N N . LEU B 1 246 ? -13.75 24.391 5.93 1 96.75 246 LEU B N 1
ATOM 6026 C CA . LEU B 1 246 ? -14.289 23.875 7.184 1 96.75 246 LEU B CA 1
ATOM 6027 C C . LEU B 1 246 ? -13.188 23.266 8.039 1 96.75 246 LEU B C 1
ATOM 6029 O O . LEU B 1 246 ? -13.133 23.484 9.25 1 96.75 246 LEU B O 1
ATOM 6033 N N . ARG B 1 247 ? -12.367 22.469 7.387 1 95.94 247 ARG B N 1
ATOM 6034 C CA . ARG B 1 247 ? -11.258 21.812 8.078 1 95.94 247 ARG B CA 1
ATOM 6035 C C . ARG B 1 247 ? -10.305 22.844 8.664 1 95.94 247 ARG B C 1
ATOM 6037 O O . ARG B 1 247 ? -9.898 22.719 9.828 1 95.94 247 ARG B O 1
ATOM 6044 N N . ALA B 1 248 ? -9.961 23.844 7.906 1 91.19 248 ALA B N 1
ATOM 6045 C CA . ALA B 1 248 ? -8.992 24.859 8.312 1 91.19 248 ALA B CA 1
ATOM 6046 C C . ALA B 1 248 ? -9.539 25.719 9.453 1 91.19 248 ALA B C 1
ATOM 6048 O O . ALA B 1 248 ? -8.781 26.188 10.305 1 91.19 248 ALA B O 1
ATOM 6049 N N . GLN B 1 249 ? -10.844 25.891 9.461 1 94.38 249 GLN B N 1
ATOM 6050 C CA . GLN B 1 249 ? -11.484 26.766 10.445 1 94.38 249 GLN B CA 1
ATOM 6051 C C . GLN B 1 249 ? -12.039 25.969 11.617 1 94.38 249 GLN B C 1
ATOM 6053 O O . GLN B 1 249 ? -12.719 26.516 12.484 1 94.38 249 GLN B O 1
ATOM 6058 N N . GLY B 1 250 ? -11.836 24.656 11.602 1 97.12 250 GLY B N 1
ATOM 6059 C CA . GLY B 1 250 ? -12.242 23.781 12.68 1 97.12 250 GLY B CA 1
ATOM 6060 C C . GLY B 1 250 ? -11.086 23 13.289 1 97.12 250 GLY B C 1
ATOM 6061 O O . GLY B 1 250 ? -9.977 23.516 13.391 1 97.12 250 GLY B O 1
ATOM 6062 N N . THR B 1 251 ? -11.414 21.828 13.828 1 97.88 251 THR B N 1
ATOM 6063 C CA . THR B 1 251 ? -10.398 20.922 14.352 1 97.88 251 THR B CA 1
ATOM 6064 C C . THR B 1 251 ? -10.305 19.672 13.5 1 97.88 251 THR B C 1
ATOM 6066 O O . THR B 1 251 ? -11.297 18.953 13.328 1 97.88 251 THR B O 1
ATOM 6069 N N . GLU B 1 252 ? -9.125 19.484 12.977 1 96.88 252 GLU B N 1
ATOM 6070 C CA . GLU B 1 252 ? -8.883 18.297 12.164 1 96.88 252 GLU B CA 1
ATOM 6071 C C . GLU B 1 252 ? -8.219 17.188 12.984 1 96.88 252 GLU B C 1
ATOM 6073 O O . GLU B 1 252 ? -7.254 17.453 13.711 1 96.88 252 GLU B O 1
ATOM 6078 N N . PHE B 1 253 ? -8.75 16.047 12.914 1 97.19 253 PHE B N 1
ATOM 6079 C CA . PHE B 1 253 ? -8.055 14.852 13.383 1 97.19 253 PHE B CA 1
ATOM 6080 C C . PHE B 1 253 ? -7.371 14.141 12.219 1 97.19 253 PHE B C 1
ATOM 6082 O O . PHE B 1 253 ? -8.016 13.391 11.484 1 97.19 253 PHE B O 1
ATOM 6089 N N . ALA B 1 254 ? -6.059 14.289 12.148 1 91.5 254 ALA B N 1
ATOM 6090 C CA . ALA B 1 254 ? -5.289 13.961 10.945 1 91.5 254 ALA B CA 1
ATOM 6091 C C . ALA B 1 254 ? -5.047 12.453 10.852 1 91.5 254 ALA B C 1
ATOM 6093 O O . ALA B 1 254 ? -4.734 11.938 9.773 1 91.5 254 ALA B O 1
ATOM 6094 N N . GLN B 1 255 ? -5.125 11.703 11.906 1 92 255 GLN B N 1
ATOM 6095 C CA . GLN B 1 255 ? -4.906 10.258 11.914 1 92 255 GLN B CA 1
ATOM 6096 C C . GLN B 1 255 ? -6.094 9.531 12.539 1 92 255 GLN B C 1
ATOM 6098 O O . GLN B 1 255 ? -5.93 8.781 13.508 1 92 255 GLN B O 1
ATOM 6103 N N . MET B 1 256 ? -7.207 9.695 11.914 1 97.06 256 MET B N 1
ATOM 6104 C CA . MET B 1 256 ? -8.406 8.977 12.328 1 97.06 256 MET B CA 1
ATOM 6105 C C . MET B 1 256 ? -8.469 7.598 11.68 1 97.06 256 MET B C 1
ATOM 6107 O O . MET B 1 256 ? -8.57 7.492 10.453 1 97.06 256 MET B O 1
ATOM 6111 N N . GLU B 1 257 ? -8.422 6.59 12.461 1 96.31 257 GLU B N 1
ATOM 6112 C CA . GLU B 1 257 ? -8.359 5.223 11.953 1 96.31 257 GLU B CA 1
ATOM 6113 C C . GLU B 1 257 ? -9.75 4.59 11.906 1 96.31 257 GLU B C 1
ATOM 6115 O O . GLU B 1 257 ? -10.547 4.77 12.828 1 96.31 257 GLU B O 1
ATOM 6120 N N . THR B 1 258 ? -10.086 3.973 10.852 1 96.94 258 THR B N 1
ATOM 6121 C CA . THR B 1 258 ? -11.344 3.234 10.742 1 96.94 258 THR B CA 1
ATOM 6122 C C . THR B 1 258 ? -11.273 1.937 11.547 1 96.94 258 THR B C 1
ATOM 6124 O O . THR B 1 258 ? -10.438 1.796 12.438 1 96.94 258 THR B O 1
ATOM 6127 N N . VAL B 1 259 ? -12.273 1.004 11.32 1 95.94 259 VAL B N 1
ATOM 6128 C CA . VAL B 1 259 ? -12.359 -0.241 12.07 1 95.94 259 VAL B CA 1
ATOM 6129 C C . VAL B 1 259 ? -12.148 -1.43 11.141 1 95.94 259 VAL B C 1
ATOM 6131 O O . VAL B 1 259 ? -12.078 -1.263 9.922 1 95.94 259 VAL B O 1
ATOM 6134 N N . TYR B 1 260 ? -12.016 -2.621 11.742 1 93.38 260 TYR B N 1
ATOM 6135 C CA . TYR B 1 260 ? -11.805 -3.844 10.977 1 93.38 260 TYR B CA 1
ATOM 6136 C C . TYR B 1 260 ? -12.891 -4.871 11.289 1 93.38 260 TYR B C 1
ATOM 6138 O O . TYR B 1 260 ? -13.172 -5.152 12.453 1 93.38 260 TYR B O 1
ATOM 6146 N N . PRO B 1 261 ? -13.445 -5.477 10.219 1 92 261 PRO B N 1
ATOM 6147 C CA . PRO B 1 261 ? -13.32 -5.129 8.805 1 92 261 PRO B CA 1
ATOM 6148 C C . PRO B 1 261 ? -14.023 -3.818 8.453 1 92 261 PRO B C 1
ATOM 6150 O O . PRO B 1 261 ? -15.039 -3.479 9.062 1 92 261 PRO B O 1
ATOM 6153 N N . ALA B 1 262 ? -13.461 -3.135 7.484 1 93.31 262 ALA B N 1
ATOM 6154 C CA . ALA B 1 262 ? -13.977 -1.808 7.152 1 93.31 262 ALA B CA 1
ATOM 6155 C C . ALA B 1 262 ? -15.086 -1.893 6.105 1 93.31 262 ALA B C 1
ATOM 6157 O O . ALA B 1 262 ? -14.953 -1.339 5.012 1 93.31 262 ALA B O 1
ATOM 6158 N N . ARG B 1 263 ? -16.141 -2.445 6.453 1 92 263 ARG B N 1
ATOM 6159 C CA . ARG B 1 263 ? -17.359 -2.459 5.648 1 92 263 ARG B CA 1
ATOM 6160 C C . ARG B 1 263 ? -18.312 -1.348 6.082 1 92 263 ARG B C 1
ATOM 6162 O O . ARG B 1 263 ? -18.359 -0.988 7.258 1 92 263 ARG B O 1
ATOM 6169 N N . THR B 1 264 ? -19 -0.88 5.148 1 92.69 264 THR B N 1
ATOM 6170 C CA . THR B 1 264 ? -19.828 0.294 5.402 1 92.69 264 THR B CA 1
ATOM 6171 C C . THR B 1 264 ? -20.719 0.076 6.625 1 92.69 264 THR B C 1
ATOM 6173 O O . THR B 1 264 ? -20.703 0.881 7.559 1 92.69 264 THR B O 1
ATOM 6176 N N . VAL B 1 265 ? -21.438 -1.012 6.656 1 91.94 265 VAL B N 1
ATOM 6177 C CA . VAL B 1 265 ? -22.375 -1.271 7.754 1 91.94 265 VAL B CA 1
ATOM 6178 C C . VAL B 1 265 ? -21.594 -1.438 9.062 1 91.94 265 VAL B C 1
ATOM 6180 O O . VAL B 1 265 ? -22.031 -0.958 10.109 1 91.94 265 VAL B O 1
ATOM 6183 N N . VAL B 1 266 ? -20.469 -2.049 9.008 1 94.19 266 VAL B N 1
ATOM 6184 C CA . VAL B 1 266 ? -19.641 -2.256 10.18 1 94.19 266 VAL B CA 1
ATOM 6185 C C . VAL B 1 266 ? -19.109 -0.914 10.688 1 94.19 266 VAL B C 1
ATOM 6187 O O . VAL B 1 266 ? -19.156 -0.632 11.883 1 94.19 266 VAL B O 1
ATOM 6190 N N . CYS B 1 267 ? -18.625 -0.134 9.773 1 96.62 267 CYS B N 1
ATOM 6191 C CA . CYS B 1 267 ? -18.062 1.159 10.133 1 96.62 267 CYS B CA 1
ATOM 6192 C C . CYS B 1 267 ? -19.109 2.062 10.758 1 96.62 267 CYS B C 1
ATOM 6194 O O . CYS B 1 267 ? -18.875 2.662 11.812 1 96.62 267 CYS B O 1
ATOM 6196 N N . PHE B 1 268 ? -20.25 2.143 10.148 1 97.19 268 PHE B N 1
ATOM 6197 C CA . PHE B 1 268 ? -21.328 2.98 10.68 1 97.19 268 PHE B CA 1
ATOM 6198 C C . PHE B 1 268 ? -21.766 2.488 12.055 1 97.19 268 PHE B C 1
ATOM 6200 O O . PHE B 1 268 ? -22.031 3.289 12.953 1 97.19 268 PHE B O 1
ATOM 6207 N N . THR B 1 269 ? -21.859 1.177 12.164 1 97 269 THR B N 1
ATOM 6208 C CA . THR B 1 269 ? -22.25 0.626 13.453 1 97 269 THR B CA 1
ATOM 6209 C C . THR B 1 269 ? -21.234 0.984 14.531 1 97 269 THR B C 1
ATOM 6211 O O . THR B 1 269 ? -21.609 1.363 15.648 1 97 269 THR B O 1
ATOM 6214 N N . SER B 1 270 ? -20.016 0.854 14.188 1 98 270 SER B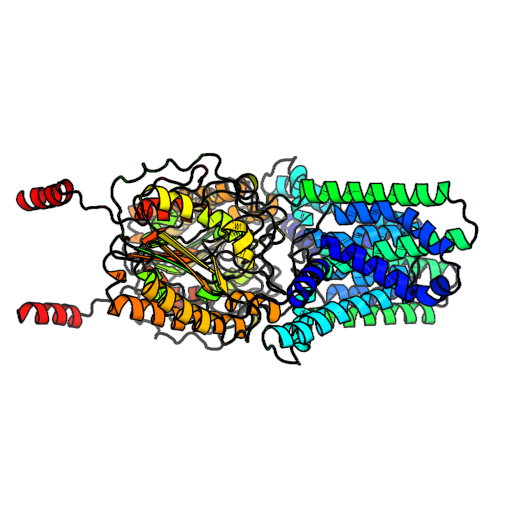 N 1
ATOM 6215 C CA . SER B 1 270 ? -18.953 1.205 15.133 1 98 270 SER B CA 1
ATOM 6216 C C . SER B 1 270 ? -18.969 2.697 15.445 1 98 270 SER B C 1
ATOM 6218 O O . SER B 1 270 ? -18.797 3.1 16.594 1 98 270 SER B O 1
ATOM 6220 N N . MET B 1 271 ? -19.141 3.494 14.445 1 98.56 271 MET B N 1
ATOM 6221 C CA . MET B 1 271 ? -19.172 4.945 14.594 1 98.56 271 MET B CA 1
ATOM 6222 C C . MET B 1 271 ? -20.312 5.371 15.523 1 98.56 271 MET B C 1
ATOM 6224 O O . MET B 1 271 ? -20.172 6.32 16.297 1 98.56 271 MET B O 1
ATOM 6228 N N . LEU B 1 272 ? -21.438 4.641 15.469 1 98.56 272 LEU B N 1
ATOM 6229 C CA . LEU B 1 272 ? -22.641 5.137 16.141 1 98.56 272 LEU B CA 1
ATOM 6230 C C . LEU B 1 272 ? -22.922 4.336 17.406 1 98.56 272 LEU B C 1
ATOM 6232 O O . LEU B 1 272 ? -23.875 4.633 18.125 1 98.56 272 LEU B O 1
ATOM 6236 N N . THR B 1 273 ? -22.125 3.34 17.656 1 98.06 273 THR B N 1
ATOM 6237 C CA . THR B 1 273 ? -22.141 2.674 18.953 1 98.06 273 THR B CA 1
ATOM 6238 C C . THR B 1 273 ? -20.938 3.072 19.797 1 98.06 273 THR B C 1
ATOM 6240 O O . THR B 1 273 ? -20.953 2.947 21.016 1 98.06 273 THR B O 1
ATOM 6243 N N . GLY B 1 274 ? -19.875 3.412 19.094 1 98.56 274 GLY B N 1
ATOM 6244 C CA . GLY B 1 274 ? -18.641 3.797 19.766 1 98.56 274 GLY B CA 1
ATOM 6245 C C . GLY B 1 274 ? -17.781 2.611 20.156 1 98.56 274 GLY B C 1
ATOM 6246 O O . GLY B 1 274 ? -16.922 2.717 21.031 1 98.56 274 GLY B O 1
ATOM 6247 N N . THR B 1 275 ? -18.078 1.498 19.594 1 98.12 275 THR B N 1
ATOM 6248 C CA . THR B 1 275 ? -17.312 0.308 19.953 1 98.12 275 THR B CA 1
ATOM 6249 C C . THR B 1 275 ? -17.016 -0.526 18.703 1 98.12 275 THR B C 1
ATOM 6251 O O . THR B 1 275 ? -17.172 -0.049 17.578 1 98.12 275 THR B O 1
ATOM 6254 N N . TYR B 1 276 ? -16.484 -1.752 18.906 1 96.88 276 TYR B N 1
ATOM 6255 C CA . TYR B 1 276 ? -15.938 -2.559 17.828 1 96.88 276 TYR B CA 1
ATOM 6256 C C . TYR B 1 276 ? -16.859 -3.719 17.484 1 96.88 276 TYR B C 1
ATOM 6258 O O . TYR B 1 276 ? -17.781 -4.039 18.25 1 96.88 276 TYR B O 1
ATOM 6266 N N . PRO B 1 277 ? -16.625 -4.344 16.359 1 93.5 277 PRO B N 1
ATOM 6267 C CA . PRO B 1 277 ? -17.516 -5.402 15.875 1 93.5 277 PRO B CA 1
ATOM 6268 C C . PRO B 1 277 ? -17.656 -6.551 16.875 1 93.5 277 PRO B C 1
ATOM 6270 O O . PRO B 1 277 ? -18.734 -7.156 16.969 1 93.5 277 PRO B O 1
ATOM 6273 N N . PHE B 1 278 ? -16.641 -6.84 17.609 1 92.06 278 PHE B N 1
ATOM 6274 C CA . PHE B 1 278 ? -16.734 -7.953 18.547 1 92.06 278 PHE B CA 1
ATOM 6275 C C . PHE B 1 278 ? -17.781 -7.664 19.625 1 92.06 278 PHE B C 1
ATOM 6277 O O . PHE B 1 278 ? -18.344 -8.586 20.203 1 92.06 278 PHE B O 1
ATOM 6284 N N . GLU B 1 279 ? -18.062 -6.43 19.797 1 94.31 279 GLU B N 1
ATOM 6285 C CA . GLU B 1 279 ? -18.984 -6.023 20.859 1 94.31 279 GLU B CA 1
ATOM 6286 C C . GLU B 1 279 ? -20.391 -5.754 20.297 1 94.31 279 GLU B C 1
ATOM 6288 O O . GLU B 1 279 ? -21.391 -6.188 20.875 1 94.31 279 GLU B O 1
ATOM 6293 N N . HIS B 1 280 ? -20.438 -5.031 19.156 1 94.12 280 HIS B N 1
ATOM 6294 C CA . HIS B 1 280 ? -21.75 -4.656 18.656 1 94.12 280 HIS B CA 1
ATOM 6295 C C . HIS B 1 280 ? -22.328 -5.75 17.766 1 94.12 280 HIS B C 1
ATOM 6297 O O . HIS B 1 280 ? -23.516 -5.73 17.453 1 94.12 280 HIS B O 1
ATOM 6303 N N . GLY B 1 281 ? -21.469 -6.621 17.234 1 91.31 281 GLY B N 1
ATOM 6304 C CA . GLY B 1 281 ? -21.969 -7.848 16.641 1 91.31 281 GLY B CA 1
ATOM 6305 C C . GLY B 1 281 ? -22.094 -7.777 15.141 1 91.31 281 GLY B C 1
ATOM 6306 O O . GLY B 1 281 ? -22.391 -8.781 14.484 1 91.31 281 GLY B O 1
ATOM 6307 N N . ILE B 1 282 ? -21.969 -6.664 14.523 1 88.25 282 ILE B N 1
ATOM 6308 C CA . ILE B 1 282 ? -22.062 -6.508 13.078 1 88.25 282 ILE B CA 1
ATOM 6309 C C . ILE B 1 282 ? -20.672 -6.699 12.453 1 88.25 282 ILE B C 1
ATOM 6311 O O . ILE B 1 282 ? -19.797 -5.855 12.617 1 88.25 282 ILE B O 1
ATOM 6315 N N . ARG B 1 283 ? -20.438 -7.734 11.711 1 80.06 283 ARG B N 1
ATOM 6316 C CA . ARG B 1 283 ? -19.094 -8.07 11.227 1 80.06 283 ARG B CA 1
ATOM 6317 C C . ARG B 1 283 ? -19.062 -8.094 9.703 1 80.06 283 ARG B C 1
ATOM 6319 O O . ARG B 1 283 ? -18 -8.305 9.109 1 80.06 283 ARG B O 1
ATOM 6326 N N . SER B 1 284 ? -20.141 -8 9.117 1 74.88 284 SER B N 1
ATOM 6327 C CA . SER B 1 284 ? -20.219 -7.988 7.66 1 74.88 284 SER B CA 1
ATOM 6328 C C . SER B 1 284 ? -21.438 -7.215 7.176 1 74.88 284 SER B C 1
ATOM 6330 O O . SER B 1 284 ? -22.234 -6.742 7.988 1 74.88 284 SER B O 1
ATOM 6332 N N . ASN B 1 285 ? -21.5 -7.074 5.91 1 65.94 285 ASN B N 1
ATOM 6333 C CA . ASN B 1 285 ? -22.656 -6.414 5.332 1 65.94 285 ASN B CA 1
ATOM 6334 C C . ASN B 1 285 ? -23.875 -7.344 5.301 1 65.94 285 ASN B C 1
ATOM 6336 O O . ASN B 1 285 ? -25 -6.887 5.129 1 65.94 285 ASN B O 1
ATOM 6340 N N . MET B 1 286 ? -23.562 -8.57 5.484 1 60.53 286 MET B N 1
ATOM 6341 C CA . MET B 1 286 ? -24.641 -9.555 5.59 1 60.53 286 MET B CA 1
ATOM 6342 C C . MET B 1 286 ? -24.969 -9.844 7.051 1 60.53 286 MET B C 1
ATOM 6344 O O . MET B 1 286 ? -24.109 -10.297 7.805 1 60.53 286 MET B O 1
ATOM 6348 N N . VAL B 1 287 ? -26.188 -9.344 7.5 1 60.09 287 VAL B N 1
ATOM 6349 C CA . VAL B 1 287 ? -26.547 -9.492 8.906 1 60.09 287 VAL B CA 1
ATOM 6350 C C . VAL B 1 287 ? -27.719 -10.461 9.047 1 60.09 287 VAL B C 1
ATOM 6352 O O . VAL B 1 287 ? -28.719 -10.344 8.328 1 60.09 287 VAL B O 1
ATOM 6355 N N . TRP B 1 288 ? -27.438 -11.477 9.789 1 58.88 288 TRP B N 1
ATOM 6356 C CA . TRP B 1 288 ? -28.5 -12.453 10.023 1 58.88 288 TRP B CA 1
ATOM 6357 C C . TRP B 1 288 ? -29.359 -12.039 11.203 1 58.88 288 TRP B C 1
ATOM 6359 O O . TRP B 1 288 ? -30.562 -12.352 11.242 1 58.88 288 TRP B O 1
ATOM 6369 N N . LYS B 1 289 ? -28.75 -11.391 12.125 1 62.34 289 LYS B N 1
ATOM 6370 C CA . LYS B 1 289 ? -29.5 -10.852 13.258 1 62.34 289 LYS B CA 1
ATOM 6371 C C . LYS B 1 289 ? -29.516 -9.328 13.227 1 62.34 289 LYS B C 1
ATOM 6373 O O . LYS B 1 289 ? -28.469 -8.688 13.266 1 62.34 289 LYS B O 1
ATOM 6378 N N . LEU B 1 290 ? -30.734 -8.883 13.234 1 71.56 290 LEU B N 1
ATOM 6379 C CA . LEU B 1 290 ? -30.922 -7.449 13.055 1 71.56 290 LEU B CA 1
ATOM 6380 C C . LEU B 1 290 ? -30.609 -6.691 14.336 1 71.56 290 LEU B C 1
ATOM 6382 O O . LEU B 1 290 ? -30.812 -7.219 15.438 1 71.56 290 LEU B O 1
ATOM 6386 N N . GLY B 1 291 ? -29.969 -5.578 14.148 1 83 291 GLY B N 1
ATOM 6387 C CA . GLY B 1 291 ? -29.75 -4.648 15.242 1 83 291 GLY B CA 1
ATOM 6388 C C . GLY B 1 291 ? -28.375 -4.797 15.883 1 83 291 GLY B C 1
ATOM 6389 O O . GLY B 1 291 ? -27.891 -5.91 16.047 1 83 291 GLY B O 1
ATOM 6390 N N . ALA B 1 292 ? -27.859 -3.727 16.25 1 87.62 292 ALA B N 1
ATOM 6391 C CA . ALA B 1 292 ? -26.625 -3.758 17.031 1 87.62 292 ALA B CA 1
ATOM 6392 C C . ALA B 1 292 ? -26.875 -4.352 18.422 1 87.62 292 ALA B C 1
ATOM 6394 O O . ALA B 1 292 ? -27.922 -4.113 19.031 1 87.62 292 ALA B O 1
ATOM 6395 N N . LYS B 1 293 ? -25.969 -5.102 19 1 91.56 293 LYS B N 1
ATOM 6396 C CA . LYS B 1 293 ? -26.125 -5.816 20.266 1 91.56 293 LYS B CA 1
ATOM 6397 C C . LYS B 1 293 ? -25.953 -4.879 21.453 1 91.56 293 LYS B C 1
ATOM 6399 O O . LYS B 1 293 ? -26.219 -5.258 22.594 1 91.56 293 LYS B O 1
ATOM 6404 N N . VAL B 1 294 ? -25.516 -3.693 21.141 1 95.44 294 VAL B N 1
ATOM 6405 C CA . VAL B 1 294 ? -25.25 -2.736 22.219 1 95.44 294 VAL B CA 1
ATOM 6406 C C . VAL B 1 294 ? -25.969 -1.422 21.922 1 95.44 294 VAL B C 1
ATOM 6408 O O . VAL B 1 294 ? -26.531 -1.246 20.844 1 95.44 294 VAL B O 1
ATOM 6411 N N . GLU B 1 295 ? -25.969 -0.546 22.891 1 96.38 295 GLU B N 1
ATOM 6412 C CA . GLU B 1 295 ? -26.641 0.742 22.75 1 96.38 295 GLU B CA 1
ATOM 6413 C C . GLU B 1 295 ? -25.984 1.588 21.656 1 96.38 295 GLU B C 1
ATOM 6415 O O . GLU B 1 295 ? -24.75 1.634 21.562 1 96.38 295 GLU B O 1
ATOM 6420 N N . THR B 1 296 ? -26.844 2.209 20.875 1 97.75 296 THR B N 1
ATOM 6421 C CA . THR B 1 296 ? -26.391 3.168 19.875 1 97.75 296 THR B CA 1
ATOM 6422 C C . THR B 1 296 ? -26.5 4.594 20.406 1 97.75 296 THR B C 1
ATOM 6424 O O . THR B 1 296 ? -27.062 4.82 21.484 1 97.75 296 THR B O 1
ATOM 6427 N N . ILE B 1 297 ? -25.938 5.477 19.656 1 98.31 297 ILE B N 1
ATOM 6428 C CA . ILE B 1 297 ? -26.031 6.887 20.031 1 98.31 297 ILE B CA 1
ATOM 6429 C C . ILE B 1 297 ? -27.5 7.316 20.031 1 98.31 297 ILE B C 1
ATOM 6431 O O . ILE B 1 297 ? -27.891 8.172 20.828 1 98.31 297 ILE B O 1
ATOM 6435 N N . PHE B 1 298 ? -28.344 6.676 19.203 1 98 298 PHE B N 1
ATOM 6436 C CA . PHE B 1 298 ? -29.766 6.992 19.172 1 98 298 PHE B CA 1
ATOM 6437 C C . PHE B 1 298 ? -30.453 6.594 20.469 1 98 298 PHE B C 1
ATOM 6439 O O . PHE B 1 298 ? -31.297 7.328 20.984 1 98 298 PHE B O 1
ATOM 6446 N N . ASP B 1 299 ? -30.062 5.461 20.953 1 97.38 299 ASP B N 1
ATOM 6447 C CA . ASP B 1 299 ? -30.562 5.023 22.25 1 97.38 299 ASP B CA 1
ATOM 6448 C C . ASP B 1 299 ? -30.188 6.012 23.359 1 97.38 299 ASP B C 1
ATOM 6450 O O . ASP B 1 299 ? -31.016 6.359 24.203 1 97.38 299 ASP B O 1
ATOM 6454 N N . SER B 1 300 ? -28.984 6.395 23.359 1 96.75 300 SER B N 1
ATOM 6455 C CA . SER B 1 300 ? -28.469 7.332 24.359 1 96.75 300 SER B CA 1
ATOM 6456 C C . SER B 1 300 ? -29.219 8.656 24.312 1 96.75 300 SER B C 1
ATOM 6458 O O . SER B 1 300 ? -29.547 9.234 25.344 1 96.75 300 SER B O 1
ATOM 6460 N N . LEU B 1 301 ? -29.438 9.172 23.125 1 97.38 301 LEU B N 1
ATOM 6461 C CA . LEU B 1 301 ? -30.141 10.445 22.938 1 97.38 301 LEU B CA 1
ATOM 6462 C C . LEU B 1 301 ? -31.562 10.359 23.469 1 97.38 301 LEU B C 1
ATOM 6464 O O . LEU B 1 301 ? -32.062 11.312 24.078 1 97.38 301 LEU B O 1
ATOM 6468 N N . ARG B 1 302 ? -32.188 9.227 23.281 1 97.31 302 ARG B N 1
ATOM 6469 C CA . ARG B 1 302 ? -33.562 9.047 23.734 1 97.31 302 ARG B CA 1
ATOM 6470 C C . ARG B 1 302 ? -33.656 9.148 25.25 1 97.31 302 ARG B C 1
ATOM 6472 O O . ARG B 1 302 ? -34.656 9.609 25.797 1 97.31 302 ARG B O 1
ATOM 6479 N N . LYS B 1 303 ? -32.625 8.828 25.938 1 96.12 303 LYS B N 1
ATOM 6480 C CA . LYS B 1 303 ? -32.594 8.867 27.406 1 96.12 303 LYS B CA 1
ATOM 6481 C C . LYS B 1 303 ? -32.719 10.297 27.922 1 96.12 303 LYS B C 1
ATOM 6483 O O . LYS B 1 303 ? -33.125 10.523 29.062 1 96.12 303 LYS B O 1
ATOM 6488 N N . VAL B 1 304 ? -32.406 11.227 27.125 1 96.25 304 VAL B N 1
ATOM 6489 C CA . VAL B 1 304 ? -32.469 12.617 27.562 1 96.25 304 VAL B CA 1
ATOM 6490 C C . VAL B 1 304 ? -33.469 13.391 26.719 1 96.25 304 VAL B C 1
ATOM 6492 O O . VAL B 1 304 ? -33.406 14.617 26.625 1 96.25 304 VAL B O 1
ATOM 6495 N N . GLY B 1 305 ? -34.344 12.703 26 1 96.44 305 GLY B N 1
ATOM 6496 C CA . GLY B 1 305 ? -35.438 13.305 25.266 1 96.44 305 GLY B CA 1
ATOM 6497 C C . GLY B 1 305 ? -35 13.922 23.953 1 96.44 305 GLY B C 1
ATOM 6498 O O . GLY B 1 305 ? -35.688 14.805 23.422 1 96.44 305 GLY B O 1
ATOM 6499 N N . LYS B 1 306 ? -33.906 13.516 23.391 1 97.12 306 LYS B N 1
ATOM 6500 C CA . LYS B 1 306 ? -33.406 14.023 22.109 1 97.12 306 LYS B CA 1
ATOM 6501 C C . LYS B 1 306 ? -33.625 12.992 21 1 97.12 306 LYS B C 1
ATOM 6503 O O . LYS B 1 306 ? -33.812 11.805 21.281 1 97.12 306 LYS B O 1
ATOM 6508 N N . THR B 1 307 ? -33.625 13.5 19.797 1 97.44 307 THR B N 1
ATOM 6509 C CA . THR B 1 307 ? -33.875 12.625 18.656 1 97.44 307 THR B CA 1
ATOM 6510 C C . THR B 1 307 ? -32.719 12.641 17.672 1 97.44 307 THR B C 1
ATOM 6512 O O . THR B 1 307 ? -32.031 13.656 17.547 1 97.44 307 THR B O 1
ATOM 6515 N N . GLY B 1 308 ? -32.469 11.461 17.078 1 97.94 308 GLY B N 1
ATOM 6516 C CA . GLY B 1 308 ? -31.484 11.312 16.031 1 97.94 308 GLY B CA 1
ATOM 6517 C C . GLY B 1 308 ? -31.984 10.555 14.828 1 97.94 308 GLY B C 1
ATOM 6518 O O . GLY B 1 308 ? -32.906 9.727 14.938 1 97.94 308 GLY B O 1
ATOM 6519 N N . ARG B 1 309 ? -31.469 10.898 13.672 1 97.88 309 ARG B N 1
ATOM 6520 C CA . ARG B 1 309 ? -31.781 10.211 12.43 1 97.88 309 ARG B CA 1
ATOM 6521 C C . ARG B 1 309 ? -30.531 9.922 11.625 1 97.88 309 ARG B C 1
ATOM 6523 O O . ARG B 1 309 ? -29.578 10.703 11.648 1 97.88 309 ARG B O 1
ATOM 6530 N N . LEU B 1 310 ? -30.562 8.781 10.969 1 98.12 310 LEU B N 1
ATOM 6531 C CA . LEU B 1 310 ? -29.516 8.398 10.023 1 98.12 310 LEU B CA 1
ATOM 6532 C C . LEU B 1 310 ? -30.078 8.266 8.617 1 98.12 310 LEU B C 1
ATOM 6534 O O . LEU B 1 310 ? -30.984 7.461 8.375 1 98.12 310 LEU B O 1
ATOM 6538 N N . LEU B 1 311 ? -29.656 9.117 7.746 1 97.38 311 LEU B N 1
ATOM 6539 C CA . LEU B 1 311 ? -30 9.016 6.332 1 97.38 311 LEU B CA 1
ATOM 6540 C C . LEU B 1 311 ? -28.906 8.289 5.559 1 97.38 311 LEU B C 1
ATOM 6542 O O . LEU B 1 311 ? -27.812 8.82 5.391 1 97.38 311 LEU B O 1
ATOM 6546 N N . GLY B 1 312 ? -29.172 7.109 5.137 1 93.81 312 GLY B N 1
ATOM 6547 C CA . GLY B 1 312 ? -28.156 6.316 4.461 1 93.81 312 GLY B CA 1
ATOM 6548 C C . GLY B 1 312 ? -28.719 5.117 3.73 1 93.81 312 GLY B C 1
ATOM 6549 O O . GLY B 1 312 ? -29.938 5.02 3.539 1 93.81 312 GLY B O 1
ATOM 6550 N N . ILE B 1 313 ? -27.922 4.23 3.283 1 87.62 313 ILE B N 1
ATOM 6551 C CA . ILE B 1 313 ? -28.312 3.092 2.457 1 87.62 313 ILE B CA 1
ATOM 6552 C C . ILE B 1 313 ? -29.141 2.119 3.279 1 87.62 313 ILE B C 1
ATOM 6554 O O . ILE B 1 313 ? -29.047 2.094 4.508 1 87.62 313 ILE B O 1
ATOM 6558 N N . ALA B 1 314 ? -29.797 1.289 2.623 1 80.69 314 ALA B N 1
ATOM 6559 C CA . ALA B 1 314 ? -30.797 0.402 3.223 1 80.69 314 ALA B CA 1
ATOM 6560 C C . ALA B 1 314 ? -30.125 -0.61 4.156 1 80.69 314 ALA B C 1
ATOM 6562 O O . ALA B 1 314 ? -30.719 -0.997 5.172 1 80.69 314 ALA B O 1
ATOM 6563 N N . HIS B 1 315 ? -28.938 -0.962 3.924 1 83.06 315 HIS B N 1
ATOM 6564 C CA . HIS B 1 315 ? -28.266 -1.979 4.715 1 83.06 315 HIS B CA 1
ATOM 6565 C C . HIS B 1 315 ? -28.031 -1.5 6.145 1 83.06 315 HIS B C 1
ATOM 6567 O O . HIS B 1 315 ? -27.828 -2.312 7.051 1 83.06 315 HIS B O 1
ATOM 6573 N N . LEU B 1 316 ? -28.109 -0.252 6.309 1 88.56 316 LEU B N 1
ATOM 6574 C CA . LEU B 1 316 ? -27.875 0.298 7.637 1 88.56 316 LEU B CA 1
ATOM 6575 C C . LEU B 1 316 ? -29.062 0.039 8.555 1 88.56 316 LEU B C 1
ATOM 6577 O O . LEU B 1 316 ? -28.938 0.144 9.781 1 88.56 316 LEU B O 1
ATOM 6581 N N . VAL B 1 317 ? -30.203 -0.267 7.973 1 84.69 317 VAL B N 1
ATOM 6582 C CA . VAL B 1 317 ? -31.391 -0.606 8.75 1 84.69 317 VAL B CA 1
ATOM 6583 C C . VAL B 1 317 ? -31.109 -1.848 9.594 1 84.69 317 VAL B C 1
ATOM 6585 O O . VAL B 1 317 ? -31.656 -1.987 10.695 1 84.69 317 VAL B O 1
ATOM 6588 N N . ASP B 1 318 ? -30.219 -2.66 9.078 1 84.56 318 ASP B N 1
ATOM 6589 C CA . ASP B 1 318 ? -29.875 -3.893 9.781 1 84.56 318 ASP B CA 1
ATOM 6590 C C . ASP B 1 318 ? -29.281 -3.592 11.156 1 84.56 318 ASP B C 1
ATOM 6592 O O . ASP B 1 318 ? -29.453 -4.367 12.094 1 84.56 318 ASP B O 1
ATOM 6596 N N . SER B 1 319 ? -28.656 -2.52 11.266 1 88.5 319 SER B N 1
ATOM 6597 C CA . SER B 1 319 ? -27.969 -2.168 12.508 1 88.5 319 SER B CA 1
ATOM 6598 C C . SER B 1 319 ? -28.828 -1.232 13.359 1 88.5 319 SER B C 1
ATOM 6600 O O . SER B 1 319 ? -28.797 -1.294 14.586 1 88.5 319 SER B O 1
ATOM 6602 N N . PHE B 1 320 ? -29.594 -0.313 12.68 1 91.94 320 PHE B N 1
ATOM 6603 C CA . PHE B 1 320 ? -30.125 0.827 13.422 1 91.94 320 PHE B CA 1
ATOM 6604 C C . PHE B 1 320 ? -31.641 0.868 13.344 1 91.94 320 PHE B C 1
ATOM 6606 O O . PHE B 1 320 ? -32.281 1.734 13.945 1 91.94 320 PHE B O 1
ATOM 6613 N N . GLY B 1 321 ? -32.219 0.019 12.609 1 89.12 321 GLY B N 1
ATOM 6614 C CA . GLY B 1 321 ? -33.688 -0.155 12.562 1 89.12 321 GLY B CA 1
ATOM 6615 C C . GLY B 1 321 ? -34.406 1.1 12.141 1 89.12 321 GLY B C 1
ATOM 6616 O O . GLY B 1 321 ? -34.094 1.698 11.109 1 89.12 321 GLY B O 1
ATOM 6617 N N . ASP B 1 322 ? -35.344 1.555 13 1 89.25 322 ASP B N 1
ATOM 6618 C CA . ASP B 1 322 ? -36.25 2.633 12.672 1 89.25 322 ASP B CA 1
ATOM 6619 C C . ASP B 1 322 ? -35.562 3.988 12.695 1 89.25 322 ASP B C 1
ATOM 6621 O O . ASP B 1 322 ? -36.125 4.996 12.281 1 89.25 322 ASP B O 1
ATOM 6625 N N . ASP B 1 323 ? -34.375 4.008 13.117 1 92.62 323 ASP B N 1
ATOM 6626 C CA . ASP B 1 323 ? -33.625 5.266 13.18 1 92.62 323 ASP B CA 1
ATOM 6627 C C . ASP B 1 323 ? -33.062 5.641 11.82 1 92.62 323 ASP B C 1
ATOM 6629 O O . ASP B 1 323 ? -32.562 6.746 11.641 1 92.62 323 ASP B O 1
ATOM 6633 N N . VAL B 1 324 ? -33.25 4.754 10.82 1 91.06 324 VAL B N 1
ATOM 6634 C CA . VAL B 1 324 ? -32.656 4.953 9.508 1 91.06 324 VAL B CA 1
ATOM 6635 C C . VAL B 1 324 ? -33.719 5.441 8.523 1 91.06 324 VAL B C 1
ATOM 6637 O O . VAL B 1 324 ? -34.812 4.891 8.461 1 91.06 324 VAL B O 1
ATOM 6640 N N . GLU B 1 325 ? -33.406 6.496 7.879 1 90.81 325 GLU B N 1
ATOM 6641 C CA . GLU B 1 325 ? -34.062 6.871 6.633 1 90.81 325 GLU B CA 1
ATOM 6642 C C . GLU B 1 325 ? -33.312 6.328 5.422 1 90.81 325 GLU B C 1
ATOM 6644 O O . GLU B 1 325 ? -32.188 6.734 5.16 1 90.81 325 GLU B O 1
ATOM 6649 N N . THR B 1 326 ? -33.938 5.543 4.688 1 87.69 326 THR B N 1
ATOM 6650 C CA . THR B 1 326 ? -33.219 4.773 3.682 1 87.69 326 THR B CA 1
ATOM 6651 C C . THR B 1 326 ? -33.156 5.523 2.354 1 87.69 326 THR B C 1
ATOM 6653 O O . THR B 1 326 ? -34.125 6.234 2.004 1 87.69 326 THR B O 1
ATOM 6656 N N . VAL B 1 327 ? -32.062 5.344 1.745 1 83.69 327 VAL B N 1
ATOM 6657 C CA . VAL B 1 327 ? -31.875 5.766 0.361 1 83.69 327 VAL B CA 1
ATOM 6658 C C . VAL B 1 327 ? -31.516 4.559 -0.502 1 83.69 327 VAL B C 1
ATOM 6660 O O . VAL B 1 327 ? -30.828 3.641 -0.045 1 83.69 327 VAL B O 1
ATOM 6663 N N . THR B 1 328 ? -32.094 4.57 -1.708 1 75.31 328 THR B N 1
ATOM 6664 C CA . THR B 1 328 ? -31.75 3.49 -2.619 1 75.31 328 THR B CA 1
ATOM 6665 C C . THR B 1 328 ? -30.344 3.707 -3.199 1 75.31 328 THR B C 1
ATOM 6667 O O . THR B 1 328 ? -29.969 4.84 -3.502 1 75.31 328 THR B O 1
ATOM 6670 N N . ALA B 1 329 ? -29.688 2.607 -3.291 1 70.44 329 ALA B N 1
ATOM 6671 C CA . ALA B 1 329 ? -28.359 2.66 -3.914 1 70.44 329 ALA B CA 1
ATOM 6672 C C . ALA B 1 329 ? -28.453 2.396 -5.414 1 70.44 329 ALA B C 1
ATOM 6674 O O . ALA B 1 329 ? -27.438 2.443 -6.121 1 70.44 329 ALA B O 1
ATOM 6675 N N . VAL B 1 330 ? -29.625 2.146 -5.859 1 72.5 330 VAL B N 1
ATOM 6676 C CA . VAL B 1 330 ? -29.844 1.882 -7.281 1 72.5 330 VAL B CA 1
ATOM 6677 C C . VAL B 1 330 ? -30.406 3.127 -7.961 1 72.5 330 VAL B C 1
ATOM 6679 O O . VAL B 1 330 ? -31.625 3.307 -8.039 1 72.5 330 VAL B O 1
ATOM 6682 N N . MET B 1 331 ? -29.562 3.953 -8.398 1 78.69 331 MET B N 1
ATOM 6683 C CA . MET B 1 331 ? -29.875 5.184 -9.125 1 78.69 331 MET B CA 1
ATOM 6684 C C . MET B 1 331 ? -28.625 5.711 -9.836 1 78.69 331 MET B C 1
ATOM 6686 O O . MET B 1 331 ? -27.516 5.336 -9.5 1 78.69 331 MET B O 1
ATOM 6690 N N . PRO B 1 332 ? -28.953 6.496 -10.844 1 82 332 PRO B N 1
ATOM 6691 C CA . PRO B 1 332 ? -27.766 7.086 -11.484 1 82 332 PRO B CA 1
ATOM 6692 C C . PRO B 1 332 ? -26.844 7.789 -10.484 1 82 332 PRO B C 1
ATOM 6694 O O . PRO B 1 332 ? -27.312 8.648 -9.727 1 82 332 PRO B O 1
ATOM 6697 N N . ASN B 1 333 ? -25.609 7.383 -10.469 1 83.62 333 ASN B N 1
ATOM 6698 C CA . ASN B 1 333 ? -24.625 7.816 -9.469 1 83.62 333 ASN B CA 1
ATOM 6699 C C . ASN B 1 333 ? -24.453 9.328 -9.477 1 83.62 333 ASN B C 1
ATOM 6701 O O . ASN B 1 333 ? -24.172 9.93 -8.445 1 83.62 333 ASN B O 1
ATOM 6705 N N . ASP B 1 334 ? -24.734 9.953 -10.594 1 85.19 334 ASP B N 1
ATOM 6706 C CA . ASP B 1 334 ? -24.562 11.398 -10.727 1 85.19 334 ASP B CA 1
ATOM 6707 C C . ASP B 1 334 ? -25.672 12.156 -9.984 1 85.19 334 ASP B C 1
ATOM 6709 O O . ASP B 1 334 ? -25.531 13.352 -9.727 1 85.19 334 ASP B O 1
ATOM 6713 N N . LEU B 1 335 ? -26.703 11.422 -9.602 1 89.56 335 LEU B N 1
ATOM 6714 C CA . LEU B 1 335 ? -27.844 12.07 -8.953 1 89.56 335 LEU B CA 1
ATOM 6715 C C . LEU B 1 335 ? -27.953 11.641 -7.5 1 89.56 335 LEU B C 1
ATOM 6717 O O . LEU B 1 335 ? -28.688 12.258 -6.723 1 89.56 335 LEU B O 1
ATOM 6721 N N . ALA B 1 336 ? -27.25 10.641 -7.164 1 91.44 336 ALA B N 1
ATOM 6722 C CA . ALA B 1 336 ? -27.453 9.992 -5.871 1 91.44 336 ALA B CA 1
ATOM 6723 C C . ALA B 1 336 ? -27.266 10.984 -4.727 1 91.44 336 ALA B C 1
ATOM 6725 O O . ALA B 1 336 ? -28.156 11.18 -3.91 1 91.44 336 ALA B O 1
ATOM 6726 N N . ASP B 1 337 ? -26.125 11.672 -4.691 1 95.81 337 ASP B N 1
ATOM 6727 C CA . ASP B 1 337 ? -25.812 12.555 -3.574 1 95.81 337 ASP B CA 1
ATOM 6728 C C . ASP B 1 337 ? -26.703 13.789 -3.58 1 95.81 337 ASP B C 1
ATOM 6730 O O . ASP B 1 337 ? -27.062 14.312 -2.52 1 95.81 337 ASP B O 1
ATOM 6734 N N . ARG B 1 338 ? -27.156 14.258 -4.758 1 95.88 338 ARG B N 1
ATOM 6735 C CA . ARG B 1 338 ? -28.109 15.352 -4.84 1 95.88 338 ARG B CA 1
ATOM 6736 C C . ARG B 1 338 ? -29.438 14.977 -4.18 1 95.88 338 ARG B C 1
ATOM 6738 O O . ARG B 1 338 ? -29.984 15.742 -3.381 1 95.88 338 ARG B O 1
ATOM 6745 N N . TYR B 1 339 ? -29.891 13.812 -4.473 1 94.88 339 TYR B N 1
ATOM 6746 C CA . TYR B 1 339 ? -31.141 13.344 -3.893 1 94.88 339 TYR B CA 1
ATOM 6747 C C . TYR B 1 339 ? -31.016 13.172 -2.385 1 94.88 339 TYR B C 1
ATOM 6749 O O . TYR B 1 339 ? -31.953 13.461 -1.64 1 94.88 339 TYR B O 1
ATOM 6757 N N . ILE B 1 340 ? -29.891 12.742 -1.95 1 96.25 340 ILE B N 1
ATOM 6758 C CA . ILE B 1 340 ? -29.656 12.531 -0.525 1 96.25 340 ILE B CA 1
ATOM 6759 C C . ILE B 1 340 ? -29.672 13.875 0.203 1 96.25 340 ILE B C 1
ATOM 6761 O O . ILE B 1 340 ? -30.297 14.008 1.256 1 96.25 340 ILE B O 1
ATOM 6765 N N . ILE B 1 341 ? -29.031 14.875 -0.38 1 97.62 341 ILE B N 1
ATOM 6766 C CA . ILE B 1 341 ? -28.984 16.188 0.238 1 97.62 341 ILE B CA 1
ATOM 6767 C C . ILE B 1 341 ? -30.391 16.797 0.292 1 97.62 341 ILE B C 1
ATOM 6769 O O . ILE B 1 341 ? -30.766 17.391 1.301 1 97.62 341 ILE B O 1
ATOM 6773 N N . GLU B 1 342 ? -31.172 16.609 -0.732 1 96.88 342 GLU B N 1
ATOM 6774 C CA . GLU B 1 342 ? -32.531 17.109 -0.73 1 96.88 342 GLU B CA 1
ATOM 6775 C C . GLU B 1 342 ? -33.375 16.406 0.344 1 96.88 342 GLU B C 1
ATOM 6777 O O . GLU B 1 342 ? -34.188 17.047 1.021 1 96.88 342 GLU B O 1
ATOM 6782 N N . ARG B 1 343 ? -33.125 15.133 0.445 1 96.44 343 ARG B N 1
ATOM 6783 C CA . ARG B 1 343 ? -33.844 14.398 1.482 1 96.44 343 ARG B CA 1
ATOM 6784 C C . ARG B 1 343 ? -33.406 14.844 2.873 1 96.44 343 ARG B C 1
ATOM 6786 O O . ARG B 1 343 ? -34.219 14.891 3.803 1 96.44 343 ARG B O 1
ATOM 6793 N N . ALA B 1 344 ? -32.156 15.102 3.037 1 98 344 ALA B N 1
ATOM 6794 C CA . ALA B 1 344 ? -31.656 15.594 4.312 1 98 344 ALA B CA 1
ATOM 6795 C C . ALA B 1 344 ? -32.344 16.906 4.703 1 98 344 ALA B C 1
ATOM 6797 O O . ALA B 1 344 ? -32.719 17.094 5.859 1 98 344 ALA B O 1
ATOM 6798 N N . LYS B 1 345 ? -32.469 17.812 3.766 1 98.19 345 LYS B N 1
ATOM 6799 C CA . LYS B 1 345 ? -33.156 19.078 4.012 1 98.19 345 LYS B CA 1
ATOM 6800 C C . LYS B 1 345 ? -34.594 18.844 4.492 1 98.19 345 LYS B C 1
ATOM 6802 O O . LYS B 1 345 ? -35.031 19.469 5.449 1 98.19 345 LYS B O 1
ATOM 6807 N N . ARG B 1 346 ? -35.219 17.906 3.889 1 97.56 346 ARG B N 1
ATOM 6808 C CA . ARG B 1 346 ? -36.594 17.594 4.258 1 97.56 346 ARG B CA 1
ATOM 6809 C C . ARG B 1 346 ? -36.688 17.031 5.672 1 97.56 346 ARG B C 1
ATOM 6811 O O . ARG B 1 346 ? -37.594 17.344 6.426 1 97.56 346 ARG B O 1
ATOM 6818 N N . ILE B 1 347 ? -35.75 16.203 5.965 1 97.69 347 ILE B N 1
ATOM 6819 C CA . ILE B 1 347 ? -35.719 15.633 7.305 1 97.69 347 ILE B CA 1
ATOM 6820 C C . ILE B 1 347 ? -35.562 16.734 8.344 1 97.69 347 ILE B C 1
ATOM 6822 O O . ILE B 1 347 ? -36.25 16.734 9.375 1 97.69 347 ILE B O 1
ATOM 6826 N N . VAL B 1 348 ? -34.688 17.656 8.086 1 97.88 348 VAL B N 1
ATOM 6827 C CA . VAL B 1 348 ? -34.469 18.781 9 1 97.88 348 VAL B CA 1
ATOM 6828 C C . VAL B 1 348 ? -35.75 19.578 9.156 1 97.88 348 VAL B C 1
ATOM 6830 O O . VAL B 1 348 ? -36.125 19.938 10.273 1 97.88 348 VAL B O 1
ATOM 6833 N N . GLU B 1 349 ? -36.438 19.781 8.086 1 96.75 349 GLU B N 1
ATOM 6834 C CA . GLU B 1 349 ? -37.688 20.578 8.094 1 96.75 349 GLU B CA 1
ATOM 6835 C C . GLU B 1 349 ? -38.812 19.844 8.805 1 96.75 349 GLU B C 1
ATOM 6837 O O . GLU B 1 349 ? -39.562 20.453 9.578 1 96.75 349 GLU B O 1
ATOM 6842 N N . GLU B 1 350 ? -38.844 18.578 8.602 1 97 350 GLU B N 1
ATOM 6843 C CA . GLU B 1 350 ? -40.031 17.812 9.047 1 97 350 GLU B CA 1
ATOM 6844 C C . GLU B 1 350 ? -39.812 17.297 10.469 1 97 350 GLU B C 1
ATOM 6846 O O . GLU B 1 350 ? -40.781 17.234 11.25 1 97 350 GLU B O 1
ATOM 6851 N N . GLN B 1 351 ? -38.594 16.984 10.773 1 96.62 351 GLN B N 1
ATOM 6852 C CA . GLN B 1 351 ? -38.375 16.219 12 1 96.62 351 GLN B CA 1
ATOM 6853 C C . GLN B 1 351 ? -37.531 17 13 1 96.62 351 GLN B C 1
ATOM 6855 O O . GLN B 1 351 ? -37.5 16.656 14.188 1 96.62 351 GLN B O 1
ATOM 6860 N N . HIS B 1 352 ? -36.812 17.922 12.625 1 96.5 352 HIS B N 1
ATOM 6861 C CA . HIS B 1 352 ? -36 18.766 13.469 1 96.5 352 HIS B CA 1
ATOM 6862 C C . HIS B 1 352 ? -35.156 17.922 14.422 1 96.5 352 HIS B C 1
ATOM 6864 O O . HIS B 1 352 ? -35.156 18.156 15.633 1 96.5 352 HIS B O 1
ATOM 6870 N N . PRO B 1 353 ? -34.438 17.016 13.891 1 98.12 353 PRO B N 1
ATOM 6871 C CA . PRO B 1 353 ? -33.656 16.156 14.766 1 98.12 353 PRO B CA 1
ATOM 6872 C C . PRO B 1 353 ? -32.5 16.891 15.469 1 98.12 353 PRO B C 1
ATOM 6874 O O . PRO B 1 353 ? -32 17.891 14.953 1 98.12 353 PRO B O 1
ATOM 6877 N N . ASP B 1 354 ? -32.125 16.422 16.703 1 98.44 354 ASP B N 1
ATOM 6878 C CA . ASP B 1 354 ? -30.969 16.938 17.422 1 98.44 354 ASP B CA 1
ATOM 6879 C C . ASP B 1 354 ? -29.672 16.422 16.781 1 98.44 354 ASP B C 1
ATOM 6881 O O . ASP B 1 354 ? -28.641 17.094 16.859 1 98.44 354 ASP B O 1
ATOM 6885 N N . LEU B 1 355 ? -29.75 15.203 16.219 1 98.81 355 LEU B N 1
ATOM 6886 C CA . LEU B 1 355 ? -28.641 14.578 15.484 1 98.81 355 LEU B CA 1
ATOM 6887 C C . LEU B 1 355 ? -29.109 14.117 14.109 1 98.81 355 LEU B C 1
ATOM 6889 O O . LEU B 1 355 ? -30.109 13.391 13.992 1 98.81 355 LEU B O 1
ATOM 6893 N N . LEU B 1 356 ? -28.453 14.555 13.094 1 98.81 356 LEU B N 1
ATOM 6894 C CA . LEU B 1 356 ? -28.672 14.039 11.75 1 98.81 356 LEU B CA 1
ATOM 6895 C C . LEU B 1 356 ? -27.359 13.547 11.133 1 98.81 356 LEU B C 1
ATOM 6897 O O . LEU B 1 356 ? -26.406 14.32 11.008 1 98.81 356 LEU B O 1
ATOM 6901 N N . VAL B 1 357 ? -27.312 12.266 10.883 1 98.81 357 VAL B N 1
ATOM 6902 C CA . VAL B 1 357 ? -26.188 11.656 10.172 1 98.81 357 VAL B CA 1
ATOM 6903 C C . VAL B 1 357 ? -26.562 11.422 8.711 1 98.81 357 VAL B C 1
ATOM 6905 O O . VAL B 1 357 ? -27.562 10.773 8.422 1 98.81 357 VAL B O 1
ATOM 6908 N N . VAL B 1 358 ? -25.797 11.969 7.809 1 98.62 358 VAL B N 1
ATOM 6909 C CA . VAL B 1 358 ? -26.078 11.859 6.379 1 98.62 358 VAL B CA 1
ATOM 6910 C C . VAL B 1 358 ? -24.953 11.117 5.676 1 98.62 358 VAL B C 1
ATOM 6912 O O . VAL B 1 358 ? -23.781 11.508 5.777 1 98.62 358 VAL B O 1
ATOM 6915 N N . GLN B 1 359 ? -25.297 10.086 4.961 1 98 359 GLN B N 1
ATOM 6916 C CA . GLN B 1 359 ? -24.328 9.328 4.172 1 98 359 GLN B CA 1
ATOM 6917 C C . GLN B 1 359 ? -24.406 9.711 2.695 1 98 359 GLN B C 1
ATOM 6919 O O . GLN B 1 359 ? -25.422 9.492 2.041 1 98 359 GLN B O 1
ATOM 6924 N N . LEU B 1 360 ? -23.375 10.273 2.18 1 98 360 LEU B N 1
ATOM 6925 C CA . LEU B 1 360 ? -23.234 10.445 0.739 1 98 360 LEU B CA 1
ATOM 6926 C C . LEU B 1 360 ? -22.562 9.227 0.108 1 98 360 LEU B C 1
ATOM 6928 O O . LEU B 1 360 ? -21.531 8.773 0.583 1 98 360 LEU B O 1
ATOM 6932 N N . ILE B 1 361 ? -23.078 8.719 -1.01 1 96.25 361 ILE B N 1
ATOM 6933 C CA . ILE B 1 361 ? -22.703 7.367 -1.395 1 96.25 361 ILE B CA 1
ATOM 6934 C C . ILE B 1 361 ? -22 7.391 -2.748 1 96.25 361 ILE B C 1
ATOM 6936 O O . ILE B 1 361 ? -21.406 6.395 -3.162 1 96.25 361 ILE B O 1
ATOM 6940 N N . ALA B 1 362 ? -21.984 8.461 -3.469 1 96.81 362 ALA B N 1
ATOM 6941 C CA . ALA B 1 362 ? -21.562 8.484 -4.867 1 96.81 362 ALA B CA 1
ATOM 6942 C C . ALA B 1 362 ? -20.062 8.203 -4.988 1 96.81 362 ALA B C 1
ATOM 6944 O O . ALA B 1 362 ? -19.625 7.547 -5.934 1 96.81 362 ALA B O 1
ATOM 6945 N N . THR B 1 363 ? -19.281 8.734 -4.059 1 97.62 363 THR B N 1
ATOM 6946 C CA . THR B 1 363 ? -17.828 8.562 -4.098 1 97.62 363 THR B CA 1
ATOM 6947 C C . THR B 1 363 ? -17.469 7.086 -3.99 1 97.62 363 THR B C 1
ATOM 6949 O O . THR B 1 363 ? -16.688 6.574 -4.797 1 97.62 363 THR B O 1
ATOM 6952 N N . ASP B 1 364 ? -18.062 6.418 -3.084 1 96.44 364 ASP B N 1
ATOM 6953 C CA . ASP B 1 364 ? -17.812 5 -2.877 1 96.44 364 ASP B CA 1
ATOM 6954 C C . ASP B 1 364 ? -18.203 4.184 -4.109 1 96.44 364 ASP B C 1
ATOM 6956 O O . ASP B 1 364 ? -17.438 3.316 -4.551 1 96.44 364 ASP B O 1
ATOM 6960 N N . GLN B 1 365 ? -19.344 4.48 -4.59 1 94.94 365 GLN B N 1
ATOM 6961 C CA . GLN B 1 365 ? -19.844 3.75 -5.754 1 94.94 365 GLN B CA 1
ATOM 6962 C C . GLN B 1 365 ? -18.906 3.934 -6.953 1 94.94 365 GLN B C 1
ATOM 6964 O O . GLN B 1 365 ? -18.672 2.99 -7.707 1 94.94 365 GLN B O 1
ATOM 6969 N N . THR B 1 366 ? -18.453 5.117 -7.133 1 96.38 366 THR B N 1
ATOM 6970 C CA . THR B 1 366 ? -17.516 5.391 -8.219 1 96.38 366 THR B CA 1
ATOM 6971 C C . THR B 1 366 ? -16.203 4.637 -8.016 1 96.38 366 THR B C 1
ATOM 6973 O O . THR B 1 366 ? -15.648 4.09 -8.969 1 96.38 366 THR B O 1
ATOM 6976 N N . GLY B 1 367 ? -15.727 4.625 -6.797 1 96.5 367 GLY B N 1
ATOM 6977 C CA . GLY B 1 367 ? -14.531 3.854 -6.512 1 96.5 367 GLY B CA 1
ATOM 6978 C C . GLY B 1 367 ? -14.664 2.385 -6.867 1 96.5 367 GLY B C 1
ATOM 6979 O O . GLY B 1 367 ? -13.734 1.778 -7.398 1 96.5 367 GLY B O 1
ATOM 6980 N N . HIS B 1 368 ? -15.805 1.837 -6.684 1 94.81 368 HIS B N 1
ATOM 6981 C CA . HIS B 1 368 ? -16.062 0.428 -6.957 1 94.81 368 HIS B CA 1
ATOM 6982 C C . HIS B 1 368 ? -16.188 0.17 -8.453 1 94.81 368 HIS B C 1
ATOM 6984 O O . HIS B 1 368 ? -15.836 -0.909 -8.938 1 94.81 368 HIS B O 1
ATOM 6990 N N . SER B 1 369 ? -16.719 1.124 -9.164 1 95.38 369 SER B N 1
ATOM 6991 C CA . SER B 1 369 ? -17.094 0.872 -10.547 1 95.38 369 SER B CA 1
ATOM 6992 C C . SER B 1 369 ? -16.031 1.373 -11.516 1 95.38 369 SER B C 1
ATOM 6994 O O . SER B 1 369 ? -15.867 0.829 -12.609 1 95.38 369 SER B O 1
ATOM 6996 N N . ARG B 1 370 ? -15.305 2.43 -11.062 1 95.44 370 ARG B N 1
ATOM 6997 C CA . ARG B 1 370 ? -14.391 3.074 -11.992 1 95.44 370 ARG B CA 1
ATOM 6998 C C . ARG B 1 370 ? -12.977 3.141 -11.422 1 95.44 370 ARG B C 1
ATOM 7000 O O . ARG B 1 370 ? -12.016 3.395 -12.148 1 95.44 370 ARG B O 1
ATOM 7007 N N . GLY B 1 371 ? -12.828 2.881 -10.195 1 95.06 371 GLY B N 1
ATOM 7008 C CA . GLY B 1 371 ? -11.523 2.969 -9.562 1 95.06 371 GLY B CA 1
ATOM 7009 C C . GLY B 1 371 ? -11.305 4.281 -8.836 1 95.06 371 GLY B C 1
ATOM 7010 O O . GLY B 1 371 ? -11.961 5.281 -9.133 1 95.06 371 GLY B O 1
ATOM 7011 N N . VAL B 1 372 ? -10.328 4.305 -7.949 1 96.31 372 VAL B N 1
ATOM 7012 C CA . VAL B 1 372 ? -10.156 5.434 -7.039 1 96.31 372 VAL B CA 1
ATOM 7013 C C . VAL B 1 372 ? -9.07 6.367 -7.566 1 96.31 372 VAL B C 1
ATOM 7015 O O . VAL B 1 372 ? -8.938 7.5 -7.098 1 96.31 372 VAL B O 1
ATOM 7018 N N . LEU B 1 373 ? -8.281 5.938 -8.531 1 91.31 373 LEU B N 1
ATOM 7019 C CA . LEU B 1 373 ? -7.125 6.715 -8.977 1 91.31 373 LEU B CA 1
ATOM 7020 C C . LEU B 1 373 ? -7.422 7.422 -10.297 1 91.31 373 LEU B C 1
ATOM 7022 O O . LEU B 1 373 ? -6.504 7.848 -11 1 91.31 373 LEU B O 1
ATOM 7026 N N . TYR B 1 374 ? -8.727 7.547 -10.656 1 91.62 374 TYR B N 1
ATOM 7027 C CA . TYR B 1 374 ? -9.117 8.172 -11.914 1 91.62 374 TYR B CA 1
ATOM 7028 C C . TYR B 1 374 ? -9.93 9.438 -11.664 1 91.62 374 TYR B C 1
ATOM 7030 O O . TYR B 1 374 ? -10.336 9.711 -10.531 1 91.62 374 TYR B O 1
ATOM 7038 N N . ASP B 1 375 ? -10.188 10.141 -12.672 1 93.62 375 ASP B N 1
ATOM 7039 C CA . ASP B 1 375 ? -10.75 11.484 -12.57 1 93.62 375 ASP B CA 1
ATOM 7040 C C . ASP B 1 375 ? -12.18 11.445 -12.039 1 93.62 375 ASP B C 1
ATOM 7042 O O . ASP B 1 375 ? -12.609 12.359 -11.336 1 93.62 375 ASP B O 1
ATOM 7046 N N . GLU B 1 376 ? -12.836 10.43 -12.336 1 95.44 376 GLU B N 1
ATOM 7047 C CA . GLU B 1 376 ? -14.227 10.367 -11.914 1 95.44 376 GLU B CA 1
ATOM 7048 C C . GLU B 1 376 ? -14.344 10.367 -10.391 1 95.44 376 GLU B C 1
ATOM 7050 O O . GLU B 1 376 ? -15.281 10.938 -9.836 1 95.44 376 GLU B O 1
ATOM 7055 N N . TYR B 1 377 ? -13.43 9.734 -9.773 1 96.62 377 TYR B N 1
ATOM 7056 C CA . TYR B 1 377 ? -13.414 9.688 -8.32 1 96.62 377 TYR B CA 1
ATOM 7057 C C . TYR B 1 377 ? -13.188 11.078 -7.73 1 96.62 377 TYR B C 1
ATOM 7059 O O . TYR B 1 377 ? -13.891 11.484 -6.801 1 96.62 377 TYR B O 1
ATOM 7067 N N . ILE B 1 378 ? -12.305 11.82 -8.258 1 96.81 378 ILE B N 1
ATOM 7068 C CA . ILE B 1 378 ? -12.016 13.188 -7.848 1 96.81 378 ILE B CA 1
ATOM 7069 C C . ILE B 1 378 ? -13.242 14.062 -8.086 1 96.81 378 ILE B C 1
ATOM 7071 O O . ILE B 1 378 ? -13.617 14.867 -7.223 1 96.81 378 ILE B O 1
ATOM 7075 N N . GLU B 1 379 ? -13.82 13.898 -9.203 1 97.06 379 GLU B N 1
ATOM 7076 C CA . GLU B 1 379 ? -15.016 14.656 -9.555 1 97.06 379 GLU B CA 1
ATOM 7077 C C . GLU B 1 379 ? -16.125 14.438 -8.547 1 97.06 379 GLU B C 1
ATOM 7079 O O . GLU B 1 379 ? -16.859 15.367 -8.203 1 97.06 379 GLU B O 1
ATOM 7084 N N . LYS B 1 380 ? -16.234 13.234 -8.078 1 97.62 380 LYS B N 1
ATOM 7085 C CA . LYS B 1 380 ? -17.297 12.938 -7.121 1 97.62 380 LYS B CA 1
ATOM 7086 C C . LYS B 1 380 ? -17.016 13.594 -5.773 1 97.62 380 LYS B C 1
ATOM 7088 O O . LYS B 1 380 ? -17.938 14 -5.074 1 97.62 380 LYS B O 1
ATOM 7093 N N . ILE B 1 381 ? -15.789 13.672 -5.391 1 98.31 381 ILE B N 1
ATOM 7094 C CA . ILE B 1 381 ? -15.453 14.375 -4.16 1 98.31 381 ILE B CA 1
ATOM 7095 C C . ILE B 1 381 ? -15.742 15.867 -4.324 1 98.31 381 ILE B C 1
ATOM 7097 O O . ILE B 1 381 ? -16.25 16.516 -3.404 1 98.31 381 ILE B O 1
ATOM 7101 N N . GLU B 1 382 ? -15.445 16.406 -5.488 1 98.31 382 GLU B N 1
ATOM 7102 C CA . GLU B 1 382 ? -15.75 17.812 -5.781 1 98.31 382 GLU B CA 1
ATOM 7103 C C . GLU B 1 382 ? -17.25 18.062 -5.73 1 98.31 382 GLU B C 1
ATOM 7105 O O . GLU B 1 382 ? -17.688 19.094 -5.199 1 98.31 382 GLU B O 1
ATOM 7110 N N . GLU B 1 383 ? -17.984 17.156 -6.285 1 98.12 383 GLU B N 1
ATOM 7111 C CA . GLU B 1 383 ? -19.438 17.266 -6.246 1 98.12 383 GLU B CA 1
ATOM 7112 C C . GLU B 1 383 ? -19.969 17.219 -4.812 1 98.12 383 GLU B C 1
ATOM 7114 O O . GLU B 1 383 ? -20.859 17.984 -4.441 1 98.12 383 GLU B O 1
ATOM 7119 N N . ALA B 1 384 ? -19.422 16.312 -4.043 1 98.56 384 ALA B N 1
ATOM 7120 C CA . ALA B 1 384 ? -19.797 16.25 -2.633 1 98.56 384 ALA B CA 1
ATOM 7121 C C . ALA B 1 384 ? -19.5 17.562 -1.919 1 98.56 384 ALA B C 1
ATOM 7123 O O . ALA B 1 384 ? -20.297 18.047 -1.116 1 98.56 384 ALA B O 1
ATOM 7124 N N . ASP B 1 385 ? -18.328 18.125 -2.193 1 98.69 385 ASP B N 1
ATOM 7125 C CA . ASP B 1 385 ? -17.953 19.406 -1.627 1 98.69 385 ASP B CA 1
ATOM 7126 C C . ASP B 1 385 ? -19 20.469 -1.915 1 98.69 385 ASP B C 1
ATOM 7128 O O . ASP B 1 385 ? -19.438 21.188 -1.009 1 98.69 385 ASP B O 1
ATOM 7132 N N . ALA B 1 386 ? -19.453 20.578 -3.168 1 98.5 386 ALA B N 1
ATOM 7133 C CA . ALA B 1 386 ? -20.422 21.578 -3.596 1 98.5 386 ALA B CA 1
ATOM 7134 C C . ALA B 1 386 ? -21.781 21.328 -2.939 1 98.5 386 ALA B C 1
ATOM 7136 O O . ALA B 1 386 ? -22.453 22.266 -2.508 1 98.5 386 ALA B O 1
ATOM 7137 N N . LEU B 1 387 ? -22.156 20.094 -2.895 1 98.56 387 LEU B N 1
ATOM 7138 C CA . LEU B 1 387 ? -23.453 19.734 -2.33 1 98.56 387 LEU B CA 1
ATOM 7139 C C . LEU B 1 387 ? -23.484 20 -0.829 1 98.56 387 LEU B C 1
ATOM 7141 O O . LEU B 1 387 ? -24.5 20.469 -0.298 1 98.56 387 LEU B O 1
ATOM 7145 N N . ILE B 1 388 ? -22.406 19.688 -0.14 1 98.75 388 ILE B N 1
ATOM 7146 C CA . ILE B 1 388 ? -22.328 19.938 1.294 1 98.75 388 ILE B CA 1
ATOM 7147 C C . ILE B 1 388 ? -22.344 21.438 1.553 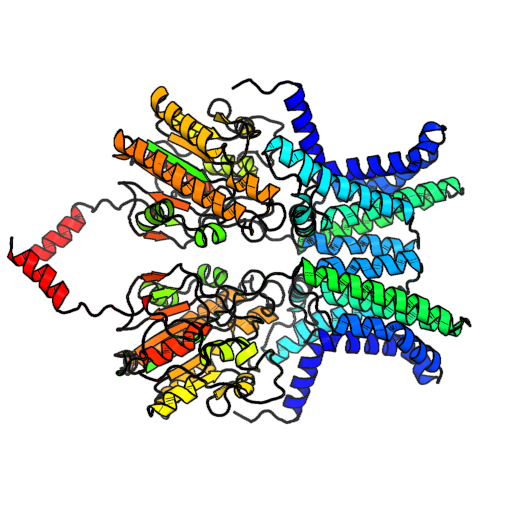1 98.75 388 ILE B C 1
ATOM 7149 O O . ILE B 1 388 ? -22.984 21.906 2.494 1 98.75 388 ILE B O 1
ATOM 7153 N N . ALA B 1 389 ? -21.625 22.188 0.705 1 98.69 389 ALA B N 1
ATOM 7154 C CA . ALA B 1 389 ? -21.656 23.641 0.815 1 98.69 389 ALA B CA 1
ATOM 7155 C C . ALA B 1 389 ? -23.078 24.172 0.713 1 98.69 389 ALA B C 1
ATOM 7157 O O . ALA B 1 389 ? -23.484 25.047 1.484 1 98.69 389 ALA B O 1
ATOM 7158 N N . GLU B 1 390 ? -23.812 23.656 -0.199 1 98.25 390 GLU B N 1
ATOM 7159 C CA . GLU B 1 390 ? -25.203 24.047 -0.388 1 98.25 390 GLU B CA 1
ATOM 7160 C C . GLU B 1 390 ? -26.047 23.719 0.842 1 98.25 390 GLU B C 1
ATOM 7162 O O . GLU B 1 390 ? -26.812 24.547 1.32 1 98.25 390 GLU B O 1
ATOM 7167 N N . PHE B 1 391 ? -25.906 22.562 1.321 1 98.56 391 PHE B N 1
ATOM 7168 C CA . PHE B 1 391 ? -26.672 22.094 2.473 1 98.56 391 PHE B CA 1
ATOM 7169 C C . PHE B 1 391 ? -26.344 22.938 3.707 1 98.56 391 PHE B C 1
ATOM 7171 O O . PHE B 1 391 ? -27.266 23.375 4.414 1 98.56 391 PHE B O 1
ATOM 7178 N N . VAL B 1 392 ? -25.062 23.141 3.963 1 98.38 392 VAL B N 1
ATOM 7179 C CA . VAL B 1 392 ? -24.625 23.891 5.125 1 98.38 392 VAL B CA 1
ATOM 7180 C C . VAL B 1 392 ? -25.094 25.344 5.008 1 98.38 392 VAL B C 1
ATOM 7182 O O . VAL B 1 392 ? -25.516 25.953 5.992 1 98.38 392 VAL B O 1
ATOM 7185 N N . GLY B 1 393 ? -24.969 25.906 3.771 1 98 393 GLY B N 1
ATOM 7186 C CA . GLY B 1 393 ? -25.516 27.234 3.545 1 98 393 GLY B CA 1
ATOM 7187 C C . GLY B 1 393 ? -27 27.328 3.828 1 98 393 GLY B C 1
ATOM 7188 O O . GLY B 1 393 ? -27.469 28.297 4.426 1 98 393 GLY B O 1
ATOM 7189 N N . TRP B 1 394 ? -27.688 26.328 3.393 1 98.31 394 TRP B N 1
ATOM 7190 C CA . TRP B 1 394 ? -29.125 26.25 3.631 1 98.31 394 TRP B CA 1
ATOM 7191 C C . TRP B 1 394 ? -29.438 26.188 5.125 1 98.31 394 TRP B C 1
ATOM 7193 O O . TRP B 1 394 ? -30.359 26.828 5.605 1 98.31 394 TRP B O 1
ATOM 7203 N N . LEU B 1 395 ? -28.719 25.438 5.906 1 98.25 395 LEU B N 1
ATOM 7204 C CA . LEU B 1 395 ? -28.859 25.359 7.355 1 98.25 395 LEU B CA 1
ATOM 7205 C C . LEU B 1 395 ? -28.578 26.703 8.008 1 98.25 395 LEU B C 1
ATOM 7207 O O . LEU B 1 395 ? -29.266 27.109 8.938 1 98.25 395 LEU B O 1
ATOM 7211 N N . GLU B 1 396 ? -27.516 27.297 7.523 1 96.94 396 GLU B N 1
ATOM 7212 C CA . GLU B 1 396 ? -27.125 28.594 8.07 1 96.94 396 GLU B CA 1
ATOM 7213 C C . GLU B 1 396 ? -28.219 29.625 7.898 1 96.94 396 GLU B C 1
ATOM 7215 O O . GLU B 1 396 ? -28.547 30.359 8.836 1 96.94 396 GLU B O 1
ATOM 7220 N N . GLU B 1 397 ? -28.797 29.672 6.785 1 97.06 397 GLU B N 1
ATOM 7221 C CA . GLU B 1 397 ? -29.875 30.625 6.477 1 97.06 397 GLU B CA 1
ATOM 7222 C C . GLU B 1 397 ? -31.078 30.406 7.395 1 97.06 397 GLU B C 1
ATOM 7224 O O . GLU B 1 397 ? -31.797 31.359 7.695 1 97.06 397 GLU B O 1
ATOM 7229 N N . ARG B 1 398 ? -31.156 29.328 7.906 1 96.06 398 ARG B N 1
ATOM 7230 C CA . ARG B 1 398 ? -32.312 28.984 8.719 1 96.06 398 ARG B CA 1
ATOM 7231 C C . ARG B 1 398 ? -31.984 29.062 10.203 1 96.06 398 ARG B C 1
ATOM 7233 O O . ARG B 1 398 ? -32.844 28.766 11.055 1 96.06 398 ARG B O 1
ATOM 7240 N N . GLY B 1 399 ? -30.75 29.359 10.523 1 95.62 399 GLY B N 1
ATOM 7241 C CA . GLY B 1 399 ? -30.328 29.484 11.914 1 95.62 399 GLY B CA 1
ATOM 7242 C C . GLY B 1 399 ? -30.062 28.156 12.586 1 95.62 399 GLY B C 1
ATOM 7243 O O . GLY B 1 399 ? -29.922 28.078 13.805 1 95.62 399 GLY B O 1
ATOM 7244 N N . GLU B 1 400 ? -29.984 27.109 11.812 1 96.25 400 GLU B N 1
ATOM 7245 C CA . GLU B 1 400 ? -29.828 25.75 12.328 1 96.25 400 GLU B CA 1
ATOM 7246 C C . GLU B 1 400 ? -28.391 25.469 12.758 1 96.25 400 GLU B C 1
ATOM 7248 O O . GLU B 1 400 ? -28.125 24.469 13.422 1 96.25 400 GLU B O 1
ATOM 7253 N N . LEU B 1 401 ? -27.453 26.438 12.484 1 96.69 401 LEU B N 1
ATOM 7254 C CA . LEU B 1 401 ? -26.047 26.188 12.773 1 96.69 401 LEU B CA 1
ATOM 7255 C C . LEU B 1 401 ? -25.562 27.047 13.938 1 96.69 401 LEU B C 1
ATOM 7257 O O . LEU B 1 401 ? -24.422 26.922 14.367 1 96.69 401 LEU B O 1
ATOM 7261 N N . GLU B 1 402 ? -26.359 27.906 14.555 1 95.31 402 GLU B N 1
ATOM 7262 C CA . GLU B 1 402 ? -25.969 28.844 15.594 1 95.31 402 GLU B CA 1
ATOM 7263 C C . GLU B 1 402 ? -25.344 28.141 16.781 1 95.31 402 GLU B C 1
ATOM 7265 O O . GLU B 1 402 ? -24.344 28.609 17.328 1 95.31 402 GLU B O 1
ATOM 7270 N N . ARG B 1 403 ? -25.906 27.078 17.219 1 96.5 403 ARG B N 1
ATOM 7271 C CA . ARG B 1 403 ? -25.359 26.25 18.281 1 96.5 403 ARG B CA 1
ATOM 7272 C C . ARG B 1 403 ? -25.25 24.797 17.844 1 96.5 403 ARG B C 1
ATOM 7274 O O . ARG B 1 403 ? -25.688 23.891 18.562 1 96.5 403 ARG B O 1
ATOM 7281 N N . ALA B 1 404 ? -24.734 24.641 16.625 1 98.31 404 ALA B N 1
ATOM 7282 C CA . ALA B 1 404 ? -24.594 23.297 16.078 1 98.31 404 ALA B CA 1
ATOM 7283 C C . ALA B 1 404 ? -23.125 22.953 15.828 1 98.31 404 ALA B C 1
ATOM 7285 O O . ALA B 1 404 ? -22.297 23.844 15.641 1 98.31 404 ALA B O 1
ATOM 7286 N N . THR B 1 405 ? -22.812 21.719 15.938 1 98.56 405 THR B N 1
ATOM 7287 C CA . THR B 1 405 ? -21.516 21.203 15.523 1 98.56 405 THR B CA 1
ATOM 7288 C C . THR B 1 405 ? -21.641 20.344 14.266 1 98.56 405 THR B C 1
ATOM 7290 O O . THR B 1 405 ? -22.531 19.5 14.172 1 98.56 405 THR B O 1
ATOM 7293 N N . LEU B 1 406 ? -20.844 20.672 13.297 1 98.75 406 LEU B N 1
ATOM 7294 C CA . LEU B 1 406 ? -20.719 19.891 12.078 1 98.75 406 LEU B CA 1
ATOM 7295 C C . LEU B 1 406 ? -19.531 18.938 12.156 1 98.75 406 LEU B C 1
ATOM 7297 O O . LEU B 1 406 ? -18.438 19.328 12.555 1 98.75 406 LEU B O 1
ATOM 7301 N N . ILE B 1 407 ? -19.766 17.703 11.891 1 98.88 407 ILE B N 1
ATOM 7302 C CA . ILE B 1 407 ? -18.703 16.719 11.773 1 98.88 407 ILE B CA 1
ATOM 7303 C C . ILE B 1 407 ? -18.672 16.141 10.359 1 98.88 407 ILE B C 1
ATOM 7305 O O . ILE B 1 407 ? -19.688 15.664 9.852 1 98.88 407 ILE B O 1
ATOM 7309 N N . VAL B 1 408 ? -17.562 16.25 9.68 1 98.81 408 VAL B N 1
ATOM 7310 C CA . VAL B 1 408 ? -17.391 15.695 8.336 1 98.81 408 VAL B CA 1
ATOM 7311 C C . VAL B 1 408 ? -16.312 14.609 8.367 1 98.81 408 VAL B C 1
ATOM 7313 O O . VAL B 1 408 ? -15.219 14.812 8.891 1 98.81 408 VAL B O 1
ATOM 7316 N N . CYS B 1 409 ? -16.625 13.453 7.844 1 98.69 409 CYS B N 1
ATOM 7317 C CA . CYS B 1 409 ? -15.672 12.352 7.875 1 98.69 409 CYS B CA 1
ATOM 7318 C C . CYS B 1 409 ? -15.977 11.336 6.781 1 98.69 409 CYS B C 1
ATOM 7320 O O . CYS B 1 409 ? -16.891 11.531 5.984 1 98.69 409 CYS B O 1
ATOM 7322 N N . ALA B 1 410 ? -15.164 10.383 6.617 1 98.62 410 ALA B N 1
ATOM 7323 C CA . ALA B 1 410 ? -15.422 9.156 5.879 1 98.62 410 ALA B CA 1
ATOM 7324 C C . ALA B 1 410 ? -15.477 7.949 6.816 1 98.62 410 ALA B C 1
ATOM 7326 O O . ALA B 1 410 ? -14.961 8 7.934 1 98.62 410 ALA B O 1
ATOM 7327 N N . ASP B 1 411 ? -16.172 6.961 6.418 1 98.06 411 ASP B N 1
ATOM 7328 C CA . ASP B 1 411 ? -16.234 5.73 7.199 1 98.06 411 ASP B CA 1
ATOM 7329 C C . ASP B 1 411 ? -15.023 4.844 6.938 1 98.06 411 ASP B C 1
ATOM 7331 O O . ASP B 1 411 ? -14.516 4.191 7.848 1 98.06 411 ASP B O 1
ATOM 7335 N N . HIS B 1 412 ? -14.656 4.758 5.82 1 97.06 412 HIS B N 1
ATOM 7336 C CA . HIS B 1 412 ? -13.445 4.105 5.332 1 97.06 412 HIS B CA 1
ATOM 7337 C C . HIS B 1 412 ? -12.938 4.773 4.059 1 97.06 412 HIS B C 1
ATOM 7339 O O . HIS B 1 412 ? -13.633 5.598 3.463 1 97.06 412 HIS B O 1
ATOM 7345 N N . GLY B 1 413 ? -11.695 4.492 3.732 1 97 413 GLY B N 1
ATOM 7346 C CA . GLY B 1 413 ? -11.234 4.781 2.383 1 97 413 GLY B CA 1
ATOM 7347 C C . GLY B 1 413 ? -11.508 3.654 1.404 1 97 413 GLY B C 1
ATOM 7348 O O . GLY B 1 413 ? -12.5 2.93 1.544 1 97 413 GLY B O 1
ATOM 7349 N N . GLN B 1 414 ? -10.695 3.666 0.33 1 96.62 414 GLN B N 1
ATOM 7350 C CA . GLN B 1 414 ? -10.82 2.617 -0.677 1 96.62 414 GLN B CA 1
ATOM 7351 C C . GLN B 1 414 ? -9.461 2.238 -1.248 1 96.62 414 GLN B C 1
ATOM 7353 O O . GLN B 1 414 ? -8.547 3.068 -1.3 1 96.62 414 GLN B O 1
ATOM 7358 N N . ALA B 1 415 ? -9.352 1.023 -1.515 1 94.88 415 ALA B N 1
ATOM 7359 C CA . ALA B 1 415 ? -8.117 0.516 -2.102 1 94.88 415 ALA B CA 1
ATOM 7360 C C . ALA B 1 415 ? -8.109 0.702 -3.615 1 94.88 415 ALA B C 1
ATOM 7362 O O . ALA B 1 415 ? -9.125 1.065 -4.207 1 94.88 415 ALA B O 1
ATOM 7363 N N . ASP B 1 416 ? -6.875 0.257 -4.047 1 89.56 416 ASP B N 1
ATOM 7364 C CA . ASP B 1 416 ? -6.746 0.257 -5.5 1 89.56 416 ASP B CA 1
ATOM 7365 C C . ASP B 1 416 ? -7.512 -0.909 -6.117 1 89.56 416 ASP B C 1
ATOM 7367 O O . ASP B 1 416 ? -7.973 -1.805 -5.406 1 89.56 416 ASP B O 1
ATOM 7371 N N . GLY B 1 417 ? -7.859 -0.869 -7.273 1 93.44 417 GLY B N 1
ATOM 7372 C CA . GLY B 1 417 ? -8.656 -1.877 -7.953 1 93.44 417 GLY B CA 1
ATOM 7373 C C . GLY B 1 417 ? -10.125 -1.51 -8.047 1 93.44 417 GLY B C 1
ATOM 7374 O O . GLY B 1 417 ? -10.469 -0.427 -8.523 1 93.44 417 GLY B O 1
ATOM 7375 N N . ILE B 1 418 ? -10.914 -2.443 -7.406 1 94 418 ILE B N 1
ATOM 7376 C CA . ILE B 1 418 ? -12.344 -2.201 -7.535 1 94 418 ILE B CA 1
ATOM 7377 C C . ILE B 1 418 ? -12.852 -1.458 -6.301 1 94 418 ILE B C 1
ATOM 7379 O O . ILE B 1 418 ? -14.008 -1.623 -5.902 1 94 418 ILE B O 1
ATOM 7383 N N . GLY B 1 419 ? -11.906 -0.823 -5.562 1 91.88 419 GLY B N 1
ATOM 7384 C CA . GLY B 1 419 ? -12.297 0.03 -4.449 1 91.88 419 GLY B CA 1
ATOM 7385 C C . GLY B 1 419 ? -12.578 -0.743 -3.174 1 91.88 419 GLY B C 1
ATOM 7386 O O . GLY B 1 419 ? -13.492 -0.404 -2.424 1 91.88 419 GLY B O 1
ATOM 7387 N N . GLY B 1 420 ? -11.898 -1.813 -2.975 1 90 420 GLY B N 1
ATOM 7388 C CA . GLY B 1 420 ? -12.086 -2.578 -1.752 1 90 420 GLY B CA 1
ATOM 7389 C C . GLY B 1 420 ? -11.727 -1.805 -0.499 1 90 420 GLY B C 1
ATOM 7390 O O . GLY B 1 420 ? -10.922 -0.869 -0.552 1 90 420 GLY B O 1
ATOM 7391 N N . HIS B 1 421 ? -12.234 -2.189 0.656 1 87.44 421 HIS B N 1
ATOM 7392 C CA . HIS B 1 421 ? -11.961 -1.495 1.909 1 87.44 421 HIS B CA 1
ATOM 7393 C C . HIS B 1 421 ? -12.016 -2.453 3.094 1 87.44 421 HIS B C 1
ATOM 7395 O O . HIS B 1 421 ? -11.664 -2.08 4.215 1 87.44 421 HIS B O 1
ATOM 7401 N N . GLY B 1 422 ? -12.281 -3.654 2.902 1 88.5 422 GLY B N 1
ATOM 7402 C CA . GLY B 1 422 ? -12.539 -4.598 3.982 1 88.5 422 GLY B CA 1
ATOM 7403 C C . GLY B 1 422 ? -11.305 -4.91 4.805 1 88.5 422 GLY B C 1
ATOM 7404 O O . GLY B 1 422 ? -11.328 -4.824 6.031 1 88.5 422 GLY B O 1
ATOM 7405 N N . HIS B 1 423 ? -10.195 -5.059 4.168 1 89.06 423 HIS B N 1
ATOM 7406 C CA . HIS B 1 423 ? -9.023 -5.586 4.852 1 89.06 423 HIS B CA 1
ATOM 7407 C C . HIS B 1 423 ? -7.945 -4.52 5 1 89.06 423 HIS B C 1
ATOM 7409 O O . HIS B 1 423 ? -6.801 -4.832 5.344 1 89.06 423 HIS B O 1
ATOM 7415 N N . LEU B 1 424 ? -8.273 -3.258 4.703 1 89.56 424 LEU B N 1
ATOM 7416 C CA . LEU B 1 424 ? -7.496 -2.074 5.043 1 89.56 424 LEU B CA 1
ATOM 7417 C C . LEU B 1 424 ? -6.164 -2.068 4.297 1 89.56 424 LEU B C 1
ATOM 7419 O O . LEU B 1 424 ? -5.105 -1.912 4.906 1 89.56 424 LEU B O 1
ATOM 7423 N N . ASP B 1 425 ? -6.25 -2.232 2.963 1 89.25 425 ASP B N 1
ATOM 7424 C CA . ASP B 1 425 ? -5.117 -1.965 2.08 1 89.25 425 ASP B CA 1
ATOM 7425 C C . ASP B 1 425 ? -4.809 -0.47 2.023 1 89.25 425 ASP B C 1
ATOM 7427 O O . ASP B 1 425 ? -5.441 0.327 2.717 1 89.25 425 ASP B O 1
ATOM 7431 N N . GLU B 1 426 ? -3.838 -0.138 1.265 1 84.94 426 GLU B N 1
ATOM 7432 C CA . GLU B 1 426 ? -3.406 1.253 1.155 1 84.94 426 GLU B CA 1
ATOM 7433 C C . GLU B 1 426 ? -4.578 2.17 0.819 1 84.94 426 GLU B C 1
ATOM 7435 O O . GLU B 1 426 ? -5.355 1.883 -0.093 1 84.94 426 GLU B O 1
ATOM 7440 N N . GLY B 1 427 ? -4.703 3.197 1.539 1 90.94 427 GLY B N 1
ATOM 7441 C CA . GLY B 1 427 ? -5.699 4.223 1.268 1 90.94 427 GLY B CA 1
ATOM 7442 C C . GLY B 1 427 ? -7.016 3.973 1.977 1 90.94 427 GLY B C 1
ATOM 7443 O O . GLY B 1 427 ? -7.926 4.805 1.916 1 90.94 427 GLY B O 1
ATOM 7444 N N . GLU B 1 428 ? -7.129 2.863 2.74 1 93.88 428 GLU B N 1
ATOM 7445 C CA . GLU B 1 428 ? -8.406 2.482 3.336 1 93.88 428 GLU B CA 1
ATOM 7446 C C . GLU B 1 428 ? -8.469 2.871 4.809 1 93.88 428 GLU B C 1
ATOM 7448 O O . GLU B 1 428 ? -9.547 3.107 5.352 1 93.88 428 GLU B O 1
ATOM 7453 N N . ARG B 1 429 ? -7.344 2.969 5.438 1 92.44 429 ARG B N 1
ATOM 7454 C CA . ARG B 1 429 ? -7.242 2.832 6.891 1 92.44 429 ARG B CA 1
ATOM 7455 C C . ARG B 1 429 ? -7.504 4.164 7.586 1 92.44 429 ARG B C 1
ATOM 7457 O O . ARG B 1 429 ? -8.297 4.234 8.523 1 92.44 429 ARG B O 1
ATOM 7464 N N . TYR B 1 430 ? -6.82 5.207 7.176 1 94.06 430 TYR B N 1
ATOM 7465 C CA . TYR B 1 430 ? -6.977 6.523 7.781 1 94.06 430 TYR B CA 1
ATOM 7466 C C . TYR B 1 430 ? -7.855 7.422 6.918 1 94.06 430 TYR B C 1
ATOM 7468 O O . TYR B 1 430 ? -7.676 7.488 5.699 1 94.06 430 TYR B O 1
ATOM 7476 N N . VAL B 1 431 ? -8.789 8.062 7.586 1 97.44 431 VAL B N 1
ATOM 7477 C CA . VAL B 1 431 ? -9.812 8.758 6.809 1 97.44 431 VAL B CA 1
ATOM 7478 C C . VAL B 1 431 ? -9.867 10.227 7.23 1 97.44 431 VAL B C 1
ATOM 7480 O O . VAL B 1 431 ? -9.383 10.586 8.312 1 97.44 431 VAL B O 1
ATOM 7483 N N . PRO B 1 432 ? -10.406 11.117 6.359 1 97.62 432 PRO B N 1
ATOM 7484 C CA . PRO B 1 432 ? -10.672 12.492 6.773 1 97.62 432 PRO B CA 1
ATOM 7485 C C . PRO B 1 432 ? -11.68 12.586 7.914 1 97.62 432 PRO B C 1
ATOM 7487 O O . PRO B 1 432 ? -12.656 11.82 7.945 1 97.62 432 PRO B O 1
ATOM 7490 N N . PHE B 1 433 ? -11.383 13.453 8.859 1 98.69 433 PHE B N 1
ATOM 7491 C CA . PHE B 1 433 ? -12.242 13.648 10.016 1 98.69 433 PHE B CA 1
ATOM 7492 C C . PHE B 1 433 ? -12.016 15.016 10.641 1 98.69 433 PHE B C 1
ATOM 7494 O O . PHE B 1 433 ? -10.93 15.305 11.148 1 98.69 433 PHE B O 1
ATOM 7501 N N . PHE B 1 434 ? -12.992 15.867 10.586 1 98.25 434 PHE B N 1
ATOM 7502 C CA . PHE B 1 434 ? -12.828 17.172 11.211 1 98.25 434 PHE B CA 1
ATOM 7503 C C . PHE B 1 434 ? -14.164 17.719 11.711 1 98.25 434 PHE B C 1
ATOM 7505 O O . PHE B 1 434 ? -15.227 17.266 11.266 1 98.25 434 PHE B O 1
ATOM 7512 N N . LEU B 1 435 ? -14.164 18.531 12.711 1 98.69 435 LEU B N 1
ATOM 7513 C CA . LEU B 1 435 ? -15.305 19.172 13.352 1 98.69 435 LEU B CA 1
ATOM 7514 C C . LEU B 1 435 ? -15.289 20.688 13.109 1 98.69 435 LEU B C 1
ATOM 7516 O O . LEU B 1 435 ? -14.219 21.281 12.984 1 98.69 435 LEU B O 1
ATOM 7520 N N . TYR B 1 436 ? -16.453 21.219 13.023 1 98.12 436 TYR B N 1
ATOM 7521 C CA . TYR B 1 436 ? -16.625 22.656 12.836 1 98.12 436 TYR B CA 1
ATOM 7522 C C . TYR B 1 436 ? -17.859 23.156 13.562 1 98.12 436 TYR B C 1
ATOM 7524 O O . TYR B 1 436 ? -18.891 22.469 13.609 1 98.12 436 TYR B O 1
ATOM 7532 N N . GLY B 1 437 ? -17.797 24.359 14.078 1 97.56 437 GLY B N 1
ATOM 7533 C CA . GLY B 1 437 ? -18.906 24.984 14.773 1 97.56 437 GLY B CA 1
ATOM 7534 C C . GLY B 1 437 ? -18.469 25.953 15.859 1 97.56 437 GLY B C 1
ATOM 7535 O O . GLY B 1 437 ? -17.281 26.062 16.156 1 97.56 437 GLY B O 1
ATOM 7536 N N . PRO B 1 438 ? -19.375 26.562 16.484 1 95.88 438 PRO B N 1
ATOM 7537 C CA . PRO B 1 438 ? -19.078 27.578 17.5 1 95.88 438 PRO B CA 1
ATOM 7538 C C . PRO B 1 438 ? -18.391 27 18.734 1 95.88 438 PRO B C 1
ATOM 7540 O O . PRO B 1 438 ? -17.609 27.688 19.391 1 95.88 438 PRO B O 1
ATOM 7543 N N . ALA B 1 439 ? -18.625 25.781 19.016 1 96 439 ALA B N 1
ATOM 7544 C CA . ALA B 1 439 ? -18.078 25.156 20.219 1 96 439 ALA B CA 1
ATOM 7545 C C . ALA B 1 439 ? -16.734 24.5 19.938 1 96 439 ALA B C 1
ATOM 7547 O O . ALA B 1 439 ? -16.094 23.953 20.844 1 96 439 ALA B O 1
ATOM 7548 N N . ILE B 1 440 ? -16.281 24.547 18.703 1 97.62 440 ILE B N 1
ATOM 7549 C CA . ILE B 1 440 ? -15.102 23.812 18.25 1 97.62 440 ILE B CA 1
ATOM 7550 C C . ILE B 1 440 ? -13.922 24.781 18.125 1 97.62 440 ILE B C 1
ATOM 7552 O O . ILE B 1 440 ? -14.078 25.891 17.609 1 97.62 440 ILE B O 1
ATOM 7556 N N . GLU B 1 441 ? -12.773 24.359 18.641 1 96.12 441 GLU B N 1
ATOM 7557 C CA . GLU B 1 441 ? -11.555 25.141 18.484 1 96.12 441 GLU B CA 1
ATOM 7558 C C . GLU B 1 441 ? -11.203 25.312 17.016 1 96.12 441 GLU B C 1
ATOM 7560 O O . GLU B 1 441 ? -11.172 24.328 16.266 1 96.12 441 GLU B O 1
ATOM 7565 N N . ALA B 1 442 ? -10.93 26.547 16.609 1 93.12 442 ALA B N 1
ATOM 7566 C CA . ALA B 1 442 ? -10.648 26.828 15.211 1 93.12 442 ALA B CA 1
ATOM 7567 C C . ALA B 1 442 ? -9.156 26.688 14.906 1 93.12 442 ALA B C 1
ATOM 7569 O O . ALA B 1 442 ? -8.312 27.047 15.734 1 93.12 442 ALA B O 1
ATOM 7570 N N . GLY B 1 443 ? -8.898 26.156 13.711 1 90.75 443 GLY B N 1
ATOM 7571 C CA . GLY B 1 443 ? -7.531 26.141 13.211 1 90.75 443 GLY B CA 1
ATOM 7572 C C . GLY B 1 443 ? -6.652 25.125 13.914 1 90.75 443 GLY B C 1
ATOM 7573 O O . GLY B 1 443 ? -5.434 25.297 13.992 1 90.75 443 GLY B O 1
ATOM 7574 N N . LYS B 1 444 ? -7.27 24.109 14.516 1 91.94 444 LYS B N 1
ATOM 7575 C CA . LYS B 1 444 ? -6.504 23.141 15.273 1 91.94 444 LYS B CA 1
ATOM 7576 C C . LYS B 1 444 ? -6.34 21.844 14.492 1 91.94 444 LYS B C 1
ATOM 7578 O O . LYS B 1 444 ? -7.262 21.406 13.805 1 91.94 444 LYS B O 1
ATOM 7583 N N . ARG B 1 445 ? -5.191 21.281 14.594 1 90.62 445 ARG B N 1
ATOM 7584 C CA . ARG B 1 445 ? -4.898 19.984 14 1 90.62 445 ARG B CA 1
ATOM 7585 C C . ARG B 1 445 ? -4.348 19.016 15.047 1 90.62 445 ARG B C 1
ATOM 7587 O O . ARG B 1 445 ? -3.398 19.344 15.766 1 90.62 445 ARG B O 1
ATOM 7594 N N . VAL B 1 446 ? -4.988 17.906 15.164 1 92.06 446 VAL B N 1
ATOM 7595 C CA . VAL B 1 446 ? -4.574 16.859 16.094 1 92.06 446 VAL B CA 1
ATOM 7596 C C . VAL B 1 446 ? -3.92 15.719 15.32 1 92.06 446 VAL B C 1
ATOM 7598 O O . VAL B 1 446 ? -4.57 15.055 14.516 1 92.06 446 VAL B O 1
ATOM 7601 N N . ASP B 1 447 ? -2.684 15.375 15.602 1 85.56 447 ASP B N 1
ATOM 7602 C CA . ASP B 1 447 ? -1.928 14.367 14.859 1 85.56 447 ASP B CA 1
ATOM 7603 C C . ASP B 1 447 ? -1.921 13.031 15.586 1 85.56 447 ASP B C 1
ATOM 7605 O O . ASP B 1 447 ? -1.552 12.008 15.008 1 85.56 447 ASP B O 1
ATOM 7609 N N . GLU B 1 448 ? -2.354 13.062 16.812 1 88 448 GLU B N 1
ATOM 7610 C CA . GLU B 1 448 ? -2.451 11.812 17.562 1 88 448 GLU B CA 1
ATOM 7611 C C . GLU B 1 448 ? -3.467 10.867 16.922 1 88 448 GLU B C 1
ATOM 7613 O O . GLU B 1 448 ? -4.531 11.305 16.469 1 88 448 GLU B O 1
ATOM 7618 N N . LYS B 1 449 ? -3.139 9.602 16.953 1 91.69 449 LYS B N 1
ATOM 7619 C CA . LYS B 1 449 ? -4.027 8.594 16.391 1 91.69 449 LYS B CA 1
ATOM 7620 C C . LYS B 1 449 ? -5.324 8.484 17.188 1 91.69 449 LYS B C 1
ATOM 7622 O O . LYS B 1 449 ? -5.301 8.469 18.406 1 91.69 449 LYS B O 1
ATOM 7627 N N . LYS B 1 450 ? -6.391 8.578 16.516 1 96.56 450 LYS B N 1
ATOM 7628 C CA . LYS B 1 450 ? -7.723 8.328 17.062 1 96.56 450 LYS B CA 1
ATOM 7629 C C . LYS B 1 450 ? -8.469 7.273 16.25 1 96.56 450 LYS B C 1
ATOM 7631 O O . LYS B 1 450 ? -7.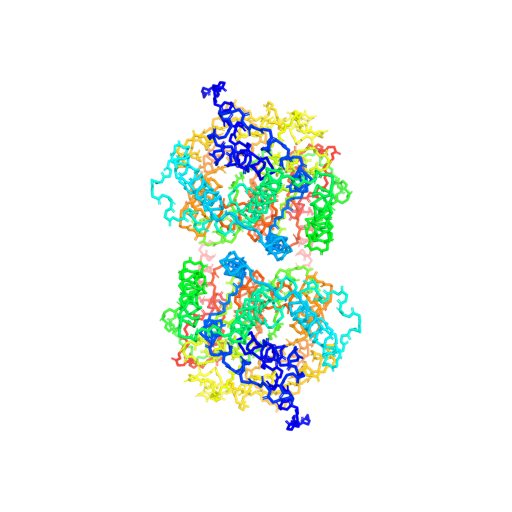941 6.762 15.266 1 96.56 450 LYS B O 1
ATOM 7636 N N . SER B 1 451 ? -9.594 6.848 16.75 1 97.88 451 SER B N 1
ATOM 7637 C CA . SER B 1 451 ? -10.406 5.84 16.078 1 97.88 451 SER B CA 1
ATOM 7638 C C . SER B 1 451 ? -11.82 6.355 15.82 1 97.88 451 SER B C 1
ATOM 7640 O O . SER B 1 451 ? -12.344 7.168 16.578 1 97.88 451 SER B O 1
ATOM 7642 N N . LEU B 1 452 ? -12.375 5.836 14.805 1 98.25 452 LEU B N 1
ATOM 7643 C CA . LEU B 1 452 ? -13.742 6.207 14.438 1 98.25 452 LEU B CA 1
ATOM 7644 C C . LEU B 1 452 ? -14.719 5.895 15.57 1 98.25 452 LEU B C 1
ATOM 7646 O O . LEU B 1 452 ? -15.82 6.445 15.609 1 98.25 452 LEU B O 1
ATOM 7650 N N . VAL B 1 453 ? -14.305 5.047 16.453 1 98.56 453 VAL B N 1
ATOM 7651 C CA . VAL B 1 453 ? -15.203 4.668 17.547 1 98.56 453 VAL B CA 1
ATOM 7652 C C . VAL B 1 453 ? -15.375 5.844 18.5 1 98.56 453 VAL B C 1
ATOM 7654 O O . VAL B 1 453 ? -16.234 5.812 19.391 1 98.56 453 VAL B O 1
ATOM 7657 N N . SER B 1 454 ? -14.648 6.895 18.297 1 98.75 454 SER B N 1
ATOM 7658 C CA . SER B 1 454 ? -14.758 8.086 19.141 1 98.75 454 SER B CA 1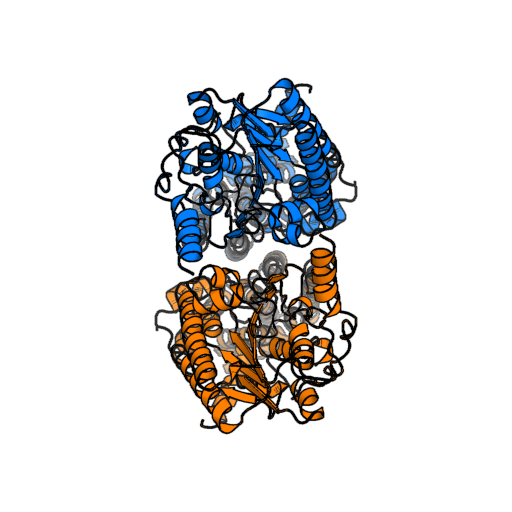
ATOM 7659 C C . SER B 1 454 ? -15.953 8.938 18.719 1 98.75 454 SER B C 1
ATOM 7661 O O . SER B 1 454 ? -16.312 9.883 19.422 1 98.75 454 SER B O 1
ATOM 7663 N N . LEU B 1 455 ? -16.578 8.602 17.625 1 98.88 455 LEU B N 1
ATOM 7664 C CA . LEU B 1 455 ? -17.641 9.469 17.109 1 98.88 455 LEU B CA 1
ATOM 7665 C C . LEU B 1 455 ? -18.844 9.477 18.047 1 98.88 455 LEU B C 1
ATOM 7667 O O . LEU B 1 455 ? -19.297 10.539 18.469 1 98.88 455 LEU B O 1
ATOM 7671 N N . ALA B 1 456 ? -19.328 8.344 18.422 1 98.69 456 ALA B N 1
ATOM 7672 C CA . ALA B 1 456 ? -20.547 8.242 19.219 1 98.69 456 ALA B CA 1
ATOM 7673 C C . ALA B 1 456 ? -20.375 8.938 20.578 1 98.69 456 ALA B C 1
ATOM 7675 O O . ALA B 1 456 ? -21.203 9.773 20.953 1 98.69 456 ALA B O 1
ATOM 7676 N N . PRO B 1 457 ? -19.328 8.609 21.312 1 98.56 457 PRO B N 1
ATOM 7677 C CA . PRO B 1 457 ? -19.188 9.297 22.609 1 98.56 457 PRO B CA 1
ATOM 7678 C C . PRO B 1 457 ? -18.969 10.797 22.453 1 98.56 457 PRO B C 1
ATOM 7680 O O . PRO B 1 457 ? -19.391 11.578 23.312 1 98.56 457 PRO B O 1
ATOM 7683 N N . THR B 1 458 ? -18.359 11.219 21.391 1 98.69 458 THR B N 1
ATOM 7684 C CA . THR B 1 458 ? -18.172 12.641 21.141 1 98.69 458 THR B CA 1
ATOM 7685 C C . THR B 1 458 ? -19.516 13.312 20.875 1 98.69 458 THR B C 1
ATOM 7687 O O . THR B 1 458 ? -19.797 14.406 21.375 1 98.69 458 THR B O 1
ATOM 7690 N N . ILE B 1 459 ? -20.375 12.672 20.078 1 98.62 459 ILE B N 1
ATOM 7691 C CA . ILE B 1 459 ? -21.719 13.18 19.828 1 98.62 459 ILE B CA 1
ATOM 7692 C C . ILE B 1 459 ? -22.5 13.266 21.125 1 98.62 459 ILE B C 1
ATOM 7694 O O . ILE B 1 459 ? -23.172 14.266 21.391 1 98.62 459 ILE B O 1
ATOM 7698 N N . ALA B 1 460 ? -22.422 12.227 21.938 1 98.12 460 ALA B N 1
ATOM 7699 C CA . ALA B 1 460 ? -23.094 12.219 23.234 1 98.12 460 ALA B CA 1
ATOM 7700 C C . ALA B 1 460 ? -22.641 13.391 24.094 1 98.12 460 ALA B C 1
ATOM 7702 O O . ALA B 1 460 ? -23.469 14.086 24.703 1 98.12 460 ALA B O 1
ATOM 7703 N N . TYR B 1 461 ? -21.391 13.578 24.109 1 97.94 461 TYR B N 1
ATOM 7704 C CA . TYR B 1 461 ? -20.828 14.68 24.875 1 97.94 461 TYR B CA 1
ATOM 7705 C C . TYR B 1 461 ? -21.375 16.016 24.391 1 97.94 461 TYR B C 1
ATOM 7707 O O . TYR B 1 461 ? -21.781 16.859 25.188 1 97.94 461 TYR B O 1
ATOM 7715 N N . LEU B 1 462 ? -21.375 16.219 23.125 1 97.88 462 LEU B N 1
ATOM 7716 C CA . LEU B 1 462 ? -21.812 17.469 22.531 1 97.88 462 LEU B CA 1
ATOM 7717 C C . LEU B 1 462 ? -23.281 17.734 22.828 1 97.88 462 LEU B C 1
ATOM 7719 O O . LEU B 1 462 ? -23.672 18.891 23.062 1 97.88 462 LEU B O 1
ATOM 7723 N N . LEU B 1 463 ? -24.062 16.688 22.891 1 97.75 463 LEU B N 1
ATOM 7724 C CA . LEU B 1 463 ? -25.516 16.859 22.984 1 97.75 463 LEU B CA 1
ATOM 7725 C C . LEU B 1 463 ? -25.984 16.656 24.422 1 97.75 463 LEU B C 1
ATOM 7727 O O . LEU B 1 463 ? -27.188 16.688 24.703 1 97.75 463 LEU B O 1
ATOM 7731 N N . GLY B 1 464 ? -25.047 16.391 25.312 1 96.75 464 GLY B N 1
ATOM 7732 C CA . GLY B 1 464 ? -25.391 16.266 26.719 1 96.75 464 GLY B CA 1
ATOM 7733 C C . GLY B 1 464 ? -26.125 14.969 27.047 1 96.75 464 GLY B C 1
ATOM 7734 O O . GLY B 1 464 ? -27.078 14.969 27.828 1 96.75 464 GLY B O 1
ATOM 7735 N N . ALA B 1 465 ? -25.828 13.938 26.422 1 96.94 465 ALA B N 1
ATOM 7736 C CA . ALA B 1 465 ? -26.406 12.617 26.656 1 96.94 465 ALA B CA 1
ATOM 7737 C C . ALA B 1 465 ? -25.406 11.672 27.281 1 96.94 465 ALA B C 1
ATOM 7739 O O . ALA B 1 465 ? -24.188 11.914 27.234 1 96.94 465 ALA B O 1
ATOM 7740 N N . PRO B 1 466 ? -25.859 10.641 27.969 1 96.88 466 PRO B N 1
ATOM 7741 C CA . PRO B 1 466 ? -24.906 9.625 28.453 1 96.88 466 PRO B CA 1
ATOM 7742 C C . PRO B 1 466 ? -24.203 8.906 27.297 1 96.88 466 PRO B C 1
ATOM 7744 O O . PRO B 1 466 ? -24.734 8.797 26.203 1 96.88 466 PRO B O 1
ATOM 7747 N N . TYR B 1 467 ? -23 8.453 27.562 1 97.81 467 TYR B N 1
ATOM 7748 C CA . TYR B 1 467 ? -22.297 7.664 26.547 1 97.81 467 TYR B CA 1
ATOM 7749 C C . TYR B 1 467 ? -23.031 6.348 26.281 1 97.81 467 TYR B C 1
ATOM 7751 O O . TYR B 1 467 ? -23.594 5.75 27.203 1 97.81 467 TYR B O 1
ATOM 7759 N N . PRO B 1 468 ? -23.031 5.867 25.031 1 97.44 468 PRO B N 1
ATOM 7760 C CA . PRO B 1 468 ? -23.562 4.523 24.812 1 97.44 468 PRO B CA 1
ATOM 7761 C C . PRO B 1 468 ? -22.906 3.475 25.703 1 97.44 468 PRO B C 1
ATOM 7763 O O . PRO B 1 468 ? -21.703 3.557 25.984 1 97.44 468 PRO B O 1
ATOM 7766 N N . SER B 1 469 ? -23.562 2.529 26.156 1 95.81 469 SER B N 1
ATOM 7767 C CA . SER B 1 469 ? -23.234 1.611 27.25 1 95.81 469 SER B CA 1
ATOM 7768 C C . SER B 1 469 ? -21.875 0.947 27.016 1 95.81 469 SER B C 1
ATOM 7770 O O . SER B 1 469 ? -21.172 0.63 27.984 1 95.81 469 SER B O 1
ATOM 7772 N N . HIS B 1 470 ? -21.484 0.736 25.75 1 97.38 470 HIS B N 1
ATOM 7773 C CA . HIS B 1 470 ? -20.266 -0.015 25.469 1 97.38 470 HIS B CA 1
ATOM 7774 C C . HIS B 1 470 ? -19.297 0.805 24.625 1 97.38 470 HIS B C 1
ATOM 7776 O O . HIS B 1 470 ? -18.469 0.244 23.906 1 97.38 470 HIS B O 1
ATOM 7782 N N . SER B 1 471 ? -19.516 2.09 24.625 1 97.75 471 SER B N 1
ATOM 7783 C CA . SER B 1 471 ? -18.594 2.936 23.875 1 97.75 471 SER B CA 1
ATOM 7784 C C . SER B 1 471 ? -17.172 2.826 24.422 1 97.75 471 SER B C 1
ATOM 7786 O O . SER B 1 471 ? -16.969 2.775 25.641 1 97.75 471 SER B O 1
ATOM 7788 N N . ARG B 1 472 ? -16.219 2.758 23.547 1 98.12 472 ARG B N 1
ATOM 7789 C CA . ARG B 1 472 ? -14.82 2.596 23.953 1 98.12 472 ARG B CA 1
ATOM 7790 C C . ARG B 1 472 ? -13.984 3.785 23.484 1 98.12 472 ARG B C 1
ATOM 7792 O O . ARG B 1 472 ? -12.969 4.117 24.109 1 98.12 472 ARG B O 1
ATOM 7799 N N . GLY B 1 473 ? -14.312 4.461 22.406 1 98.06 473 GLY B N 1
ATOM 7800 C CA . GLY B 1 473 ? -13.547 5.586 21.906 1 98.06 473 GLY B CA 1
ATOM 7801 C C . GLY B 1 473 ? -13.516 6.77 22.844 1 98.06 473 GLY B C 1
ATOM 7802 O O . GLY B 1 473 ? -14.539 7.113 23.453 1 98.06 473 GLY B O 1
ATOM 7803 N N . PRO B 1 474 ? -12.391 7.363 23.062 1 98.06 474 PRO B N 1
ATOM 7804 C CA . PRO B 1 474 ? -12.359 8.594 23.859 1 98.06 474 PRO B CA 1
ATOM 7805 C C . PRO B 1 474 ? -13.109 9.742 23.188 1 98.06 474 PRO B C 1
ATOM 7807 O O . PRO B 1 474 ? -13.109 9.852 21.953 1 98.06 474 PRO B O 1
ATOM 7810 N N . VAL B 1 475 ? -13.711 10.547 24.062 1 98.38 475 VAL B N 1
ATOM 7811 C CA . VAL B 1 475 ? -14.289 11.789 23.562 1 98.38 475 VAL B CA 1
ATOM 7812 C C . VAL B 1 475 ? -13.188 12.664 22.953 1 98.38 475 VAL B C 1
ATOM 7814 O O . VAL B 1 475 ? -12.102 12.789 23.516 1 98.38 475 VAL B O 1
ATOM 7817 N N . LEU B 1 476 ? -13.445 13.219 21.781 1 98.25 476 LEU B N 1
ATOM 7818 C CA . LEU B 1 476 ? -12.477 14.094 21.125 1 98.25 476 LEU B CA 1
ATOM 7819 C C . LEU B 1 476 ? -12.469 15.469 21.781 1 98.25 476 LEU B C 1
ATOM 7821 O O . LEU B 1 476 ? -12.781 16.469 21.125 1 98.25 476 LEU B O 1
ATOM 7825 N N . ILE B 1 477 ? -12.008 15.523 22.953 1 97 477 ILE B N 1
ATOM 7826 C CA . ILE B 1 477 ? -12.102 16.688 23.812 1 97 477 ILE B CA 1
ATOM 7827 C C . ILE B 1 477 ? -11.141 17.781 23.328 1 97 477 ILE B C 1
ATOM 7829 O O . ILE B 1 477 ? -11.328 18.953 23.609 1 97 477 ILE B O 1
ATOM 7833 N N . GLU B 1 478 ? -10.07 17.344 22.562 1 95.5 478 GLU B N 1
ATOM 7834 C CA . GLU B 1 478 ? -9.102 18.297 22 1 95.5 478 GLU B CA 1
ATOM 7835 C C . GLU B 1 478 ? -9.781 19.312 21.078 1 95.5 478 GLU B C 1
ATOM 7837 O O . GLU B 1 478 ? -9.273 20.406 20.891 1 95.5 478 GLU B O 1
ATOM 7842 N N . ALA B 1 479 ? -10.93 18.906 20.531 1 97.25 479 ALA B N 1
ATOM 7843 C CA . ALA B 1 479 ? -11.617 19.75 19.578 1 97.25 479 ALA B CA 1
ATOM 7844 C C . ALA B 1 479 ? -12.484 20.797 20.281 1 97.25 479 ALA B C 1
ATOM 7846 O O . ALA B 1 479 ? -12.906 21.781 19.656 1 97.25 479 ALA B O 1
ATOM 7847 N N . MET B 1 480 ? -12.805 20.688 21.562 1 95.5 480 MET B N 1
ATOM 7848 C CA . MET B 1 480 ? -13.727 21.562 22.281 1 95.5 480 MET B CA 1
ATOM 7849 C C . MET B 1 480 ? -13.047 22.859 22.703 1 95.5 480 MET B C 1
ATOM 7851 O O . MET B 1 480 ? -11.906 22.828 23.172 1 95.5 480 MET B O 1
ATOM 7855 N N . ARG B 1 481 ? -13.68 23.891 22.453 1 90.31 481 ARG B N 1
ATOM 7856 C CA . ARG B 1 481 ? -13.172 25.188 22.875 1 90.31 481 ARG B CA 1
ATOM 7857 C C . ARG B 1 481 ? -13.086 25.266 24.406 1 90.31 481 ARG B C 1
ATOM 7859 O O . ARG B 1 481 ? -14.008 24.828 25.109 1 90.31 481 ARG B O 1
ATOM 7866 N N . LYS B 1 482 ? -11.875 25.578 24.875 1 73.94 482 LYS B N 1
ATOM 7867 C CA . LYS B 1 482 ? -11.68 25.719 26.328 1 73.94 482 LYS B CA 1
ATOM 7868 C C . LYS B 1 482 ? -12.352 26.984 26.844 1 73.94 482 LYS B C 1
ATOM 7870 O O . LYS B 1 482 ? -12.352 28.016 26.172 1 73.94 482 LYS B O 1
ATOM 7875 N N . GLU B 1 483 ? -13.469 26.938 27.5 1 59.28 483 GLU B N 1
ATOM 7876 C CA . GLU B 1 483 ? -14 28.141 28.141 1 59.28 483 GLU B CA 1
ATOM 7877 C C . GLU B 1 483 ? -12.898 28.922 28.844 1 59.28 483 GLU B C 1
ATOM 7879 O O . GLU B 1 483 ? -12.031 28.328 29.5 1 59.28 483 GLU B O 1
ATOM 7884 N N . GLU B 1 484 ? -12.359 29.906 28.25 1 46.91 484 GLU B N 1
ATOM 7885 C CA . GLU B 1 484 ? -11.539 30.812 29.047 1 46.91 484 GLU B CA 1
ATOM 7886 C C . GLU B 1 484 ? -12.016 30.844 30.5 1 46.91 484 GLU B C 1
ATOM 7888 O O . GLU B 1 484 ? -13.188 31.109 30.766 1 46.91 484 GLU B O 1
ATOM 7893 N N . SER B 1 485 ? -11.734 29.969 31.281 1 42.75 485 SER B N 1
ATOM 7894 C CA . SER B 1 485 ? -12.039 30.234 32.688 1 42.75 485 SER B CA 1
ATOM 7895 C C . SER B 1 485 ? -11.938 31.734 32.969 1 42.75 485 SER B C 1
ATOM 7897 O O . SER B 1 485 ? -11.07 32.438 32.438 1 42.75 485 SER B O 1
ATOM 7899 N N . ASP B 1 486 ? -12.945 32.375 33.406 1 40.88 486 ASP B N 1
ATOM 7900 C CA . ASP B 1 486 ? -12.875 33.719 34.031 1 40.88 486 ASP B CA 1
ATOM 7901 C C . ASP B 1 486 ? -11.562 33.906 34.781 1 40.88 486 ASP B C 1
ATOM 7903 O O . ASP B 1 486 ? -11.203 35.031 35.125 1 40.88 486 ASP B O 1
ATOM 7907 N N . GLU B 1 487 ? -11.031 32.875 35.344 1 41.84 487 GLU B N 1
ATOM 7908 C CA . GLU B 1 487 ? -9.867 33.062 36.188 1 41.84 487 GLU B CA 1
ATOM 7909 C C . GLU B 1 487 ? -8.609 33.344 35.375 1 41.84 487 GLU B C 1
ATOM 7911 O O . GLU B 1 487 ? -7.773 34.156 35.781 1 41.84 487 GLU B O 1
ATOM 7916 N N . GLU B 1 488 ? -8.406 32.688 34.281 1 43.22 488 GLU B N 1
ATOM 7917 C CA . GLU B 1 488 ? -7.18 33 33.531 1 43.22 488 GLU B CA 1
ATOM 7918 C C . GLU B 1 488 ? -7.332 34.25 32.688 1 43.22 488 GLU B C 1
ATOM 7920 O O . GLU B 1 488 ? -6.344 34.906 32.375 1 43.22 488 GLU B O 1
ATOM 7925 N N . ALA B 1 489 ? -8.492 34.625 32.156 1 44.44 489 ALA B N 1
ATOM 7926 C CA . ALA B 1 489 ? -8.773 36 31.734 1 44.44 489 ALA B CA 1
ATOM 7927 C C . ALA B 1 489 ? -8.617 36.969 32.906 1 44.44 489 ALA B C 1
ATOM 7929 O O . ALA B 1 489 ? -8.148 38.094 32.75 1 44.44 489 ALA B O 1
ATOM 7930 N N . ALA B 1 490 ? -8.906 36.562 34.094 1 46.72 490 ALA B N 1
ATOM 7931 C CA . ALA B 1 490 ? -8.625 37.312 35.312 1 46.72 490 ALA B CA 1
ATOM 7932 C C . ALA B 1 490 ? -7.133 37.312 35.625 1 46.72 490 ALA B C 1
ATOM 7934 O O . ALA B 1 490 ? -6.602 38.312 36.094 1 46.72 490 ALA B O 1
ATOM 7935 N N . ARG B 1 491 ? -6.469 36.344 35.312 1 43.41 491 ARG B N 1
ATOM 7936 C CA . ARG B 1 491 ? -5.027 36.281 35.531 1 43.41 491 ARG B CA 1
ATOM 7937 C C . ARG B 1 491 ? -4.277 37.094 34.5 1 43.41 491 ARG B C 1
ATOM 7939 O O . ARG B 1 491 ? -3.283 37.781 34.812 1 43.41 491 ARG B O 1
ATOM 7946 N N . HIS B 1 492 ? -4.715 37.031 33.312 1 43.44 492 HIS B N 1
ATOM 7947 C CA . HIS B 1 492 ? -4.109 37.906 32.312 1 43.44 492 HIS B CA 1
ATOM 7948 C C . HIS B 1 492 ? -4.531 39.375 32.531 1 43.44 492 HIS B C 1
ATOM 7950 O O . HIS B 1 492 ? -3.797 40.281 32.156 1 43.44 492 HIS B O 1
ATOM 7956 N N . ARG B 1 493 ? -5.77 39.656 33 1 42 493 ARG B N 1
ATOM 7957 C CA . ARG B 1 493 ? -6.156 41 33.438 1 42 493 ARG B CA 1
ATOM 7958 C C . ARG B 1 493 ? -5.406 41.406 34.688 1 42 493 ARG B C 1
ATOM 7960 O O . ARG B 1 493 ? -5.09 42.594 34.906 1 42 493 ARG B O 1
ATOM 7967 N N . LEU B 1 494 ? -5.293 40.531 35.625 1 41.56 494 LEU B N 1
ATOM 7968 C CA . LEU B 1 494 ? -4.535 40.875 36.812 1 41.56 494 LEU B CA 1
ATOM 7969 C C . LEU B 1 494 ? -3.064 41.094 36.469 1 41.56 494 LEU B C 1
ATOM 7971 O O . LEU B 1 494 ? -2.418 41.969 37.094 1 41.56 494 LEU B O 1
ATOM 7975 N N . PHE B 1 495 ? -2.486 40.312 35.594 1 42.53 495 PHE B N 1
ATOM 7976 C CA . PHE B 1 495 ? -1.09 40.562 35.25 1 42.53 495 PHE B CA 1
ATOM 7977 C C . PHE B 1 495 ? -0.964 41.781 34.344 1 42.53 495 PHE B C 1
ATOM 7979 O O . PHE B 1 495 ? 0.115 42.375 34.219 1 42.53 495 PHE B O 1
ATOM 7986 N N . ALA B 1 496 ? -1.972 42.219 33.625 1 45.62 496 ALA B N 1
ATOM 7987 C CA . ALA B 1 496 ? -1.934 43.5 32.906 1 45.62 496 ALA B CA 1
ATOM 7988 C C . ALA B 1 496 ? -2.131 44.656 33.875 1 45.62 496 ALA B C 1
ATOM 7990 O O . ALA B 1 496 ? -1.734 45.781 33.594 1 45.62 496 ALA B O 1
ATOM 7991 N N . GLY B 1 497 ? -2.867 44.344 34.906 1 37.62 497 GLY B N 1
ATOM 7992 C CA . GLY B 1 497 ? -2.957 45.438 35.875 1 37.62 497 GLY B CA 1
ATOM 7993 C C . GLY B 1 497 ? -1.664 45.656 36.625 1 37.62 497 GLY B C 1
ATOM 7994 O O . GLY B 1 497 ? -1.535 46.625 37.375 1 37.62 497 GLY B O 1
ATOM 7995 N N . ALA B 1 498 ? -0.864 44.688 36.938 1 43.34 498 ALA B N 1
ATOM 7996 C CA . ALA B 1 498 ? 0.322 44.969 37.719 1 43.34 498 ALA B CA 1
ATOM 7997 C C . ALA B 1 498 ? 1.407 45.625 36.875 1 43.34 498 ALA B C 1
ATOM 7999 O O . ALA B 1 498 ? 2.467 46 37.406 1 43.34 498 ALA B O 1
ATOM 8000 N N . GLN B 1 499 ? 1.239 45.844 35.5 1 28.52 499 GLN B N 1
ATOM 8001 C CA . GLN B 1 499 ? 2.121 46.875 35 1 28.52 499 GLN B CA 1
ATOM 8002 C C . GLN B 1 499 ? 1.4 48.219 34.938 1 28.52 499 GLN B C 1
ATOM 8004 O O . GLN B 1 499 ? 0.222 48.281 34.562 1 28.52 499 GLN B O 1
#

pLDDT: mean 91.42, std 12.3, range [28.45, 98.88]

Organism: Geobacillus kaustophilus (strain HTA426) (NCBI:txid235909)

Foldseek 3Di:
DPDQDPVRVVVVVVVVLCWAQLNNQVVLLVVLLCVVCVVCVVVPNCVLLVLLCVLLVLLNVLSNVDFQFDCSLVCLLVLVVVVCVPVVDADPVSLVSSVVVLCCCQLQVVLAVVLCQFANDDNCSSVQQLVLLPVHGDNTSSNCSNRSSSSRNSNGSSVVSSVCVVVPHDSPVSSVVSVVSSVVVSVVRVCCCVPPVPDFDDFQPFFADPDDQDQAFLFQAEEEEAAAQDFPVLLVVAPQVQVVVQPQFFEWAQAAWAHAQLDPLQLVLLLFQQHHCVQQVQHDLDDPAAETPFDGLQNQQVVVPFHEAEEEDPSNCRHVPPRYDHDHSRYHLVCRQVVQLVVQVVCCVPPVGRYYYGYRCSLQSCCQNNNCPDDVNSVVSNVNSVSVVVSVVVCVVVVVQQRYKYKYKYSWHADTRNGDQRSNDPRTTGIIITMGGDQFHTRHYDHDHFYSSLNSVQSSNNNSTDRIPRNRGYHPCVGGDDPPPPVVVVVVVVVVVVD/DPDQDPVRVVVVVVVVLCWAQLNNQVVLLVVLLCVVCVVCVVVPNCPLLVLLCVLLVLLNVLSNVDFQFACSLVCLLVLVVVVCVPVVDADPVSLVSSVVVLCCCQLQVVLAVVLCQQANDDNCSSVQQLVLLPVHGDNTSSNCSNRSSSSRNSNGSSVVSSVCVVVPHDSPVSSVVSVVSSVVVSVVRVCCCVPPVPDFDDFQPFFADPDDQFQAFLFQAEEEEAAAQDFPVLLVVAPQVQVVVQPQFFEWAQAAWAHAQLDPLQLVLLLFQQHHCVQQVQHDLDDPAAETPFDGLQNQQVVVPFHEAEEEDPSNCRHVPPRYDHDHSRYHLVCRQVVQLVVQVVCCVPPVGRYYYGYRCSLQSCCQNNNCPDDVNSVVVNVVSVSVVVSVVVCVVVVVQQRYKYKYKYSWHADTRSGDQRSNDPRTTGMIITMGGDQFHTRHYDHDHFYSSLNSVQSSRNNSTDRIPRNRGYHPCVGGDDPPPPVVVVVVVVVVVVD

Sequence (998 aa):
MKEASRFEKIAARCWNLLNEGKPFTPIFVVGTMSIYHAADLMGGHAWTWLIGLTAVLPLFVVYYVYDYPLFLRNYLWIPYVVFLIVWSFADASLLLLASGLYFFFTVFFWGTLYYHLRIGTSWWNFTRFWKLVLKNSDSTSGNAQEQLPKCFLLLSVWEYASQQIDQGAALAPLCGALWLFAAGVWLFSWILHRNLFDWQPEIIPTYTNNVPSPTAPVSDKVYVIVIDGMRKDRFEATNAPFLKRLRAQGTEFAQMETVYPARTVVCFTSMLTGTYPFEHGIRSNMVWKLGAKVETIFDSLRKVGKTGRLLGIAHLVDSFGDDVETVTAVMPNDLADRYIIERAKRIVEEQHPDLLVVQLIATDQTGHSRGVLYDEYIEKIEEADALIAEFVGWLEERGELERATLIVCADHGQADGIGGHGHLDEGERYVPFFLYGPAIEAGKRVDEKKSLVSLAPTIAYLLGAPYPSHSRGPVLIEAMRKEESDEEAARHRLFAGAQMKEASRFEKIAARCWNLLNEGKPFTPIFVVGTMSIYHAADLMGGHAWTWLIGLTAVLPLFVVYYVYDYPLFLRNYLWIPYVVFLIVWSFADASLLLLASGLYFFFTVFFWGTLYYHLRIGTSWWNFTRFWKLVLKNSDSTSGNAQEQLPKCFLLLSVWEYASQQIDQGAALAPLCGALWLFAAGVWLFSWILHRNLFDWQPEIIPTYTNNVPSPTAPVSDKVYVIVIDGMRKDRFEATNAPFLKRLRAQGTEFAQMETVYPARTVVCFTSMLTGTYPFEHGIRSNMVWKLGAKVETIFDSLRKVGKTGRLLGIAHLVDSFGDDVETVTAVMPNDLADRYIIERAKRIVEEQHPDLLVVQLIATDQTGHSRGVLYDEYIEKIEEADALIAEFVGWLEERGELERATLIVCADHGQADGIGGHGHLDEGERYVPFFLYGPAIEAGKRVDEKKSLVSLAPTIAYLLGAPYPSHSRGPVLIEAMRKEESDEEAARHRLFAGAQ

Solvent-accessible surface area (backbone atoms only — not comparable to full-atom values): 49530 Å² total; per-residue (Å²): 128,81,72,79,49,72,64,55,52,51,51,49,51,53,43,48,41,54,45,34,27,56,56,20,53,61,52,52,48,53,49,45,52,48,63,74,40,39,69,42,52,72,67,70,55,40,60,42,60,54,54,8,47,62,44,31,42,62,46,52,50,44,55,52,73,50,80,46,47,58,73,55,22,63,56,45,52,54,63,39,50,50,46,37,60,74,65,56,60,71,57,66,68,59,52,51,47,49,52,49,52,49,48,43,44,45,23,46,43,46,37,14,52,45,38,26,73,38,33,58,49,54,88,63,32,42,82,52,29,49,59,20,29,65,52,26,39,38,60,29,53,52,8,47,60,46,49,49,37,52,43,50,37,51,52,42,50,21,52,50,43,20,51,40,45,73,71,63,49,61,63,66,66,54,36,50,55,44,44,52,50,31,50,48,52,41,50,51,51,50,51,47,48,71,70,69,60,79,80,72,80,82,75,69,88,50,61,52,67,82,61,80,66,36,88,57,52,69,25,70,28,38,41,36,41,29,40,31,32,38,28,37,72,53,53,65,71,36,82,32,69,58,53,53,47,44,35,51,56,1,19,26,36,72,31,25,26,43,54,77,50,27,35,71,47,24,25,51,47,18,27,35,23,2,31,50,38,91,64,31,64,46,76,45,83,74,70,90,64,73,40,48,73,48,44,30,42,56,58,25,29,47,77,68,76,41,46,50,39,34,37,28,52,57,70,44,34,43,46,51,43,88,41,44,44,69,38,81,81,71,39,49,43,90,46,45,42,58,52,45,51,54,50,49,54,47,44,48,73,73,61,58,50,34,28,42,37,37,51,36,50,37,35,31,54,35,12,41,63,68,16,56,91,41,67,66,26,42,51,36,49,33,50,48,26,54,52,48,46,51,51,53,51,55,35,48,76,68,58,62,46,72,50,16,36,39,35,43,31,29,53,22,10,28,13,60,20,43,27,37,26,44,78,48,49,70,50,10,40,46,17,47,36,28,33,30,41,76,54,32,29,59,61,36,76,41,66,64,76,45,48,44,22,15,46,20,30,30,51,20,36,33,54,26,16,54,58,25,84,60,17,24,25,49,53,63,60,86,34,45,49,74,71,73,48,69,60,57,58,41,46,54,49,50,57,53,60,74,99,128,82,72,80,50,72,63,55,53,52,53,50,51,53,45,47,42,53,44,34,28,55,57,21,52,59,53,52,49,52,50,46,53,47,63,76,40,40,68,43,53,74,67,70,56,42,59,42,57,54,54,9,48,62,43,30,42,62,45,53,50,44,56,51,73,47,81,46,46,57,74,55,21,64,56,44,53,53,62,38,48,50,47,38,60,76,65,56,61,72,56,64,68,59,52,50,50,46,53,51,52,49,48,43,44,45,22,46,43,46,36,13,51,44,37,27,73,37,34,59,49,54,88,62,33,41,83,51,29,49,60,19,29,64,52,26,42,37,60,29,52,52,8,48,58,46,47,49,37,52,43,52,36,51,51,41,52,21,51,50,43,22,51,40,46,72,73,65,48,61,63,67,66,52,37,50,54,44,44,51,49,32,49,49,51,42,50,53,50,50,51,46,47,72,70,68,59,78,79,71,80,83,76,70,89,49,62,53,69,81,60,78,66,36,88,57,51,70,26,69,27,38,42,35,42,30,40,31,32,38,29,37,72,54,55,66,72,35,80,34,67,59,55,51,47,43,35,53,56,1,20,26,35,72,32,25,27,44,58,76,52,28,36,70,48,24,27,52,48,18,27,35,22,1,31,51,38,91,66,31,64,45,77,44,82,74,70,90,64,76,40,45,73,48,45,30,40,56,56,24,29,47,75,68,76,42,45,52,39,33,38,30,53,55,68,45,34,43,47,51,43,88,42,45,43,69,39,82,83,70,40,49,43,90,45,44,42,60,53,46,52,55,50,50,52,49,45,48,73,74,62,59,50,33,28,41,36,38,49,35,52,38,34,32,53,35,13,43,63,70,16,56,90,41,66,67,26,41,51,37,50,33,48,48,27,54,51,48,46,49,52,53,50,54,35,48,77,68,57,62,45,73,49,15,36,38,36,44,33,29,54,23,9,28,13,59,19,45,27,36,24,45,79,49,49,70,50,9,40,48,17,45,36,30,34,29,41,76,54,32,30,60,62,37,74,40,69,65,77,44,48,44,22,15,45,19,31,31,50,18,36,34,54,26,18,54,58,24,84,60,18,24,24,49,52,63,61,87,34,45,49,73,72,73,49,71,62,59,59,42,44,54,49,50,59,54,59,73,100

Secondary structure (DSSP, 8-state):
-----HHHHHHHHHHHHHHBHHHHHHHHHHHHHHHHTHHHHHTT-HHHHHHHHHHHHHHHHHHHH----GGGGGGTHHHHHHHHHHH----HHHHHHHHHHHHIIIIIIIIIIIHHHHH---TTTHHHHHHHHHH--SSBTT-HHHHHHHHHHHHHHHHHHHHHHHTT--HHHHHHHHHHHHHHHHHHHHHHHHHH----PPPP-SPS-SSPPPSS-S-SEEEEEEETT--HHHHHHS--HHHHHHHHTSEEETTEE--SS--HHHHHHHHHHTS-HHHH---SS--SS-S-SS--HHHHHHTTT--EEEEEEGGGHHHHGGGEEEE-S-S-HHHHHHHHHHHHHHHHHHH--SEEEEEE-HHHHHHHHH-SSSHHHHHHHHHHHHHHHHHHHHHHHTTTTTTEEEEEE-S----SSS---TT--TTTSEE-EEEESTTB-TTEEE-S-EEGGGHHHHHHHHHT-PPPTT--SPP-GGGB-----HHHHHHHHHHHH--/-----HHHHHHHHHHHHHHBHHHHHHHHHHHHHHHHTHHHHHTT-HHHHHHHHHHHHHHHHHHHH----GGGGGGTHHHHHHHHHHH----HHHHHHHHHHHHIIIIIIIIIIIHHHHH---TTTHHHHHHHHHH--SSBTT-HHHHHHHHHHHHHHHHHHHHHHHTT--HHHHHHHHHHHHHHHHHHHHHHHHHH----PPP--SPS-SSPPPSS-S-SEEEEEEETT--HHHHHHS--HHHHHHHHTSEEETTEE--SS--HHHHHHHHHHTS-HHHH---SS--SS-S-SS--HHHHHHTTT--EEEEEEGGGHHHHGGGEEEE-S-S-HHHHHHHHHHHHHHHHHHH--SEEEEEE-HHHHHHHHH-SSSHHHHHHHHHHHHHHHHHHHHHHHTTTTTTEEEEEE-S----STTT--TT--TTTSEE-EEEESTTBPTTEEE-S-EEGGGHHHHHHHHHT-PPPTT--SPP-GGGB-----HHHHHHHHHHHH--